Protein AF-0000000078824429 (afdb_homodimer)

Foldseek 3Di:
DDAPLCLLLVAFLLLLLLLLCQLQPNKDFLVVSCVVSVPDSVCSCVNCVSCVVSQQKDWDQPDPPPPDDRGTIMHGRQDAEWEWFWEAEQFKIKIFIGGSNLHTPDIDMDTAAQVDDLLNVLVVRLVRVVVSCVVVVNVRHHYNAYFYAYAALAPQVQQWHADDPDRRYPDNHRHSNQVSNCVSVVTGYGYDHLQQLLVLCCCRNWPNDPFQWEKEWAAELFIAIWIGHRNHTDCVCPNRHPNLQQDALDQPAPQDPVGGHRGLSCQQYQVNLLVVLLVVVVVPDDFPQPDDSVPDGSLSLQVRLVVPTPSSVVSLLRNLLSLLLSVLVVCVVRVGQEYEYAHDSLVRHVSSVVSNLVSNLVNHDPVSSVRHHYHYQIGQRPCSSRSSRRVVSSVVSSVSND/DAAPLCLLLVAFLLLLLLLLCQLQPNKDFLVVSCVVSVPDSVCSCVSCVSCVVSQQKDWDPDDPPPPDDDGTIMHGRQPAEWEWFWEAEQFKIKIFIGGSNLHTPDIDMDTAAQVDDLLNVLVVRLVRVVVSCVVVVNVRHHYNAYFYAYAALAPQVQQWHADDPDRRYPDNHRHSNQVSNCVSVVTGYGYDHLQQLLVLCCCRNWPNDPFQWEKEWAAELFIAIWIGHRNHTDCVCPNRHPNLQQDALDQPAPQDPVGGHRGLSCQQYQVNLLVVLLVVVVVPDDFPQPDDSVPDGSLSLQVRLVVPTPSSVVSLLRNLLSLLLSVLVVCVVRVGQEYEYAHDSLVRHVSSVVSNLVNNLVNHDPVSSVRHHYHGQIGQRPCSSRSSRRVVSSVVSSVSND

Organism: Clostridium kluyveri (strain ATCC 8527 / DSM 555 / NBRC 12016 / NCIMB 10680 / K1) (NCBI:txid431943)

Radius of gyration: 30.31 Å; Cα contacts (8 Å, |Δi|>4): 1752; chains: 2; bounding box: 82×79×64 Å

Sequence (804 aa):
MKDNSNALKSLSFEEKKIFNLLQKNGRLSKNKISSRTDIKLTTLNYVMEPLEKSKMIVESCIGESTGGRRPILYDININDFYIIGIDISILYTQVVITNLKMEILYKELFNMDDSYTPCETVKKVVEIINRAYANLNLSHMKLLGIGVGSVGPLDIKNGIIKNPVDFFADKWTDVPIKKMLEEKLKHPVIVENGANAAVVAEYFYGVGRGIENIAFFNCGIGIRTGTISSGHLIRTINDEEEAFGHMTIDIDGEKCKCGNYGCLECYSTIKAIIKNISKKIKKGRHTIINKPVEEIDYKDVCLAAEMGDELSIDIITDAALILGSGLSNYIKLLSPKLVILTGPLIINSKLFYEVCVKSTLKNLNSTKGKSVIFNRCGYFSGDAISIGASAMVIERCLESGIMKDNSNALKSLSFEEKKIFNLLQKNGRLSKNKISSRTDIKLTTLNYVMEPLEKSKMIVESCIGESTGGRRPILYDININDFYIIGIDISILYTQVVITNLKMEILYKELFNMDDSYTPCETVKKVVEIINRAYANLNLSHMKLLGIGVGSVGPLDIKNGIIKNPVDFFADKWTDVPIKKMLEEKLKHPVIVENGANAAVVAEYFYGVGRGIENIAFFNCGIGIRTGTISSGHLIRTINDEEEAFGHMTIDIDGEKCKCGNYGCLECYSTIKAIIKNISKKIKKGRHTIINKPVEEIDYKDVCLAAEMGDELSIDIITDAALILGSGLSNYIKLLSPKLVILTGPLIINSKLFYEVCVKSTLKNLNSTKGKSVIFNRCGYFSGDAISIGASAMVIERCLESGI

Solvent-accessible surface area (backbone atoms only — not comparable to full-atom values): 40408 Å² total; per-residue (Å²): 128,63,83,38,42,57,69,55,42,71,37,50,62,68,38,42,50,52,50,52,49,23,50,65,69,38,69,38,36,67,67,55,49,21,66,73,67,72,38,56,69,85,52,40,56,66,50,41,44,63,37,45,75,70,46,52,29,40,81,44,74,76,62,73,64,83,79,59,88,57,69,64,22,34,24,55,37,58,76,49,35,33,27,33,8,27,22,47,51,64,64,31,37,34,42,32,34,19,30,72,73,68,48,76,77,42,74,51,72,49,75,49,44,66,73,46,25,60,68,49,45,50,52,51,52,50,51,51,50,53,49,47,40,62,74,66,57,43,83,78,36,36,36,45,42,34,13,32,6,27,64,46,29,46,43,47,91,71,16,24,34,37,60,44,80,80,51,65,20,64,71,51,56,60,32,51,53,32,55,59,47,22,71,74,64,68,43,73,52,48,46,42,51,18,39,50,19,18,35,51,28,28,37,63,75,32,74,33,48,96,53,46,28,34,34,30,37,36,33,26,79,51,43,39,54,12,40,31,52,84,71,36,76,52,58,74,25,37,46,71,43,49,28,74,24,60,24,47,35,21,69,86,45,56,77,34,95,86,71,42,35,12,22,41,45,64,48,47,16,44,59,30,46,48,53,50,52,44,54,42,42,76,70,66,48,72,66,79,70,91,57,61,70,90,69,60,47,62,67,55,42,31,48,36,27,76,71,63,24,62,51,36,38,51,52,42,45,54,21,16,39,53,45,7,50,52,48,27,41,50,40,36,61,67,55,40,42,33,40,30,40,20,41,61,49,38,74,58,15,67,64,35,44,54,41,17,53,52,35,18,45,68,62,34,57,71,68,61,40,72,55,44,43,79,38,79,32,53,67,51,42,95,45,26,26,18,50,3,8,30,47,46,43,54,52,52,31,58,53,72,49,109,128,63,83,38,42,58,68,55,41,72,37,49,63,69,40,41,51,53,48,51,47,24,51,65,68,39,71,38,35,67,68,54,49,21,66,73,69,70,39,55,70,85,51,40,58,66,53,44,43,63,38,44,73,70,45,51,32,38,82,45,76,75,64,71,65,83,79,59,88,57,71,66,22,33,23,55,36,60,76,49,36,32,27,34,7,27,20,47,49,63,63,30,36,35,42,32,34,20,29,73,76,67,47,76,77,42,74,53,73,49,76,49,45,65,74,47,25,60,68,50,44,52,50,50,52,51,50,50,51,52,49,47,40,62,74,65,56,42,84,77,36,35,36,44,40,33,14,31,6,26,64,48,29,46,42,48,92,71,16,24,34,38,58,46,81,80,52,65,20,65,73,51,57,60,32,50,53,31,58,57,48,22,70,74,63,69,42,73,55,48,45,43,52,17,39,49,20,18,35,51,29,27,36,62,76,31,74,32,50,95,53,47,28,34,35,30,36,37,32,26,80,51,43,37,56,11,39,30,51,82,71,36,76,52,58,74,27,38,48,72,45,49,26,72,26,61,24,47,36,21,69,85,45,56,77,34,96,89,71,43,35,11,21,42,42,66,48,47,16,44,59,30,46,50,53,50,52,44,54,42,42,76,70,66,51,71,69,80,73,89,58,61,69,91,68,60,48,60,67,56,42,31,49,35,27,78,71,63,26,63,51,36,38,50,50,42,45,54,20,16,39,53,44,7,51,53,49,28,39,51,42,37,61,68,56,39,43,34,40,30,41,21,42,61,50,37,74,59,16,67,66,34,44,53,40,17,52,52,34,18,45,70,60,33,57,70,69,62,42,71,54,42,42,79,38,78,31,54,68,51,41,94,44,26,28,18,50,4,9,29,46,46,44,54,51,52,33,58,53,72,48,109

Nearest PDB structures (foldseek):
  2yhy-assembly1_A  TM=8.625E-01  e=1.393E-24  Homo sapiens
  3vov-assembly1_B  TM=8.148E-01  e=1.728E-24  Thermus thermophilus HB8
  3vov-assembly1_C  TM=8.293E-01  e=4.000E-22  Thermus thermophilus HB8
  3eo3-assembly3_A  TM=8.079E-01  e=1.279E-19  Homo sapiens
  7p9y-assembly1_AAA  TM=7.866E-01  e=5.568E-18  Saccharomyces cerevisiae S288C

Secondary structure (DSSP, 8-state):
--B-THHHHT--HHHHHHHHHHHHH--EEHHHHHHHHT--HHHHHHHHHHHHHTTSEEEE------SS--PPEEEE-SSSEEEEEEEE-SSEEEEEEE-TT--EEEEEEEE--TT--HHHHHHHHHHHHHHHHHHTTGGGSEEEEEEEEE-SSEETTTTEE---TT-SSS--SSB-HHHHHHHHH-S-EEEEEHHHHHHHHHHHHSTTTT-S-EEEEEESSSEEEEEEETTEE-GGGTSSS-TTTT-BSBTTSPBPTTS-BSBGGGTSSHHHHHHHHHHHHHTT---S--S-GGG--HHHHHHHHHTT-HHHHHHHHHHHHHHHHHHHHHHHHH--SEEEEESHHHHH-HHHHHHHHHHHHHTS-HHHHHH-EEEESTTTGGGHHHHHHHHHHHHHHHHTT-/--B-THHHHT--HHHHHHHHHHHHH--EEHHHHHHHHT--HHHHHHHHHHHHHTTSEEEE------SS--PPEEEE-SSSEEEEEEEE-SSEEEEEEE-TT--EEEEEEEE--TT--HHHHHHHHHHHHHHHHHHTTGGGSEEEEEEEEE-SSEETTTTEE---TT-SSS--SSB-HHHHHHHHH-S-EEEEEHHHHHHHHHHHHSTTTT-S-EEEEEESSSEEEEEEETTEE-GGGTSSS-TTTT-BSBTTSPBPTTS-BSBGGGTSSHHHHHHHHHHHHHTT---S--S-GGG--HHHHHHHHHTT-HHHHHHHHHHHHHHHHHHHHHHHHH--SEEEEESHHHHH-HHHHHHHHHHHHHTS-HHHHHH-EEEESTTTGGGHHHHHHHHHHHHHHHHTT-

pLDDT: mean 92.32, std 9.51, range [35.0, 98.81]

InterPro domains:
  IPR000600 ROK family [PF00480] (84-394)
  IPR000600 ROK family [PTHR18964] (15-393)
  IPR036388 Winged helix-like DNA-binding domain superfamily [G3DSA:1.10.10.10] (14-77)
  IPR036390 Winged helix DNA-binding domain superfamily [SSF46785] (16-74)
  IPR043129 ATPase, nucleotide binding domain [SSF53067] (82-396)

Structure (mmCIF, N/CA/C/O backbone):
data_AF-0000000078824429-model_v1
#
loop_
_entity.id
_entity.type
_entity.pdbx_description
1 polymer 'Predicted transcriptional regulator'
#
loop_
_atom_site.group_PDB
_atom_site.id
_atom_site.type_symbol
_atom_site.label_atom_id
_atom_site.label_alt_id
_atom_site.label_comp_id
_atom_site.label_asym_id
_atom_site.label_entity_id
_atom_site.label_seq_id
_atom_site.pdbx_PDB_ins_code
_atom_site.Cartn_x
_atom_site.Cartn_y
_atom_site.Cartn_z
_atom_site.occupancy
_atom_site.B_iso_or_equiv
_atom_site.auth_seq_id
_atom_site.auth_comp_id
_atom_site.auth_asym_id
_atom_site.auth_atom_id
_atom_site.pdbx_PDB_model_num
ATOM 1 N N . MET A 1 1 ? -16.156 26.656 28.484 1 68.06 1 MET A N 1
ATOM 2 C CA . MET A 1 1 ? -16.594 26.141 27.188 1 68.06 1 MET A CA 1
ATOM 3 C C . MET A 1 1 ? -17.625 25.031 27.344 1 68.06 1 MET A C 1
ATOM 5 O O . MET A 1 1 ? -17.453 24.141 28.188 1 68.06 1 MET A O 1
ATOM 9 N N . LYS A 1 2 ? -18.891 25.188 26.984 1 67 2 LYS A N 1
ATOM 10 C CA . LYS A 1 2 ? -19.922 24.141 27.094 1 67 2 LYS A CA 1
ATOM 11 C C . LYS A 1 2 ? -19.672 23.031 26.078 1 67 2 LYS A C 1
ATOM 13 O O . LYS A 1 2 ? -19.469 23.312 24.891 1 67 2 LYS A O 1
ATOM 18 N N . ASP A 1 3 ? -19.609 21.797 26.594 1 68.81 3 ASP A N 1
ATOM 19 C CA . ASP A 1 3 ? -19.406 20.625 25.766 1 68.81 3 ASP A CA 1
ATOM 20 C C . ASP A 1 3 ? -20.688 20.25 25.016 1 68.81 3 ASP A C 1
ATOM 22 O O . ASP A 1 3 ? -21.734 20.031 25.625 1 68.81 3 ASP A O 1
ATOM 26 N N . ASN A 1 4 ? -20.594 20.328 23.688 1 72.12 4 ASN A N 1
ATOM 27 C CA . ASN A 1 4 ? -21.766 20 22.875 1 72.12 4 ASN A CA 1
ATOM 28 C C . ASN A 1 4 ? -21.469 18.875 21.891 1 72.12 4 ASN A C 1
ATOM 30 O O . ASN A 1 4 ? -22.047 18.812 20.812 1 72.12 4 ASN A O 1
ATOM 34 N N . SER A 1 5 ? -20.453 18.047 22.266 1 70.25 5 SER A N 1
ATOM 35 C CA . SER A 1 5 ? -20.078 16.938 21.406 1 70.25 5 SER A CA 1
ATOM 36 C C . SER A 1 5 ? -21.25 15.961 21.234 1 70.25 5 SER A C 1
ATOM 38 O O . SER A 1 5 ? -21.312 15.25 20.234 1 70.25 5 SER A O 1
ATOM 40 N N . ASN A 1 6 ? -22.031 15.969 22.109 1 71.44 6 ASN A N 1
ATOM 41 C CA . ASN A 1 6 ? -23.188 15.078 22.078 1 71.44 6 ASN A CA 1
ATOM 42 C C . ASN A 1 6 ? -24.156 15.445 20.953 1 71.44 6 ASN A C 1
ATOM 44 O O . ASN A 1 6 ? -24.953 14.617 20.516 1 71.44 6 ASN A O 1
ATOM 48 N N . ALA A 1 7 ? -24.062 16.672 20.547 1 77.12 7 ALA A N 1
ATOM 49 C CA . ALA A 1 7 ? -24.969 17.141 19.5 1 77.12 7 ALA A CA 1
ATOM 50 C C . ALA A 1 7 ? -24.812 16.312 18.234 1 77.12 7 ALA A C 1
ATOM 52 O O . ALA A 1 7 ? -25.812 16.016 17.547 1 77.12 7 ALA A O 1
ATOM 53 N N . LEU A 1 8 ? -23.672 15.867 17.922 1 82.31 8 LEU A N 1
ATOM 54 C CA . LEU A 1 8 ? -23.406 15.078 16.719 1 82.31 8 LEU A CA 1
ATOM 55 C C . LEU A 1 8 ? -23.453 13.586 17.031 1 82.31 8 LEU A C 1
ATOM 57 O O . LEU A 1 8 ? -23.969 12.797 16.25 1 82.31 8 LEU A O 1
ATOM 61 N N . LYS A 1 9 ? -23 13.258 18.203 1 81.81 9 LYS A N 1
ATOM 62 C CA . LYS A 1 9 ? -22.875 11.844 18.578 1 81.81 9 LYS A CA 1
ATOM 63 C C . LYS A 1 9 ? -24.25 11.203 18.734 1 81.81 9 LYS A C 1
ATOM 65 O O . LYS A 1 9 ? -24.422 10.016 18.453 1 81.81 9 LYS A O 1
ATOM 70 N N . SER A 1 10 ? -25.219 11.938 19.109 1 83.62 10 SER A N 1
ATOM 71 C CA . SER A 1 10 ? -26.531 11.406 19.453 1 83.62 10 SER A CA 1
ATOM 72 C C . SER A 1 10 ? -27.422 11.289 18.203 1 83.62 10 SER A C 1
ATOM 74 O O . SER A 1 10 ? -28.516 10.734 18.266 1 83.62 10 SER A O 1
ATOM 76 N N . LEU A 1 11 ? -26.875 11.719 17.109 1 86.56 11 LEU A N 1
ATOM 77 C CA . LEU A 1 11 ? -27.656 11.672 15.867 1 86.56 11 LEU A CA 1
ATOM 78 C C . LEU A 1 11 ? -27.812 10.242 15.383 1 86.56 11 LEU A C 1
ATOM 80 O O . LEU A 1 11 ? -26.938 9.406 15.586 1 86.56 11 LEU A O 1
ATOM 84 N N . SER A 1 12 ? -28.938 10.031 14.758 1 88.56 12 SER A N 1
ATOM 85 C CA . SER A 1 12 ? -29.172 8.742 14.117 1 88.56 12 SER A CA 1
ATOM 86 C C . SER A 1 12 ? -28.312 8.594 12.859 1 88.56 12 SER A C 1
ATOM 88 O O . SER A 1 12 ? -27.688 9.555 12.406 1 88.56 12 SER A O 1
ATOM 90 N N . PHE A 1 13 ? -28.406 7.453 12.375 1 89.38 13 PHE A N 1
ATOM 91 C CA . PHE A 1 13 ? -27.641 7.156 11.18 1 89.38 13 PHE A CA 1
ATOM 92 C C . PHE A 1 13 ? -28.094 8.031 10.016 1 89.38 13 PHE A C 1
ATOM 94 O O . PHE A 1 13 ? -27.25 8.594 9.297 1 89.38 13 PHE A O 1
ATOM 101 N N . GLU A 1 14 ? -29.359 8.188 9.883 1 91.06 14 GLU A N 1
ATOM 102 C CA . GLU A 1 14 ? -29.906 8.977 8.789 1 91.06 14 GLU A CA 1
ATOM 103 C C . GLU A 1 14 ? -29.594 10.461 8.961 1 91.06 14 GLU A C 1
ATOM 105 O O . GLU A 1 14 ? -29.312 11.164 7.988 1 91.06 14 GLU A O 1
ATOM 110 N N . GLU A 1 15 ? -29.641 10.891 10.188 1 92.75 15 GLU A N 1
ATOM 111 C CA . GLU A 1 15 ? -29.328 12.281 10.484 1 92.75 15 GLU A CA 1
ATOM 112 C C . GLU A 1 15 ? -27.859 12.586 10.164 1 92.75 15 GLU A C 1
ATOM 114 O O . GLU A 1 15 ? -27.547 13.617 9.57 1 92.75 15 GLU A O 1
ATOM 119 N N . LYS A 1 16 ? -27.016 11.648 10.555 1 92.12 16 LYS A N 1
ATOM 120 C CA . LYS A 1 16 ? -25.594 11.797 10.289 1 92.12 16 LYS A CA 1
ATOM 121 C C . LYS A 1 16 ? -25.312 11.836 8.789 1 92.12 16 LYS A C 1
ATOM 123 O O . LYS A 1 16 ? -24.453 12.578 8.328 1 92.12 16 LYS A O 1
ATOM 128 N N . LYS A 1 17 ? -26.062 11.039 8.117 1 92.06 17 LYS A N 1
ATOM 129 C CA . LYS A 1 17 ? -25.922 11.008 6.664 1 92.06 17 LYS A CA 1
ATOM 130 C C . LYS A 1 17 ? -26.25 12.367 6.047 1 92.06 17 LYS A C 1
ATOM 132 O O . LYS A 1 17 ? -25.531 12.844 5.168 1 92.06 17 LYS A O 1
ATOM 137 N N . ILE A 1 18 ? -27.328 12.953 6.504 1 93.94 18 ILE A N 1
ATOM 138 C CA . ILE A 1 18 ? -27.766 14.25 6 1 93.94 18 ILE A CA 1
ATOM 139 C C . ILE A 1 18 ? -26.734 15.32 6.383 1 93.94 18 ILE A C 1
ATOM 141 O O . ILE A 1 18 ? -26.344 16.141 5.547 1 93.94 18 ILE A O 1
ATOM 145 N N . PHE A 1 19 ? -26.297 15.258 7.594 1 93.69 19 PHE A N 1
ATOM 146 C CA . PHE A 1 19 ? -25.312 16.203 8.078 1 93.69 19 PHE A CA 1
ATOM 147 C C . PHE A 1 19 ? -24.031 16.141 7.234 1 93.69 19 PHE A C 1
ATOM 149 O O . PHE A 1 19 ? -23.531 17.172 6.777 1 93.69 19 PHE A O 1
ATOM 156 N N . ASN A 1 20 ? -23.609 14.93 7.105 1 91.88 20 ASN A N 1
ATOM 157 C CA . ASN A 1 20 ? -22.391 14.703 6.348 1 91.88 20 ASN A CA 1
ATOM 158 C C . ASN A 1 20 ? -22.516 15.195 4.91 1 91.88 20 ASN A C 1
ATOM 160 O O . ASN A 1 20 ? -21.594 15.797 4.363 1 91.88 20 ASN A O 1
ATOM 164 N N . LEU A 1 21 ? -23.641 14.977 4.336 1 91.56 21 LEU A N 1
ATOM 165 C CA . LEU A 1 21 ? -23.922 15.406 2.965 1 91.56 21 LEU A CA 1
ATOM 166 C C . LEU A 1 21 ? -23.844 16.922 2.846 1 91.56 21 LEU A C 1
ATOM 168 O O . LEU A 1 21 ? -23.188 17.453 1.95 1 91.56 21 LEU A O 1
ATOM 172 N N . LEU A 1 22 ? -24.484 17.594 3.74 1 92.38 22 LEU A N 1
ATOM 173 C CA . LEU A 1 22 ? -24.531 19.047 3.695 1 92.38 22 LEU A CA 1
ATOM 174 C C . LEU A 1 22 ? -23.188 19.641 4.047 1 92.38 22 LEU A C 1
ATOM 176 O O . LEU A 1 22 ? -22.781 20.672 3.488 1 92.38 22 LEU A O 1
ATOM 180 N N . GLN A 1 23 ? -22.547 19.016 4.934 1 90.06 23 GLN A N 1
ATOM 181 C CA . GLN A 1 23 ? -21.234 19.5 5.367 1 90.06 23 GLN A CA 1
ATOM 182 C C . GLN A 1 23 ? -20.219 19.438 4.227 1 90.06 23 GLN A C 1
ATOM 184 O O . GLN A 1 23 ? -19.422 20.359 4.051 1 90.06 23 GLN A O 1
ATOM 189 N N . LYS A 1 24 ? -20.297 18.438 3.473 1 86.19 24 LYS A N 1
ATOM 190 C CA . LYS A 1 24 ? -19.281 18.203 2.457 1 86.19 24 LYS A CA 1
ATOM 191 C C . LYS A 1 24 ? -19.672 18.812 1.118 1 86.19 24 LYS A C 1
ATOM 193 O O . LYS A 1 24 ? -18.812 19.156 0.31 1 86.19 24 LYS A O 1
ATOM 198 N N . ASN A 1 25 ? -20.969 19.047 0.886 1 86.31 25 ASN A N 1
ATOM 199 C CA . ASN A 1 25 ? -21.422 19.484 -0.436 1 86.31 25 ASN A CA 1
ATOM 200 C C . ASN A 1 25 ? -21.969 20.906 -0.408 1 86.31 25 ASN A C 1
ATOM 202 O O . ASN A 1 25 ? -22.078 21.547 -1.45 1 86.31 25 ASN A O 1
ATOM 206 N N . GLY A 1 26 ? -22.281 21.344 0.694 1 87.56 26 GLY A N 1
ATOM 207 C CA . GLY A 1 26 ? -22.859 22.672 0.78 1 87.56 26 GLY A CA 1
ATOM 208 C C . GLY A 1 26 ? -24.375 22.656 0.709 1 87.56 26 GLY A C 1
ATOM 209 O O . GLY A 1 26 ? -25.016 21.641 1.027 1 87.56 26 GLY A O 1
ATOM 210 N N . ARG A 1 27 ? -24.984 23.734 0.285 1 91.62 27 ARG A N 1
ATOM 211 C CA . ARG A 1 27 ? -26.438 23.938 0.341 1 91.62 27 ARG A CA 1
ATOM 212 C C . ARG A 1 27 ? -27.156 23.062 -0.668 1 91.62 27 ARG A C 1
ATOM 214 O O . ARG A 1 27 ? -26.781 23.016 -1.843 1 91.62 27 ARG A O 1
ATOM 221 N N . LEU A 1 28 ? -28.188 22.422 -0.183 1 93.75 28 LEU A N 1
ATOM 222 C CA . LEU A 1 28 ? -28.984 21.547 -1.03 1 93.75 28 LEU A CA 1
ATOM 223 C C . LEU A 1 28 ? -30.469 21.703 -0.73 1 93.75 28 LEU A C 1
ATOM 225 O O . LEU A 1 28 ? -30.844 22.031 0.392 1 93.75 28 LEU A O 1
ATOM 229 N N . SER A 1 29 ? -31.25 21.422 -1.785 1 93.19 29 SER A N 1
ATOM 230 C CA . SER A 1 29 ? -32.688 21.375 -1.595 1 93.19 29 SER A CA 1
ATOM 231 C C . SER A 1 29 ? -33.125 20.031 -0.988 1 93.19 29 SER A C 1
ATOM 233 O O . SER A 1 29 ? -32.344 19.078 -0.991 1 93.19 29 SER A O 1
ATOM 235 N N . LYS A 1 30 ? -34.312 19.969 -0.496 1 92.88 30 LYS A N 1
ATOM 236 C CA . LYS A 1 30 ? -34.812 18.719 0.061 1 92.88 30 LYS A CA 1
ATOM 237 C C . LYS A 1 30 ? -34.844 17.625 -0.989 1 92.88 30 LYS A C 1
ATOM 239 O O . LYS A 1 30 ? -34.562 16.453 -0.683 1 92.88 30 LYS A O 1
ATOM 244 N N . ASN A 1 31 ? -35.125 18.016 -2.189 1 93 31 ASN A N 1
ATOM 245 C CA . ASN A 1 31 ? -35.156 17.031 -3.271 1 93 31 ASN A CA 1
ATOM 246 C C . ASN A 1 31 ? -33.781 16.422 -3.514 1 93 31 ASN A C 1
ATOM 248 O O . ASN A 1 31 ? -33.656 15.219 -3.701 1 93 31 ASN A O 1
ATOM 252 N N . LYS A 1 32 ? -32.875 17.219 -3.521 1 94.5 32 LYS A N 1
ATOM 253 C CA . LYS A 1 32 ? -31.516 16.75 -3.742 1 94.5 32 LYS A CA 1
ATOM 254 C C . LYS A 1 32 ? -31.016 15.922 -2.559 1 94.5 32 LYS A C 1
ATOM 256 O O . LYS A 1 32 ? -30.328 14.922 -2.74 1 94.5 32 LYS A O 1
ATOM 261 N N . ILE A 1 33 ? -31.344 16.344 -1.395 1 95.62 33 ILE A N 1
ATOM 262 C CA . ILE A 1 33 ? -30.969 15.594 -0.202 1 95.62 33 ILE A CA 1
ATOM 263 C C . ILE A 1 33 ? -31.578 14.195 -0.251 1 95.62 33 ILE A C 1
ATOM 265 O O . ILE A 1 33 ? -30.906 13.203 0.013 1 95.62 33 ILE A O 1
ATOM 269 N N . SER A 1 34 ? -32.781 14.172 -0.591 1 95.62 34 SER A N 1
ATOM 270 C CA . SER A 1 34 ? -33.5 12.906 -0.707 1 95.62 34 SER A CA 1
ATOM 271 C C . SER A 1 34 ? -32.812 11.992 -1.73 1 95.62 34 SER A C 1
ATOM 273 O O . SER A 1 34 ? -32.562 10.82 -1.448 1 95.62 34 SER A O 1
ATOM 275 N N . SER A 1 35 ? -32.531 12.508 -2.816 1 95 35 SER A N 1
ATOM 276 C CA . SER A 1 35 ? -31.953 11.734 -3.906 1 95 35 SER A CA 1
ATOM 277 C C . SER A 1 35 ? -30.562 11.211 -3.529 1 95 35 SER A C 1
ATOM 279 O O . SER A 1 35 ? -30.219 10.07 -3.832 1 95 35 SER A O 1
ATOM 281 N N . ARG A 1 36 ? -29.859 11.977 -2.811 1 93.5 36 ARG A N 1
ATOM 282 C CA . ARG A 1 36 ? -28.469 11.633 -2.529 1 93.5 36 ARG A CA 1
ATOM 283 C C . ARG A 1 36 ? -28.359 10.727 -1.311 1 93.5 36 ARG A C 1
ATOM 285 O O . ARG A 1 36 ? -27.375 10 -1.156 1 93.5 36 ARG A O 1
ATOM 292 N N . THR A 1 37 ? -29.281 10.75 -0.476 1 93.12 37 THR A N 1
ATOM 293 C CA . THR A 1 37 ? -29.234 9.922 0.727 1 93.12 37 THR A CA 1
ATOM 294 C C . THR A 1 37 ? -30.109 8.688 0.569 1 93.12 37 THR A C 1
ATOM 296 O O . THR A 1 37 ? -30.031 7.758 1.378 1 93.12 37 THR A O 1
ATOM 299 N N . ASP A 1 38 ? -30.938 8.719 -0.433 1 92.25 38 ASP A N 1
ATOM 300 C CA . ASP A 1 38 ? -31.906 7.652 -0.686 1 92.25 38 ASP A CA 1
ATOM 301 C C . ASP A 1 38 ? -32.938 7.578 0.425 1 92.25 38 ASP A C 1
ATOM 303 O O . ASP A 1 38 ? -33.344 6.488 0.827 1 92.25 38 ASP A O 1
ATOM 307 N N . ILE A 1 39 ? -33.156 8.68 1.063 1 93.19 39 ILE A N 1
ATOM 308 C CA . ILE A 1 39 ? -34.25 8.812 2.025 1 93.19 39 ILE A CA 1
ATOM 309 C C . ILE A 1 39 ? -35.469 9.406 1.341 1 93.19 39 ILE A C 1
ATOM 311 O O . ILE A 1 39 ? -35.375 10.469 0.72 1 93.19 39 ILE A O 1
ATOM 315 N N . LYS A 1 40 ? -36.562 8.703 1.424 1 91.31 40 LYS A N 1
ATOM 316 C CA . LYS A 1 40 ? -37.781 9.172 0.776 1 91.31 40 LYS A CA 1
ATOM 317 C C . LYS A 1 40 ? -38.188 10.547 1.304 1 91.31 40 LYS A C 1
ATOM 319 O O . LYS A 1 40 ? -38.031 10.828 2.496 1 91.31 40 LYS A O 1
ATOM 324 N N . LEU A 1 41 ? -38.719 11.383 0.462 1 91.81 41 LEU A N 1
ATOM 325 C CA . LEU A 1 41 ? -39.125 12.742 0.799 1 91.81 41 LEU A CA 1
ATOM 326 C C . LEU A 1 41 ? -40.125 12.742 1.961 1 91.81 41 LEU A C 1
ATOM 328 O O . LEU A 1 41 ? -40.094 13.648 2.797 1 91.81 41 LEU A O 1
ATOM 332 N N . THR A 1 42 ? -40.875 11.758 2.035 1 91.06 42 THR A N 1
ATOM 333 C CA . THR A 1 42 ? -41.906 11.656 3.074 1 91.06 42 THR A CA 1
ATOM 334 C C . THR A 1 42 ? -41.25 11.484 4.445 1 91.06 42 THR A C 1
ATOM 336 O O . THR A 1 42 ? -41.781 11.961 5.453 1 91.06 42 THR A O 1
ATOM 339 N N . THR A 1 43 ? -40.125 10.844 4.453 1 94.06 43 THR A N 1
ATOM 340 C CA . THR A 1 43 ? -39.438 10.555 5.695 1 94.06 43 THR A CA 1
ATOM 341 C C . THR A 1 43 ? -38.406 11.633 5.988 1 94.06 43 THR A C 1
ATOM 343 O O . THR A 1 43 ? -38 11.812 7.141 1 94.06 43 THR A O 1
ATOM 346 N N . LEU A 1 44 ? -38 12.289 4.98 1 95.56 44 LEU A N 1
ATOM 347 C CA . LEU A 1 44 ? -36.875 13.227 5.062 1 95.56 44 LEU A CA 1
ATOM 348 C C . LEU A 1 44 ? -37.188 14.344 6.055 1 95.56 44 LEU A C 1
ATOM 350 O O . LEU A 1 44 ? -36.312 14.75 6.82 1 95.56 44 LEU A O 1
ATOM 354 N N . ASN A 1 45 ? -38.406 14.75 6.02 1 91.81 45 ASN A N 1
ATOM 355 C CA . ASN A 1 45 ? -38.781 15.836 6.922 1 91.81 45 ASN A CA 1
ATOM 356 C C . ASN A 1 45 ? -38.625 15.422 8.383 1 91.81 45 ASN A C 1
ATOM 358 O O . ASN A 1 45 ? -38.156 16.203 9.203 1 91.81 45 ASN A O 1
ATOM 362 N N . TYR A 1 46 ? -39 14.289 8.602 1 93.81 46 TYR A N 1
ATOM 363 C CA . TYR A 1 46 ? -38.906 13.766 9.953 1 93.81 46 TYR A CA 1
ATOM 364 C C . TYR A 1 46 ? -37.438 13.617 10.375 1 93.81 46 TYR A C 1
ATOM 366 O O . TYR A 1 46 ? -37.062 13.922 11.516 1 93.81 46 TYR A O 1
ATOM 374 N N . VAL A 1 47 ? -36.625 13.234 9.523 1 94.75 47 VAL A N 1
ATOM 375 C CA . VAL A 1 47 ? -35.219 12.984 9.805 1 94.75 47 VAL A CA 1
ATOM 376 C C . VAL A 1 47 ? -34.469 14.312 9.961 1 94.75 47 VAL A C 1
ATOM 378 O O . VAL A 1 47 ? -33.531 14.414 10.75 1 94.75 47 VAL A O 1
ATOM 381 N N . MET A 1 48 ? -34.969 15.312 9.32 1 95.12 48 MET A N 1
ATOM 382 C CA . MET A 1 48 ? -34.281 16.609 9.328 1 95.12 48 MET A CA 1
ATOM 383 C C . MET A 1 48 ? -34.688 17.438 10.539 1 95.12 48 MET A C 1
ATOM 385 O O . MET A 1 48 ? -33.969 18.344 10.953 1 95.12 48 MET A O 1
ATOM 389 N N . GLU A 1 49 ? -35.781 17.141 11.055 1 93.19 49 GLU A N 1
ATOM 390 C CA . GLU A 1 49 ? -36.375 17.953 12.125 1 93.19 49 GLU A CA 1
ATOM 391 C C . GLU A 1 49 ? -35.406 18.062 13.305 1 93.19 49 GLU A C 1
ATOM 393 O O . GLU A 1 49 ? -35.125 19.172 13.766 1 93.19 49 GLU A O 1
ATOM 398 N N . PRO A 1 50 ? -34.906 16.969 13.789 1 91.75 50 PRO A N 1
ATOM 399 C CA . PRO A 1 50 ? -33.969 17.094 14.906 1 91.75 50 PRO A CA 1
ATOM 400 C C . PRO A 1 50 ? -32.75 17.922 14.555 1 91.75 50 PRO A C 1
ATOM 402 O O . PRO A 1 50 ? -32.188 18.625 15.406 1 91.75 50 PRO A O 1
ATOM 405 N N . LEU A 1 51 ? -32.25 17.906 13.391 1 94.19 51 LEU A N 1
ATOM 406 C CA . LEU A 1 51 ? -31.078 18.656 12.938 1 94.19 51 LEU A CA 1
ATOM 407 C C . LEU A 1 51 ? -31.375 20.156 12.914 1 94.19 51 LEU A C 1
ATOM 409 O O . LEU A 1 51 ? -30.531 20.969 13.266 1 94.19 51 LEU A O 1
ATOM 413 N N . GLU A 1 52 ? -32.562 20.422 12.5 1 92.5 52 GLU A N 1
ATOM 414 C CA . GLU A 1 52 ? -33 21.812 12.469 1 92.5 52 GLU A CA 1
ATOM 415 C C . GLU A 1 52 ? -33.219 22.344 13.875 1 92.5 52 GLU A C 1
ATOM 417 O O . GLU A 1 52 ? -32.844 23.484 14.18 1 92.5 52 GLU A O 1
ATOM 422 N N . LYS A 1 53 ? -33.812 21.531 14.68 1 90.62 53 LYS A N 1
ATOM 423 C CA . LYS A 1 53 ? -34.094 21.938 16.047 1 90.62 53 LYS A CA 1
ATOM 424 C C . LYS A 1 53 ? -32.781 22.203 16.828 1 90.62 53 LYS A C 1
ATOM 426 O O . LYS A 1 53 ? -32.719 23.141 17.625 1 90.62 53 LYS A O 1
ATOM 431 N N . SER A 1 54 ? -31.844 21.375 16.562 1 88.81 54 SER A N 1
ATOM 432 C CA . SER A 1 54 ? -30.562 21.531 17.234 1 88.81 54 SER A CA 1
ATOM 433 C C . SER A 1 54 ? -29.703 22.578 16.531 1 88.81 54 SER A C 1
ATOM 435 O O . SER A 1 54 ? -28.578 22.844 16.953 1 88.81 54 SER A O 1
ATOM 437 N N . LYS A 1 55 ? -30.156 23.094 15.383 1 90.81 55 LYS A N 1
ATOM 438 C CA . LYS A 1 55 ? -29.516 24.141 14.586 1 90.81 55 LYS A CA 1
ATOM 439 C C . LYS A 1 55 ? -28.25 23.641 13.93 1 90.81 55 LYS A C 1
ATOM 441 O O . LYS A 1 55 ? -27.328 24.422 13.641 1 90.81 55 LYS A O 1
ATOM 446 N N . MET A 1 56 ? -28.156 22.406 13.844 1 92.12 56 MET A N 1
ATOM 447 C CA . MET A 1 56 ? -27.016 21.859 13.117 1 92.12 56 MET A CA 1
ATOM 448 C C . MET A 1 56 ? -27.109 22.172 11.633 1 92.12 56 MET A C 1
ATOM 450 O O . MET A 1 56 ? -26.094 22.375 10.969 1 92.12 56 MET A O 1
ATOM 454 N N . ILE A 1 57 ? -28.312 22.141 11.188 1 94.44 57 ILE A N 1
ATOM 455 C CA . ILE A 1 57 ? -28.578 22.594 9.828 1 94.44 57 ILE A CA 1
ATOM 456 C C . ILE A 1 57 ? -29.547 23.781 9.859 1 94.44 57 ILE A C 1
ATOM 458 O O . ILE A 1 57 ? -30.344 23.922 10.789 1 94.44 57 ILE A O 1
ATOM 462 N N . VAL A 1 58 ? -29.438 24.609 8.844 1 94.25 58 VAL A N 1
ATOM 463 C CA . VAL A 1 58 ? -30.266 25.812 8.773 1 94.25 58 VAL A CA 1
ATOM 464 C C . VAL A 1 58 ? -30.766 26.016 7.348 1 94.25 58 VAL A C 1
ATOM 466 O O . VAL A 1 58 ? -30.156 25.531 6.395 1 94.25 58 VAL A O 1
ATOM 469 N N . GLU A 1 59 ? -31.875 26.688 7.23 1 91.19 59 GLU A N 1
ATOM 470 C CA . GLU A 1 59 ? -32.375 27.109 5.922 1 91.19 59 GLU A CA 1
ATOM 471 C C . GLU A 1 59 ? -31.562 28.266 5.359 1 91.19 59 GLU A C 1
ATOM 473 O O . GLU A 1 59 ? -31.188 29.188 6.094 1 91.19 59 GLU A O 1
ATOM 478 N N . SER A 1 60 ? -31.062 28.062 4.121 1 79.62 60 SER A N 1
ATOM 479 C CA . SER A 1 60 ? -30.266 29.094 3.465 1 79.62 60 SER A CA 1
ATOM 480 C C . SER A 1 60 ? -31.031 29.703 2.291 1 79.62 60 SER A C 1
ATOM 482 O O . SER A 1 60 ? -31.797 29.016 1.614 1 79.62 60 SER A O 1
ATOM 484 N N . CYS A 1 61 ? -31.625 30.984 2.203 1 64.19 61 CYS A N 1
ATOM 485 C CA . CYS A 1 61 ? -32.531 31.594 1.231 1 64.19 61 CYS A CA 1
ATOM 486 C C . CYS A 1 61 ? -31.781 31.891 -0.073 1 64.19 61 CYS A C 1
ATOM 488 O O . CYS A 1 61 ? -32.406 32.094 -1.111 1 64.19 61 CYS A O 1
ATOM 490 N N . ILE A 1 62 ? -30.703 31.812 -0.551 1 56.06 62 ILE A N 1
ATOM 491 C CA . ILE A 1 62 ? -30.281 32.719 -1.63 1 56.06 62 ILE A CA 1
ATOM 492 C C . ILE A 1 62 ? -30.844 32.188 -2.959 1 56.06 62 ILE A C 1
ATOM 494 O O . ILE A 1 62 ? -30.516 32.719 -4.02 1 56.06 62 ILE A O 1
ATOM 498 N N . GLY A 1 63 ? -31.469 31.078 -3.141 1 53.09 63 GLY A N 1
ATOM 499 C CA . GLY A 1 63 ? -31.406 30.812 -4.57 1 53.09 63 GLY A CA 1
ATOM 500 C C . GLY A 1 63 ? -32.156 31.844 -5.402 1 53.09 63 GLY A C 1
ATOM 501 O O . GLY A 1 63 ? -32.969 32.594 -4.883 1 53.09 63 GLY A O 1
ATOM 502 N N . GLU A 1 64 ? -31.547 32.5 -6.477 1 49.16 64 GLU A N 1
ATOM 503 C CA . GLU A 1 64 ? -32.125 33.469 -7.402 1 49.16 64 GLU A CA 1
ATOM 504 C C . GLU A 1 64 ? -33.469 32.969 -7.938 1 49.16 64 GLU A C 1
ATOM 506 O O . GLU A 1 64 ? -33.656 31.766 -8.156 1 49.16 64 GLU A O 1
ATOM 511 N N . SER A 1 65 ? -34.469 33.844 -7.762 1 47.81 65 SER A N 1
ATOM 512 C CA . SER A 1 65 ? -35.781 33.594 -8.32 1 47.81 65 SER A CA 1
ATOM 513 C C . SER A 1 65 ? -35.719 33.312 -9.82 1 47.81 65 SER A C 1
ATOM 515 O O . SER A 1 65 ? -35.156 34.125 -10.57 1 47.81 65 SER A O 1
ATOM 517 N N . THR A 1 66 ? -35.312 32.344 -10.312 1 47.22 66 THR A N 1
ATOM 518 C CA . THR A 1 66 ? -35.469 32.219 -11.758 1 47.22 66 THR A CA 1
ATOM 519 C C . THR A 1 66 ? -36.938 32.125 -12.148 1 47.22 66 THR A C 1
ATOM 521 O O . THR A 1 66 ? -37.281 31.453 -13.125 1 47.22 66 THR A O 1
ATOM 524 N N . GLY A 1 67 ? -37.875 32.812 -11.469 1 54.94 67 GLY A N 1
ATOM 525 C CA . GLY A 1 67 ? -39.281 32.938 -11.82 1 54.94 67 GLY A CA 1
ATOM 526 C C . GLY A 1 67 ? -40.188 32.188 -10.867 1 54.94 67 GLY A C 1
ATOM 527 O O . GLY A 1 67 ? -41.344 32.562 -10.688 1 54.94 67 GLY A O 1
ATOM 528 N N . GLY A 1 68 ? -40 30.844 -10.648 1 52.31 68 GLY A N 1
ATOM 529 C CA . GLY A 1 68 ? -40.906 30.062 -9.828 1 52.31 68 GLY A CA 1
ATOM 530 C C . GLY A 1 68 ? -40.531 30.047 -8.359 1 52.31 68 GLY A C 1
ATOM 531 O O . GLY A 1 68 ? -39.656 30.797 -7.938 1 52.31 68 GLY A O 1
ATOM 532 N N . ARG A 1 69 ? -41.312 29.5 -7.496 1 58.88 69 ARG A N 1
ATOM 533 C CA . ARG A 1 69 ? -41.094 29.391 -6.062 1 58.88 69 ARG A CA 1
ATOM 534 C C . ARG A 1 69 ? -39.656 28.969 -5.781 1 58.88 69 ARG A C 1
ATOM 536 O O . ARG A 1 69 ? -39.156 28 -6.348 1 58.88 69 ARG A O 1
ATOM 543 N N . ARG A 1 70 ? -38.875 29.859 -5.312 1 65 70 ARG A N 1
ATOM 544 C CA . ARG A 1 70 ? -37.469 29.641 -5.016 1 65 70 ARG A CA 1
ATOM 545 C C . ARG A 1 70 ? -37.281 28.5 -4.023 1 65 70 ARG A C 1
ATOM 547 O O . ARG A 1 70 ? -37.875 28.516 -2.936 1 65 70 ARG A O 1
ATOM 554 N N . PRO A 1 71 ? -36.719 27.219 -4.445 1 76.56 71 PRO A N 1
ATOM 555 C CA . PRO A 1 71 ? -36.594 26.125 -3.486 1 76.56 71 PRO A CA 1
ATOM 556 C C . PRO A 1 71 ? -35.812 26.5 -2.234 1 76.56 71 PRO A C 1
ATOM 558 O O . PRO A 1 71 ? -34.906 27.328 -2.305 1 76.56 71 PRO A O 1
ATOM 561 N N . ILE A 1 72 ? -36.375 26.172 -1.098 1 87.19 72 ILE A N 1
ATOM 562 C CA . ILE A 1 72 ? -35.688 26.344 0.171 1 87.19 72 ILE A CA 1
ATOM 563 C C . ILE A 1 72 ? -34.438 25.469 0.189 1 87.19 72 ILE A C 1
ATOM 565 O O . ILE A 1 72 ? -34.5 24.266 -0.122 1 87.19 72 ILE A O 1
ATOM 569 N N . LEU A 1 73 ? -33.25 26.062 0.412 1 93.56 73 LEU A N 1
ATOM 570 C CA . LEU A 1 73 ? -32 25.312 0.531 1 93.56 73 LEU A CA 1
ATOM 571 C C . LEU A 1 73 ? -31.609 25.141 1.994 1 93.56 73 LEU A C 1
ATOM 573 O O . LEU A 1 73 ? -31.922 25.984 2.828 1 93.56 73 LEU A O 1
ATOM 577 N N . TYR A 1 74 ? -31.031 24.047 2.281 1 94.62 74 TYR A N 1
ATOM 578 C CA . TYR A 1 74 ? -30.531 23.766 3.623 1 94.62 74 TYR A CA 1
ATOM 579 C C . TYR A 1 74 ? -29.016 23.625 3.627 1 94.62 74 TYR A C 1
ATOM 581 O O . TYR A 1 74 ? -28.422 23.156 2.65 1 94.62 74 TYR A O 1
ATOM 589 N N . ASP A 1 75 ? -28.375 24.078 4.711 1 94.88 75 ASP A N 1
ATOM 590 C CA . ASP A 1 75 ? -26.922 23.969 4.887 1 94.88 75 ASP A CA 1
ATOM 591 C C . ASP A 1 75 ? -26.562 23.75 6.355 1 94.88 75 ASP A C 1
ATOM 593 O O . ASP A 1 75 ? -27.438 23.812 7.23 1 94.88 75 ASP A O 1
ATOM 597 N N . ILE A 1 76 ? -25.344 23.391 6.562 1 94 76 ILE A N 1
ATOM 598 C CA . ILE A 1 76 ? -24.844 23.281 7.93 1 94 76 ILE A CA 1
ATOM 599 C C . ILE A 1 76 ? -24.781 24.656 8.57 1 94 76 ILE A C 1
ATOM 601 O O . ILE A 1 76 ? -24.5 25.656 7.891 1 94 76 ILE A O 1
ATOM 605 N N . ASN A 1 77 ? -25.078 24.734 9.836 1 92.81 77 ASN A N 1
ATOM 606 C CA . ASN A 1 77 ? -24.953 25.969 10.602 1 92.81 77 ASN A CA 1
ATOM 607 C C . ASN A 1 77 ? -23.484 26.312 10.875 1 92.81 77 ASN A C 1
ATOM 609 O O . ASN A 1 77 ? -22.828 25.641 11.664 1 92.81 77 ASN A O 1
ATOM 613 N N . ILE A 1 78 ? -22.969 27.359 10.266 1 91.12 78 ILE A N 1
ATOM 614 C CA . ILE A 1 78 ? -21.547 27.688 10.383 1 91.12 78 ILE A CA 1
ATOM 615 C C . ILE A 1 78 ? -21.344 28.75 11.461 1 91.12 78 ILE A C 1
ATOM 617 O O . ILE A 1 78 ? -20.219 29.141 11.75 1 91.12 78 ILE A O 1
ATOM 621 N N . ASN A 1 79 ? -22.406 29.156 12.141 1 91 79 ASN A N 1
ATOM 622 C CA . ASN A 1 79 ? -22.312 30.312 13.023 1 91 79 ASN A CA 1
ATOM 623 C C . ASN A 1 79 ? -22.375 29.906 14.492 1 91 79 ASN A C 1
ATOM 625 O O . ASN A 1 79 ? -21.859 30.609 15.359 1 91 79 ASN A O 1
ATOM 629 N N . ASP A 1 80 ? -22.953 28.781 14.781 1 92 80 ASP A N 1
ATOM 630 C CA . ASP A 1 80 ? -23.281 28.516 16.172 1 92 80 ASP A CA 1
ATOM 631 C C . ASP A 1 80 ? -22.312 27.484 16.781 1 92 80 ASP A C 1
ATOM 633 O O . ASP A 1 80 ? -22.344 27.234 17.984 1 92 80 ASP A O 1
ATOM 637 N N . PHE A 1 81 ? -21.484 26.922 15.953 1 93.5 81 PHE A N 1
ATOM 638 C CA . PHE A 1 81 ? -20.625 25.859 16.438 1 93.5 81 PHE A CA 1
ATOM 639 C C . PHE A 1 81 ? -19.172 26.125 16.062 1 93.5 81 PHE A C 1
ATOM 641 O O . PHE A 1 81 ? -18.891 26.781 15.062 1 93.5 81 PHE A O 1
ATOM 648 N N . TYR A 1 82 ? -18.234 25.641 16.891 1 94.88 82 TYR A N 1
ATOM 649 C CA . TYR A 1 82 ? -16.812 25.734 16.547 1 94.88 82 TYR A CA 1
ATOM 650 C C . TYR A 1 82 ? -16.062 24.484 17.031 1 94.88 82 TYR A C 1
ATOM 652 O O . TYR A 1 82 ? -16.594 23.703 17.828 1 94.88 82 TYR A O 1
ATOM 660 N N . ILE A 1 83 ? -14.992 24.219 16.484 1 96.5 83 ILE A N 1
ATOM 661 C CA . ILE A 1 83 ? -14.102 23.109 16.797 1 96.5 83 ILE A CA 1
ATOM 662 C C . ILE A 1 83 ? -12.688 23.641 17.031 1 96.5 83 ILE A C 1
ATOM 664 O O . ILE A 1 83 ? -12.273 24.625 16.406 1 96.5 83 ILE A O 1
ATOM 668 N N . ILE A 1 84 ? -11.969 23.031 17.906 1 98 84 ILE A N 1
ATOM 669 C CA . ILE A 1 84 ? -10.578 23.391 18.156 1 98 84 ILE A CA 1
ATOM 670 C C . ILE A 1 84 ? -9.656 22.312 17.609 1 98 84 ILE A C 1
ATOM 672 O O . ILE A 1 84 ? -9.812 21.125 17.906 1 98 84 ILE A O 1
ATOM 676 N N . GLY A 1 85 ? -8.773 22.688 16.734 1 98.75 85 GLY A N 1
ATOM 677 C CA . GLY A 1 85 ? -7.727 21.828 16.219 1 98.75 85 GLY A CA 1
ATOM 678 C C . GLY A 1 85 ? -6.336 22.234 16.656 1 98.75 85 GLY A C 1
ATOM 679 O O . GLY A 1 85 ? -5.973 23.406 16.578 1 98.75 85 GLY A O 1
ATOM 680 N N . ILE A 1 86 ? -5.57 21.297 17.125 1 98.81 86 ILE A N 1
ATOM 681 C CA . ILE A 1 86 ? -4.23 21.562 17.641 1 98.81 86 ILE A CA 1
ATOM 682 C C . ILE A 1 86 ? -3.217 20.703 16.891 1 98.81 86 ILE A C 1
ATOM 684 O O . ILE A 1 86 ? -3.389 19.484 16.766 1 98.81 86 ILE A O 1
ATOM 688 N N . ASP A 1 87 ? -2.211 21.281 16.328 1 98.56 87 ASP A N 1
ATOM 689 C CA . ASP A 1 87 ? -1.062 20.625 15.719 1 98.56 87 ASP A CA 1
ATOM 690 C C . ASP A 1 87 ? 0.16 20.672 16.641 1 98.56 87 ASP A C 1
ATOM 692 O O . ASP A 1 87 ? 0.733 21.75 16.844 1 98.56 87 ASP A O 1
ATOM 696 N N . ILE A 1 88 ? 0.545 19.625 17.172 1 96.94 88 ILE A N 1
ATOM 697 C CA . ILE A 1 88 ? 1.768 19.547 17.969 1 96.94 88 ILE A CA 1
ATOM 698 C C . ILE A 1 88 ? 2.883 18.922 17.141 1 96.94 88 ILE A C 1
ATOM 700 O O . ILE A 1 88 ? 2.918 17.688 16.969 1 96.94 88 ILE A O 1
ATOM 704 N N . SER A 1 89 ? 3.791 19.719 16.703 1 94.12 89 SER A N 1
ATOM 705 C CA . SER A 1 89 ? 4.914 19.281 15.883 1 94.12 89 SER A CA 1
ATOM 706 C C . SER A 1 89 ? 6.246 19.609 16.547 1 94.12 89 SER A C 1
ATOM 708 O O . SER A 1 89 ? 6.281 20.25 17.594 1 94.12 89 SER A O 1
ATOM 710 N N . ILE A 1 90 ? 7.336 19.188 15.922 1 92.31 90 ILE A N 1
ATOM 711 C CA . ILE A 1 90 ? 8.672 19.359 16.484 1 92.31 90 ILE A CA 1
ATOM 712 C C . ILE A 1 90 ? 9.102 20.812 16.391 1 92.31 90 ILE A C 1
ATOM 714 O O . ILE A 1 90 ? 9.656 21.375 17.328 1 92.31 90 ILE A O 1
ATOM 718 N N . LEU A 1 91 ? 8.734 21.453 15.352 1 91.5 91 LEU A N 1
ATOM 719 C CA . LEU A 1 91 ? 9.211 22.812 15.078 1 91.5 91 LEU A CA 1
ATOM 720 C C . LEU A 1 91 ? 8.25 23.844 15.641 1 91.5 91 LEU A C 1
ATOM 722 O O . LEU A 1 91 ? 8.656 24.969 15.969 1 91.5 91 LEU A O 1
ATOM 726 N N . TYR A 1 92 ? 7.035 23.469 15.719 1 94.94 92 TYR A N 1
ATOM 727 C CA . TYR A 1 92 ? 6.027 24.438 16.141 1 94.94 92 TYR A CA 1
ATOM 728 C C . TYR A 1 92 ? 4.793 23.719 16.688 1 94.94 92 TYR A C 1
ATOM 730 O O . TYR A 1 92 ? 4.645 22.516 16.531 1 94.94 92 TYR A O 1
ATOM 738 N N . THR A 1 93 ? 3.959 24.422 17.344 1 98 93 THR A N 1
ATOM 739 C CA . THR A 1 93 ? 2.6 24.047 17.719 1 98 93 THR A CA 1
ATOM 740 C C . THR A 1 93 ? 1.602 25.109 17.25 1 98 93 THR A C 1
ATOM 742 O O . THR A 1 93 ? 1.86 26.297 17.375 1 98 93 THR A O 1
ATOM 745 N N . GLN A 1 94 ? 0.527 24.641 16.672 1 98.5 94 GLN A N 1
ATOM 746 C CA . GLN A 1 94 ? -0.483 25.547 16.141 1 98.5 94 GLN A CA 1
ATOM 747 C C . GLN A 1 94 ? -1.868 25.219 16.672 1 98.5 94 GLN A C 1
ATOM 749 O O . GLN A 1 94 ? -2.229 24.047 16.797 1 98.5 94 GLN A O 1
ATO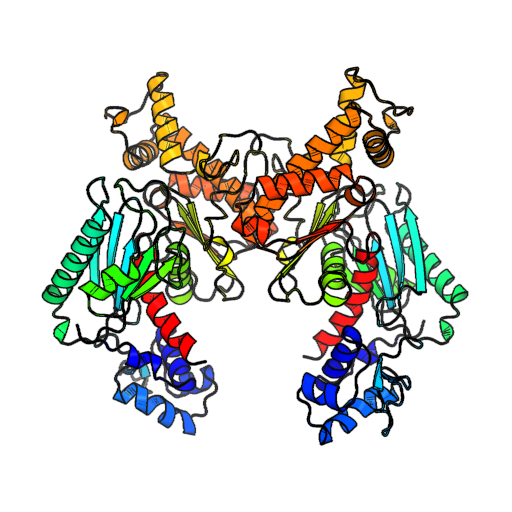M 754 N N . VAL A 1 95 ? -2.619 26.25 17.016 1 98.69 95 VAL A N 1
ATOM 755 C CA . VAL A 1 95 ? -4.008 26.125 17.438 1 98.69 95 VAL A CA 1
ATOM 756 C C . VAL A 1 95 ? -4.926 26.844 16.453 1 98.69 95 VAL A C 1
ATOM 758 O O . VAL A 1 95 ? -4.676 28 16.094 1 98.69 95 VAL A O 1
ATOM 761 N N . VAL A 1 96 ? -5.926 26.109 16.047 1 98.56 96 VAL A N 1
ATOM 762 C CA . VAL A 1 96 ? -6.926 26.75 15.195 1 98.56 96 VAL A CA 1
ATOM 763 C C . VAL A 1 96 ? -8.312 26.547 15.797 1 98.56 96 VAL A C 1
ATOM 765 O O . VAL A 1 96 ? -8.578 25.547 16.453 1 98.56 96 VAL A O 1
ATOM 768 N N . ILE A 1 97 ? -9.141 27.531 15.641 1 97.88 97 ILE A N 1
ATOM 769 C CA . ILE A 1 97 ? -10.586 27.438 15.852 1 97.88 97 ILE A CA 1
ATOM 770 C C . ILE A 1 97 ? -11.305 27.484 14.508 1 97.88 97 ILE A C 1
ATOM 772 O O . ILE A 1 97 ? -11.078 28.391 13.703 1 97.88 97 ILE A O 1
ATOM 776 N N . THR A 1 98 ? -12.109 26.469 14.273 1 97.25 98 THR A N 1
ATOM 777 C CA . THR A 1 98 ? -12.82 26.422 13 1 97.25 98 THR A CA 1
ATOM 778 C C . THR A 1 98 ? -14.328 26.312 13.219 1 97.25 98 THR A C 1
ATOM 780 O O . THR A 1 98 ? -14.781 25.969 14.312 1 97.25 98 THR A O 1
ATOM 783 N N . ASN A 1 99 ? -15.055 26.703 12.18 1 95.19 99 ASN A N 1
ATOM 784 C CA . ASN A 1 99 ? -16.469 26.328 12.156 1 95.19 99 ASN A CA 1
ATOM 785 C C . ASN A 1 99 ? -16.656 24.906 11.617 1 95.19 99 ASN A C 1
ATOM 787 O O . ASN A 1 99 ? -15.695 24.141 11.492 1 95.19 99 ASN A O 1
ATOM 791 N N . LEU A 1 100 ? -17.875 24.562 11.25 1 93.56 100 LEU A N 1
ATOM 792 C CA . LEU A 1 100 ? -18.188 23.172 10.883 1 93.56 100 LEU A CA 1
ATOM 793 C C . LEU A 1 100 ? -17.781 22.891 9.445 1 93.56 100 LEU A C 1
ATOM 795 O O . LEU A 1 100 ? -17.75 21.719 9.031 1 93.56 100 LEU A O 1
ATOM 799 N N . LYS A 1 101 ? -17.422 23.844 8.672 1 93.31 101 LYS A N 1
ATOM 800 C CA . LYS A 1 101 ? -16.953 23.672 7.305 1 93.31 101 LYS A CA 1
ATOM 801 C C . LYS A 1 101 ? -15.43 23.812 7.227 1 93.31 101 LYS A C 1
ATOM 803 O O . LYS A 1 101 ? -14.875 24 6.141 1 93.31 101 LYS A O 1
ATOM 808 N N . MET A 1 102 ? -14.727 23.906 8.375 1 95.38 102 MET A N 1
ATOM 809 C CA . MET A 1 102 ? -13.273 23.922 8.523 1 95.38 102 MET A CA 1
ATOM 810 C C . MET A 1 102 ? -12.711 25.281 8.117 1 95.38 102 MET A C 1
ATOM 812 O O . MET A 1 102 ? -11.531 25.391 7.781 1 95.38 102 MET A O 1
ATOM 816 N N . GLU A 1 103 ? -13.594 26.25 8.102 1 95.38 103 GLU A N 1
ATOM 817 C CA . GLU A 1 103 ? -13.086 27.609 7.945 1 95.38 103 GLU A CA 1
ATOM 818 C C . GLU A 1 103 ? -12.43 28.109 9.227 1 95.38 103 GLU A C 1
ATOM 820 O O . GLU A 1 103 ? -12.984 27.953 10.32 1 95.38 103 GLU A O 1
ATOM 825 N N . ILE A 1 104 ? -11.32 28.781 9.094 1 97.25 104 ILE A N 1
ATOM 826 C CA . ILE A 1 104 ? -10.547 29.219 10.258 1 97.25 104 ILE A CA 1
ATOM 827 C C . ILE A 1 104 ? -11.125 30.516 10.797 1 97.25 104 ILE A C 1
ATOM 829 O O . ILE A 1 104 ? -11.234 31.5 10.062 1 97.25 104 ILE A O 1
ATOM 833 N N . LEU A 1 105 ? -11.484 30.5 12.031 1 96.69 105 LEU A N 1
ATOM 834 C CA . LEU A 1 105 ? -11.977 31.672 12.727 1 96.69 105 LEU A CA 1
ATOM 835 C C . LEU A 1 105 ? -10.852 32.344 13.516 1 96.69 105 LEU A C 1
ATOM 837 O O . LEU A 1 105 ? -10.883 33.562 13.75 1 96.69 105 LEU A O 1
ATOM 841 N N . TYR A 1 106 ? -9.945 31.562 13.953 1 97.31 106 TYR A N 1
ATOM 842 C CA . TYR A 1 106 ? -8.789 32 14.719 1 97.31 106 TYR A CA 1
ATOM 843 C C . TYR A 1 106 ? -7.617 31.062 14.539 1 97.31 106 TYR A C 1
ATOM 845 O O . TYR A 1 106 ? -7.805 29.844 14.391 1 97.31 106 TYR A O 1
ATOM 853 N N . LYS A 1 107 ? -6.484 31.578 14.516 1 97.81 107 LYS A N 1
ATOM 854 C CA . LYS A 1 107 ? -5.27 30.781 14.367 1 97.81 107 LYS A CA 1
ATOM 855 C C . LYS A 1 107 ? -4.09 31.453 15.078 1 97.81 107 LYS A C 1
ATOM 857 O O . LYS A 1 107 ? -3.91 32.656 14.992 1 97.81 107 LYS A O 1
ATOM 862 N N . GLU A 1 108 ? -3.34 30.672 15.727 1 98.19 108 GLU A N 1
ATOM 863 C CA . GLU A 1 108 ? -2.1 31.125 16.344 1 98.19 108 GLU A CA 1
ATOM 864 C C . GLU A 1 108 ? -1.06 30.016 16.391 1 98.19 108 GLU A C 1
ATOM 866 O O . GLU A 1 108 ? -1.394 28.859 16.656 1 98.19 108 GLU A O 1
ATOM 871 N N . LEU A 1 109 ? 0.129 30.359 16.062 1 97.62 109 LEU A N 1
ATOM 872 C CA . LEU A 1 109 ? 1.255 29.422 16.031 1 97.62 109 LEU A CA 1
ATOM 873 C C . LEU A 1 109 ? 2.398 29.922 16.906 1 97.62 109 LEU A C 1
ATOM 875 O O . LEU A 1 109 ? 2.676 31.125 16.953 1 97.62 109 LEU A O 1
ATOM 879 N N . PHE A 1 110 ? 3.041 29.031 17.656 1 97.19 110 PHE A N 1
ATOM 880 C CA . PHE A 1 110 ? 4.273 29.375 18.344 1 97.19 110 PHE A CA 1
ATOM 881 C C . PHE A 1 110 ? 5.367 28.359 18.047 1 97.19 110 PHE A C 1
ATOM 883 O O . PHE A 1 110 ? 5.09 27.172 17.891 1 97.19 110 PHE A O 1
ATOM 890 N N . ASN A 1 111 ? 6.59 28.844 17.969 1 95.12 111 ASN A N 1
ATOM 891 C CA . ASN A 1 111 ? 7.734 27.984 17.688 1 95.12 111 ASN A CA 1
ATOM 892 C C . ASN A 1 111 ? 8.172 27.203 18.906 1 95.12 111 ASN A C 1
ATOM 894 O O . ASN A 1 111 ? 8.203 27.734 20.016 1 95.12 111 ASN A O 1
ATOM 898 N N . MET A 1 112 ? 8.422 25.953 18.656 1 94.88 112 MET A N 1
ATOM 899 C CA . MET A 1 112 ? 8.914 25.078 19.719 1 94.88 112 MET A CA 1
ATOM 900 C C . MET A 1 112 ? 10.414 25.281 19.922 1 94.88 112 MET A C 1
ATOM 902 O O . MET A 1 112 ? 11.156 25.469 18.969 1 94.88 112 MET A O 1
ATOM 906 N N . ASP A 1 113 ? 10.852 25.328 21.141 1 93.44 113 ASP A N 1
ATOM 907 C CA . ASP A 1 113 ? 12.266 25.344 21.5 1 93.44 113 ASP A CA 1
ATOM 908 C C . ASP A 1 113 ? 12.523 24.516 22.75 1 93.44 113 ASP A C 1
ATOM 910 O O . ASP A 1 113 ? 11.734 23.625 23.078 1 93.44 113 ASP A O 1
ATOM 914 N N . ASP A 1 114 ? 13.68 24.641 23.344 1 94.06 114 ASP A N 1
ATOM 915 C CA . ASP A 1 114 ? 14.07 23.766 24.453 1 94.06 114 ASP A CA 1
ATOM 916 C C . ASP A 1 114 ? 13.32 24.125 25.734 1 94.06 114 ASP A C 1
ATOM 918 O O . ASP A 1 114 ? 13.453 23.438 26.75 1 94.06 114 ASP A O 1
ATOM 922 N N . SER A 1 115 ? 12.445 25.078 25.688 1 94.94 115 SER A N 1
ATOM 923 C CA . SER A 1 115 ? 11.672 25.453 26.859 1 94.94 115 SER A CA 1
ATOM 924 C C . SER A 1 115 ? 10.297 24.812 26.859 1 94.94 115 SER A C 1
ATOM 926 O O . SER A 1 115 ? 9.602 24.812 27.875 1 94.94 115 SER A O 1
ATOM 928 N N . TYR A 1 116 ? 9.906 24.266 25.828 1 95.25 116 TYR A N 1
ATOM 929 C CA . TYR A 1 116 ? 8.539 23.75 25.719 1 95.25 116 TYR A CA 1
ATOM 930 C C . TYR A 1 116 ? 8.484 22.266 26 1 95.25 116 TYR A C 1
ATOM 932 O O . TYR A 1 116 ? 8.344 21.453 25.078 1 95.25 116 TYR A O 1
ATOM 940 N N . THR A 1 117 ? 8.5 22 27.328 1 95.94 117 THR A N 1
ATOM 941 C CA . THR A 1 117 ? 8.141 20.672 27.797 1 95.94 117 THR A CA 1
ATOM 942 C C . THR A 1 117 ? 6.664 20.375 27.547 1 95.94 117 THR A C 1
ATOM 944 O O . THR A 1 117 ? 5.918 21.281 27.141 1 95.94 117 THR A O 1
ATOM 947 N N . PRO A 1 118 ? 6.273 19.109 27.75 1 96.5 118 PRO A N 1
ATOM 948 C CA . PRO A 1 118 ? 4.848 18.828 27.562 1 96.5 118 PRO A CA 1
ATOM 949 C C . PRO A 1 118 ? 3.957 19.75 28.406 1 96.5 118 PRO A C 1
ATOM 951 O O . PRO A 1 118 ? 2.959 20.266 27.906 1 96.5 118 PRO A O 1
ATOM 954 N N . CYS A 1 119 ? 4.336 19.969 29.625 1 97.19 119 CYS A N 1
ATOM 955 C CA . CYS A 1 119 ? 3.553 20.797 30.516 1 97.19 119 CYS A CA 1
ATOM 956 C C . CYS A 1 119 ? 3.486 22.234 30 1 97.19 119 CYS A C 1
ATOM 958 O O . CYS A 1 119 ? 2.414 22.844 30 1 97.19 119 CYS A O 1
ATOM 960 N N . GLU A 1 120 ? 4.609 22.75 29.578 1 97.69 120 GLU A N 1
ATOM 961 C CA . GLU A 1 120 ? 4.66 24.125 29.078 1 97.69 120 GLU A CA 1
ATOM 962 C C . GLU A 1 120 ? 3.889 24.266 27.766 1 97.69 120 GLU A C 1
ATOM 964 O O . GLU A 1 120 ? 3.279 25.297 27.5 1 97.69 120 GLU A O 1
ATOM 969 N N . THR A 1 121 ? 4.008 23.281 26.953 1 97.81 121 THR A N 1
ATOM 970 C CA . THR A 1 121 ? 3.275 23.281 25.703 1 97.81 121 THR A CA 1
ATOM 971 C C . THR A 1 121 ? 1.77 23.312 25.953 1 97.81 121 THR A C 1
ATOM 973 O O . THR A 1 121 ? 1.053 24.125 25.344 1 97.81 121 THR A O 1
ATOM 976 N N . VAL A 1 122 ? 1.294 22.469 26.859 1 98.31 122 VAL A N 1
ATOM 977 C CA . VAL A 1 122 ? -0.125 22.422 27.188 1 98.31 122 VAL A CA 1
ATOM 978 C C . VAL A 1 122 ? -0.577 23.75 27.781 1 98.31 122 VAL A C 1
ATOM 980 O O . VAL A 1 122 ? -1.646 24.266 27.422 1 98.31 122 VAL A O 1
ATOM 983 N N . LYS A 1 123 ? 0.24 24.266 28.641 1 98.31 123 LYS A N 1
ATOM 984 C CA . LYS A 1 123 ? -0.068 25.562 29.219 1 98.31 123 LYS A CA 1
ATOM 985 C C . LYS A 1 123 ? -0.239 26.625 28.141 1 98.31 123 LYS A C 1
ATOM 987 O O . LYS A 1 123 ? -1.193 27.406 28.188 1 98.31 123 LYS A O 1
ATOM 992 N N . LYS A 1 124 ? 0.672 26.672 27.219 1 98.5 124 LYS A N 1
ATOM 993 C CA . LYS A 1 124 ? 0.631 27.656 26.141 1 98.5 124 LYS A CA 1
ATOM 994 C C . LYS A 1 124 ? -0.585 27.438 25.25 1 98.5 124 LYS A C 1
ATOM 996 O O . LYS A 1 124 ? -1.219 28.406 24.812 1 98.5 124 LYS A O 1
ATOM 1001 N N . VAL A 1 125 ? -0.879 26.234 24.969 1 98.62 125 VAL A N 1
ATOM 1002 C CA . VAL A 1 125 ? -2.043 25.906 24.156 1 98.62 125 VAL A CA 1
ATOM 1003 C C . VAL A 1 125 ? -3.312 26.406 24.828 1 98.62 125 VAL A C 1
ATOM 1005 O O . VAL A 1 125 ? -4.156 27.047 24.188 1 98.62 125 VAL A O 1
ATOM 1008 N N . VAL A 1 126 ? -3.445 26.188 26.109 1 98.06 126 VAL A N 1
ATOM 1009 C CA . VAL A 1 126 ? -4.617 26.594 26.875 1 98.06 126 VAL A CA 1
ATOM 1010 C C . VAL A 1 126 ? -4.715 28.125 26.891 1 98.06 126 VAL A C 1
ATOM 1012 O O . VAL A 1 126 ? -5.805 28.672 26.766 1 98.06 126 VAL A O 1
ATOM 1015 N N . GLU A 1 127 ? -3.592 28.734 27.016 1 98.12 127 GLU A N 1
ATOM 1016 C CA . GLU A 1 127 ? -3.555 30.188 26.969 1 98.12 127 GLU A CA 1
ATOM 1017 C C . GLU A 1 127 ? -4.09 30.703 25.641 1 98.12 127 GLU A C 1
ATOM 1019 O O . GLU A 1 127 ? -4.871 31.656 25.609 1 98.12 127 GLU A O 1
ATOM 1024 N N . ILE A 1 128 ? -3.672 30.094 24.609 1 97.94 128 ILE A N 1
ATOM 1025 C CA . ILE A 1 128 ? -4.086 30.516 23.266 1 97.94 128 ILE A CA 1
ATOM 1026 C C . ILE A 1 128 ? -5.59 30.297 23.109 1 97.94 128 ILE A C 1
ATOM 1028 O O . ILE A 1 128 ? -6.293 31.156 22.578 1 97.94 128 ILE A O 1
ATOM 1032 N N . ILE A 1 129 ? -6.074 29.203 23.578 1 97.25 129 ILE A N 1
ATOM 1033 C CA . ILE A 1 129 ? -7.496 28.875 23.469 1 97.25 129 ILE A CA 1
ATOM 1034 C C . ILE A 1 129 ? -8.312 29.891 24.266 1 97.25 129 ILE A C 1
ATOM 1036 O O . ILE A 1 129 ? -9.336 30.391 23.781 1 97.25 129 ILE A O 1
ATOM 1040 N N . ASN A 1 130 ? -7.844 30.25 25.422 1 95.38 130 ASN A N 1
ATOM 1041 C CA . ASN A 1 130 ? -8.531 31.234 26.25 1 95.38 130 ASN A CA 1
ATOM 1042 C C . ASN A 1 130 ? -8.547 32.594 25.594 1 95.38 130 ASN A C 1
ATOM 1044 O O . ASN A 1 130 ? -9.562 33.312 25.641 1 95.38 130 ASN A O 1
ATOM 1048 N N . ARG A 1 131 ? -7.469 32.969 24.969 1 95.62 131 ARG A N 1
ATOM 1049 C CA . ARG A 1 131 ? -7.41 34.219 24.25 1 95.62 131 ARG A CA 1
ATOM 1050 C C . ARG A 1 131 ? -8.375 34.219 23.062 1 95.62 131 ARG A C 1
ATOM 1052 O O . ARG A 1 131 ? -9.062 35.219 22.828 1 95.62 131 ARG A O 1
ATOM 1059 N N . ALA A 1 132 ? -8.398 33.188 22.406 1 94.19 132 ALA A N 1
ATOM 1060 C CA . ALA A 1 132 ? -9.305 33.062 21.266 1 94.19 132 ALA A CA 1
ATOM 1061 C C . ALA A 1 132 ? -10.758 33.156 21.719 1 94.19 132 ALA A C 1
ATOM 1063 O O . ALA A 1 132 ? -11.578 33.781 21.047 1 94.19 132 ALA A O 1
ATOM 1064 N N . TYR A 1 133 ? -11.023 32.438 22.781 1 91.31 133 TYR A N 1
ATOM 1065 C CA . TYR A 1 133 ? -12.375 32.469 23.344 1 91.31 133 TYR A CA 1
ATOM 1066 C C . TYR A 1 133 ? -12.828 33.875 23.641 1 91.31 133 TYR A C 1
ATOM 1068 O O . TYR A 1 133 ? -13.969 34.25 23.344 1 91.31 133 TYR A O 1
ATOM 1076 N N . ALA A 1 134 ? -11.953 34.656 24.172 1 90.81 134 ALA A N 1
ATOM 1077 C CA . ALA A 1 134 ? -12.258 36.031 24.516 1 90.81 134 ALA A CA 1
ATOM 1078 C C . ALA A 1 134 ? -12.367 36.906 23.281 1 90.81 134 ALA A C 1
ATOM 1080 O O . ALA A 1 134 ? -13.305 37.719 23.141 1 90.81 134 ALA A O 1
ATOM 1081 N N . ASN A 1 135 ? -11.461 36.75 22.359 1 90.06 135 ASN A N 1
ATOM 1082 C CA . ASN A 1 135 ? -11.375 37.594 21.156 1 90.06 135 ASN A CA 1
ATOM 1083 C C . ASN A 1 135 ? -12.562 37.375 20.234 1 90.06 135 ASN A C 1
ATOM 1085 O O . ASN A 1 135 ? -13.055 38.312 19.609 1 90.06 135 ASN A O 1
ATOM 1089 N N . LEU A 1 136 ? -13 36.156 20.109 1 89 136 LEU A N 1
ATOM 1090 C CA . LEU A 1 136 ? -14.055 35.812 19.156 1 89 136 LEU A CA 1
ATOM 1091 C C . LEU A 1 136 ? -15.422 35.844 19.828 1 89 136 LEU A C 1
ATOM 1093 O O . LEU A 1 136 ? -16.438 35.594 19.172 1 89 136 LEU A O 1
ATOM 1097 N N . ASN A 1 137 ? -15.453 36.156 21.062 1 85.44 137 ASN A N 1
ATOM 1098 C CA . ASN A 1 137 ? -16.703 36.094 21.812 1 85.44 137 ASN A CA 1
ATOM 1099 C C . ASN A 1 137 ? -17.438 34.75 21.562 1 85.44 137 ASN A C 1
ATOM 1101 O O . ASN A 1 137 ? -18.609 34.75 21.188 1 85.44 137 ASN A O 1
ATOM 1105 N N . LEU A 1 138 ? -16.766 33.656 21.812 1 86.06 138 LEU A N 1
ATOM 1106 C CA . LEU A 1 138 ? -17.25 32.312 21.5 1 86.06 138 LEU A CA 1
ATOM 1107 C C . LEU A 1 138 ? -18.297 31.875 22.5 1 86.06 138 LEU A C 1
ATOM 1109 O O . LEU A 1 138 ? -18.828 30.766 22.406 1 86.06 138 LEU A O 1
ATOM 1113 N N . SER A 1 139 ? -18.594 32.719 23.406 1 83.94 139 SER A N 1
ATOM 1114 C CA . SER A 1 139 ? -19.547 32.375 24.453 1 83.94 139 SER A CA 1
ATOM 1115 C C . SER A 1 139 ? -20.922 32.094 23.859 1 83.94 139 SER A C 1
ATOM 1117 O O . SER A 1 139 ? -21.734 31.375 24.469 1 83.94 139 SER A O 1
ATOM 1119 N N . HIS A 1 140 ? -21.125 32.531 22.719 1 85.75 140 HIS A N 1
ATOM 1120 C CA . HIS A 1 140 ? -22.438 32.344 22.109 1 85.75 140 HIS A CA 1
ATOM 1121 C C . HIS A 1 140 ? -22.438 31.125 21.188 1 85.75 140 HIS A C 1
ATOM 1123 O O . HIS A 1 140 ? -23.484 30.719 20.688 1 85.75 140 HIS A O 1
ATOM 1129 N N . MET A 1 141 ? -21.297 30.547 21.047 1 90.12 141 MET A N 1
ATOM 1130 C CA . MET A 1 141 ? -21.172 29.375 20.188 1 90.12 141 MET A CA 1
ATOM 1131 C C . MET A 1 141 ? -21 28.109 21.016 1 90.12 141 MET A C 1
ATOM 1133 O O . MET A 1 141 ? -20.719 28.172 22.203 1 90.12 141 MET A O 1
ATOM 1137 N N . LYS A 1 142 ? -21.188 26.984 20.359 1 91.75 142 LYS A N 1
ATOM 1138 C CA . LYS A 1 142 ? -21.062 25.688 21.016 1 91.75 142 LYS A CA 1
ATOM 1139 C C . LYS A 1 142 ? -19.812 24.953 20.547 1 91.75 142 LYS A C 1
ATOM 1141 O O . LYS A 1 142 ? -19.578 24.812 19.344 1 91.75 142 LYS A O 1
ATOM 1146 N N . LEU A 1 143 ? -19.031 24.484 21.516 1 93.75 143 LEU A N 1
ATOM 1147 C CA . LEU A 1 143 ? -17.859 23.672 21.203 1 93.75 143 LEU A CA 1
ATOM 1148 C C . LEU A 1 143 ? -18.266 22.234 20.891 1 93.75 143 LEU A C 1
ATOM 1150 O O . LEU A 1 143 ? -18.875 21.562 21.719 1 93.75 143 LEU A O 1
ATOM 1154 N N . LEU A 1 144 ? -17.906 21.812 19.703 1 92.31 144 LEU A N 1
ATOM 1155 C CA . LEU A 1 144 ? -18.234 20.438 19.328 1 92.31 144 LEU A CA 1
ATOM 1156 C C . LEU A 1 144 ? -17.172 19.469 19.812 1 92.31 144 LEU A C 1
ATOM 1158 O O . LEU A 1 144 ? -17.484 18.297 20.094 1 92.31 144 LEU A O 1
ATOM 1162 N N . GLY A 1 145 ? -15.969 19.938 19.797 1 94.81 145 GLY A N 1
ATOM 1163 C CA . GLY A 1 145 ? -14.898 19.078 20.281 1 94.81 145 GLY A CA 1
ATOM 1164 C C . GLY A 1 145 ? -13.516 19.656 20.031 1 94.81 145 GLY A C 1
ATOM 1165 O O . GLY A 1 145 ? -13.383 20.75 19.484 1 94.81 145 GLY A O 1
ATOM 1166 N N . ILE A 1 146 ? -12.523 18.938 20.578 1 97.31 146 ILE A N 1
ATOM 1167 C CA . ILE A 1 146 ? -11.117 19.312 20.469 1 97.31 146 ILE A CA 1
ATOM 1168 C C . ILE A 1 146 ? -10.32 18.156 19.875 1 97.31 146 ILE A C 1
ATOM 1170 O O . ILE A 1 146 ? -10.398 17.016 20.359 1 97.31 146 ILE A O 1
ATOM 1174 N N . GLY A 1 147 ? -9.648 18.438 18.781 1 98.25 147 GLY A N 1
ATOM 1175 C CA . GLY A 1 147 ? -8.781 17.438 18.172 1 98.25 147 GLY A CA 1
ATOM 1176 C C . GLY A 1 147 ? -7.316 17.828 18.203 1 98.25 147 GLY A C 1
ATOM 1177 O O . GLY A 1 147 ? -6.977 19.016 18.062 1 98.25 147 GLY A O 1
ATOM 1178 N N . VAL A 1 148 ? -6.438 16.828 18.359 1 98.5 148 VAL A N 1
ATOM 1179 C CA . VAL A 1 148 ? -4.992 17.031 18.344 1 98.5 148 VAL A CA 1
ATOM 1180 C C . VAL A 1 148 ? -4.363 16.156 17.25 1 98.5 148 VAL A C 1
ATOM 1182 O O . VAL A 1 148 ? -4.598 14.945 17.203 1 98.5 148 VAL A O 1
ATOM 1185 N N . GLY A 1 149 ? -3.723 16.766 16.312 1 97.5 149 GLY A N 1
ATOM 1186 C CA . GLY A 1 149 ? -2.785 16.078 15.438 1 97.5 149 GLY A CA 1
ATOM 1187 C C . GLY A 1 149 ? -1.344 16.203 15.891 1 97.5 149 GLY A C 1
ATOM 1188 O O . GLY A 1 149 ? -0.843 17.312 16.094 1 97.5 149 GLY A O 1
ATOM 1189 N N . SER A 1 150 ? -0.688 15.109 16.062 1 95.31 150 SER A N 1
ATOM 1190 C CA . SER A 1 150 ? 0.659 15.188 16.625 1 95.31 150 SER A CA 1
ATOM 1191 C C . SER A 1 150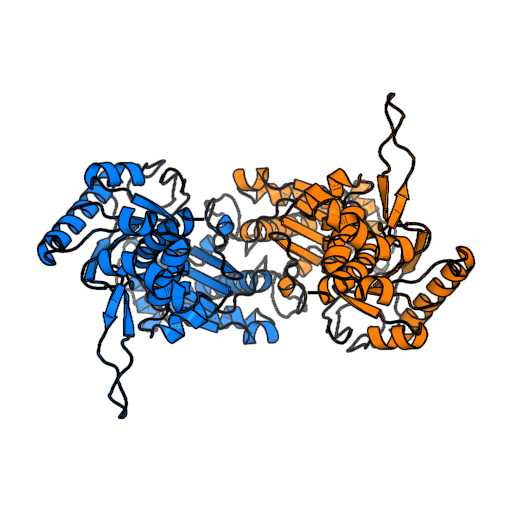 ? 1.624 14.273 15.875 1 95.31 150 SER A C 1
ATOM 1193 O O . SER A 1 150 ? 1.197 13.375 15.148 1 95.31 150 SER A O 1
ATOM 1195 N N . VAL A 1 151 ? 2.891 14.57 16.062 1 91.88 151 VAL A N 1
ATOM 1196 C CA . VAL A 1 151 ? 3.928 13.656 15.586 1 91.88 151 VAL A CA 1
ATOM 1197 C C . VAL A 1 151 ? 3.92 12.383 16.422 1 91.88 151 VAL A C 1
ATOM 1199 O O . VAL A 1 151 ? 3.467 12.391 17.578 1 91.88 151 VAL A O 1
ATOM 1202 N N . GLY A 1 152 ? 4.281 11.297 15.836 1 85.31 152 GLY A N 1
ATOM 1203 C CA . GLY A 1 152 ? 4.316 10.023 16.531 1 85.31 152 GLY A CA 1
ATOM 1204 C C . GLY A 1 152 ? 5.715 9.594 16.938 1 85.31 152 GLY A C 1
ATOM 1205 O O . GLY A 1 152 ? 6.66 10.383 16.844 1 85.31 152 GLY A O 1
ATOM 1206 N N . PRO A 1 153 ? 5.758 8.414 17.375 1 86.25 153 PRO A N 1
ATOM 1207 C CA . PRO A 1 153 ? 4.727 7.387 17.547 1 86.25 153 PRO A CA 1
ATOM 1208 C C . PRO A 1 153 ? 3.686 7.762 18.594 1 86.25 153 PRO A C 1
ATOM 1210 O O . PRO A 1 153 ? 4 8.461 19.562 1 86.25 153 PRO A O 1
ATOM 1213 N N . LEU A 1 154 ? 2.404 7.203 18.375 1 91.12 154 LEU A N 1
ATOM 1214 C CA . LEU A 1 154 ? 1.303 7.574 19.25 1 91.12 154 LEU A CA 1
ATOM 1215 C C . LEU A 1 154 ? 0.535 6.336 19.703 1 91.12 154 LEU A C 1
ATOM 1217 O O . LEU A 1 154 ? 0.375 5.383 18.938 1 91.12 154 LEU A O 1
ATOM 1221 N N . ASP A 1 155 ? 0.199 6.293 20.953 1 91.5 155 ASP A N 1
ATOM 1222 C CA . ASP A 1 155 ? -0.944 5.5 21.391 1 91.5 155 ASP A CA 1
ATOM 1223 C C . ASP A 1 155 ? -2.25 6.273 21.219 1 91.5 155 ASP A C 1
ATOM 1225 O O . ASP A 1 155 ? -2.666 7.004 22.125 1 91.5 155 ASP A O 1
ATOM 1229 N N . ILE A 1 156 ? -2.832 6.125 20.125 1 91.88 156 ILE A N 1
ATOM 1230 C CA . ILE A 1 156 ? -3.965 6.945 19.719 1 91.88 156 ILE A CA 1
ATOM 1231 C C . ILE A 1 156 ? -5.141 6.719 20.656 1 91.88 156 ILE A C 1
ATOM 1233 O O . ILE A 1 156 ? -5.812 7.672 21.062 1 91.88 156 ILE A O 1
ATOM 1237 N N . LYS A 1 157 ? -5.398 5.512 21.031 1 90 157 LYS A N 1
ATOM 1238 C CA . LYS A 1 157 ? -6.523 5.16 21.891 1 90 157 LYS A CA 1
ATOM 1239 C C . LYS A 1 157 ? -6.449 5.902 23.219 1 90 157 LYS A C 1
ATOM 1241 O O . LYS A 1 157 ? -7.449 6.465 23.672 1 90 157 LYS A O 1
ATOM 1246 N N . ASN A 1 158 ? -5.254 5.965 23.75 1 94.5 158 ASN A N 1
ATOM 1247 C CA . ASN A 1 158 ? -5.109 6.582 25.062 1 94.5 158 ASN A CA 1
ATOM 1248 C C . ASN A 1 158 ? -4.598 8.016 24.953 1 94.5 158 ASN A C 1
ATOM 1250 O O . ASN A 1 158 ? -4.555 8.734 25.953 1 94.5 158 ASN A O 1
ATOM 1254 N N . GLY A 1 159 ? -4.273 8.383 23.766 1 95.5 159 GLY A N 1
ATOM 1255 C CA . GLY A 1 159 ? -3.807 9.742 23.531 1 95.5 159 GLY A CA 1
ATOM 1256 C C . GLY A 1 159 ? -2.451 10.016 24.156 1 95.5 159 GLY A C 1
ATOM 1257 O O . GLY A 1 159 ? -2.279 11.016 24.859 1 95.5 159 GLY A O 1
ATOM 1258 N N . ILE A 1 160 ? -1.503 9.078 23.953 1 95.5 160 ILE A N 1
ATOM 1259 C CA . ILE A 1 160 ? -0.172 9.188 24.547 1 95.5 160 ILE A CA 1
ATOM 1260 C C . ILE A 1 160 ? 0.864 9.383 23.438 1 95.5 160 ILE A C 1
ATOM 1262 O O . ILE A 1 160 ? 0.895 8.617 22.469 1 95.5 160 ILE A O 1
ATOM 1266 N N . ILE A 1 161 ? 1.633 10.438 23.562 1 93.69 161 ILE A N 1
ATOM 1267 C CA . ILE A 1 161 ? 2.816 10.586 22.734 1 93.69 161 ILE A CA 1
ATOM 1268 C C . ILE A 1 161 ? 3.959 9.742 23.297 1 93.69 161 ILE A C 1
ATOM 1270 O O . ILE A 1 161 ? 4.469 10.023 24.375 1 93.69 161 ILE A O 1
ATOM 1274 N N . LYS A 1 162 ? 4.328 8.727 22.672 1 90 162 LYS A N 1
ATOM 1275 C CA . LYS A 1 162 ? 5.242 7.73 23.219 1 90 162 LYS A CA 1
ATOM 1276 C C . LYS A 1 162 ? 6.676 8.25 23.234 1 90 162 LYS A C 1
ATOM 1278 O O . LYS A 1 162 ? 7.246 8.469 24.312 1 90 162 LYS A O 1
ATOM 1283 N N . ASN A 1 163 ? 7.406 8.344 22.156 1 82.75 163 ASN A N 1
ATOM 1284 C CA . ASN A 1 163 ? 8.789 8.805 22.156 1 82.75 163 ASN A CA 1
ATOM 1285 C C . ASN A 1 163 ? 9.203 9.359 20.797 1 82.75 163 ASN A C 1
ATOM 1287 O O . ASN A 1 163 ? 10.086 8.805 20.141 1 82.75 163 ASN A O 1
ATOM 1291 N N . PRO A 1 164 ? 8.57 10.461 20.531 1 79.38 164 PRO A N 1
ATOM 1292 C CA . PRO A 1 164 ? 9.07 11.062 19.297 1 79.38 164 PRO A CA 1
ATOM 1293 C C . PRO A 1 164 ? 10.523 11.516 19.406 1 79.38 164 PRO A C 1
ATOM 1295 O O . PRO A 1 164 ? 10.953 11.984 20.469 1 79.38 164 PRO A O 1
ATOM 1298 N N . VAL A 1 165 ? 11.102 11.32 18.281 1 77.19 165 VAL A N 1
ATOM 1299 C CA . VAL A 1 165 ? 12.508 11.711 18.266 1 77.19 165 VAL A CA 1
ATOM 1300 C C . VAL A 1 165 ? 12.633 13.18 17.875 1 77.19 165 VAL A C 1
ATOM 1302 O O . VAL A 1 165 ? 11.719 13.742 17.266 1 77.19 165 VAL A O 1
ATOM 1305 N N . ASP A 1 166 ? 13.453 13.992 18.547 1 77.56 166 ASP A N 1
ATOM 1306 C CA . ASP A 1 166 ? 13.953 15.242 17.984 1 77.56 166 ASP A CA 1
ATOM 1307 C C . ASP A 1 166 ? 13.312 16.453 18.656 1 77.56 166 ASP A C 1
ATOM 1309 O O . ASP A 1 166 ? 13.547 17.594 18.266 1 77.56 166 ASP A O 1
ATOM 1313 N N . PHE A 1 167 ? 12.305 16.172 19.594 1 83.62 167 PHE A N 1
ATOM 1314 C CA . PHE A 1 167 ? 11.867 17.359 20.328 1 83.62 167 PHE A CA 1
ATOM 1315 C C . PHE A 1 167 ? 13.047 18.047 21 1 83.62 167 PHE A C 1
ATOM 1317 O O . PHE A 1 167 ? 13.961 17.375 21.484 1 83.62 167 PHE A O 1
ATOM 1324 N N . PHE A 1 168 ? 12.906 19.312 21.109 1 84 168 PHE A N 1
ATOM 1325 C CA . PHE A 1 168 ? 14.008 20.078 21.672 1 84 168 PHE A CA 1
ATOM 1326 C C . PHE A 1 168 ? 14.062 19.906 23.188 1 84 168 PHE A C 1
ATOM 1328 O O . PHE A 1 168 ? 15.148 19.766 23.766 1 84 168 PHE A O 1
ATOM 1335 N N . ALA A 1 169 ? 12.922 19.969 23.75 1 86.5 169 ALA A N 1
ATOM 1336 C CA . ALA A 1 169 ? 12.828 19.891 25.219 1 86.5 169 ALA A CA 1
ATOM 1337 C C . ALA A 1 169 ? 12.805 18.453 25.703 1 86.5 169 ALA A C 1
ATOM 1339 O O . ALA A 1 169 ? 12.5 17.531 24.922 1 86.5 169 ALA A O 1
ATOM 1340 N N . ASP A 1 170 ? 13.086 18.297 26.922 1 87.06 170 ASP A N 1
ATOM 1341 C CA . ASP A 1 170 ? 13.062 16.969 27.531 1 87.06 170 ASP A CA 1
ATOM 1342 C C . ASP A 1 170 ? 11.641 16.562 27.906 1 87.06 170 ASP A C 1
ATOM 1344 O O . ASP A 1 170 ? 10.695 17.312 27.688 1 87.06 170 ASP A O 1
ATOM 1348 N N . LYS A 1 171 ? 11.406 15.336 28.234 1 88.69 171 LYS A N 1
ATOM 1349 C CA . LYS A 1 171 ? 10.227 14.805 28.922 1 88.69 171 LYS A CA 1
ATOM 1350 C C . LYS A 1 171 ? 9.117 14.477 27.922 1 88.69 171 LYS A C 1
ATOM 1352 O O . LYS A 1 171 ? 7.949 14.398 28.297 1 88.69 171 LYS A O 1
ATOM 1357 N N . TRP A 1 172 ? 9.445 14.422 26.703 1 93.44 172 TRP A N 1
ATOM 1358 C CA . TRP A 1 172 ? 8.438 14.086 25.703 1 93.44 172 TRP A CA 1
ATOM 1359 C C . TRP A 1 172 ? 8.297 12.578 25.562 1 93.44 172 TRP A C 1
ATOM 1361 O O . TRP A 1 172 ? 7.828 12.094 24.516 1 93.44 172 TRP A O 1
ATOM 1371 N N . THR A 1 173 ? 8.648 11.844 26.547 1 92.19 173 THR A N 1
ATOM 1372 C CA . THR A 1 173 ? 8.508 10.391 26.531 1 92.19 173 THR A CA 1
ATOM 1373 C C . THR A 1 173 ? 7.25 9.969 27.281 1 92.19 173 THR A C 1
ATOM 1375 O O . THR A 1 173 ? 7.07 10.32 28.453 1 92.19 173 THR A O 1
ATOM 1378 N N . ASP A 1 174 ? 6.387 9.273 26.594 1 94.12 174 ASP A N 1
ATOM 1379 C CA . ASP A 1 174 ? 5.152 8.734 27.156 1 94.12 174 ASP A CA 1
ATOM 1380 C C . ASP A 1 174 ? 4.301 9.844 27.766 1 94.12 174 ASP A C 1
ATOM 1382 O O . ASP A 1 174 ? 3.916 9.773 28.938 1 94.12 174 ASP A O 1
ATOM 1386 N N . VAL A 1 175 ? 4.066 10.805 27.031 1 96.38 175 VAL A N 1
ATOM 1387 C CA . VAL A 1 175 ? 3.322 11.984 27.469 1 96.38 175 VAL A CA 1
ATOM 1388 C C . VAL A 1 175 ? 1.827 11.766 27.25 1 96.38 175 VAL A C 1
ATOM 1390 O O . VAL A 1 175 ? 1.37 11.648 26.109 1 96.38 175 VAL A O 1
ATOM 1393 N N . PRO A 1 176 ? 0.985 11.68 28.281 1 97.88 176 PRO A N 1
ATOM 1394 C CA . PRO A 1 176 ? -0.465 11.539 28.141 1 97.88 176 PRO A CA 1
ATOM 1395 C C . PRO A 1 176 ? -1.145 12.844 27.734 1 97.88 176 PRO A C 1
ATOM 1397 O O . PRO A 1 176 ? -1.948 13.391 28.5 1 97.88 176 PRO A O 1
ATOM 1400 N N . ILE A 1 177 ? -0.971 13.281 26.531 1 97.94 177 ILE A N 1
ATOM 1401 C CA . ILE A 1 177 ? -1.348 14.602 26.031 1 97.94 177 ILE A CA 1
ATOM 1402 C C . ILE A 1 177 ? -2.865 14.758 26.078 1 97.94 177 ILE A C 1
ATOM 1404 O O . ILE A 1 177 ? -3.377 15.844 26.344 1 97.94 177 ILE A O 1
ATOM 1408 N N . LYS A 1 178 ? -3.586 13.727 25.766 1 98.06 178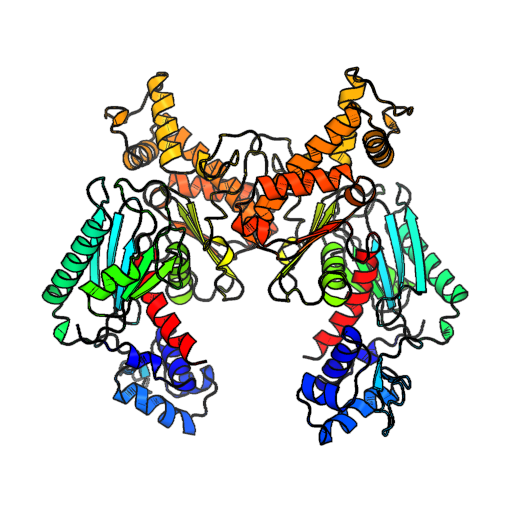 LYS A N 1
ATOM 1409 C CA . LYS A 1 178 ? -5.043 13.75 25.828 1 98.06 178 LYS A CA 1
ATOM 1410 C C . LYS A 1 178 ? -5.52 14.125 27.234 1 98.06 178 LYS A C 1
ATOM 1412 O O . LYS A 1 178 ? -6.273 15.086 27.406 1 98.06 178 LYS A O 1
ATOM 1417 N N . LYS A 1 179 ? -5.098 13.367 28.203 1 98.12 179 LYS A N 1
ATOM 1418 C CA . LYS A 1 179 ? -5.496 13.594 29.594 1 98.12 179 LYS A CA 1
ATOM 1419 C C . LYS A 1 179 ? -5.074 14.984 30.062 1 98.12 179 LYS A C 1
ATOM 1421 O O . LYS A 1 179 ? -5.832 15.664 30.766 1 98.12 179 LYS A O 1
ATOM 1426 N N . MET A 1 180 ? -3.865 15.375 29.734 1 98.31 180 MET A N 1
ATOM 1427 C CA . MET A 1 180 ? -3.346 16.688 30.141 1 98.31 180 MET A CA 1
ATOM 1428 C C . MET A 1 180 ? -4.242 17.812 29.641 1 98.31 180 MET A C 1
ATOM 1430 O O . MET A 1 180 ? -4.555 18.734 30.375 1 98.31 180 MET A O 1
ATOM 1434 N N . LEU A 1 181 ? -4.613 17.719 28.406 1 98.12 181 LEU A N 1
ATOM 1435 C CA . LEU A 1 181 ? -5.449 18.75 27.812 1 98.12 181 LEU A CA 1
ATOM 1436 C C . LEU A 1 181 ? -6.871 18.672 28.344 1 98.12 181 LEU A C 1
ATOM 1438 O O . LEU A 1 181 ? -7.492 19.703 28.609 1 98.12 181 LEU A O 1
ATOM 1442 N N . GLU A 1 182 ? -7.379 17.469 28.484 1 96.88 182 GLU A N 1
ATOM 1443 C CA . GLU A 1 182 ? -8.727 17.281 29 1 96.88 182 GLU A CA 1
ATOM 1444 C C . GLU A 1 182 ? -8.852 17.859 30.406 1 96.88 182 GLU A C 1
ATOM 1446 O O . GLU A 1 182 ? -9.883 18.453 30.766 1 96.88 182 GLU A O 1
ATOM 1451 N N . GLU A 1 183 ? -7.918 17.641 31.203 1 96.81 183 GLU A N 1
ATOM 1452 C CA . GLU A 1 183 ? -7.926 18.141 32.594 1 96.81 183 GLU A CA 1
ATOM 1453 C C . GLU A 1 183 ? -7.973 19.656 32.625 1 96.81 183 GLU A C 1
ATOM 1455 O O . GLU A 1 183 ? -8.656 20.25 33.469 1 96.81 183 GLU A O 1
ATOM 1460 N N . LYS A 1 184 ? -7.289 20.266 31.75 1 96.38 184 LYS A N 1
ATOM 1461 C CA . LYS A 1 184 ? -7.188 21.719 31.75 1 96.38 184 LYS A CA 1
ATOM 1462 C C . LYS A 1 184 ? -8.391 22.359 31.062 1 96.38 184 LYS A C 1
ATOM 1464 O O . LYS A 1 184 ? -8.852 23.422 31.469 1 96.38 184 LYS A O 1
ATOM 1469 N N . LEU A 1 185 ? -8.82 21.719 30.016 1 94.94 185 LEU A N 1
ATOM 1470 C CA . LEU A 1 185 ? -9.867 22.312 29.188 1 94.94 185 LEU A CA 1
ATOM 1471 C C . LEU A 1 185 ? -11.242 21.828 29.625 1 94.94 185 LEU A C 1
ATOM 1473 O O . LEU A 1 185 ? -12.258 22.422 29.234 1 94.94 185 LEU A O 1
ATOM 1477 N N . LYS A 1 186 ? -11.336 20.734 30.359 1 92.88 186 LYS A N 1
ATOM 1478 C CA . LYS A 1 186 ? -12.57 20.141 30.859 1 92.88 186 LYS A CA 1
ATOM 1479 C C . LYS A 1 186 ? -13.5 19.75 29.703 1 92.88 186 LYS A C 1
ATOM 1481 O O . LYS A 1 186 ? -14.703 20.031 29.75 1 92.88 186 LYS A O 1
ATOM 1486 N N . HIS A 1 187 ? -12.891 19.281 28.641 1 92.75 187 HIS A N 1
ATOM 1487 C CA . HIS A 1 187 ? -13.578 18.781 27.453 1 92.75 187 HIS A CA 1
ATOM 1488 C C . HIS A 1 187 ? -12.875 17.547 26.891 1 92.75 187 HIS A C 1
ATOM 1490 O O . HIS A 1 187 ? -11.648 17.438 26.969 1 92.75 187 HIS A O 1
ATOM 1496 N N . PRO A 1 188 ? -13.688 16.625 26.297 1 92 188 PRO A N 1
ATOM 1497 C CA . PRO A 1 188 ? -13.047 15.477 25.672 1 92 188 PRO A CA 1
ATOM 1498 C C . PRO A 1 188 ? -12.117 15.875 24.516 1 92 188 PRO A C 1
ATOM 1500 O O . PRO A 1 188 ? -12.43 16.797 23.75 1 92 188 PRO A O 1
ATOM 1503 N N . VAL A 1 189 ? -11.031 15.211 24.422 1 96.56 189 VAL A N 1
ATOM 1504 C CA . VAL A 1 189 ? -10.031 15.469 23.391 1 96.56 189 VAL A CA 1
ATOM 1505 C C . VAL A 1 189 ? -9.758 14.195 22.594 1 96.56 189 VAL A C 1
ATOM 1507 O O . VAL A 1 189 ? -9.672 13.109 23.172 1 96.56 189 VAL A O 1
ATOM 1510 N N . ILE A 1 190 ? -9.695 14.289 21.328 1 96 190 ILE A N 1
ATOM 1511 C CA . ILE A 1 190 ? -9.25 13.156 20.531 1 96 190 ILE A CA 1
ATOM 1512 C C . ILE A 1 190 ? -7.848 13.414 20 1 96 190 ILE A C 1
ATOM 1514 O O . ILE A 1 190 ? -7.484 14.555 19.703 1 96 190 ILE A O 1
ATOM 1518 N N . VAL A 1 191 ? -7.074 12.391 19.906 1 96.75 191 VAL A N 1
ATOM 1519 C CA . VAL A 1 191 ? -5.703 12.469 19.406 1 96.75 191 VAL A CA 1
ATOM 1520 C C . VAL A 1 191 ? -5.547 11.594 18.172 1 96.75 191 VAL A C 1
ATOM 1522 O O . VAL A 1 191 ? -6.078 10.484 18.109 1 96.75 191 VAL A O 1
ATOM 1525 N N . GLU A 1 192 ? -4.934 12.164 17.188 1 96 192 GLU A N 1
ATOM 1526 C CA . GLU A 1 192 ? -4.66 11.484 15.922 1 96 192 GLU A CA 1
ATOM 1527 C C . GLU A 1 192 ? -3.246 11.773 15.43 1 96 192 GLU A C 1
ATOM 1529 O O . GLU A 1 192 ? -2.629 12.758 15.844 1 96 192 GLU A O 1
ATOM 1534 N N . ASN A 1 193 ? -2.74 10.875 14.641 1 95.31 193 ASN A N 1
ATOM 1535 C CA . ASN A 1 193 ? -1.513 11.195 13.914 1 95.31 193 ASN A CA 1
ATOM 1536 C C . ASN A 1 193 ? -1.694 12.406 13.016 1 95.31 193 ASN A C 1
ATOM 1538 O O . ASN A 1 193 ? -2.648 12.469 12.234 1 95.31 193 ASN A O 1
ATOM 1542 N N . GLY A 1 194 ? -0.831 13.312 13.102 1 96.56 194 GLY A N 1
ATOM 1543 C CA . GLY A 1 194 ? -0.977 14.57 12.391 1 96.56 194 GLY A CA 1
ATOM 1544 C C . GLY A 1 194 ? -1.103 14.398 10.891 1 96.56 194 GLY A C 1
ATOM 1545 O O . GLY A 1 194 ? -1.908 15.07 10.242 1 96.56 194 GLY A O 1
ATOM 1546 N N . ALA A 1 195 ? -0.32 13.531 10.297 1 96.31 195 ALA A N 1
ATOM 1547 C CA . ALA A 1 195 ? -0.368 13.305 8.852 1 96.31 195 ALA A CA 1
ATOM 1548 C C . ALA A 1 195 ? -1.685 12.648 8.445 1 96.31 195 ALA A C 1
ATOM 1550 O O . ALA A 1 195 ? -2.24 12.969 7.391 1 96.31 195 ALA A O 1
ATOM 1551 N N . ASN A 1 196 ? -2.176 11.727 9.266 1 96.25 196 ASN A N 1
ATOM 1552 C CA . ASN A 1 196 ? -3.492 11.148 9.023 1 96.25 196 ASN A CA 1
ATOM 1553 C C . ASN A 1 196 ? -4.59 12.203 9.078 1 96.25 196 ASN A C 1
ATOM 1555 O O . ASN A 1 196 ? -5.469 12.234 8.211 1 96.25 196 ASN A O 1
ATOM 1559 N N . ALA A 1 197 ? -4.465 13.023 10.055 1 97.25 197 ALA A N 1
ATOM 1560 C CA . ALA A 1 197 ? -5.438 14.102 10.18 1 97.25 197 ALA A CA 1
ATOM 1561 C C . ALA A 1 197 ? -5.391 15.023 8.961 1 97.25 197 ALA A C 1
ATOM 1563 O O . ALA A 1 197 ? -6.43 15.406 8.422 1 97.25 197 ALA A O 1
ATOM 1564 N N . ALA A 1 198 ? -4.238 15.305 8.539 1 98 198 ALA A N 1
ATOM 1565 C CA . ALA A 1 198 ? -4.051 16.234 7.422 1 98 198 ALA A CA 1
ATOM 1566 C C . ALA A 1 198 ? -4.621 15.656 6.129 1 98 198 ALA A C 1
ATOM 1568 O O . ALA A 1 198 ? -5.293 16.359 5.371 1 98 198 ALA A O 1
ATOM 1569 N N . VAL A 1 199 ? -4.352 14.414 5.879 1 98 199 VAL A N 1
ATOM 1570 C CA . VAL A 1 199 ? -4.828 13.828 4.629 1 98 199 VAL A CA 1
ATOM 1571 C C . VAL A 1 199 ? -6.355 13.734 4.656 1 98 199 VAL A C 1
ATOM 1573 O O . VAL A 1 199 ? -7.008 13.898 3.621 1 98 199 VAL A O 1
ATOM 1576 N N . VAL A 1 200 ? -6.902 13.531 5.793 1 96.75 200 VAL A N 1
ATOM 1577 C CA . VAL A 1 200 ? -8.352 13.5 5.945 1 96.75 200 VAL A CA 1
ATOM 1578 C C . VAL A 1 200 ? -8.938 14.875 5.625 1 96.75 200 VAL A C 1
ATOM 1580 O O . VAL A 1 200 ? -9.945 14.977 4.926 1 96.75 200 VAL A O 1
ATOM 1583 N N . ALA A 1 201 ? -8.273 15.883 6.094 1 97.44 201 ALA A N 1
ATOM 1584 C CA . ALA A 1 201 ? -8.727 17.25 5.793 1 97.44 201 ALA A CA 1
ATOM 1585 C C . ALA A 1 201 ? -8.703 17.516 4.289 1 97.44 201 ALA A C 1
ATOM 1587 O O . ALA A 1 201 ? -9.672 18.016 3.727 1 97.44 201 ALA A O 1
ATOM 1588 N N . GLU A 1 202 ? -7.605 17.156 3.648 1 98 202 GLU A N 1
ATOM 1589 C CA . GLU A 1 202 ? -7.473 17.375 2.213 1 98 202 GLU A CA 1
ATOM 1590 C C . GLU A 1 202 ? -8.477 16.547 1.426 1 98 202 GLU A C 1
ATOM 1592 O O . GLU A 1 202 ? -8.992 16.984 0.396 1 98 202 GLU A O 1
ATOM 1597 N N . TYR A 1 203 ? -8.734 15.359 1.9 1 96.94 203 TYR A N 1
ATOM 1598 C CA . TYR A 1 203 ? -9.625 14.422 1.229 1 96.94 203 TYR A CA 1
ATOM 1599 C C . TYR A 1 203 ? -11.062 14.93 1.238 1 96.94 203 TYR A C 1
ATOM 1601 O O . TYR A 1 203 ? -11.75 14.883 0.217 1 96.94 203 TYR A O 1
ATOM 1609 N N . PHE A 1 204 ? -11.445 15.469 2.342 1 94.19 204 PHE A N 1
ATOM 1610 C CA . PHE A 1 204 ? -12.852 15.828 2.49 1 94.19 204 PHE A CA 1
ATOM 1611 C C . PHE A 1 204 ? -13.078 17.297 2.152 1 94.19 204 PHE A C 1
ATOM 1613 O O . PHE A 1 204 ? -14.141 17.672 1.659 1 94.19 204 PHE A O 1
ATOM 1620 N N . TYR A 1 205 ? -12.078 18.156 2.436 1 94.31 205 TYR A N 1
ATOM 1621 C CA . TYR A 1 205 ? -12.344 19.594 2.396 1 94.31 205 TYR A CA 1
ATOM 1622 C C . TYR A 1 205 ? -11.336 20.312 1.504 1 94.31 205 TYR A C 1
ATOM 1624 O O . TYR A 1 205 ? -11.461 21.516 1.255 1 94.31 205 TYR A O 1
ATOM 1632 N N . GLY A 1 206 ? -10.375 19.594 1.019 1 96.12 206 GLY A N 1
ATOM 1633 C CA . GLY A 1 206 ? -9.297 20.234 0.276 1 96.12 206 GLY A CA 1
ATOM 1634 C C . GLY A 1 206 ? -9.195 19.75 -1.157 1 96.12 206 GLY A C 1
ATOM 1635 O O . GLY A 1 206 ? -10.203 19.562 -1.831 1 96.12 206 GLY A O 1
ATOM 1636 N N . VAL A 1 207 ? -7.977 19.609 -1.649 1 97.69 207 VAL A N 1
ATOM 1637 C CA . VAL A 1 207 ? -7.715 19.344 -3.059 1 97.69 207 VAL A CA 1
ATOM 1638 C C . VAL A 1 207 ? -8.023 17.891 -3.371 1 97.69 207 VAL A C 1
ATOM 1640 O O . VAL A 1 207 ? -8.133 17.5 -4.539 1 97.69 207 VAL A O 1
ATOM 1643 N N . GLY A 1 208 ? -8.219 17.078 -2.398 1 97.31 208 GLY A N 1
ATOM 1644 C CA . GLY A 1 208 ? -8.453 15.648 -2.6 1 97.31 208 GLY A CA 1
ATOM 1645 C C . GLY A 1 208 ? -9.914 15.32 -2.816 1 97.31 208 GLY A C 1
ATOM 1646 O O . GLY A 1 208 ? -10.266 14.156 -3.035 1 97.31 208 GLY A O 1
ATOM 1647 N N . ARG A 1 209 ? -10.766 16.297 -2.748 1 94.19 209 ARG A N 1
ATOM 1648 C CA . ARG A 1 209 ? -12.195 16.062 -2.896 1 94.19 209 ARG A CA 1
ATOM 1649 C C . ARG A 1 209 ? -12.5 15.367 -4.223 1 94.19 209 ARG A C 1
ATOM 1651 O O . ARG A 1 209 ? -12.031 15.797 -5.277 1 94.19 209 ARG A O 1
ATOM 1658 N N . GLY A 1 210 ? -13.266 14.273 -4.09 1 93.06 210 GLY A N 1
ATOM 1659 C CA . GLY A 1 210 ? -13.688 13.555 -5.277 1 93.06 210 GLY A CA 1
ATOM 1660 C C . GLY A 1 210 ? -12.664 12.539 -5.754 1 93.06 210 GLY A C 1
ATOM 1661 O O . GLY A 1 210 ? -12.906 11.82 -6.73 1 93.06 210 GLY A O 1
ATOM 1662 N N . ILE A 1 211 ? -11.539 12.469 -5.074 1 95.69 211 ILE A N 1
ATOM 1663 C CA . ILE A 1 211 ? -10.492 11.531 -5.461 1 95.69 211 ILE A CA 1
ATOM 1664 C C . ILE A 1 211 ? -10.383 10.422 -4.426 1 95.69 211 ILE A C 1
ATOM 1666 O O . ILE A 1 211 ? -10.188 10.688 -3.236 1 95.69 211 ILE A O 1
ATOM 1670 N N . GLU A 1 212 ? -10.438 9.203 -4.777 1 94.25 212 GLU A N 1
ATOM 1671 C CA . GLU A 1 212 ? -10.586 8.07 -3.867 1 94.25 212 GLU A CA 1
ATOM 1672 C C . GLU A 1 212 ? -9.234 7.637 -3.303 1 94.25 212 GLU A C 1
ATOM 1674 O O . GLU A 1 212 ? -9.172 6.98 -2.262 1 94.25 212 GLU A O 1
ATOM 1679 N N . ASN A 1 213 ? -8.156 7.914 -4.059 1 95.12 213 ASN A N 1
ATOM 1680 C CA . ASN A 1 213 ? -6.812 7.5 -3.672 1 95.12 213 ASN A CA 1
ATOM 1681 C C . ASN A 1 213 ? -5.855 8.688 -3.619 1 95.12 213 ASN A C 1
ATOM 1683 O O . ASN A 1 213 ? -5.426 9.188 -4.656 1 95.12 213 ASN A O 1
ATOM 1687 N N . ILE A 1 214 ? -5.508 9.109 -2.418 1 97.62 214 ILE A N 1
ATOM 1688 C CA . ILE A 1 214 ? -4.629 10.266 -2.297 1 97.62 214 ILE A CA 1
ATOM 1689 C C . ILE A 1 214 ? -3.543 9.984 -1.259 1 97.62 214 ILE A C 1
ATOM 1691 O O . ILE A 1 214 ? -3.746 9.188 -0.342 1 97.62 214 ILE A O 1
ATOM 1695 N N . ALA A 1 215 ? -2.416 10.578 -1.442 1 97.81 215 ALA A N 1
ATOM 1696 C CA . ALA A 1 215 ? -1.299 10.508 -0.505 1 97.81 215 ALA A CA 1
ATOM 1697 C C . ALA A 1 215 ? -0.803 11.906 -0.139 1 97.81 215 ALA A C 1
ATOM 1699 O O . ALA A 1 215 ? -0.749 12.797 -0.992 1 97.81 215 ALA A O 1
ATOM 1700 N N . PHE A 1 216 ? -0.542 12.078 1.101 1 98.25 216 PHE A N 1
ATOM 1701 C CA . PHE A 1 216 ? -0.09 13.328 1.701 1 98.25 216 PHE A CA 1
ATOM 1702 C C . PHE A 1 216 ? 1.292 13.164 2.32 1 98.25 216 PHE A C 1
ATOM 1704 O O . PHE A 1 216 ? 1.525 12.227 3.09 1 98.25 216 PHE A O 1
ATOM 1711 N N . PHE A 1 217 ? 2.242 14.062 1.936 1 98.25 217 PHE A N 1
ATOM 1712 C CA . PHE A 1 217 ? 3.596 14.016 2.473 1 98.25 217 PHE A CA 1
ATOM 1713 C C . PHE A 1 217 ? 3.98 15.352 3.094 1 98.25 217 PHE A C 1
ATOM 1715 O O . PHE A 1 217 ? 3.963 16.391 2.418 1 98.25 217 PHE A O 1
ATOM 1722 N N . ASN A 1 218 ? 4.277 15.312 4.336 1 97 218 ASN A N 1
ATOM 1723 C CA . ASN A 1 218 ? 4.801 16.469 5.059 1 97 218 ASN A CA 1
ATOM 1724 C C . ASN A 1 218 ? 6.312 16.391 5.227 1 97 218 ASN A C 1
ATOM 1726 O O . ASN A 1 218 ? 6.812 15.602 6.027 1 97 218 ASN A O 1
ATOM 1730 N N . CYS A 1 219 ? 7.07 17.266 4.523 1 97.5 219 CYS A N 1
ATOM 1731 C CA . CYS A 1 219 ? 8.531 17.234 4.48 1 97.5 219 CYS A CA 1
ATOM 1732 C C . CYS A 1 219 ? 9.125 18.281 5.41 1 97.5 219 CYS A C 1
ATOM 1734 O O . CYS A 1 219 ? 9.102 19.469 5.105 1 97.5 219 CYS A O 1
ATOM 1736 N N . GLY A 1 220 ? 9.648 17.891 6.492 1 95.75 220 GLY A N 1
ATOM 1737 C CA . GLY A 1 220 ? 10.227 18.766 7.492 1 95.75 220 GLY A CA 1
ATOM 1738 C C . GLY A 1 220 ? 11.383 18.141 8.25 1 95.75 220 GLY A C 1
ATOM 1739 O O . GLY A 1 220 ? 12.312 17.609 7.645 1 95.75 220 GLY A O 1
ATOM 1740 N N . ILE A 1 221 ? 11.297 18.219 9.594 1 94.06 221 ILE A N 1
ATOM 1741 C CA . ILE A 1 221 ? 12.297 17.562 10.438 1 94.06 221 ILE A CA 1
ATOM 1742 C C . ILE A 1 221 ? 12.312 16.062 10.148 1 94.06 221 ILE A C 1
ATOM 1744 O O . ILE A 1 221 ? 13.375 15.438 10.125 1 94.06 221 ILE A O 1
ATOM 1748 N N . GLY A 1 222 ? 11.258 15.523 10.008 1 93 222 GLY A N 1
ATOM 1749 C CA . GLY A 1 222 ? 11.023 14.188 9.469 1 93 222 GLY A CA 1
ATOM 1750 C C . GLY A 1 222 ? 10.086 14.188 8.273 1 93 222 GLY A C 1
ATOM 1751 O O . GLY A 1 222 ? 9.648 15.242 7.824 1 93 222 GLY A O 1
ATOM 1752 N N . ILE A 1 223 ? 9.906 13.062 7.699 1 95.25 223 ILE A N 1
ATOM 1753 C CA . ILE A 1 223 ? 8.938 12.914 6.621 1 95.25 223 ILE A CA 1
ATOM 1754 C C . ILE A 1 223 ? 7.727 12.125 7.117 1 95.25 223 ILE A C 1
ATOM 1756 O O . ILE A 1 223 ? 7.855 10.969 7.523 1 95.25 223 ILE A O 1
ATOM 1760 N N . ARG A 1 224 ? 6.582 12.727 7.129 1 94.31 224 ARG A N 1
ATOM 1761 C CA . ARG A 1 224 ? 5.344 12.109 7.594 1 94.31 224 ARG A CA 1
ATOM 1762 C C . ARG A 1 224 ? 4.375 11.891 6.438 1 94.31 224 ARG A C 1
ATOM 1764 O O . ARG A 1 224 ? 4.273 12.719 5.535 1 94.31 224 ARG A O 1
ATOM 1771 N N . THR A 1 225 ? 3.678 10.781 6.516 1 96.44 225 THR A N 1
ATOM 1772 C CA . THR A 1 225 ? 2.857 10.406 5.367 1 96.44 225 THR A CA 1
ATOM 1773 C C . THR A 1 225 ? 1.466 9.969 5.812 1 96.44 225 THR A C 1
ATOM 1775 O O . THR A 1 225 ? 1.322 9.273 6.82 1 96.44 225 THR A O 1
ATOM 1778 N N . GLY A 1 226 ? 0.423 10.477 5.199 1 96.44 226 GLY A N 1
ATOM 1779 C CA . GLY A 1 226 ? -0.948 10 5.301 1 96.44 226 GLY A CA 1
ATOM 1780 C C . GLY A 1 226 ? -1.501 9.492 3.982 1 96.44 226 GLY A C 1
ATOM 1781 O O . GLY A 1 226 ? -1.215 10.055 2.924 1 96.44 226 GLY A O 1
ATOM 1782 N N . THR A 1 227 ? -2.293 8.414 4.074 1 95.75 227 THR A N 1
ATOM 1783 C CA . THR A 1 227 ? -2.766 7.793 2.846 1 95.75 227 THR A CA 1
ATOM 1784 C C . THR A 1 227 ? -4.242 7.426 2.959 1 95.75 227 THR A C 1
ATOM 1786 O O . THR A 1 227 ? -4.672 6.863 3.967 1 95.75 227 THR A O 1
ATOM 1789 N N . ILE A 1 228 ? -5.004 7.828 1.997 1 95.5 228 ILE A N 1
ATOM 1790 C CA . ILE A 1 228 ? -6.371 7.352 1.81 1 95.5 228 ILE A CA 1
ATOM 1791 C C . ILE A 1 228 ? -6.445 6.492 0.548 1 95.5 228 ILE A C 1
ATOM 1793 O O . ILE A 1 228 ? -6.07 6.938 -0.537 1 95.5 228 ILE A O 1
ATOM 1797 N N . SER A 1 229 ? -6.855 5.281 0.68 1 91.12 229 SER A N 1
ATOM 1798 C CA . SER A 1 229 ? -7.047 4.332 -0.414 1 91.12 229 SER A CA 1
ATOM 1799 C C . SER A 1 229 ? -8.492 3.844 -0.477 1 91.12 229 SER A C 1
ATOM 1801 O O . SER A 1 229 ? -9.031 3.371 0.522 1 91.12 229 SER A O 1
ATOM 1803 N N . SER A 1 230 ? -9.055 3.914 -1.61 1 89 230 SER A N 1
ATOM 1804 C CA . SER A 1 230 ? -10.453 3.541 -1.809 1 89 230 SER A CA 1
ATOM 1805 C C . SER A 1 230 ? -11.352 4.195 -0.766 1 89 230 SER A C 1
ATOM 1807 O O . SER A 1 230 ? -12.211 3.535 -0.177 1 89 230 SER A O 1
ATOM 1809 N N . GLY A 1 231 ? -11.008 5.336 -0.4 1 89.25 231 GLY A N 1
ATOM 1810 C CA . GLY A 1 231 ? -11.828 6.152 0.483 1 89.25 231 GLY A CA 1
ATOM 1811 C C . GLY A 1 231 ? -11.562 5.891 1.954 1 89.25 231 GLY A C 1
ATOM 1812 O O . GLY A 1 231 ? -12.188 6.5 2.822 1 89.25 231 GLY A O 1
ATOM 1813 N N . HIS A 1 232 ? -10.578 5.051 2.234 1 90.19 232 HIS A N 1
ATOM 1814 C CA . HIS A 1 232 ? -10.312 4.711 3.627 1 90.19 232 HIS A CA 1
ATOM 1815 C C . HIS A 1 232 ? -8.898 5.117 4.035 1 90.19 232 HIS A C 1
ATOM 1817 O O . HIS A 1 232 ? -7.961 4.984 3.25 1 90.19 232 HIS A O 1
ATOM 1823 N N . LEU A 1 233 ? -8.859 5.566 5.254 1 92.12 233 LEU A N 1
ATOM 1824 C CA . LEU A 1 233 ? -7.566 5.93 5.816 1 92.12 233 LEU A CA 1
ATOM 1825 C C . LEU A 1 233 ? -6.734 4.684 6.105 1 92.12 233 LEU A C 1
ATOM 1827 O O . LEU A 1 233 ? -7.211 3.746 6.75 1 92.12 233 LEU A O 1
ATOM 1831 N N . ILE A 1 234 ? -5.496 4.695 5.629 1 89.5 234 ILE A N 1
ATOM 1832 C CA . ILE A 1 234 ? -4.586 3.596 5.914 1 89.5 234 ILE A CA 1
ATOM 1833 C C . ILE A 1 234 ? -3.744 3.928 7.145 1 89.5 234 ILE A C 1
ATOM 1835 O O . ILE A 1 234 ? -2.68 4.539 7.031 1 89.5 234 ILE A O 1
ATOM 1839 N N . ARG A 1 235 ? -4.066 3.355 8.234 1 85.88 235 ARG A N 1
ATOM 1840 C CA . ARG A 1 235 ? -3.488 3.727 9.523 1 85.88 235 ARG A CA 1
ATOM 1841 C C . ARG A 1 235 ? -2.141 3.045 9.734 1 85.88 235 ARG A C 1
ATOM 1843 O O . ARG A 1 235 ? -1.277 3.57 10.438 1 85.88 235 ARG A O 1
ATOM 1850 N N . THR A 1 236 ? -1.914 1.895 9.141 1 75.19 236 THR A N 1
ATOM 1851 C CA . THR A 1 236 ? -0.75 1.056 9.398 1 75.19 236 THR A CA 1
ATOM 1852 C C . THR A 1 236 ? 0.529 1.746 8.93 1 75.19 236 THR A C 1
ATOM 1854 O O . THR A 1 236 ? 1.63 1.358 9.328 1 75.19 236 THR A O 1
ATOM 1857 N N . ILE A 1 237 ? 0.457 2.729 8.18 1 77.25 237 ILE A N 1
ATOM 1858 C CA . ILE A 1 237 ? 1.612 3.404 7.602 1 77.25 237 ILE A CA 1
ATOM 1859 C C . ILE A 1 237 ? 2.285 4.273 8.656 1 77.25 237 ILE A C 1
ATOM 1861 O O . ILE A 1 237 ? 3.51 4.422 8.664 1 77.25 237 ILE A O 1
ATOM 1865 N N . ASN A 1 238 ? 1.478 4.766 9.586 1 75.5 238 ASN A N 1
ATOM 1866 C CA . ASN A 1 238 ? 2.102 5.754 10.461 1 75.5 238 ASN A CA 1
ATOM 1867 C C . ASN A 1 238 ? 1.771 5.496 11.93 1 75.5 238 ASN A C 1
ATOM 1869 O O . ASN A 1 238 ? 2.33 6.141 12.812 1 75.5 238 ASN A O 1
ATOM 1873 N N . ASP A 1 239 ? 1.006 4.602 12.234 1 70.25 239 ASP A N 1
ATOM 1874 C CA . ASP A 1 239 ? 0.592 4.48 13.633 1 70.25 239 ASP A CA 1
ATOM 1875 C C . ASP A 1 239 ? 1.744 3.988 14.5 1 70.25 239 ASP A C 1
ATOM 1877 O O . ASP A 1 239 ? 1.911 4.445 15.633 1 70.25 239 ASP A O 1
ATOM 1881 N N . GLU A 1 240 ? 2.59 3.146 13.922 1 67.81 240 GLU A N 1
ATOM 1882 C CA . GLU A 1 240 ? 3.713 2.637 14.703 1 67.81 240 GLU A CA 1
ATOM 1883 C C . GLU A 1 240 ? 4.984 3.43 14.422 1 67.81 240 GLU A C 1
ATOM 1885 O O . GLU A 1 240 ? 5.715 3.787 15.352 1 67.81 240 GLU A O 1
ATOM 1890 N N . GLU A 1 241 ? 5.195 3.602 13.172 1 73.81 241 GLU A N 1
ATOM 1891 C CA . GLU A 1 241 ? 6.34 4.367 12.688 1 73.81 241 GLU A CA 1
ATOM 1892 C C . GLU A 1 241 ? 6.043 4.992 11.328 1 73.81 241 GLU A C 1
ATOM 1894 O O . GLU A 1 241 ? 5.168 4.52 10.594 1 73.81 241 GLU A O 1
ATOM 1899 N N . GLU A 1 242 ? 6.715 6.109 11.164 1 85.19 242 GLU A N 1
ATOM 1900 C CA . GLU A 1 242 ? 6.59 6.703 9.836 1 85.19 242 GLU A CA 1
ATOM 1901 C C . GLU A 1 242 ? 7.234 5.816 8.773 1 85.19 242 GLU A C 1
ATOM 1903 O O . GLU A 1 242 ? 8.43 5.926 8.508 1 85.19 242 GLU A O 1
ATOM 1908 N N . ALA A 1 243 ? 6.457 5.078 8.109 1 88.94 243 ALA A N 1
ATOM 1909 C CA . ALA A 1 243 ? 6.938 4.023 7.223 1 88.94 243 ALA A CA 1
ATOM 1910 C C . ALA A 1 243 ? 7.715 4.605 6.047 1 88.94 243 ALA A C 1
ATOM 1912 O O . ALA A 1 243 ? 8.812 4.145 5.73 1 88.94 243 ALA A O 1
ATOM 1913 N N . PHE A 1 244 ? 7.191 5.617 5.453 1 95.38 244 PHE A N 1
ATOM 1914 C CA . PHE A 1 244 ? 7.793 6.16 4.238 1 95.38 244 PHE A CA 1
ATOM 1915 C C . PHE A 1 244 ? 9.156 6.773 4.535 1 95.38 244 PHE A C 1
ATOM 1917 O O . PHE A 1 244 ? 10.125 6.523 3.812 1 95.38 244 PHE A O 1
ATOM 1924 N N . GLY A 1 245 ? 9.258 7.566 5.531 1 95.44 245 GLY A N 1
ATOM 1925 C CA . GLY A 1 245 ? 10.516 8.195 5.895 1 95.44 245 GLY A CA 1
ATOM 1926 C C . GLY A 1 245 ? 11.617 7.195 6.203 1 95.44 245 GLY A C 1
ATOM 1927 O O . GLY A 1 245 ? 12.797 7.488 6.016 1 95.44 245 GLY A O 1
ATOM 1928 N N . HIS A 1 246 ? 11.25 6.047 6.629 1 94.5 246 HIS A N 1
ATOM 1929 C CA . HIS A 1 246 ? 12.227 5.051 7.047 1 94.5 246 HIS A CA 1
ATOM 1930 C C . HIS A 1 246 ? 12.32 3.916 6.031 1 94.5 246 HIS A C 1
ATOM 1932 O O . HIS A 1 246 ? 12.789 2.824 6.359 1 94.5 246 HIS A O 1
ATOM 1938 N N . MET A 1 247 ? 11.898 4.148 4.859 1 95.62 247 MET A N 1
ATOM 1939 C CA . MET A 1 247 ? 12.188 3.236 3.754 1 95.62 247 MET A CA 1
ATOM 1940 C C . MET A 1 247 ? 13.656 3.311 3.361 1 95.62 247 MET A C 1
ATOM 1942 O O . MET A 1 247 ? 14.227 4.398 3.27 1 95.62 247 MET A O 1
ATOM 1946 N N . THR A 1 248 ? 14.234 2.178 3.154 1 97.31 248 THR A N 1
ATOM 1947 C CA . THR A 1 248 ? 15.609 2.127 2.666 1 97.31 248 THR A CA 1
ATOM 1948 C C . THR A 1 248 ? 15.672 2.496 1.188 1 97.31 248 THR A C 1
ATOM 1950 O O . THR A 1 248 ? 14.945 1.926 0.368 1 97.31 248 THR A O 1
ATOM 1953 N N . ILE A 1 249 ? 16.531 3.453 0.85 1 97.81 249 ILE A N 1
ATOM 1954 C CA . ILE A 1 249 ? 16.703 3.887 -0.532 1 97.81 249 ILE A CA 1
ATOM 1955 C C . ILE A 1 249 ? 18.156 3.729 -0.948 1 97.81 249 ILE A C 1
ATOM 1957 O O . ILE A 1 249 ? 18.484 3.822 -2.133 1 97.81 249 ILE A O 1
ATOM 1961 N N . ASP A 1 250 ? 19 3.494 -0.031 1 97.44 250 ASP A N 1
ATOM 1962 C CA . ASP A 1 250 ? 20.422 3.279 -0.22 1 97.44 250 ASP A CA 1
ATOM 1963 C C . ASP A 1 250 ? 20.953 2.242 0.765 1 97.44 250 ASP A C 1
ATOM 1965 O O . ASP A 1 250 ? 21.391 2.588 1.863 1 97.44 250 ASP A O 1
ATOM 1969 N N . ILE A 1 251 ? 21.078 1.041 0.37 1 94.75 251 ILE A N 1
ATOM 1970 C CA . ILE A 1 251 ? 21.359 -0.085 1.254 1 94.75 251 ILE A CA 1
ATOM 1971 C C . ILE A 1 251 ? 22.734 0.1 1.905 1 94.75 251 ILE A C 1
ATOM 1973 O O . ILE A 1 251 ? 22.984 -0.424 2.992 1 94.75 251 ILE A O 1
ATOM 1977 N N . ASP A 1 252 ? 23.594 0.784 1.282 1 94.06 252 ASP A N 1
ATOM 1978 C CA . ASP A 1 252 ? 24.922 1.032 1.822 1 94.06 252 ASP A CA 1
ATOM 1979 C C . ASP A 1 252 ? 25.062 2.465 2.336 1 94.06 252 ASP A C 1
ATOM 1981 O O . ASP A 1 252 ? 26.156 2.992 2.453 1 94.06 252 ASP A O 1
ATOM 1985 N N . GLY A 1 253 ? 23.969 3.07 2.643 1 96.31 253 GLY A N 1
ATOM 1986 C CA . GLY A 1 253 ? 23.953 4.488 2.973 1 96.31 253 GLY A CA 1
ATOM 1987 C C . GLY A 1 253 ? 24.172 4.762 4.445 1 96.31 253 GLY A C 1
ATOM 1988 O O . GLY A 1 253 ? 24.781 3.945 5.152 1 96.31 253 GLY A O 1
ATOM 1989 N N . GLU A 1 254 ? 23.766 5.91 4.883 1 95.75 254 GLU A N 1
ATOM 1990 C CA . GLU A 1 254 ? 23.969 6.402 6.242 1 95.75 254 GLU A CA 1
ATOM 1991 C C . GLU A 1 254 ? 23.109 5.637 7.246 1 95.75 254 GLU A C 1
ATOM 1993 O O . GLU A 1 254 ? 22 5.234 6.938 1 95.75 254 GLU A O 1
ATOM 1998 N N . LYS A 1 255 ? 23.656 5.461 8.414 1 95.56 255 LYS A N 1
ATOM 1999 C CA . LYS A 1 255 ? 22.891 4.855 9.508 1 95.56 255 LYS A CA 1
ATOM 2000 C C . LYS A 1 255 ? 21.766 5.773 9.969 1 95.56 255 LYS A C 1
ATOM 2002 O O . LYS A 1 255 ? 21.984 6.977 10.156 1 95.56 255 LYS A O 1
ATOM 2007 N N . CYS A 1 256 ? 20.656 5.25 10.141 1 94 256 CYS A N 1
ATOM 2008 C CA . CYS A 1 256 ? 19.484 6 10.57 1 94 256 CYS A CA 1
ATOM 2009 C C . CYS A 1 256 ? 19.234 5.816 12.062 1 94 256 CYS A C 1
ATOM 2011 O O . CYS A 1 256 ? 19.672 4.82 12.648 1 94 256 CYS A O 1
ATOM 2013 N N . LYS A 1 257 ? 18.547 6.738 12.625 1 86.56 257 LYS A N 1
ATOM 2014 C CA . LYS A 1 257 ? 18.203 6.648 14.039 1 86.56 257 LYS A CA 1
ATOM 2015 C C . LYS A 1 257 ? 17.328 5.434 14.32 1 86.56 257 LYS A C 1
ATOM 2017 O O . LYS A 1 257 ? 17.266 4.945 15.445 1 86.56 257 LYS A O 1
ATOM 2022 N N . CYS A 1 258 ? 16.641 4.906 13.328 1 87.19 258 CYS A N 1
ATOM 2023 C CA . CYS A 1 258 ? 15.773 3.752 13.508 1 87.19 258 CYS A CA 1
ATOM 2024 C C . CYS A 1 258 ? 16.578 2.459 13.555 1 87.19 258 CYS A C 1
ATOM 2026 O O . CYS A 1 258 ? 16.031 1.398 13.875 1 87.19 258 CYS A O 1
ATOM 2028 N N . GLY A 1 259 ? 17.859 2.516 13.227 1 89.44 259 GLY A N 1
ATOM 2029 C CA . GLY A 1 259 ? 18.734 1.348 13.234 1 89.44 259 GLY A CA 1
ATOM 2030 C C . GLY A 1 259 ? 19.047 0.826 11.852 1 89.44 259 GLY A C 1
ATOM 2031 O O . GLY A 1 259 ? 20.031 0.098 11.664 1 89.44 259 GLY A O 1
ATOM 2032 N N . ASN A 1 260 ? 18.312 1.245 10.852 1 93.12 260 ASN A N 1
ATOM 2033 C CA . ASN A 1 260 ? 18.547 0.808 9.477 1 93.12 260 ASN A CA 1
ATOM 2034 C C . ASN A 1 260 ? 19.547 1.701 8.766 1 93.12 260 ASN A C 1
ATOM 2036 O O . ASN A 1 260 ? 20.047 2.666 9.344 1 93.12 260 ASN A O 1
ATOM 2040 N N . TYR A 1 261 ? 19.828 1.331 7.617 1 94.75 261 TYR A N 1
ATOM 2041 C CA . TYR A 1 261 ? 20.734 2.121 6.789 1 94.75 261 TYR A CA 1
ATOM 2042 C C . TYR A 1 261 ? 20.016 2.664 5.559 1 94.75 261 TYR A C 1
ATOM 2044 O O . TYR A 1 261 ? 19.188 1.973 4.961 1 94.75 261 TYR A O 1
ATOM 2052 N N . GLY A 1 262 ? 20.359 3.875 5.254 1 97.31 262 GLY A N 1
ATOM 2053 C CA . GLY A 1 262 ? 19.953 4.445 3.977 1 97.31 262 GLY A CA 1
ATOM 2054 C C . GLY A 1 262 ? 18.484 4.801 3.918 1 97.31 262 GLY A C 1
ATOM 2055 O O . GLY A 1 262 ? 17.875 4.734 2.854 1 97.31 262 GLY A O 1
ATOM 2056 N N . CYS A 1 263 ? 17.906 5.102 5.062 1 97.06 263 CYS A N 1
ATOM 2057 C CA . CYS A 1 263 ? 16.516 5.551 5.07 1 97.06 263 CYS A CA 1
ATOM 2058 C C . CYS A 1 263 ? 16.375 6.91 4.391 1 97.06 263 CYS A C 1
ATOM 2060 O O . CYS A 1 263 ? 17.297 7.727 4.438 1 97.06 263 CYS A O 1
ATOM 2062 N N . LEU A 1 264 ? 15.258 7.18 3.85 1 97.69 264 LEU A N 1
ATOM 2063 C CA . LEU A 1 264 ? 14.977 8.438 3.164 1 97.69 264 LEU A CA 1
ATOM 2064 C C . LEU A 1 264 ? 15.258 9.625 4.078 1 97.69 264 LEU A C 1
ATOM 2066 O O . LEU A 1 264 ? 15.789 10.641 3.631 1 97.69 264 LEU A O 1
ATOM 2070 N N . GLU A 1 265 ? 14.945 9.531 5.32 1 96.19 265 GLU A N 1
ATOM 2071 C CA . GLU A 1 265 ? 15.055 10.641 6.266 1 96.19 265 GLU A CA 1
ATOM 2072 C C . GLU A 1 265 ? 16.516 11.055 6.457 1 96.19 265 GLU A C 1
ATOM 2074 O O . GLU A 1 265 ? 16.797 12.188 6.863 1 96.19 265 GLU A O 1
ATOM 2079 N N . CYS A 1 266 ? 17.406 10.141 6.191 1 97.38 266 CYS A N 1
ATOM 2080 C CA . CYS A 1 266 ? 18.828 10.445 6.34 1 97.38 266 CYS A CA 1
ATOM 2081 C C . CYS A 1 266 ? 19.281 11.438 5.273 1 97.38 266 CYS A C 1
ATOM 2083 O O . CYS A 1 266 ? 20.344 12.047 5.402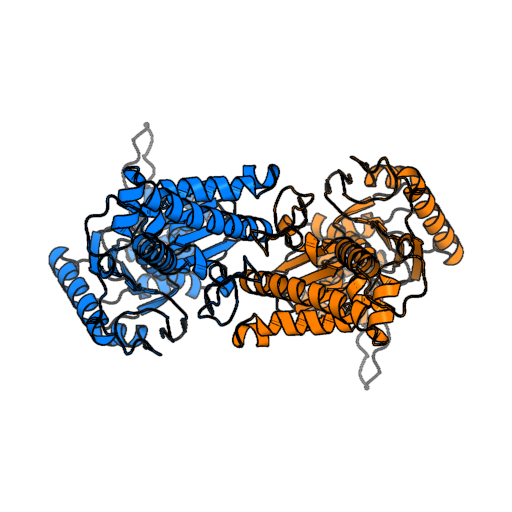 1 97.38 266 CYS A O 1
ATOM 2085 N N . TYR A 1 267 ? 18.453 11.688 4.277 1 98.12 267 TYR A N 1
ATOM 2086 C CA . TYR A 1 267 ? 18.953 12.43 3.125 1 98.12 267 TYR A CA 1
ATOM 2087 C C . TYR A 1 267 ? 18.031 13.602 2.799 1 98.12 267 TYR A C 1
ATOM 2089 O O . TYR A 1 267 ? 18.484 14.594 2.215 1 98.12 267 TYR A O 1
ATOM 2097 N N . SER A 1 268 ? 16.766 13.477 3.088 1 98.44 268 SER A N 1
ATOM 2098 C CA . SER A 1 268 ? 15.805 14.375 2.459 1 98.44 268 SER A CA 1
ATOM 2099 C C . SER A 1 268 ? 15.023 15.164 3.504 1 98.44 268 SER A C 1
ATOM 2101 O O . SER A 1 268 ? 13.844 15.453 3.311 1 98.44 268 SER A O 1
ATOM 2103 N N . THR A 1 269 ? 15.625 15.469 4.637 1 97.94 269 THR A N 1
ATOM 2104 C CA . THR A 1 269 ? 14.977 16.219 5.715 1 97.94 269 THR A CA 1
ATOM 2105 C C . THR A 1 269 ? 15.734 17.5 6.016 1 97.94 269 THR A C 1
ATOM 2107 O O . THR A 1 269 ? 16.828 17.719 5.496 1 97.94 269 THR A O 1
ATOM 2110 N N . ILE A 1 270 ? 15.109 18.312 6.863 1 97.5 270 ILE A N 1
ATOM 2111 C CA . ILE A 1 270 ? 15.742 19.547 7.316 1 97.5 270 ILE A CA 1
ATOM 2112 C C . ILE A 1 270 ? 17.078 19.234 7.992 1 97.5 270 ILE A C 1
ATOM 2114 O O . ILE A 1 270 ? 18.094 19.875 7.711 1 97.5 270 ILE A O 1
ATOM 2118 N N . LYS A 1 271 ? 17.109 18.219 8.812 1 95.75 271 LYS A N 1
ATOM 2119 C CA . LYS A 1 271 ? 18.328 17.844 9.523 1 95.75 271 LYS A CA 1
ATOM 2120 C C . LYS A 1 271 ? 19.438 17.453 8.547 1 95.75 271 LYS A C 1
ATOM 2122 O O . LYS A 1 271 ? 20.594 17.844 8.727 1 95.75 271 LYS A O 1
ATOM 2127 N N . ALA A 1 272 ? 19.094 16.672 7.57 1 97.62 272 ALA A N 1
ATOM 2128 C CA . ALA A 1 272 ? 20.062 16.25 6.566 1 97.62 272 ALA A CA 1
ATOM 2129 C C . ALA A 1 272 ? 20.609 17.438 5.785 1 97.62 272 ALA A C 1
ATOM 2131 O O . ALA A 1 272 ? 21.812 17.516 5.539 1 97.62 272 ALA A O 1
ATOM 2132 N N . ILE A 1 273 ? 19.766 18.344 5.418 1 98.31 273 ILE A N 1
ATOM 2133 C CA . ILE A 1 273 ? 20.141 19.516 4.645 1 98.31 273 ILE A CA 1
ATOM 2134 C C . ILE A 1 273 ? 21.109 20.391 5.457 1 98.31 273 ILE A C 1
ATOM 2136 O O . ILE A 1 273 ? 22.156 20.812 4.949 1 98.31 273 ILE A O 1
ATOM 2140 N N . ILE A 1 274 ? 20.781 20.578 6.699 1 97.69 274 ILE A N 1
ATOM 2141 C CA . ILE A 1 274 ? 21.609 21.406 7.566 1 97.69 274 ILE A CA 1
ATOM 2142 C C . ILE A 1 274 ? 22.969 20.734 7.789 1 97.69 274 ILE A C 1
ATOM 2144 O O . ILE A 1 274 ? 24.016 21.375 7.738 1 97.69 274 ILE A O 1
ATOM 2148 N N . LYS A 1 275 ? 22.953 19.438 8.062 1 97.31 275 LYS A N 1
ATOM 2149 C CA . LYS A 1 275 ? 24.188 18.672 8.234 1 97.31 275 LYS A CA 1
ATOM 2150 C C . LYS A 1 275 ? 25.078 18.797 7.008 1 97.31 275 LYS A C 1
ATOM 2152 O O . LYS A 1 275 ? 26.281 19.031 7.141 1 97.31 275 LYS A O 1
ATOM 2157 N N . ASN A 1 276 ? 24.547 18.672 5.855 1 97.69 276 ASN A N 1
ATOM 2158 C CA . ASN A 1 276 ? 25.312 18.672 4.613 1 97.69 276 ASN A CA 1
ATOM 2159 C C . ASN A 1 276 ? 25.875 20.047 4.285 1 97.69 276 ASN A C 1
ATOM 2161 O O . ASN A 1 276 ? 27.016 20.172 3.855 1 97.69 276 ASN A O 1
ATOM 2165 N N . ILE A 1 277 ? 25.031 21.062 4.457 1 98 277 ILE A N 1
ATOM 2166 C CA . ILE A 1 277 ? 25.516 22.406 4.137 1 98 277 ILE A CA 1
ATOM 2167 C C . ILE A 1 277 ? 26.641 22.781 5.098 1 98 277 ILE A C 1
ATOM 2169 O O . ILE A 1 277 ? 27.609 23.422 4.691 1 98 277 ILE A O 1
ATOM 2173 N N . SER A 1 278 ? 26.453 22.5 6.363 1 97.75 278 SER A N 1
ATOM 2174 C CA . SER A 1 278 ? 27.484 22.766 7.355 1 97.75 278 SER A CA 1
ATOM 2175 C C . SER A 1 278 ? 28.797 22.094 6.992 1 97.75 278 SER A C 1
ATOM 2177 O O . SER A 1 278 ? 29.859 22.703 7.047 1 97.75 278 SER A O 1
ATOM 2179 N N . LYS A 1 279 ? 28.719 20.812 6.633 1 97.62 279 LYS A N 1
ATOM 2180 C CA . LYS A 1 279 ? 29.891 20.031 6.25 1 97.62 279 LYS A CA 1
ATOM 2181 C C . LYS A 1 279 ? 30.609 20.672 5.059 1 97.62 279 LYS A C 1
ATOM 2183 O O . LYS A 1 279 ? 31.828 20.781 5.055 1 97.62 279 LYS A O 1
ATOM 2188 N N . LYS A 1 280 ? 29.875 21.094 4.074 1 97.81 280 LYS A N 1
ATOM 2189 C CA . LYS A 1 280 ? 30.438 21.641 2.85 1 97.81 280 LYS A CA 1
ATOM 2190 C C . LYS A 1 280 ? 31.078 23.016 3.104 1 97.81 280 LYS A C 1
ATOM 2192 O O . LYS A 1 280 ? 32.125 23.344 2.529 1 97.81 280 LYS A O 1
ATOM 2197 N N . ILE A 1 281 ? 30.422 23.797 3.928 1 97.31 281 ILE A N 1
ATOM 2198 C CA . ILE A 1 281 ? 30.969 25.109 4.266 1 97.31 281 ILE A CA 1
ATOM 2199 C C . ILE A 1 281 ? 32.281 24.938 5.012 1 97.31 281 ILE A C 1
ATOM 2201 O O . ILE A 1 281 ? 33.281 25.625 4.719 1 97.31 281 ILE A O 1
ATOM 2205 N N . LYS A 1 282 ? 32.312 24.016 5.922 1 97.06 282 LYS A N 1
ATOM 2206 C CA . LYS A 1 282 ? 33.531 23.75 6.699 1 97.06 282 LYS A CA 1
ATOM 2207 C C . LYS A 1 282 ? 34.656 23.234 5.805 1 97.06 282 LYS A C 1
ATOM 2209 O O . LYS A 1 282 ? 35.844 23.406 6.121 1 97.06 282 LYS A O 1
ATOM 2214 N N . LYS A 1 283 ? 34.281 22.688 4.703 1 97.44 283 LYS A N 1
ATOM 2215 C CA . LYS A 1 283 ? 35.281 22.188 3.74 1 97.44 283 LYS A CA 1
ATOM 2216 C C . LYS A 1 283 ? 35.688 23.297 2.771 1 97.44 283 LYS A C 1
ATOM 2218 O O . LYS A 1 283 ? 36.438 23.031 1.822 1 97.44 283 LYS A O 1
ATOM 2223 N N . GLY A 1 284 ? 35.094 24.422 2.85 1 96.19 284 GLY A N 1
ATOM 2224 C CA . GLY A 1 284 ? 35.625 25.562 2.119 1 96.19 284 GLY A CA 1
ATOM 2225 C C . GLY A 1 284 ? 34.688 26.016 0.992 1 96.19 284 GLY A C 1
ATOM 2226 O O . GLY A 1 284 ? 35.062 26.906 0.219 1 96.19 284 GLY A O 1
ATOM 2227 N N . ARG A 1 285 ? 33.531 25.422 0.974 1 97.12 285 ARG A N 1
ATOM 2228 C CA . ARG A 1 285 ? 32.594 25.828 -0.086 1 97.12 285 ARG A CA 1
ATOM 2229 C C . ARG A 1 285 ? 31.969 27.188 0.236 1 97.12 285 ARG A C 1
ATOM 2231 O O . ARG A 1 285 ? 31.625 27.453 1.388 1 97.12 285 ARG A O 1
ATOM 2238 N N . HIS A 1 286 ? 31.828 27.953 -0.758 1 96.62 286 HIS A N 1
ATOM 2239 C CA . HIS A 1 286 ? 31.297 29.312 -0.59 1 96.62 286 HIS A CA 1
ATOM 2240 C C . HIS A 1 286 ? 29.781 29.312 -0.599 1 96.62 286 HIS A C 1
ATOM 2242 O O . HIS A 1 286 ? 29.156 28.5 -1.285 1 96.62 286 HIS A O 1
ATOM 2248 N N . THR A 1 287 ? 29.141 30.234 0.17 1 98.06 287 THR A N 1
ATOM 2249 C CA . THR A 1 287 ? 27.703 30.469 0.2 1 98.06 287 THR A CA 1
ATOM 2250 C C . THR A 1 287 ? 27.391 31.938 0.457 1 98.06 287 THR A C 1
ATOM 2252 O O . THR A 1 287 ? 28.219 32.656 1.021 1 98.06 287 THR A O 1
ATOM 2255 N N . ILE A 1 288 ? 26.297 32.344 0.013 1 98.06 288 ILE A N 1
ATOM 2256 C CA . ILE A 1 288 ? 25.891 33.719 0.21 1 98.06 288 ILE A CA 1
ATOM 2257 C C . ILE A 1 288 ? 25.312 33.906 1.614 1 98.06 288 ILE A C 1
ATOM 2259 O O . ILE A 1 288 ? 25.094 35.031 2.068 1 98.06 288 ILE A O 1
ATOM 2263 N N . ILE A 1 289 ? 25.016 32.781 2.316 1 97.75 289 ILE A N 1
ATOM 2264 C CA . ILE A 1 289 ? 24.469 32.844 3.668 1 97.75 289 ILE A CA 1
ATOM 2265 C C . ILE A 1 289 ? 25.484 33.531 4.602 1 97.75 289 ILE A C 1
ATOM 2267 O O . ILE A 1 289 ? 26.578 33 4.805 1 97.75 289 ILE A O 1
ATOM 2271 N N . ASN A 1 290 ? 25.094 34.656 5.145 1 95.38 290 ASN A N 1
ATOM 2272 C CA . ASN A 1 290 ? 25.984 35.438 6 1 95.38 290 ASN A CA 1
ATOM 2273 C C . ASN A 1 290 ? 25.688 35.219 7.477 1 95.38 290 ASN A C 1
ATOM 2275 O O . ASN A 1 290 ? 25.312 36.156 8.195 1 95.38 290 ASN A O 1
ATOM 2279 N N . LYS A 1 291 ? 25.672 34 7.949 1 96.75 291 LYS A N 1
ATOM 2280 C CA . LYS A 1 291 ? 25.516 33.562 9.336 1 96.75 291 LYS A CA 1
ATOM 2281 C C . LYS A 1 291 ? 26.609 32.562 9.727 1 96.75 291 LYS A C 1
ATOM 2283 O O . LYS A 1 291 ? 27.156 31.875 8.867 1 96.75 291 LYS A O 1
ATOM 2288 N N . PRO A 1 292 ? 26.953 32.688 11.016 1 96.44 292 PRO A N 1
ATOM 2289 C CA . PRO A 1 292 ? 27.797 31.562 11.453 1 96.44 292 PRO A CA 1
ATOM 2290 C C . PRO A 1 292 ? 27.172 30.203 11.141 1 96.44 292 PRO A C 1
ATOM 2292 O O . PRO A 1 292 ? 25.953 30.031 11.25 1 96.44 292 PRO A O 1
ATOM 2295 N N . VAL A 1 293 ? 28.047 29.281 10.75 1 96 293 VAL A N 1
ATOM 2296 C CA . VAL A 1 293 ? 27.609 27.969 10.281 1 96 293 VAL A CA 1
ATOM 2297 C C . VAL A 1 293 ? 26.656 27.344 11.305 1 96 293 VAL A C 1
ATOM 2299 O O . VAL A 1 293 ? 25.672 26.719 10.93 1 96 293 VAL A O 1
ATOM 2302 N N . GLU A 1 294 ? 26.891 27.531 12.57 1 94.5 294 GLU A N 1
ATOM 2303 C CA . GLU A 1 294 ? 26.109 26.922 13.648 1 94.5 294 GLU A CA 1
ATOM 2304 C C . GLU A 1 294 ? 24.734 27.562 13.773 1 94.5 294 GLU A C 1
ATOM 2306 O O . GLU A 1 294 ? 23.844 27 14.414 1 94.5 294 GLU A O 1
ATOM 2311 N N . GLU A 1 295 ? 24.5 28.656 13.125 1 96.12 295 GLU A N 1
ATOM 2312 C CA . GLU A 1 295 ? 23.25 29.406 13.242 1 96.12 295 GLU A CA 1
ATOM 2313 C C . GLU A 1 295 ? 22.422 29.281 11.977 1 96.12 295 GLU A C 1
ATOM 2315 O O . GLU A 1 295 ? 21.281 29.766 11.922 1 96.12 295 GLU A O 1
ATOM 2320 N N . ILE A 1 296 ? 22.969 28.625 11.008 1 96.94 296 ILE A N 1
ATOM 2321 C CA . ILE A 1 296 ? 22.25 28.469 9.758 1 96.94 296 ILE A CA 1
ATOM 2322 C C . ILE A 1 296 ? 21.047 27.547 9.961 1 96.94 296 ILE A C 1
ATOM 2324 O O . ILE A 1 296 ? 21.188 26.469 10.547 1 96.94 296 ILE A O 1
ATOM 2328 N N . ASP A 1 297 ? 19.906 27.984 9.57 1 95.56 297 ASP A N 1
ATOM 2329 C CA . ASP A 1 297 ? 18.719 27.141 9.609 1 95.56 297 ASP A CA 1
ATOM 2330 C C . ASP A 1 297 ? 18.219 26.812 8.203 1 95.56 297 ASP A C 1
ATOM 2332 O O . ASP A 1 297 ? 18.766 27.312 7.215 1 95.56 297 ASP A O 1
ATOM 2336 N N . TYR A 1 298 ? 17.219 25.984 8.141 1 96.75 298 TYR A N 1
ATOM 2337 C CA . TYR A 1 298 ? 16.797 25.469 6.844 1 96.75 298 TYR A CA 1
ATOM 2338 C C . TYR A 1 298 ? 16.219 26.594 5.984 1 96.75 298 TYR A C 1
ATOM 2340 O O . TYR A 1 298 ? 16.297 26.547 4.754 1 96.75 298 TYR A O 1
ATOM 2348 N N . LYS A 1 299 ? 15.586 27.609 6.617 1 97.5 299 LYS A N 1
ATOM 2349 C CA . LYS A 1 299 ? 15.023 28.719 5.867 1 97.5 299 LYS A CA 1
ATOM 2350 C C . LYS A 1 299 ? 16.109 29.5 5.137 1 97.5 299 LYS A C 1
ATOM 2352 O O . LYS A 1 299 ? 15.906 29.984 4.02 1 97.5 299 LYS A O 1
ATOM 2357 N N . ASP A 1 300 ? 17.234 29.625 5.793 1 98.25 300 ASP A N 1
ATOM 2358 C CA . ASP A 1 300 ? 18.375 30.281 5.168 1 98.25 300 ASP A CA 1
ATOM 2359 C C . ASP A 1 300 ? 18.797 29.547 3.9 1 98.25 300 ASP A C 1
ATOM 2361 O O . ASP A 1 300 ? 19.062 30.172 2.873 1 98.25 300 ASP A O 1
ATOM 2365 N N . VAL A 1 301 ? 18.891 28.234 3.994 1 98.62 301 VAL A N 1
ATOM 2366 C CA . VAL A 1 301 ? 19.344 27.406 2.887 1 98.62 301 VAL A CA 1
ATOM 2367 C C . VAL A 1 301 ? 18.344 27.484 1.732 1 98.62 301 VAL A C 1
ATOM 2369 O O . VAL A 1 301 ? 18.75 27.641 0.573 1 98.62 301 VAL A O 1
ATOM 2372 N N . CYS A 1 302 ? 17.078 27.406 2.055 1 98.56 302 CYS A N 1
ATOM 2373 C CA . CYS A 1 302 ? 16.031 27.484 1.039 1 98.56 302 CYS A CA 1
ATOM 2374 C C . CYS A 1 302 ? 16.062 28.828 0.332 1 98.56 302 CYS A C 1
ATOM 2376 O O . CYS A 1 302 ? 16 28.891 -0.897 1 98.56 302 CYS A O 1
ATOM 2378 N N . LEU A 1 303 ? 16.141 29.812 1.131 1 98.19 303 LEU A N 1
ATOM 2379 C CA . LEU A 1 303 ? 16.156 31.172 0.571 1 98.19 303 LEU A CA 1
ATOM 2380 C C . LEU A 1 303 ? 17.391 31.375 -0.305 1 98.19 303 LEU A C 1
ATOM 2382 O O . LEU A 1 303 ? 17.297 31.953 -1.389 1 98.19 303 LEU A O 1
ATOM 2386 N N . ALA A 1 304 ? 18.5 30.953 0.161 1 98.62 304 ALA A N 1
ATOM 2387 C CA . ALA A 1 304 ? 19.75 31.094 -0.601 1 98.62 304 ALA A CA 1
ATOM 2388 C C . ALA A 1 304 ? 19.641 30.359 -1.936 1 98.62 304 ALA A C 1
ATOM 2390 O O . ALA A 1 304 ? 20.125 30.844 -2.959 1 98.62 304 ALA A O 1
ATOM 2391 N N . ALA A 1 305 ? 19.078 29.156 -1.941 1 98.62 305 ALA A N 1
ATOM 2392 C CA . ALA A 1 305 ? 18.906 28.406 -3.178 1 98.62 305 ALA A CA 1
ATOM 2393 C C . ALA A 1 305 ? 18.047 29.172 -4.172 1 98.62 305 ALA A C 1
ATOM 2395 O O . ALA A 1 305 ? 18.359 29.234 -5.363 1 98.62 305 ALA A O 1
ATOM 2396 N N . GLU A 1 306 ? 16.984 29.812 -3.658 1 97.94 306 GLU A N 1
ATOM 2397 C CA . GLU A 1 306 ? 16.078 30.578 -4.516 1 97.94 306 GLU A CA 1
ATOM 2398 C C . GLU A 1 306 ? 16.781 31.828 -5.055 1 97.94 306 GLU A C 1
ATOM 2400 O O . GLU A 1 306 ? 16.406 32.344 -6.109 1 97.94 306 GLU A O 1
ATOM 2405 N N . MET A 1 307 ? 17.828 32.219 -4.383 1 98.06 307 MET A N 1
ATOM 2406 C CA . MET A 1 307 ? 18.578 33.406 -4.781 1 98.06 307 MET A CA 1
ATOM 2407 C C . MET A 1 307 ? 19.766 33.031 -5.66 1 98.06 307 MET A C 1
ATOM 2409 O O . MET A 1 307 ? 20.578 33.875 -6.023 1 98.06 307 MET A O 1
ATOM 2413 N N . GLY A 1 308 ? 19.922 31.75 -5.895 1 98.06 308 GLY A N 1
ATOM 2414 C CA . GLY A 1 308 ? 20.922 31.328 -6.867 1 98.06 308 GLY A CA 1
ATOM 2415 C C . GLY A 1 308 ? 22.234 30.891 -6.227 1 98.06 308 GLY A C 1
ATOM 2416 O O . GLY A 1 308 ? 23.234 30.734 -6.918 1 98.06 308 GLY A O 1
ATOM 2417 N N . ASP A 1 309 ? 22.25 30.75 -4.91 1 98.5 309 ASP A N 1
ATOM 2418 C CA . ASP A 1 309 ? 23.438 30.219 -4.234 1 98.5 309 ASP A CA 1
ATOM 2419 C C . ASP A 1 309 ? 23.734 28.797 -4.68 1 98.5 309 ASP A C 1
ATOM 2421 O O . ASP A 1 309 ? 22.969 27.875 -4.379 1 98.5 309 ASP A O 1
ATOM 2425 N N . GLU A 1 310 ? 24.844 28.609 -5.285 1 98.44 310 GLU A N 1
ATOM 2426 C CA . GLU A 1 310 ? 25.172 27.344 -5.926 1 98.44 310 GLU A CA 1
ATOM 2427 C C . GLU A 1 310 ? 25.219 26.203 -4.906 1 98.44 310 GLU A C 1
ATOM 2429 O O . GLU A 1 310 ? 24.734 25.109 -5.168 1 98.44 310 GLU A O 1
ATOM 2434 N N . LEU A 1 311 ? 25.844 26.469 -3.805 1 98.38 311 LEU A N 1
ATOM 2435 C CA . LEU A 1 311 ? 25.953 25.438 -2.775 1 98.38 311 LEU A CA 1
ATOM 2436 C C . LEU A 1 311 ? 24.578 25.016 -2.285 1 98.38 311 LEU A C 1
ATOM 2438 O O . LEU A 1 311 ? 24.281 23.812 -2.199 1 98.38 311 LEU A O 1
ATOM 2442 N N . SER A 1 312 ? 23.734 26 -1.959 1 98.75 312 SER A N 1
ATOM 2443 C CA . SER A 1 312 ? 22.391 25.703 -1.476 1 98.75 312 SER A CA 1
ATOM 2444 C C . SER A 1 312 ? 21.562 25 -2.539 1 98.75 312 SER A C 1
ATOM 2446 O O . SER A 1 312 ? 20.781 24.109 -2.223 1 98.75 312 SER A O 1
ATOM 2448 N N . ILE A 1 313 ? 21.734 25.391 -3.771 1 98.81 313 ILE A N 1
ATOM 2449 C CA . ILE A 1 313 ? 21.031 24.734 -4.875 1 98.81 313 ILE A CA 1
ATOM 2450 C C . ILE A 1 313 ? 21.422 23.266 -4.934 1 98.81 313 ILE A C 1
ATOM 2452 O O . ILE A 1 313 ? 20.562 22.375 -5.039 1 98.81 313 ILE A O 1
ATOM 2456 N N . ASP A 1 314 ? 22.719 23.016 -4.832 1 98.62 314 ASP A N 1
ATOM 2457 C CA . ASP A 1 314 ? 23.219 21.641 -4.875 1 98.62 314 ASP A CA 1
ATOM 2458 C C . ASP A 1 314 ? 22.625 20.812 -3.742 1 98.62 314 ASP A C 1
ATOM 2460 O O . ASP A 1 314 ? 22.172 19.688 -3.967 1 98.62 314 ASP A O 1
ATOM 2464 N N . ILE A 1 315 ? 22.641 21.328 -2.578 1 98.5 315 ILE A N 1
ATOM 2465 C CA . ILE A 1 315 ? 22.203 20.625 -1.383 1 98.5 315 ILE A CA 1
ATOM 2466 C C . ILE A 1 315 ? 20.703 20.312 -1.487 1 98.5 315 ILE A C 1
ATOM 2468 O O . ILE A 1 315 ? 20.281 19.188 -1.239 1 98.5 315 ILE A O 1
ATOM 2472 N N . ILE A 1 316 ? 19.938 21.328 -1.863 1 98.81 316 ILE A N 1
ATOM 2473 C CA . ILE A 1 316 ? 18.5 21.172 -1.984 1 98.81 316 ILE A CA 1
ATOM 2474 C C . ILE A 1 316 ? 18.172 20.172 -3.102 1 98.81 316 ILE A C 1
ATOM 2476 O O . ILE A 1 316 ? 17.312 19.312 -2.943 1 98.81 316 ILE A O 1
ATOM 2480 N N . THR A 1 317 ? 18.828 20.297 -4.184 1 98.81 317 THR A N 1
ATOM 2481 C CA . THR A 1 317 ? 18.609 19.438 -5.336 1 98.81 317 THR A CA 1
ATOM 2482 C C . THR A 1 317 ? 18.906 17.984 -4.984 1 98.81 317 THR A C 1
ATOM 2484 O O . THR A 1 317 ? 18.125 17.078 -5.293 1 98.81 317 THR A O 1
ATOM 2487 N N . ASP A 1 318 ? 20.031 17.75 -4.324 1 98.38 318 ASP A N 1
ATOM 2488 C CA . ASP A 1 318 ? 20.422 16.406 -3.939 1 98.38 318 ASP A CA 1
ATOM 2489 C C . ASP A 1 318 ? 19.359 15.766 -3.039 1 98.38 318 ASP A C 1
ATOM 2491 O O . ASP A 1 318 ? 18.953 14.617 -3.258 1 98.38 318 ASP A O 1
ATOM 2495 N N . ALA A 1 319 ? 18.938 16.5 -2.039 1 98.62 319 ALA A N 1
ATOM 2496 C CA . ALA A 1 319 ? 17.922 16.016 -1.111 1 98.62 319 ALA A CA 1
ATOM 2497 C C . ALA A 1 319 ? 16.609 15.711 -1.838 1 98.62 319 ALA A C 1
ATOM 2499 O O . ALA A 1 319 ? 15.969 14.688 -1.585 1 98.62 319 ALA A O 1
ATOM 2500 N N . ALA A 1 320 ? 16.219 16.578 -2.76 1 98.81 320 ALA A N 1
ATOM 2501 C CA . ALA A 1 320 ? 14.961 16.453 -3.49 1 98.81 320 ALA A CA 1
ATOM 2502 C C . ALA A 1 320 ? 15 15.281 -4.457 1 98.81 320 ALA A C 1
ATOM 2504 O O . ALA A 1 320 ? 13.992 14.586 -4.637 1 98.81 320 ALA A O 1
ATOM 2505 N N . LEU A 1 321 ? 16.156 15.07 -5.105 1 98.38 321 LEU A N 1
ATOM 2506 C CA . LEU A 1 321 ? 16.312 13.945 -6.023 1 98.38 321 LEU A CA 1
ATOM 2507 C C . LEU A 1 321 ? 16.078 12.625 -5.305 1 98.38 321 LEU A C 1
ATOM 2509 O O . LEU A 1 321 ? 15.383 11.742 -5.824 1 98.38 321 LEU A O 1
ATOM 2513 N N . ILE A 1 322 ? 16.625 12.531 -4.145 1 98.19 322 ILE A N 1
ATOM 2514 C CA . ILE A 1 322 ? 16.516 11.305 -3.367 1 98.19 322 ILE A CA 1
ATOM 2515 C C . ILE A 1 322 ? 15.078 11.117 -2.908 1 98.19 322 ILE A C 1
ATOM 2517 O O . ILE A 1 322 ? 14.531 10.008 -2.984 1 98.19 322 ILE A O 1
ATOM 2521 N N . LEU A 1 323 ? 14.422 12.164 -2.432 1 98.69 323 LEU A N 1
ATOM 2522 C CA . LEU A 1 323 ? 13.016 12.07 -2.064 1 98.69 323 LEU A CA 1
ATOM 2523 C C . LEU A 1 323 ? 12.172 11.609 -3.25 1 98.69 323 LEU A C 1
ATOM 2525 O O . LEU A 1 323 ? 11.25 10.797 -3.09 1 98.69 323 LEU A O 1
ATOM 2529 N N . GLY A 1 324 ? 12.461 12.195 -4.422 1 98.38 324 GLY A N 1
ATOM 2530 C CA . GLY A 1 324 ? 11.742 11.805 -5.625 1 98.38 324 GLY A CA 1
ATOM 2531 C C . GLY A 1 324 ? 11.844 10.32 -5.918 1 98.38 324 GLY A C 1
ATOM 2532 O O . GLY A 1 324 ? 10.859 9.688 -6.309 1 98.38 324 GLY A O 1
ATOM 2533 N N . SER A 1 325 ? 13.023 9.75 -5.738 1 97.38 325 SER A N 1
ATOM 2534 C CA . SER A 1 325 ? 13.203 8.305 -5.902 1 97.38 325 SER A CA 1
ATOM 2535 C C . SER A 1 325 ? 12.328 7.527 -4.926 1 97.38 325 SER A C 1
ATOM 2537 O O . SER A 1 325 ? 11.703 6.531 -5.301 1 97.38 325 SER A O 1
ATOM 2539 N N . GLY A 1 326 ? 12.328 7.973 -3.686 1 97.75 326 GLY A N 1
ATOM 2540 C CA . GLY A 1 326 ? 11.469 7.352 -2.693 1 97.75 326 GLY A CA 1
ATOM 2541 C C . GLY A 1 326 ? 9.992 7.449 -3.039 1 97.75 326 GLY A C 1
ATOM 2542 O O . GLY A 1 326 ? 9.25 6.484 -2.871 1 97.75 326 GLY A O 1
ATOM 2543 N N . LEU A 1 327 ? 9.586 8.609 -3.5 1 98 327 LEU A N 1
ATOM 2544 C CA . LEU A 1 327 ? 8.195 8.828 -3.887 1 98 327 LEU A CA 1
ATOM 2545 C C . LEU A 1 327 ? 7.797 7.895 -5.027 1 98 327 LEU A C 1
ATOM 2547 O O . LEU A 1 327 ? 6.664 7.41 -5.074 1 98 327 LEU A O 1
ATOM 2551 N N . SER A 1 328 ? 8.68 7.723 -5.965 1 96.62 328 SER A N 1
ATOM 2552 C CA . SER A 1 328 ? 8.383 6.805 -7.059 1 96.62 328 SER A CA 1
ATOM 2553 C C . SER A 1 328 ? 8.133 5.391 -6.539 1 96.62 328 SER A C 1
ATOM 2555 O O . SER A 1 328 ? 7.238 4.695 -7.031 1 96.62 328 SER A O 1
ATOM 2557 N N . ASN A 1 329 ? 8.961 4.895 -5.57 1 96.06 329 ASN A N 1
ATOM 2558 C CA . ASN A 1 329 ? 8.719 3.604 -4.934 1 96.06 329 ASN A CA 1
ATOM 2559 C C . ASN A 1 329 ? 7.316 3.531 -4.336 1 96.06 329 ASN A C 1
ATOM 2561 O O . ASN A 1 329 ? 6.609 2.541 -4.523 1 96.06 329 ASN A O 1
ATOM 2565 N N . TYR A 1 330 ? 6.949 4.598 -3.627 1 95.81 330 TYR A N 1
ATOM 2566 C CA . TYR A 1 330 ? 5.648 4.68 -2.975 1 95.81 330 TYR A CA 1
ATOM 2567 C C . TYR A 1 330 ? 4.52 4.578 -3.992 1 95.81 330 TYR A C 1
ATOM 2569 O O . TYR A 1 330 ? 3.576 3.805 -3.809 1 95.81 330 TYR A O 1
ATOM 2577 N N . ILE A 1 331 ? 4.617 5.324 -5.055 1 95.06 331 ILE A N 1
ATOM 2578 C CA . ILE A 1 331 ? 3.578 5.418 -6.074 1 95.06 331 ILE A CA 1
ATOM 2579 C C . ILE A 1 331 ? 3.461 4.086 -6.812 1 95.06 331 ILE A C 1
ATOM 2581 O O . ILE A 1 331 ? 2.357 3.652 -7.152 1 95.06 331 ILE A O 1
ATOM 2585 N N . LYS A 1 332 ? 4.539 3.432 -7.031 1 92.12 332 LYS A N 1
ATOM 2586 C CA . LYS A 1 332 ? 4.516 2.125 -7.68 1 92.12 332 LYS A CA 1
ATOM 2587 C C . LYS A 1 332 ? 3.678 1.129 -6.883 1 92.12 332 LYS A C 1
ATOM 2589 O O . LYS A 1 332 ? 2.941 0.327 -7.461 1 92.12 332 LYS A O 1
ATOM 2594 N N . LEU A 1 333 ? 3.758 1.225 -5.637 1 91.44 333 LEU A N 1
ATOM 2595 C CA . LEU A 1 333 ? 3.127 0.227 -4.781 1 91.44 333 LEU A CA 1
ATOM 2596 C C . LEU A 1 333 ? 1.68 0.603 -4.484 1 91.44 333 LEU A C 1
ATOM 2598 O O . LEU A 1 333 ? 0.796 -0.257 -4.492 1 91.44 333 LEU A O 1
ATOM 2602 N N . LEU A 1 334 ? 1.437 1.899 -4.266 1 91.44 334 LEU A N 1
ATOM 2603 C CA . LEU A 1 334 ? 0.138 2.27 -3.713 1 91.44 334 LEU A CA 1
ATOM 2604 C C . LEU A 1 334 ? -0.713 2.982 -4.758 1 91.44 334 LEU A C 1
ATOM 2606 O O . LEU A 1 334 ? -1.929 3.109 -4.594 1 91.44 334 LEU A O 1
ATOM 2610 N N . SER A 1 335 ? -0.165 3.529 -5.746 1 91.19 335 SER A N 1
ATOM 2611 C CA . SER A 1 335 ? -0.815 4.113 -6.914 1 91.19 335 SER A CA 1
ATOM 2612 C C . SER A 1 335 ? -1.82 5.188 -6.512 1 91.19 335 SER A C 1
ATOM 2614 O O . SER A 1 335 ? -2.975 5.156 -6.941 1 91.19 335 SER A O 1
ATOM 2616 N N . PRO A 1 336 ? -1.409 6.145 -5.785 1 94.75 336 PRO A N 1
ATOM 2617 C CA . PRO A 1 336 ? -2.314 7.273 -5.547 1 94.75 336 PRO A CA 1
ATOM 2618 C C . PRO A 1 336 ? -2.596 8.078 -6.812 1 94.75 336 PRO A C 1
ATOM 2620 O O . PRO A 1 336 ? -1.733 8.188 -7.688 1 94.75 336 PRO A O 1
ATOM 2623 N N . LYS A 1 337 ? -3.775 8.594 -6.898 1 96.44 337 LYS A N 1
ATOM 2624 C CA . LYS A 1 337 ? -4.125 9.484 -8.008 1 96.44 337 LYS A CA 1
ATOM 2625 C C . LYS A 1 337 ? -3.643 10.906 -7.742 1 96.44 337 LYS A C 1
ATOM 2627 O O . LYS A 1 337 ? -3.348 11.648 -8.68 1 96.44 337 LYS A O 1
ATOM 2632 N N . LEU A 1 338 ? -3.578 11.273 -6.527 1 98.31 338 LEU A N 1
ATOM 2633 C CA . LEU A 1 338 ? -3.148 12.602 -6.105 1 98.31 338 LEU A CA 1
ATOM 2634 C C . LEU A 1 338 ? -2.074 12.508 -5.027 1 98.31 338 LEU A C 1
ATOM 2636 O O . LEU A 1 338 ? -2.242 11.789 -4.039 1 98.31 338 LEU A O 1
ATOM 2640 N N . VAL A 1 339 ? -0.992 13.195 -5.273 1 98.69 339 VAL A N 1
ATOM 2641 C CA . VAL A 1 339 ? 0.099 13.289 -4.309 1 98.69 339 VAL A CA 1
ATOM 2642 C C . VAL A 1 339 ? 0.262 14.742 -3.857 1 98.69 339 VAL A C 1
ATOM 2644 O O . VAL A 1 339 ? 0.592 15.617 -4.664 1 98.69 339 VAL A O 1
ATOM 2647 N N . ILE A 1 340 ? 0.009 14.953 -2.613 1 98.81 340 ILE A N 1
ATOM 2648 C CA . ILE A 1 340 ? 0.156 16.281 -2.035 1 98.81 340 ILE A CA 1
ATOM 2649 C C . ILE A 1 340 ? 1.481 16.375 -1.283 1 98.81 340 ILE A C 1
ATOM 2651 O O . ILE A 1 340 ? 1.722 15.617 -0.342 1 98.81 340 ILE A O 1
ATOM 2655 N N . LEU A 1 341 ? 2.367 17.266 -1.696 1 98.81 341 LEU A N 1
ATOM 2656 C CA . LEU A 1 341 ? 3.615 17.547 -0.995 1 98.81 341 LEU A CA 1
ATOM 2657 C C . LEU A 1 341 ? 3.523 18.859 -0.234 1 98.81 341 LEU A C 1
ATOM 2659 O O . LEU A 1 341 ? 3.127 19.875 -0.8 1 98.81 341 LEU A O 1
ATOM 2663 N N . THR A 1 342 ? 3.834 18.781 1.013 1 98.19 342 THR A N 1
ATOM 2664 C CA . THR A 1 342 ? 3.785 19.969 1.854 1 98.19 342 THR A CA 1
ATOM 2665 C C . THR A 1 342 ? 4.855 19.906 2.939 1 98.19 342 THR A C 1
ATOM 2667 O O . THR A 1 342 ? 5.875 19.219 2.777 1 98.19 342 THR A O 1
ATOM 2670 N N . GLY A 1 343 ? 4.711 20.797 3.943 1 96.81 343 GLY A N 1
ATOM 2671 C CA . GLY A 1 343 ? 5.688 20.875 5.02 1 96.81 343 GLY A CA 1
ATOM 2672 C C . GLY A 1 343 ? 6.695 22 4.832 1 96.81 343 GLY A C 1
ATOM 2673 O O . GLY A 1 343 ? 6.715 22.656 3.787 1 96.81 343 GLY A O 1
ATOM 2674 N N . PRO A 1 344 ? 7.539 22.141 5.816 1 96.5 344 PRO A N 1
ATOM 2675 C CA . PRO A 1 344 ? 8.445 23.297 5.84 1 96.5 344 PRO A CA 1
ATOM 2676 C C . PRO A 1 344 ? 9.359 23.359 4.613 1 96.5 344 PRO A C 1
ATOM 2678 O O . PRO A 1 344 ? 9.562 24.438 4.047 1 96.5 344 PRO A O 1
ATOM 2681 N N . LEU A 1 345 ? 9.867 22.266 4.164 1 98 345 LEU A N 1
ATOM 2682 C CA . LEU A 1 345 ? 10.789 22.281 3.035 1 98 345 LEU A CA 1
ATOM 2683 C C . LEU A 1 345 ? 10.062 22.625 1.739 1 98 345 LEU A C 1
ATOM 2685 O O . LEU A 1 345 ? 10.578 23.406 0.929 1 98 345 LEU A O 1
ATOM 2689 N N . ILE A 1 346 ? 8.883 22.078 1.574 1 98.38 346 ILE A N 1
ATOM 2690 C CA . ILE A 1 346 ? 8.102 22.328 0.365 1 98.38 346 ILE A CA 1
ATOM 2691 C C . ILE A 1 346 ? 7.625 23.781 0.337 1 98.38 346 ILE A C 1
ATOM 2693 O O . ILE A 1 346 ? 7.699 24.438 -0.7 1 98.38 346 ILE A O 1
ATOM 2697 N N . ILE A 1 347 ? 7.16 24.25 1.438 1 96.62 347 ILE A N 1
ATOM 2698 C CA . ILE A 1 347 ? 6.59 25.578 1.542 1 96.62 347 ILE A CA 1
ATOM 2699 C C . ILE A 1 347 ? 7.676 26.625 1.292 1 96.62 347 ILE A C 1
ATOM 2701 O O . ILE A 1 347 ? 7.43 27.641 0.626 1 96.62 347 ILE A O 1
ATOM 2705 N N . ASN A 1 348 ? 8.922 26.391 1.72 1 97.12 348 ASN A N 1
ATOM 2706 C CA . ASN A 1 348 ? 9.961 27.406 1.685 1 97.12 348 ASN A CA 1
ATOM 2707 C C . ASN A 1 348 ? 10.883 27.234 0.479 1 97.12 348 ASN A C 1
ATOM 2709 O O . ASN A 1 348 ? 11.742 28.078 0.22 1 97.12 348 ASN A O 1
ATOM 2713 N N . SER A 1 349 ? 10.703 26.172 -0.28 1 98.31 349 SER A N 1
ATOM 2714 C CA . SER A 1 349 ? 11.586 25.953 -1.42 1 98.31 349 SER A CA 1
ATOM 2715 C C . SER A 1 349 ? 10.812 25.438 -2.625 1 98.31 349 SER A C 1
ATOM 2717 O O . SER A 1 349 ? 10.453 24.25 -2.676 1 98.31 349 SER A O 1
ATOM 2719 N N . LYS A 1 350 ? 10.617 26.25 -3.561 1 98.25 350 LYS A N 1
ATOM 2720 C CA . LYS A 1 350 ? 10.023 25.828 -4.828 1 98.25 350 LYS A CA 1
ATOM 2721 C C . LYS A 1 350 ? 10.922 24.844 -5.559 1 98.25 350 LYS A C 1
ATOM 2723 O O . LYS A 1 350 ? 10.445 23.906 -6.188 1 98.25 350 LYS A O 1
ATOM 2728 N N . LEU A 1 351 ? 12.172 25.109 -5.43 1 98.75 351 LEU A N 1
ATOM 2729 C CA . LEU A 1 351 ? 13.164 24.25 -6.051 1 98.75 351 LEU A CA 1
ATOM 2730 C C . LEU A 1 351 ? 13.039 22.812 -5.539 1 98.75 351 LEU A C 1
ATOM 2732 O O . LEU A 1 351 ? 13.055 21.859 -6.324 1 98.75 351 LEU A O 1
ATOM 2736 N N . PHE A 1 352 ? 12.914 22.656 -4.234 1 98.81 352 PHE A N 1
ATOM 2737 C CA . PHE A 1 352 ? 12.781 21.344 -3.627 1 98.81 352 PHE A CA 1
ATOM 2738 C C . PHE A 1 352 ? 11.586 20.594 -4.203 1 98.81 352 PHE A C 1
ATOM 2740 O O . PHE A 1 352 ? 11.695 19.438 -4.582 1 98.81 352 PHE A O 1
ATOM 2747 N N . TYR A 1 353 ? 10.5 21.266 -4.32 1 98.75 353 TYR A N 1
ATOM 2748 C CA . TYR A 1 353 ? 9.273 20.672 -4.855 1 98.75 353 TYR A CA 1
ATOM 2749 C C . TYR A 1 353 ? 9.461 20.25 -6.309 1 98.75 353 TYR A C 1
ATOM 2751 O O . TYR A 1 353 ? 9.148 19.125 -6.68 1 98.75 353 TYR A O 1
ATOM 2759 N N . GLU A 1 354 ? 9.914 21.172 -7.129 1 98.75 354 GLU A N 1
ATOM 2760 C CA . GLU A 1 354 ? 10.016 20.953 -8.562 1 98.75 354 GLU A CA 1
ATOM 2761 C C . GLU A 1 354 ? 10.969 19.797 -8.875 1 98.75 354 GLU A C 1
ATOM 2763 O O . GLU A 1 354 ? 10.672 18.953 -9.711 1 98.75 354 GLU A O 1
ATOM 2768 N N . VAL A 1 355 ? 12.086 19.797 -8.203 1 98.75 355 VAL A N 1
ATOM 2769 C CA . VAL A 1 355 ? 13.086 18.75 -8.43 1 98.75 355 VAL A CA 1
ATOM 2770 C C . VAL A 1 355 ? 12.539 17.406 -7.973 1 98.75 355 VAL A C 1
ATOM 2772 O O . VAL A 1 355 ? 12.742 16.375 -8.641 1 98.75 355 VAL A O 1
ATOM 2775 N N . CYS A 1 356 ? 11.867 17.406 -6.844 1 98.62 356 CYS A N 1
ATOM 2776 C CA . CYS A 1 356 ? 11.273 16.188 -6.316 1 98.62 356 CYS A CA 1
ATOM 2777 C C . CYS A 1 356 ? 10.289 15.594 -7.312 1 98.62 356 CYS A C 1
ATOM 2779 O O . CYS A 1 356 ? 10.352 14.398 -7.609 1 98.62 356 CYS A O 1
ATOM 2781 N N . VAL A 1 357 ? 9.383 16.391 -7.824 1 98.56 357 VAL A N 1
ATOM 2782 C CA . VAL A 1 357 ? 8.359 15.945 -8.766 1 98.56 357 VAL A CA 1
ATOM 2783 C C . VAL A 1 357 ? 9.023 15.438 -10.047 1 98.56 357 VAL A C 1
ATOM 2785 O O . VAL A 1 357 ? 8.672 14.367 -10.547 1 98.56 357 VAL A O 1
ATOM 2788 N N . LYS A 1 358 ? 9.953 16.203 -10.555 1 98.06 358 LYS A N 1
ATOM 2789 C CA . LYS A 1 358 ? 10.656 15.82 -11.773 1 98.06 358 LYS A CA 1
ATOM 2790 C C . LYS A 1 358 ? 11.367 14.477 -11.594 1 98.06 358 LYS A C 1
ATOM 2792 O O . LYS A 1 358 ? 11.32 13.617 -12.469 1 98.06 358 LYS A O 1
ATOM 2797 N N . SER A 1 359 ? 12.062 14.383 -10.453 1 97.5 359 SER A N 1
ATOM 2798 C CA . SER A 1 359 ? 12.758 13.133 -10.141 1 97.5 359 SER A CA 1
ATOM 2799 C C . SER A 1 359 ? 11.781 11.969 -10.055 1 97.5 359 SER A C 1
ATOM 2801 O O . SER A 1 359 ? 12.062 10.875 -10.555 1 97.5 359 SER A O 1
ATOM 2803 N N . THR A 1 360 ? 10.648 12.172 -9.391 1 97.94 360 THR A N 1
ATOM 2804 C CA . THR A 1 360 ? 9.633 11.125 -9.25 1 97.94 360 THR A CA 1
ATOM 2805 C C . THR A 1 360 ? 9.148 10.656 -10.617 1 97.94 360 THR A C 1
ATOM 2807 O O . THR A 1 360 ? 9.141 9.461 -10.898 1 97.94 360 THR A O 1
ATOM 2810 N N . LEU A 1 361 ? 8.781 11.586 -11.461 1 96.38 361 LEU A N 1
ATOM 2811 C CA . LEU A 1 361 ? 8.219 11.281 -12.773 1 96.38 361 LEU A CA 1
ATOM 2812 C C . LEU A 1 361 ? 9.25 10.578 -13.656 1 96.38 361 LEU A C 1
ATOM 2814 O O . LEU A 1 361 ? 8.898 9.695 -14.445 1 96.38 361 LEU A O 1
ATOM 2818 N N . LYS A 1 362 ? 10.492 10.984 -13.523 1 94.69 362 LYS A N 1
ATOM 2819 C CA . LYS A 1 362 ? 11.57 10.344 -14.273 1 94.69 362 LYS A CA 1
ATOM 2820 C C . LYS A 1 362 ? 11.703 8.875 -13.906 1 94.69 362 LYS A C 1
ATOM 2822 O O . LYS A 1 362 ? 12.055 8.039 -14.75 1 94.69 362 LYS A O 1
ATOM 2827 N N . ASN A 1 363 ? 11.422 8.539 -12.648 1 93.88 363 ASN A N 1
ATOM 2828 C CA . ASN A 1 363 ? 11.617 7.188 -12.133 1 93.88 363 ASN A CA 1
ATOM 2829 C C . ASN A 1 363 ? 10.359 6.336 -12.297 1 93.88 363 ASN A C 1
ATOM 2831 O O . ASN A 1 363 ? 10.352 5.164 -11.922 1 93.88 363 ASN A O 1
ATOM 2835 N N . LEU A 1 364 ? 9.281 6.875 -12.812 1 91.69 364 LEU A N 1
ATOM 2836 C CA . LEU A 1 364 ? 8.047 6.145 -13.07 1 91.69 364 LEU A CA 1
ATOM 2837 C C . LEU A 1 364 ? 7.902 5.82 -14.547 1 91.69 364 LEU A C 1
ATOM 2839 O O . LEU A 1 364 ? 8.375 6.57 -15.406 1 91.69 364 LEU A O 1
ATOM 2843 N N . ASN A 1 365 ? 7.305 4.66 -14.781 1 83.19 365 ASN A N 1
ATOM 2844 C CA . ASN A 1 365 ? 6.93 4.422 -16.172 1 83.19 365 ASN A CA 1
ATOM 2845 C C . ASN A 1 365 ? 5.926 5.457 -16.672 1 83.19 365 ASN A C 1
ATOM 2847 O O . ASN A 1 365 ? 5.266 6.117 -15.867 1 83.19 365 ASN A O 1
ATOM 2851 N N . SER A 1 366 ? 5.84 5.594 -17.969 1 77.56 366 SER A N 1
ATOM 2852 C CA . SER A 1 366 ? 5.055 6.66 -18.578 1 77.56 366 SER A CA 1
ATOM 2853 C C . SER A 1 366 ? 3.584 6.551 -18.203 1 77.56 366 SER A C 1
ATOM 2855 O O . SER A 1 366 ? 2.936 7.559 -17.922 1 77.56 366 SER A O 1
ATOM 2857 N N . THR A 1 367 ? 3.104 5.406 -18.141 1 77.5 367 THR A N 1
ATOM 2858 C CA . THR A 1 367 ? 1.686 5.223 -17.844 1 77.5 367 THR A CA 1
ATOM 2859 C C . THR A 1 367 ? 1.368 5.648 -16.422 1 77.5 367 THR A C 1
ATOM 2861 O O . THR A 1 367 ? 0.428 6.41 -16.188 1 77.5 367 THR A O 1
ATOM 2864 N N . LYS A 1 368 ? 2.164 5.191 -15.523 1 77.75 368 LYS A N 1
ATOM 2865 C CA . LYS A 1 368 ? 1.957 5.559 -14.125 1 77.75 368 LYS A CA 1
ATOM 2866 C C . LYS A 1 368 ? 2.193 7.051 -13.914 1 77.75 368 LYS A C 1
ATOM 2868 O O . LYS A 1 368 ? 1.464 7.699 -13.156 1 77.75 368 LYS A O 1
ATOM 2873 N N . GLY A 1 369 ? 3.201 7.547 -14.562 1 82.5 369 GLY A N 1
ATOM 2874 C CA . GLY A 1 369 ? 3.492 8.969 -14.43 1 82.5 369 GLY A CA 1
ATOM 2875 C C . GLY A 1 369 ? 2.348 9.859 -14.883 1 82.5 369 GLY A C 1
ATOM 2876 O O . GLY A 1 369 ? 2.061 10.875 -14.258 1 82.5 369 GLY A O 1
ATOM 2877 N N . LYS A 1 370 ? 1.667 9.391 -15.883 1 83.5 370 LYS A N 1
ATOM 2878 C CA . LYS A 1 370 ? 0.568 10.18 -16.422 1 83.5 370 LYS A CA 1
ATOM 2879 C C . LYS A 1 370 ? -0.678 10.07 -15.555 1 83.5 370 LYS A C 1
ATOM 2881 O O . LYS A 1 370 ? -1.586 10.898 -15.648 1 83.5 370 LYS A O 1
ATOM 2886 N N . SER A 1 371 ? -0.629 9.188 -14.688 1 87.94 371 SER A N 1
ATOM 2887 C CA . SER A 1 371 ? -1.841 8.906 -13.922 1 87.94 371 SER A CA 1
ATOM 2888 C C . SER A 1 371 ? -1.816 9.617 -12.57 1 87.94 371 SER A C 1
ATOM 2890 O O . SER A 1 371 ? -2.824 9.648 -11.859 1 87.94 371 SER A O 1
ATOM 2892 N N . VAL A 1 372 ? -0.698 10.227 -12.242 1 94.88 372 VAL A N 1
ATOM 2893 C CA . VAL A 1 372 ? -0.588 10.828 -10.914 1 94.88 372 VAL A CA 1
ATOM 2894 C C . VAL A 1 372 ? -0.582 12.344 -11.031 1 94.88 372 VAL A C 1
ATOM 2896 O O . VAL A 1 372 ? 0.104 12.906 -11.883 1 94.88 372 VAL A O 1
ATOM 2899 N N . ILE A 1 373 ? -1.362 13.008 -10.227 1 97.38 373 ILE A N 1
ATOM 2900 C CA . ILE A 1 373 ? -1.394 14.461 -10.125 1 97.38 373 ILE A CA 1
ATOM 2901 C C . ILE A 1 373 ? -0.615 14.914 -8.891 1 97.38 373 ILE A C 1
ATOM 2903 O O . ILE A 1 373 ? -0.817 14.383 -7.793 1 97.38 373 ILE A O 1
ATOM 2907 N N . PHE A 1 374 ? 0.293 15.82 -9.102 1 98.38 374 PHE A N 1
ATOM 2908 C CA . PHE A 1 374 ? 1.039 16.391 -7.984 1 98.38 374 PHE A CA 1
ATOM 2909 C C . PHE A 1 374 ? 0.483 17.75 -7.594 1 98.38 374 PHE A C 1
ATOM 2911 O O . PHE A 1 374 ? 0.106 18.547 -8.461 1 98.38 374 PHE A O 1
ATOM 2918 N N . ASN A 1 375 ? 0.385 17.984 -6.324 1 98.69 375 ASN A N 1
ATOM 2919 C CA . ASN A 1 375 ? -0.055 19.266 -5.793 1 98.69 375 ASN A CA 1
ATOM 2920 C C . ASN A 1 375 ? 0.907 19.797 -4.73 1 98.69 375 ASN A C 1
ATOM 2922 O O . ASN A 1 375 ? 1.333 19.047 -3.848 1 98.69 375 ASN A O 1
ATOM 2926 N N . ARG A 1 376 ? 1.314 21.047 -4.855 1 98.62 376 ARG A N 1
ATOM 2927 C CA . ARG A 1 376 ? 2.195 21.672 -3.879 1 98.62 376 ARG A CA 1
ATOM 2928 C C . ARG A 1 376 ? 1.394 22.344 -2.764 1 98.62 376 ARG A C 1
ATOM 2930 O O . ARG A 1 376 ? 0.545 23.188 -3.023 1 98.62 376 ARG A O 1
ATOM 2937 N N . CYS A 1 377 ? 1.578 21.906 -1.54 1 98.12 377 CYS A N 1
ATOM 2938 C CA . CYS A 1 377 ? 1.137 22.562 -0.314 1 98.12 377 CYS A CA 1
ATOM 2939 C C . CYS A 1 377 ? -0.315 22.219 -0.005 1 98.12 377 CYS A C 1
ATOM 2941 O O . CYS A 1 377 ? -0.78 22.422 1.118 1 98.12 377 CYS A O 1
ATOM 2943 N N . GLY A 1 378 ? -1.054 21.594 -0.994 1 97.94 378 GLY A N 1
ATOM 2944 C CA . GLY A 1 378 ? -2.455 21.312 -0.741 1 97.94 378 GLY A CA 1
ATOM 2945 C C . GLY A 1 378 ? -3.309 22.562 -0.6 1 97.94 378 GLY A C 1
ATOM 2946 O O . GLY A 1 378 ? -2.857 23.656 -0.9 1 97.94 378 GLY A O 1
ATOM 2947 N N . TYR A 1 379 ? -4.539 22.359 -0.219 1 97.44 379 TYR A N 1
ATOM 2948 C CA . TYR A 1 379 ? -5.477 23.453 -0.016 1 97.44 379 TYR A CA 1
ATOM 2949 C C . TYR A 1 379 ? -5.18 24.188 1.284 1 97.44 379 TYR A C 1
ATOM 2951 O O . TYR A 1 379 ? -5.293 25.422 1.351 1 97.44 379 TYR A O 1
ATOM 2959 N N . PHE A 1 380 ? -4.75 23.438 2.25 1 97.31 380 PHE A N 1
ATOM 2960 C CA . PHE A 1 380 ? -4.652 24 3.592 1 97.31 380 PHE A CA 1
ATOM 2961 C C . PHE A 1 380 ? -3.217 24.391 3.912 1 97.31 380 PHE A C 1
ATOM 2963 O O . PHE A 1 380 ? -2.953 25.016 4.941 1 97.31 380 PHE A O 1
ATOM 2970 N N . SER A 1 381 ? -2.262 24 3.115 1 95.62 381 SER A N 1
ATOM 2971 C CA . SER A 1 381 ? -0.848 24.312 3.287 1 95.62 381 SER A CA 1
ATOM 2972 C C . SER A 1 381 ? -0.385 24.031 4.711 1 95.62 381 SER A C 1
ATOM 2974 O O . SER A 1 381 ? -0.583 22.938 5.227 1 95.62 381 SER A O 1
ATOM 2976 N N . GLY A 1 382 ? 0.111 25.062 5.359 1 95.06 382 GLY A N 1
ATOM 2977 C CA . GLY A 1 382 ? 0.696 24.906 6.68 1 95.06 382 GLY A CA 1
ATOM 2978 C C . GLY A 1 382 ? -0.334 24.609 7.758 1 95.06 382 GLY A C 1
ATOM 2979 O O . GLY A 1 382 ? 0.015 24.203 8.867 1 95.06 382 GLY A O 1
ATOM 2980 N N . ASP A 1 383 ? -1.607 24.656 7.438 1 97.94 383 ASP A N 1
ATOM 2981 C CA . ASP A 1 383 ? -2.662 24.5 8.43 1 97.94 383 ASP A CA 1
ATOM 2982 C C . ASP A 1 383 ? -3.285 23.109 8.352 1 97.94 383 ASP A C 1
ATOM 2984 O O . ASP A 1 383 ? -4.223 22.797 9.086 1 97.94 383 ASP A O 1
ATOM 2988 N N . ALA A 1 384 ? -2.791 22.266 7.5 1 98.12 384 ALA A N 1
ATOM 2989 C CA . ALA A 1 384 ? -3.441 21 7.164 1 98.12 384 ALA A CA 1
ATOM 2990 C C . ALA A 1 384 ? -3.605 20.125 8.398 1 98.12 384 ALA A C 1
ATOM 2992 O O . ALA A 1 384 ? -4.66 19.531 8.602 1 98.12 384 ALA A O 1
ATOM 2993 N N . ILE A 1 385 ? -2.617 20.062 9.242 1 98.31 385 ILE A N 1
ATOM 2994 C CA . ILE A 1 385 ? -2.645 19.156 10.383 1 98.31 385 ILE A CA 1
ATOM 2995 C C . ILE A 1 385 ? -3.629 19.672 11.43 1 98.31 385 ILE A C 1
ATOM 2997 O O . ILE A 1 385 ? -4.453 18.906 11.938 1 98.31 385 ILE A O 1
ATOM 3001 N N . SER A 1 386 ? -3.592 20.984 11.758 1 98.69 386 SER A N 1
ATOM 3002 C CA . SER A 1 386 ? -4.516 21.531 12.742 1 98.69 386 SER A CA 1
ATOM 3003 C C . SER A 1 386 ? -5.957 21.469 12.25 1 98.69 386 SER A C 1
ATOM 3005 O O . SER A 1 386 ? -6.863 21.109 13.008 1 98.69 386 SER A O 1
ATOM 3007 N N . ILE A 1 387 ? -6.164 21.75 11.008 1 98.56 387 ILE A N 1
ATOM 3008 C CA . ILE A 1 387 ? -7.496 21.656 10.422 1 98.56 387 ILE A CA 1
ATOM 3009 C C . ILE A 1 387 ? -7.93 20.188 10.367 1 98.56 387 ILE A C 1
ATOM 3011 O O . ILE A 1 387 ? -9.086 19.859 10.648 1 98.56 387 ILE A O 1
ATOM 3015 N N . GLY A 1 388 ? -6.996 19.375 9.992 1 98.56 388 GLY A N 1
ATOM 3016 C CA . GLY A 1 388 ? -7.277 17.938 10.008 1 98.56 388 GLY A CA 1
ATOM 3017 C C . GLY A 1 388 ? -7.688 17.422 11.375 1 98.56 388 GLY A C 1
ATOM 3018 O O . GLY A 1 388 ? -8.562 16.578 11.484 1 98.56 388 GLY A O 1
ATOM 3019 N N . ALA A 1 389 ? -7.012 17.922 12.383 1 98.44 389 ALA A N 1
ATOM 3020 C CA . ALA A 1 389 ? -7.375 17.547 13.75 1 98.44 389 ALA A CA 1
ATOM 3021 C C . ALA A 1 389 ? -8.82 17.938 14.055 1 98.44 389 ALA A C 1
ATOM 3023 O O . ALA A 1 389 ? -9.555 17.172 14.688 1 98.44 389 ALA A O 1
ATOM 3024 N N . SER A 1 390 ? -9.242 19.094 13.609 1 97.81 390 SER A N 1
ATOM 3025 C CA . SER A 1 390 ? -10.633 19.516 13.742 1 97.81 390 SER A CA 1
ATOM 3026 C C . SER A 1 390 ? -11.57 18.594 12.977 1 97.81 390 SER A C 1
ATOM 3028 O O . SER A 1 390 ? -12.609 18.188 13.492 1 97.81 390 SER A O 1
ATOM 3030 N N . ALA A 1 391 ? -11.164 18.281 11.797 1 96.75 391 ALA A N 1
ATOM 3031 C CA . ALA A 1 391 ? -11.977 17.422 10.945 1 96.75 391 ALA A CA 1
ATOM 3032 C C . ALA A 1 391 ? -12.172 16.047 11.57 1 96.75 391 ALA A C 1
ATOM 3034 O O . ALA A 1 391 ? -13.242 15.438 11.453 1 96.75 391 ALA A O 1
ATOM 3035 N N . MET A 1 392 ? -11.195 15.586 12.242 1 96.19 392 MET A N 1
ATOM 3036 C CA . MET A 1 392 ? -11.242 14.266 12.859 1 96.19 392 MET A CA 1
ATOM 3037 C C . MET A 1 392 ? -12.305 14.219 13.953 1 96.19 392 MET A C 1
ATOM 3039 O O . MET A 1 392 ? -12.891 13.172 14.211 1 96.19 392 MET A O 1
ATOM 3043 N N . VAL A 1 393 ? -12.523 15.305 14.578 1 95.12 393 VAL A N 1
ATOM 3044 C CA . VAL A 1 393 ? -13.57 15.391 15.594 1 95.12 393 VAL A CA 1
ATOM 3045 C C . VAL A 1 393 ? -14.922 15.062 14.969 1 95.12 393 VAL A C 1
ATOM 3047 O O . VAL A 1 393 ? -15.688 14.258 15.508 1 95.12 393 VAL A O 1
ATOM 3050 N N . ILE A 1 394 ? -15.156 15.633 13.82 1 92.44 394 ILE A N 1
ATOM 3051 C CA . ILE A 1 394 ? -16.406 15.391 13.125 1 92.44 394 ILE A CA 1
ATOM 3052 C C . ILE A 1 394 ? -16.5 13.93 12.688 1 92.44 394 ILE A C 1
ATOM 3054 O O . ILE A 1 394 ? -17.5 13.266 12.914 1 92.44 394 ILE A O 1
ATOM 3058 N N . GLU A 1 395 ? -15.445 13.461 12.133 1 91.56 395 GLU A N 1
ATOM 3059 C CA . GLU A 1 395 ? -15.438 12.094 11.609 1 91.56 395 GLU A CA 1
ATOM 3060 C C . GLU A 1 395 ? -15.68 11.078 12.711 1 91.56 395 GLU A C 1
ATOM 3062 O O . GLU A 1 395 ? -16.406 10.094 12.516 1 91.56 395 GLU A O 1
ATOM 3067 N N . ARG A 1 396 ? -15.102 11.297 13.797 1 89.69 396 ARG A N 1
ATOM 3068 C CA . ARG A 1 396 ? -15.266 10.375 14.914 1 89.69 396 ARG A CA 1
ATOM 3069 C C . ARG A 1 396 ? -16.688 10.406 15.445 1 89.69 396 ARG A C 1
ATOM 3071 O O . ARG A 1 396 ? -17.219 9.375 15.859 1 89.69 396 ARG A O 1
ATOM 3078 N N . CYS A 1 397 ? -17.219 11.539 15.477 1 86.44 397 CYS A N 1
ATOM 3079 C CA . CYS A 1 397 ? -18.594 11.68 15.93 1 86.44 397 CYS A CA 1
ATOM 3080 C C . CYS A 1 397 ? -19.547 10.977 14.984 1 86.44 397 CYS A C 1
ATOM 3082 O O . CYS A 1 397 ? -20.562 10.406 15.414 1 86.44 397 CYS A O 1
ATOM 3084 N N . LEU A 1 398 ? -19.25 11.031 13.719 1 85.94 398 LEU A N 1
ATOM 3085 C CA . LEU A 1 398 ? -20.109 10.438 12.711 1 85.94 398 LEU A CA 1
ATOM 3086 C C . LEU A 1 398 ? -19.953 8.922 12.672 1 85.94 398 LEU A C 1
ATOM 3088 O O . LEU A 1 398 ? -20.875 8.203 12.266 1 85.94 398 LEU A O 1
ATOM 3092 N N . GLU A 1 399 ? -18.781 8.383 12.883 1 76.62 399 GLU A N 1
ATOM 3093 C CA . GLU A 1 399 ? -18.531 6.945 12.906 1 76.62 399 GLU A CA 1
ATOM 3094 C C . GLU A 1 399 ? -19.234 6.281 14.078 1 76.62 399 GLU A C 1
ATOM 3096 O O . GLU A 1 399 ? -19.672 5.129 13.984 1 76.62 399 GLU A O 1
ATOM 3101 N N . SER A 1 400 ? -19.141 6.73 15.336 1 57.5 400 SER A N 1
ATOM 3102 C CA . SER A 1 400 ? -19.688 6.141 16.547 1 57.5 400 SER A CA 1
ATOM 3103 C C . SER A 1 400 ? -21.156 5.812 16.391 1 57.5 400 SER A C 1
ATOM 3105 O O . SER A 1 400 ? -21.703 5.004 17.156 1 57.5 400 SER A O 1
ATOM 3107 N N . GLY A 1 401 ? -21.891 6.281 15.492 1 42.44 401 GLY A N 1
ATOM 3108 C CA . GLY A 1 401 ? -23.281 5.914 15.352 1 42.44 401 GLY A CA 1
ATOM 3109 C C . GLY A 1 401 ? -23.484 4.621 14.578 1 42.44 401 GLY A C 1
ATOM 3110 O O . GLY A 1 401 ? -24.625 4.199 14.352 1 42.44 401 GLY A O 1
ATOM 3111 N N . ILE A 1 402 ? -22.547 4.02 13.977 1 35 402 ILE A N 1
ATOM 3112 C CA . ILE A 1 402 ? -22.828 2.75 13.32 1 35 402 ILE A CA 1
ATOM 3113 C C . ILE A 1 402 ? -22.422 1.592 14.227 1 35 402 ILE A C 1
ATOM 3115 O O . ILE A 1 402 ? -21.328 1.591 14.797 1 35 402 ILE A O 1
ATOM 3119 N N . MET B 1 1 ? -14.109 -30.75 -25.984 1 70.94 1 MET B N 1
ATOM 3120 C CA . MET B 1 1 ? -14.406 -30.344 -24.609 1 70.94 1 MET B CA 1
ATOM 3121 C C . MET B 1 1 ? -15.695 -29.531 -24.562 1 70.94 1 MET B C 1
ATOM 3123 O O . MET B 1 1 ? -15.914 -28.656 -25.391 1 70.94 1 MET B O 1
ATOM 3127 N N . LYS B 1 2 ? -16.781 -29.984 -23.938 1 67.94 2 LYS B N 1
ATOM 3128 C CA . LYS B 1 2 ? -18.031 -29.234 -23.828 1 67.94 2 LYS B CA 1
ATOM 3129 C C . LYS B 1 2 ? -17.891 -28.078 -22.844 1 67.94 2 LYS B C 1
ATOM 3131 O O . LYS B 1 2 ? -17.406 -28.266 -21.719 1 67.94 2 LYS B O 1
ATOM 3136 N N . ASP B 1 3 ? -18.219 -26.859 -23.344 1 70.81 3 ASP B N 1
ATOM 3137 C CA . ASP B 1 3 ? -18.172 -25.641 -22.531 1 70.81 3 ASP B CA 1
ATOM 3138 C C . ASP B 1 3 ? -19.344 -25.594 -21.562 1 70.81 3 ASP B C 1
ATOM 3140 O O . ASP B 1 3 ? -20.5 -25.641 -21.969 1 70.81 3 ASP B O 1
ATOM 3144 N N . ASN B 1 4 ? -18.984 -25.578 -20.25 1 72.56 4 ASN B N 1
ATOM 3145 C CA . ASN B 1 4 ? -20.031 -25.531 -19.234 1 72.56 4 ASN B CA 1
ATOM 3146 C C . ASN B 1 4 ? -19.844 -24.344 -18.297 1 72.56 4 ASN B C 1
ATOM 3148 O O . ASN B 1 4 ? -20.219 -24.391 -17.125 1 72.56 4 ASN B O 1
ATOM 3152 N N . SER B 1 5 ? -19.172 -23.297 -18.859 1 70.81 5 SER B N 1
ATOM 3153 C CA . SER B 1 5 ? -18.938 -22.094 -18.062 1 70.81 5 SER B CA 1
ATOM 3154 C C . SER B 1 5 ? -20.234 -21.453 -17.641 1 70.81 5 SER B C 1
ATOM 3156 O O . SER B 1 5 ? -20.297 -20.75 -16.625 1 70.81 5 SER B O 1
ATOM 3158 N N . ASN B 1 6 ? -21.156 -21.672 -18.344 1 73.44 6 ASN B N 1
ATOM 3159 C CA . ASN B 1 6 ? -22.469 -21.078 -18.078 1 73.44 6 ASN B CA 1
ATOM 3160 C C . ASN B 1 6 ? -23.078 -21.656 -16.797 1 73.44 6 ASN B C 1
ATOM 3162 O O . ASN B 1 6 ? -23.984 -21.047 -16.203 1 73.44 6 ASN B O 1
ATOM 3166 N N . ALA B 1 7 ? -22.625 -22.812 -16.438 1 77.88 7 ALA B N 1
ATOM 3167 C CA . ALA B 1 7 ? -23.172 -23.469 -15.258 1 77.88 7 ALA B CA 1
ATOM 3168 C C . ALA B 1 7 ? -23 -22.594 -14.016 1 77.88 7 ALA B C 1
ATOM 3170 O O . ALA B 1 7 ? -23.891 -22.531 -13.172 1 77.88 7 ALA B O 1
ATOM 3171 N N . LEU B 1 8 ? -21.953 -21.891 -13.914 1 83 8 LEU B N 1
ATOM 3172 C CA . LEU B 1 8 ? -21.688 -21.031 -12.766 1 83 8 LEU B CA 1
ATOM 3173 C C . LEU B 1 8 ? -22.141 -19.609 -13.031 1 83 8 LEU B C 1
ATOM 3175 O O . LEU B 1 8 ? -22.703 -18.953 -12.141 1 83 8 LEU B O 1
ATOM 3179 N N . LYS B 1 9 ? -22.016 -19.172 -14.25 1 82.69 9 LYS B N 1
ATOM 3180 C CA . LYS B 1 9 ? -22.312 -17.797 -14.602 1 82.69 9 LYS B CA 1
ATOM 3181 C C . LYS B 1 9 ? -23.812 -17.516 -14.492 1 82.69 9 LYS B C 1
ATOM 3183 O O . LYS B 1 9 ? -24.219 -16.406 -14.156 1 82.69 9 LYS B O 1
ATOM 3188 N N . SER B 1 10 ? -24.625 -18.469 -14.711 1 84.5 10 SER B N 1
ATOM 3189 C CA . SER B 1 10 ? -26.062 -18.281 -14.781 1 84.5 10 SER B CA 1
ATOM 3190 C C . SER B 1 10 ? -26.703 -18.359 -13.398 1 84.5 10 SER B C 1
ATOM 3192 O O . SER B 1 10 ? -27.891 -18.109 -13.25 1 84.5 10 SER B O 1
ATOM 3194 N N . LEU B 1 11 ? -25.875 -18.641 -12.422 1 87 11 LEU B N 1
ATOM 3195 C CA . LEU B 1 11 ? -26.391 -18.75 -11.062 1 87 11 LEU B CA 1
ATOM 3196 C C . LEU B 1 11 ? -26.828 -17.391 -10.523 1 87 11 LEU B C 1
ATOM 3198 O O . LEU B 1 11 ? -26.219 -16.359 -10.867 1 87 11 LEU B O 1
ATOM 3202 N N . SER B 1 12 ? -27.828 -17.453 -9.711 1 88.88 12 SER B N 1
ATOM 3203 C CA . SER B 1 12 ? -28.25 -16.234 -9.008 1 88.88 12 SER B CA 1
ATOM 3204 C C . SER B 1 12 ? -27.25 -15.852 -7.93 1 88.88 12 SER B C 1
ATOM 3206 O O . SER B 1 12 ? -26.328 -16.625 -7.617 1 88.88 12 SER B O 1
ATOM 3208 N N . PHE B 1 13 ? -27.5 -14.742 -7.422 1 89.44 13 PHE B N 1
ATOM 3209 C CA . PHE B 1 13 ? -26.609 -14.234 -6.379 1 89.44 13 PHE B CA 1
ATOM 3210 C C . PHE B 1 13 ? -26.609 -15.164 -5.172 1 89.44 13 PHE B C 1
ATOM 3212 O O . PHE B 1 13 ? -25.547 -15.484 -4.633 1 89.44 13 PHE B O 1
ATOM 3219 N N . GLU B 1 14 ? -27.766 -15.617 -4.785 1 91.38 14 GLU B N 1
ATOM 3220 C CA . GLU B 1 14 ? -27.891 -16.5 -3.625 1 91.38 14 GLU B CA 1
ATOM 3221 C C . GLU B 1 14 ? -27.266 -17.859 -3.893 1 91.38 14 GLU B C 1
ATOM 3223 O O . GLU B 1 14 ? -26.641 -18.438 -3.006 1 91.38 14 GLU B O 1
ATOM 3228 N N . GLU B 1 15 ? -27.438 -18.328 -5.09 1 93 15 GLU B N 1
ATOM 3229 C CA . GLU B 1 15 ? -26.844 -19.609 -5.469 1 93 15 GLU B CA 1
ATOM 3230 C C . GLU B 1 15 ? -25.312 -19.531 -5.438 1 93 15 GLU B C 1
ATOM 3232 O O . GLU B 1 15 ? -24.656 -20.438 -4.941 1 93 15 GLU B O 1
ATOM 3237 N N . LYS B 1 16 ? -24.828 -18.422 -5.965 1 92.44 16 LYS B N 1
ATOM 3238 C CA . LYS B 1 16 ? -23.391 -18.203 -5.973 1 92.44 16 LYS B CA 1
ATOM 3239 C C . LYS B 1 16 ? -22.828 -18.141 -4.551 1 92.44 16 LYS B C 1
ATOM 3241 O O . LYS B 1 16 ? -21.734 -18.641 -4.281 1 92.44 16 LYS B O 1
ATOM 3246 N N . LYS B 1 17 ? -23.609 -17.531 -3.742 1 92.31 17 LYS B N 1
ATOM 3247 C CA . LYS B 1 17 ? -23.203 -17.438 -2.342 1 92.31 17 LYS B CA 1
ATOM 3248 C C . LYS B 1 17 ? -23.078 -18.812 -1.707 1 92.31 17 LYS B C 1
ATOM 3250 O O . LYS B 1 17 ? -22.109 -19.078 -0.993 1 92.31 17 LYS B O 1
ATOM 3255 N N . ILE B 1 18 ? -24.031 -19.672 -1.957 1 94.12 18 ILE B N 1
ATOM 3256 C CA . ILE B 1 18 ? -24.031 -21.031 -1.411 1 94.12 18 ILE B CA 1
ATOM 3257 C C . ILE B 1 18 ? -22.859 -21.828 -2.004 1 94.12 18 ILE B C 1
ATOM 3259 O O . ILE B 1 18 ? -22.125 -22.5 -1.277 1 94.12 18 ILE B O 1
ATOM 3263 N N . PHE B 1 19 ? -22.688 -21.688 -3.27 1 93.81 19 PHE B N 1
ATOM 3264 C CA . PHE B 1 19 ? -21.609 -22.375 -3.955 1 93.81 19 PHE B CA 1
ATOM 3265 C C . PHE B 1 19 ? -20.25 -21.984 -3.367 1 93.81 19 PHE B C 1
ATOM 3267 O O . PHE B 1 19 ? -19.438 -22.844 -3.035 1 93.81 19 PHE B O 1
ATOM 3274 N N . ASN B 1 20 ? -20.125 -20.688 -3.293 1 92.06 20 ASN B N 1
ATOM 3275 C CA . ASN B 1 20 ? -18.875 -20.156 -2.775 1 92.06 20 ASN B CA 1
ATOM 3276 C C . ASN B 1 20 ? -18.609 -20.625 -1.35 1 92.06 20 ASN B C 1
ATOM 3278 O O . ASN B 1 20 ? -17.469 -20.969 -1.007 1 92.06 20 ASN B O 1
ATOM 3282 N N . LEU B 1 21 ? -19.625 -20.688 -0.572 1 91.69 21 LEU B N 1
ATOM 3283 C CA . LEU B 1 21 ? -19.516 -21.125 0.812 1 91.69 21 LEU B CA 1
ATOM 3284 C C . LEU B 1 21 ? -19.047 -22.578 0.881 1 91.69 21 LEU B C 1
ATOM 3286 O O . LEU B 1 21 ? -18.125 -22.906 1.619 1 91.69 21 LEU B O 1
ATOM 3290 N N . LEU B 1 22 ? -19.672 -23.406 0.106 1 92.5 22 LEU B N 1
ATOM 3291 C CA . LEU B 1 22 ? -19.344 -24.828 0.125 1 92.5 22 LEU B CA 1
ATOM 3292 C C . LEU B 1 22 ? -17.984 -25.094 -0.493 1 92.5 22 LEU B C 1
ATOM 3294 O O . LEU B 1 22 ? -17.25 -25.969 -0.043 1 92.5 22 LEU B O 1
ATOM 3298 N N . GLN B 1 23 ? -17.703 -24.344 -1.466 1 90.25 23 GLN B N 1
ATOM 3299 C CA . GLN B 1 23 ? -16.422 -24.484 -2.152 1 90.25 23 GLN B CA 1
ATOM 3300 C C . GLN B 1 23 ? -15.258 -24.156 -1.223 1 90.25 23 GLN B C 1
ATOM 3302 O O . GLN B 1 23 ? -14.242 -24.844 -1.223 1 90.25 23 GLN B O 1
ATOM 3307 N N . LYS B 1 24 ? -15.422 -23.188 -0.446 1 86.31 24 LYS B N 1
ATOM 3308 C CA . LYS B 1 24 ? -14.312 -22.672 0.361 1 86.31 24 LYS B CA 1
ATOM 3309 C C . LYS B 1 24 ? -14.289 -23.328 1.738 1 86.31 24 LYS B C 1
ATOM 3311 O O . LYS B 1 24 ? -13.234 -23.438 2.363 1 86.31 24 LYS B O 1
ATOM 3316 N N . ASN B 1 25 ? -15.422 -23.875 2.211 1 86.31 25 ASN B N 1
ATOM 3317 C CA . ASN B 1 25 ? -15.492 -24.375 3.582 1 86.31 25 ASN B CA 1
ATOM 3318 C C . ASN B 1 25 ? -15.664 -25.891 3.627 1 86.31 25 ASN B C 1
ATOM 3320 O O . ASN B 1 25 ? -15.406 -26.516 4.656 1 86.31 25 ASN B O 1
ATOM 3324 N N . GLY B 1 26 ? -16.047 -26.422 2.588 1 87.75 26 GLY B N 1
ATOM 3325 C CA . GLY B 1 26 ? -16.297 -27.859 2.586 1 87.75 26 GLY B CA 1
ATOM 3326 C C . GLY B 1 26 ? -17.734 -28.219 2.941 1 87.75 26 GLY B C 1
ATOM 3327 O O . GLY B 1 26 ? -18.641 -27.406 2.766 1 87.75 26 GLY B O 1
ATOM 3328 N N . ARG B 1 27 ? -17.969 -29.391 3.461 1 91.62 27 ARG B N 1
ATOM 3329 C CA . ARG B 1 27 ? -19.297 -29.953 3.674 1 91.62 27 ARG B CA 1
ATOM 3330 C C . ARG B 1 27 ? -20.016 -29.25 4.82 1 91.62 27 ARG B C 1
ATOM 3332 O O . ARG B 1 27 ? -19.453 -29.094 5.91 1 91.62 27 ARG B O 1
ATOM 3339 N N . LEU B 1 28 ? -21.25 -28.891 4.559 1 93.81 28 LEU B N 1
ATOM 3340 C CA . LEU B 1 28 ? -22.062 -28.219 5.566 1 93.81 28 LEU B CA 1
ATOM 3341 C C . LEU B 1 28 ? -23.5 -28.734 5.551 1 93.81 28 LEU B C 1
ATOM 3343 O O . LEU B 1 28 ? -23.984 -29.188 4.512 1 93.81 28 LEU B O 1
ATOM 3347 N N . SER B 1 29 ? -24.094 -28.641 6.734 1 93.19 29 SER B N 1
ATOM 3348 C CA . SER B 1 29 ? -25.516 -28.938 6.824 1 93.19 29 SER B CA 1
ATOM 3349 C C . SER B 1 29 ? -26.375 -27.766 6.34 1 93.19 29 SER B C 1
ATOM 3351 O O . SER B 1 29 ? -25.875 -26.656 6.215 1 93.19 29 SER B O 1
ATOM 3353 N N . LYS B 1 30 ? -27.609 -28.016 6.086 1 93.19 30 LYS B N 1
ATOM 3354 C CA . LYS B 1 30 ? -28.516 -26.953 5.664 1 93.19 30 LYS B CA 1
ATOM 3355 C C . LYS B 1 30 ? -28.609 -25.859 6.723 1 93.19 30 LYS B C 1
ATOM 3357 O O . LYS B 1 30 ? -28.688 -24.672 6.395 1 93.19 30 LYS B O 1
ATOM 3362 N N . ASN B 1 31 ? -28.562 -26.281 7.949 1 92.94 31 ASN B N 1
ATOM 3363 C CA . ASN B 1 31 ? -28.625 -25.312 9.039 1 92.94 31 ASN B CA 1
ATOM 3364 C C . ASN B 1 31 ? -27.422 -24.375 9.031 1 92.94 31 ASN B C 1
ATOM 3366 O O . ASN B 1 31 ? -27.562 -23.156 9.219 1 92.94 31 ASN B O 1
ATOM 3370 N N . LYS B 1 32 ? -26.359 -24.906 8.852 1 94.5 32 LYS B N 1
ATOM 3371 C CA . LYS B 1 32 ? -25.141 -24.109 8.82 1 94.5 32 LYS B CA 1
ATOM 3372 C C . LYS B 1 32 ? -25.109 -23.219 7.582 1 94.5 32 LYS B C 1
ATOM 3374 O O . LYS B 1 32 ? -24.656 -22.078 7.652 1 94.5 32 LYS B O 1
ATOM 3379 N N . ILE B 1 33 ? -25.531 -23.75 6.48 1 95.75 33 ILE B N 1
ATOM 3380 C CA . ILE B 1 33 ? -25.578 -22.953 5.254 1 95.75 33 ILE B CA 1
ATOM 3381 C C . ILE B 1 33 ? -26.5 -21.75 5.449 1 95.75 33 ILE B C 1
ATOM 3383 O O . ILE B 1 33 ? -26.156 -20.625 5.086 1 95.75 33 ILE B O 1
ATOM 3387 N N . SER B 1 34 ? -27.594 -22.031 6.008 1 95.69 34 SER B N 1
ATOM 3388 C CA . SER B 1 34 ? -28.547 -20.969 6.281 1 95.69 34 SER B CA 1
ATOM 3389 C C . SER B 1 34 ? -27.953 -19.891 7.184 1 95.69 34 SER B C 1
ATOM 3391 O O . SER B 1 34 ? -28.031 -18.703 6.879 1 95.69 34 SER B O 1
ATOM 3393 N N . SER B 1 35 ? -27.344 -20.281 8.195 1 94.94 35 SER B N 1
ATOM 3394 C CA . SER B 1 35 ? -26.766 -19.359 9.164 1 94.94 35 SER B CA 1
ATOM 3395 C C . SER B 1 35 ? -25.656 -18.531 8.547 1 94.94 35 SER B C 1
ATOM 3397 O O . SER B 1 35 ? -25.547 -17.328 8.797 1 94.94 35 SER B O 1
ATOM 3399 N N . ARG B 1 36 ? -24.922 -19.109 7.699 1 93.5 36 ARG B N 1
ATOM 3400 C CA . ARG B 1 36 ? -23.734 -18.453 7.164 1 93.5 36 ARG B CA 1
ATOM 3401 C C . ARG B 1 36 ? -24.078 -17.578 5.965 1 93.5 36 ARG B C 1
ATOM 3403 O O . ARG B 1 36 ? -23.344 -16.641 5.637 1 93.5 36 ARG B O 1
ATOM 3410 N N . THR B 1 37 ? -25.125 -17.828 5.316 1 93.25 37 THR B N 1
ATOM 3411 C CA . THR B 1 37 ? -25.5 -17.062 4.141 1 93.25 37 THR B CA 1
ATOM 3412 C C . THR B 1 37 ? -26.609 -16.062 4.488 1 93.25 37 THR B C 1
ATOM 3414 O O . THR B 1 37 ? -26.922 -15.172 3.699 1 93.25 37 THR B O 1
ATOM 3417 N N . ASP B 1 38 ? -27.188 -16.281 5.621 1 92.31 38 ASP B N 1
ATOM 3418 C CA . ASP B 1 38 ? -28.328 -15.469 6.074 1 92.31 38 ASP B CA 1
ATOM 3419 C C . ASP B 1 38 ? -29.547 -15.68 5.18 1 92.31 38 ASP B C 1
ATOM 3421 O O . ASP B 1 38 ? -30.266 -14.734 4.875 1 92.31 38 ASP B O 1
ATOM 3425 N N . ILE B 1 39 ? -29.609 -16.828 4.586 1 93.38 39 ILE B N 1
ATOM 3426 C CA . ILE B 1 39 ? -30.797 -17.25 3.842 1 93.38 39 ILE B CA 1
ATOM 3427 C C . ILE B 1 39 ? -31.688 -18.109 4.734 1 93.38 39 ILE B C 1
ATOM 3429 O O . ILE B 1 39 ? -31.234 -19.109 5.305 1 93.38 39 ILE B O 1
ATOM 3433 N N . LYS B 1 40 ? -32.906 -17.703 4.879 1 91.62 40 LYS B N 1
ATOM 3434 C CA . LYS B 1 40 ? -33.844 -18.438 5.734 1 91.62 40 LYS B CA 1
ATOM 3435 C C . LYS B 1 40 ? -33.969 -19.891 5.266 1 91.62 40 LYS B C 1
ATOM 3437 O O . LYS B 1 40 ? -34 -20.156 4.062 1 91.62 40 LYS B O 1
ATOM 3442 N N . LEU B 1 41 ? -34.125 -20.812 6.184 1 91.94 41 LEU B N 1
ATOM 3443 C CA . LEU B 1 41 ? -34.219 -22.234 5.902 1 91.94 41 LEU B CA 1
ATOM 3444 C C . LEU B 1 41 ? -35.375 -22.516 4.953 1 91.94 41 LEU B C 1
ATOM 3446 O O . LEU B 1 41 ? -35.312 -23.406 4.109 1 91.94 41 LEU B O 1
ATOM 3450 N N . THR B 1 42 ? -36.375 -21.734 5.039 1 91.12 42 THR B N 1
ATOM 3451 C CA . THR B 1 42 ? -37.562 -21.922 4.219 1 91.12 42 THR B CA 1
ATOM 3452 C C . THR B 1 42 ? -37.281 -21.625 2.752 1 91.12 42 THR B C 1
ATOM 3454 O O . THR B 1 42 ? -37.844 -22.25 1.856 1 91.12 42 THR B O 1
ATOM 3457 N N . THR B 1 43 ? -36.344 -20.734 2.549 1 94.25 43 THR B N 1
ATOM 3458 C CA . THR B 1 43 ? -35.969 -20.312 1.201 1 94.25 43 THR B CA 1
ATOM 3459 C C . THR B 1 43 ? -34.781 -21.109 0.689 1 94.25 43 THR B C 1
ATOM 3461 O O . THR B 1 43 ? -34.562 -21.219 -0.521 1 94.25 43 THR B O 1
ATOM 3464 N N . LEU B 1 44 ? -34.062 -21.625 1.588 1 95.69 44 LEU B N 1
ATOM 3465 C CA . LEU B 1 44 ? -32.781 -22.266 1.274 1 95.69 44 LEU B CA 1
ATOM 3466 C C . LEU B 1 44 ? -32.969 -23.453 0.331 1 95.69 44 LEU B C 1
ATOM 3468 O O . LEU B 1 44 ? -32.188 -23.641 -0.597 1 95.69 44 LEU B O 1
ATOM 3472 N N . ASN B 1 45 ? -34.031 -24.156 0.574 1 92 45 ASN B N 1
ATOM 3473 C CA . ASN B 1 45 ? -34.281 -25.328 -0.266 1 92 45 ASN B CA 1
ATOM 3474 C C . ASN B 1 45 ? -34.5 -24.938 -1.722 1 92 45 ASN B C 1
ATOM 3476 O O . ASN B 1 45 ? -34 -25.594 -2.635 1 92 45 ASN B O 1
ATOM 3480 N N . TYR B 1 46 ? -35.188 -23.922 -1.839 1 94 46 TYR B N 1
ATOM 3481 C CA . TYR B 1 46 ? -35.469 -23.422 -3.18 1 94 46 TYR B CA 1
ATOM 3482 C C . TYR B 1 46 ? -34.219 -22.922 -3.861 1 94 46 TYR B C 1
ATOM 3484 O O . TYR B 1 46 ? -34 -23.156 -5.055 1 94 46 TYR B O 1
ATOM 3492 N N . VAL B 1 47 ? -33.375 -22.312 -3.158 1 94.94 47 VAL B N 1
ATOM 3493 C CA . VAL B 1 47 ? -32.156 -21.734 -3.695 1 94.94 47 VAL B CA 1
ATOM 3494 C C . VAL B 1 47 ? -31.156 -22.828 -4.016 1 94.94 47 VAL B C 1
ATOM 3496 O O . VAL B 1 47 ? -30.375 -22.719 -4.969 1 94.94 47 VAL B O 1
ATOM 3499 N N . MET B 1 48 ? -31.234 -23.906 -3.326 1 95.25 48 MET B N 1
ATOM 3500 C CA . MET B 1 48 ? -30.266 -25 -3.49 1 95.25 48 MET B CA 1
ATOM 3501 C C . MET B 1 48 ? -30.688 -25.922 -4.621 1 95.25 48 MET B C 1
ATOM 3503 O O . MET B 1 48 ? -29.844 -26.641 -5.184 1 95.25 48 MET B O 1
ATOM 3507 N N . GLU B 1 49 ? -31.891 -25.938 -4.91 1 93.38 49 GLU B N 1
ATOM 3508 C CA . GLU B 1 49 ? -32.438 -26.891 -5.867 1 93.38 49 GLU B CA 1
ATOM 3509 C C . GLU B 1 49 ? -31.734 -26.812 -7.211 1 93.38 49 GLU B C 1
ATOM 3511 O O . GLU B 1 49 ? -31.281 -27.828 -7.75 1 93.38 49 GLU B O 1
ATOM 3516 N N . PRO B 1 50 ? -31.625 -25.625 -7.766 1 91.94 50 PRO B N 1
ATOM 3517 C CA . PRO B 1 50 ? -30.906 -25.547 -9.047 1 91.94 50 PRO B CA 1
ATOM 3518 C C . PRO B 1 50 ? -29.469 -26.031 -8.953 1 91.94 50 PRO B C 1
ATOM 3520 O O . PRO B 1 50 ? -28.938 -26.594 -9.914 1 91.94 50 PRO B O 1
ATOM 3523 N N . LEU B 1 51 ? -28.781 -25.859 -7.898 1 94.31 51 LEU B N 1
ATOM 3524 C CA . LEU B 1 51 ? -27.406 -26.281 -7.691 1 94.31 51 LEU B CA 1
ATOM 3525 C C . LEU B 1 51 ? -27.312 -27.812 -7.645 1 94.31 51 LEU B C 1
ATOM 3527 O O . LEU B 1 51 ? -26.375 -28.391 -8.172 1 94.31 51 LEU B O 1
ATOM 3531 N N . GLU B 1 52 ? -28.281 -28.359 -7.02 1 92.75 52 GLU B N 1
ATOM 3532 C CA . GLU B 1 52 ? -28.344 -29.812 -6.941 1 92.75 52 GLU B CA 1
ATOM 3533 C C . GLU B 1 52 ? -28.688 -30.422 -8.297 1 92.75 52 GLU B C 1
ATOM 3535 O O . GLU B 1 52 ? -28.109 -31.438 -8.688 1 92.75 52 GLU B O 1
ATOM 3540 N N . LYS B 1 53 ? -29.609 -29.797 -8.953 1 90.81 53 LYS B N 1
ATOM 3541 C CA . LYS B 1 53 ? -30.031 -30.297 -10.258 1 90.81 53 LYS B CA 1
ATOM 3542 C C . LYS B 1 53 ? -28.891 -30.25 -11.266 1 90.81 53 LYS B C 1
ATOM 3544 O O . LYS B 1 53 ? -28.734 -31.156 -12.078 1 90.81 53 LYS B O 1
ATOM 3549 N N . SER B 1 54 ? -28.141 -29.188 -11.172 1 89 54 SER B N 1
ATOM 3550 C CA . SER B 1 54 ? -27 -29.047 -12.07 1 89 54 SER B CA 1
ATOM 3551 C C . SER B 1 54 ? -25.797 -29.828 -11.57 1 89 54 SER B C 1
ATOM 3553 O O . SER B 1 54 ? -24.734 -29.828 -12.203 1 89 54 SER B O 1
ATOM 3555 N N . LYS B 1 55 ? -25.875 -30.422 -10.375 1 91 55 LYS B N 1
ATOM 3556 C CA . LYS B 1 55 ? -24.875 -31.25 -9.742 1 91 55 LYS B CA 1
ATOM 3557 C C . LYS B 1 55 ? -23.656 -30.438 -9.32 1 91 55 LYS B C 1
ATOM 3559 O O . LYS B 1 55 ? -22.547 -30.953 -9.234 1 91 55 LYS B O 1
ATOM 3564 N N . MET B 1 56 ? -23.859 -29.219 -9.227 1 92.25 56 MET B N 1
ATOM 3565 C CA . MET B 1 56 ? -22.781 -28.391 -8.719 1 92.25 56 MET B CA 1
ATOM 3566 C C . MET B 1 56 ? -22.516 -28.672 -7.242 1 92.25 56 MET B C 1
ATOM 3568 O O . MET B 1 56 ? -21.375 -28.609 -6.785 1 92.25 56 MET B O 1
ATOM 3572 N N . ILE B 1 57 ? -23.578 -28.938 -6.574 1 94.56 57 ILE B N 1
ATOM 3573 C CA . ILE B 1 57 ? -23.469 -29.406 -5.195 1 94.56 57 ILE B CA 1
ATOM 3574 C C . ILE B 1 57 ? -24.094 -30.797 -5.07 1 94.56 57 ILE B C 1
ATOM 3576 O O . ILE B 1 57 ? -24.984 -31.156 -5.84 1 94.56 57 ILE B O 1
ATOM 3580 N N . VAL B 1 58 ? -23.594 -31.547 -4.133 1 94.38 58 VAL B N 1
ATOM 3581 C CA . VAL B 1 58 ? -24.078 -32.906 -3.934 1 94.38 58 VAL B CA 1
ATOM 3582 C C . VAL B 1 58 ? -24.234 -33.188 -2.439 1 94.38 58 VAL B C 1
ATOM 3584 O O . VAL B 1 58 ? -23.578 -32.562 -1.611 1 94.38 58 VAL B O 1
ATOM 3587 N N . GLU B 1 59 ? -25.109 -34.125 -2.129 1 91.19 59 GLU B N 1
ATOM 3588 C CA . GLU B 1 59 ? -25.234 -34.625 -0.762 1 91.19 59 GLU B CA 1
ATOM 3589 C C . GLU B 1 59 ? -24.062 -35.531 -0.393 1 91.19 59 GLU B C 1
ATOM 3591 O O . GLU B 1 59 ? -23.609 -36.344 -1.206 1 91.19 59 GLU B O 1
ATOM 3596 N N . SER B 1 60 ? -23.391 -35.188 0.733 1 79.56 60 SER B N 1
ATOM 3597 C CA . SER B 1 60 ? -22.25 -35.969 1.197 1 79.56 60 SER B CA 1
ATOM 3598 C C . SER B 1 60 ? -22.594 -36.719 2.475 1 79.56 60 SER B C 1
ATOM 3600 O O . SER B 1 60 ? -23.359 -36.25 3.305 1 79.56 60 SER B O 1
ATOM 3602 N N . CYS B 1 61 ? -22.781 -38.125 2.619 1 63.38 61 CYS B N 1
ATOM 3603 C CA . CYS B 1 61 ? -23.266 -38.969 3.721 1 63.38 61 CYS B CA 1
ATOM 3604 C C . CYS B 1 61 ? -22.266 -38.969 4.867 1 63.38 61 CYS B C 1
ATOM 3606 O O . CYS B 1 61 ? -22.594 -39.375 5.984 1 63.38 61 CYS B O 1
ATOM 3608 N N . ILE B 1 62 ? -21.203 -38.562 5.211 1 54.44 62 ILE B N 1
ATOM 3609 C CA . ILE B 1 62 ? -20.375 -39.312 6.145 1 54.44 62 ILE B CA 1
ATOM 3610 C C . ILE B 1 62 ? -20.859 -39.094 7.57 1 54.44 62 ILE B C 1
ATOM 3612 O O . ILE B 1 62 ? -20.219 -39.531 8.531 1 54.44 62 ILE B O 1
ATOM 3616 N N . GLY B 1 63 ? -21.656 -38.062 8 1 52.38 63 GLY B N 1
ATOM 3617 C CA . GLY B 1 63 ? -21.297 -37.844 9.391 1 52.38 63 GLY B CA 1
ATOM 3618 C C . GLY B 1 63 ? -21.594 -39.031 10.289 1 52.38 63 GLY B C 1
ATOM 3619 O O . GLY B 1 63 ? -22.344 -39.938 9.906 1 52.38 63 GLY B O 1
ATOM 3620 N N . GLU B 1 64 ? -20.656 -39.594 11.148 1 48.84 64 GLU B N 1
ATOM 3621 C CA . GLU B 1 64 ? -20.812 -40.656 12.117 1 48.84 64 GLU B CA 1
ATOM 3622 C C . GLU B 1 64 ? -22.094 -40.5 12.922 1 48.84 64 GLU B C 1
ATOM 3624 O O . GLU B 1 64 ? -22.484 -39.375 13.25 1 48.84 64 GLU B O 1
ATOM 3629 N N . SER B 1 65 ? -22.891 -41.562 12.844 1 47.81 65 SER B N 1
ATOM 3630 C CA . SER B 1 65 ? -24.125 -41.625 13.641 1 47.81 65 SER B CA 1
ATOM 3631 C C . SER B 1 65 ? -23.828 -41.375 15.117 1 47.81 65 SER B C 1
ATOM 3633 O O . SER B 1 65 ? -22.969 -42.031 15.703 1 47.81 65 SER B O 1
ATOM 3635 N N . THR B 1 66 ? -23.578 -40.312 15.562 1 46.56 66 THR B N 1
ATOM 3636 C CA . THR B 1 66 ? -23.453 -40.281 17.016 1 46.56 66 THR B CA 1
ATOM 3637 C C . THR B 1 66 ? -24.797 -40.5 17.672 1 46.56 66 THR B C 1
ATOM 3639 O O . THR B 1 66 ? -25.078 -39.969 18.75 1 46.56 66 THR B O 1
ATOM 3642 N N . GLY B 1 67 ? -25.672 -41.375 17.156 1 54.38 67 GLY B N 1
ATOM 3643 C CA . GLY B 1 67 ? -26.922 -41.812 17.734 1 54.38 67 GLY B CA 1
ATOM 3644 C C . GLY B 1 67 ? -28.141 -41.281 17.031 1 54.38 67 GLY B C 1
ATOM 3645 O O . GLY B 1 67 ? -29.203 -41.906 17.047 1 54.38 67 GLY B O 1
ATOM 3646 N N . GLY B 1 68 ? -28.344 -39.906 16.891 1 52.41 68 GLY B N 1
ATOM 3647 C CA . GLY B 1 68 ? -29.547 -39.312 16.312 1 52.41 68 GLY B CA 1
ATOM 3648 C C . GLY B 1 68 ? -29.484 -39.188 14.805 1 52.41 68 GLY B C 1
ATOM 3649 O O . GLY B 1 68 ? -28.547 -39.688 14.18 1 52.41 68 GLY B O 1
ATOM 3650 N N . ARG B 1 69 ? -30.625 -38.875 14.102 1 58.19 69 ARG B N 1
ATOM 3651 C CA . ARG B 1 69 ? -30.688 -38.688 12.656 1 58.19 69 ARG B CA 1
ATOM 3652 C C . ARG B 1 69 ? -29.469 -37.906 12.164 1 58.19 69 ARG B C 1
ATOM 3654 O O . ARG B 1 69 ? -29.172 -36.812 12.68 1 58.19 69 ARG B O 1
ATOM 3661 N N . ARG B 1 70 ? -28.609 -38.531 11.578 1 64.88 70 ARG B N 1
ATOM 3662 C CA . ARG B 1 70 ? -27.375 -37.938 11.055 1 64.88 70 ARG B CA 1
ATOM 3663 C C . ARG B 1 70 ? -27.672 -36.844 10.055 1 64.88 70 ARG B C 1
ATOM 3665 O O . ARG B 1 70 ? -28.406 -37.031 9.086 1 64.88 70 ARG B O 1
ATOM 3672 N N . PRO B 1 71 ? -27.328 -35.531 10.328 1 77.56 71 PRO B N 1
ATOM 3673 C CA . PRO B 1 71 ? -27.688 -34.438 9.398 1 77.56 71 PRO B CA 1
ATOM 3674 C C . PRO B 1 71 ? -27.078 -34.656 8.008 1 77.56 71 PRO B C 1
ATOM 3676 O O . PRO B 1 71 ? -25.984 -35.219 7.879 1 77.56 71 PRO B O 1
ATOM 3679 N N . ILE B 1 72 ? -27.906 -34.531 6.949 1 87.25 72 ILE B N 1
ATOM 3680 C CA . ILE B 1 72 ? -27.453 -34.531 5.566 1 87.25 72 ILE B CA 1
ATOM 3681 C C . ILE B 1 72 ? -26.484 -33.375 5.324 1 87.25 72 ILE B C 1
ATOM 3683 O O . ILE B 1 72 ? -26.781 -32.219 5.676 1 87.25 72 ILE B O 1
ATOM 3687 N N . LEU B 1 73 ? -25.281 -33.656 4.855 1 93.56 73 LEU B N 1
ATOM 3688 C CA . LEU B 1 73 ? -24.312 -32.625 4.52 1 93.56 73 LEU B CA 1
ATOM 3689 C C . LEU B 1 73 ? -24.25 -32.406 3.012 1 93.56 73 LEU B C 1
ATOM 3691 O O . LEU B 1 73 ? -24.5 -33.344 2.232 1 93.56 73 LEU B O 1
ATOM 3695 N N . TYR B 1 74 ? -24.016 -31.219 2.643 1 94.69 74 TYR B N 1
ATOM 3696 C CA . TYR B 1 74 ? -23.859 -30.859 1.239 1 94.69 74 TYR B CA 1
ATOM 3697 C C . TYR B 1 74 ? -22.453 -30.344 0.951 1 94.69 74 TYR B C 1
ATOM 3699 O O . TYR B 1 74 ? -21.828 -29.719 1.806 1 94.69 74 TYR B O 1
ATOM 3707 N N . ASP B 1 75 ? -21.953 -30.656 -0.238 1 94.94 75 ASP B N 1
ATOM 3708 C CA . ASP B 1 75 ? -20.641 -30.188 -0.681 1 94.94 75 ASP B CA 1
ATOM 3709 C C . ASP B 1 75 ? -20.625 -29.938 -2.186 1 94.94 75 ASP B C 1
ATOM 3711 O O . ASP B 1 75 ? -21.594 -30.25 -2.881 1 94.94 75 ASP B O 1
ATOM 3715 N N . ILE B 1 76 ? -19.594 -29.297 -2.619 1 94.12 76 ILE B N 1
ATOM 3716 C CA . ILE B 1 76 ? -19.406 -29.109 -4.051 1 94.12 76 ILE B CA 1
ATOM 3717 C C . ILE B 1 76 ? -19.109 -30.438 -4.723 1 94.12 76 ILE B C 1
ATOM 3719 O O . ILE B 1 76 ? -18.469 -31.312 -4.125 1 94.12 76 ILE B O 1
ATOM 3723 N N . ASN B 1 77 ? -19.609 -30.609 -5.91 1 92.94 77 ASN B N 1
ATOM 3724 C CA . ASN B 1 77 ? -19.328 -31.797 -6.715 1 92.94 77 ASN B CA 1
ATOM 3725 C C . ASN B 1 77 ? -17.906 -31.781 -7.258 1 92.94 77 ASN B C 1
ATOM 3727 O O . ASN B 1 77 ? -17.594 -30.984 -8.148 1 92.94 77 ASN B O 1
ATOM 3731 N N . ILE B 1 78 ? -17.031 -32.656 -6.777 1 91.19 78 ILE B N 1
ATOM 3732 C CA . ILE B 1 78 ? -15.633 -32.625 -7.16 1 91.19 78 ILE B CA 1
ATOM 3733 C C . ILE B 1 78 ? -15.375 -33.625 -8.281 1 91.19 78 ILE B C 1
ATOM 3735 O O . ILE B 1 78 ? -14.258 -33.719 -8.797 1 91.19 78 ILE B O 1
ATOM 3739 N N . ASN B 1 79 ? -16.406 -34.281 -8.773 1 91.06 79 ASN B N 1
ATOM 3740 C CA . ASN B 1 79 ? -16.188 -35.406 -9.688 1 91.06 79 ASN B CA 1
ATOM 3741 C C . ASN B 1 79 ? -16.625 -35.062 -11.109 1 91.06 79 ASN B C 1
ATOM 3743 O O . ASN B 1 79 ? -16.109 -35.625 -12.07 1 91.06 79 ASN B O 1
ATOM 3747 N N . ASP B 1 80 ? -17.516 -34.125 -11.25 1 92.12 80 ASP B N 1
ATOM 3748 C CA . ASP B 1 80 ? -18.156 -34 -12.562 1 92.12 80 ASP B CA 1
ATOM 3749 C C . ASP B 1 80 ? -17.594 -32.781 -13.312 1 92.12 80 ASP B C 1
ATOM 3751 O O . ASP B 1 80 ? -17.922 -32.562 -14.484 1 92.12 80 ASP B O 1
ATOM 3755 N N . PHE B 1 81 ? -16.797 -32 -12.648 1 93.56 81 PHE B N 1
ATOM 3756 C CA . PHE B 1 81 ? -16.328 -30.766 -13.266 1 93.56 81 PHE B CA 1
ATOM 3757 C C . PHE B 1 81 ? -14.805 -30.656 -13.18 1 93.56 81 PHE B C 1
ATOM 3759 O O . PHE B 1 81 ? -14.195 -31.219 -12.258 1 93.56 81 PHE B O 1
ATOM 3766 N N . TYR B 1 82 ? -14.172 -29.984 -14.141 1 94.94 82 TYR B N 1
ATOM 3767 C CA . TYR B 1 82 ? -12.742 -29.703 -14.078 1 94.94 82 TYR B CA 1
ATOM 3768 C C . TYR B 1 82 ? -12.43 -28.328 -14.656 1 94.94 82 TYR B C 1
ATOM 3770 O O . TYR B 1 82 ? -13.273 -27.719 -15.32 1 94.94 82 TYR B O 1
ATOM 3778 N N . ILE B 1 83 ? -11.375 -27.797 -14.32 1 96.5 83 ILE B N 1
ATOM 3779 C CA . ILE B 1 83 ? -10.867 -26.516 -14.781 1 96.5 83 ILE B CA 1
ATOM 3780 C C . ILE B 1 83 ? -9.43 -26.688 -15.281 1 96.5 83 ILE B C 1
ATOM 3782 O O . ILE B 1 83 ? -8.68 -27.516 -14.773 1 96.5 83 ILE B O 1
ATOM 3786 N N . ILE B 1 84 ? -9.062 -25.938 -16.266 1 98 84 ILE B N 1
ATOM 3787 C CA . ILE B 1 84 ? -7.699 -25.953 -16.781 1 98 84 ILE B CA 1
ATOM 3788 C C . ILE B 1 84 ? -6.98 -24.672 -16.391 1 98 84 ILE B C 1
ATOM 3790 O O . ILE B 1 84 ? -7.48 -23.562 -16.641 1 98 84 ILE B O 1
ATOM 3794 N N . GLY B 1 85 ? -5.887 -24.797 -15.703 1 98.75 85 GLY B N 1
ATOM 3795 C CA . GLY B 1 85 ? -5.008 -23.688 -15.367 1 98.75 85 GLY B CA 1
ATOM 3796 C C . GLY B 1 85 ? -3.668 -23.75 -16.078 1 98.75 85 GLY B C 1
ATOM 3797 O O . GLY B 1 85 ? -3.021 -24.797 -16.094 1 98.75 85 GLY B O 1
ATOM 3798 N N . ILE B 1 86 ? -3.252 -22.656 -16.656 1 98.81 86 ILE B N 1
ATOM 3799 C CA . ILE B 1 86 ? -2.004 -22.609 -17.406 1 98.81 86 ILE B CA 1
ATOM 3800 C C . ILE B 1 86 ? -1.112 -21.5 -16.844 1 98.81 86 ILE B C 1
ATOM 3802 O O . ILE B 1 86 ? -1.555 -20.359 -16.672 1 98.81 86 ILE B O 1
ATOM 3806 N N . ASP B 1 87 ? 0.088 -21.797 -16.5 1 98.5 87 ASP B N 1
ATOM 3807 C CA . ASP B 1 87 ? 1.132 -20.859 -16.109 1 98.5 87 ASP B CA 1
ATOM 3808 C C . ASP B 1 87 ? 2.139 -20.641 -17.234 1 98.5 87 ASP B C 1
ATOM 3810 O O . ASP B 1 87 ? 2.908 -21.547 -17.562 1 98.5 87 ASP B O 1
ATOM 3814 N N . ILE B 1 88 ? 2.139 -19.531 -17.797 1 96.81 88 ILE B N 1
ATOM 3815 C CA . ILE B 1 88 ? 3.133 -19.172 -18.812 1 96.81 88 ILE B CA 1
ATOM 3816 C C . ILE B 1 88 ? 4.195 -18.266 -18.203 1 96.81 88 ILE B C 1
ATOM 3818 O O . ILE B 1 88 ? 3.961 -17.078 -18 1 96.81 88 ILE B O 1
ATOM 3822 N N . SER B 1 89 ? 5.336 -18.828 -17.953 1 94.06 89 SER B N 1
ATOM 3823 C CA . SER B 1 89 ? 6.449 -18.094 -17.344 1 94.06 89 SER B CA 1
ATOM 3824 C C . SER B 1 89 ? 7.672 -18.094 -18.25 1 94.06 89 SER B C 1
ATOM 3826 O O . SER B 1 89 ? 7.664 -18.734 -19.297 1 94.06 89 SER B O 1
ATOM 3828 N N . ILE B 1 90 ? 8.719 -17.406 -17.828 1 92.06 90 ILE B N 1
ATOM 3829 C CA . ILE B 1 90 ? 9.922 -17.25 -18.641 1 92.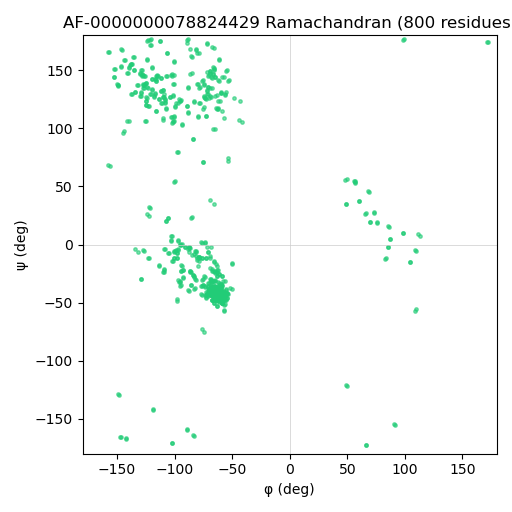06 90 ILE B CA 1
ATOM 3830 C C . ILE B 1 90 ? 10.711 -18.562 -18.656 1 92.06 90 ILE B C 1
ATOM 3832 O O . ILE B 1 90 ? 11.203 -18.984 -19.703 1 92.06 90 ILE B O 1
ATOM 3836 N N . LEU B 1 91 ? 10.719 -19.25 -17.594 1 91.31 91 LEU B N 1
ATOM 3837 C CA . LEU B 1 91 ? 11.555 -20.438 -17.438 1 91.31 91 LEU B CA 1
ATOM 3838 C C . LEU B 1 91 ? 10.789 -21.703 -17.844 1 91.31 91 LEU B C 1
ATOM 3840 O O . LEU B 1 91 ? 11.391 -22.688 -18.281 1 91.31 91 LEU B O 1
ATOM 3844 N N . TYR B 1 92 ? 9.531 -21.625 -17.672 1 94.81 92 TYR B N 1
ATOM 3845 C CA . TYR B 1 92 ? 8.727 -22.828 -17.922 1 94.81 92 TYR B CA 1
ATOM 3846 C C . TYR B 1 92 ? 7.277 -22.453 -18.219 1 94.81 92 TYR B C 1
ATOM 3848 O O . TYR B 1 92 ? 6.867 -21.312 -17.984 1 94.81 92 TYR B O 1
ATOM 3856 N N . THR B 1 93 ? 6.531 -23.359 -18.719 1 97.94 93 THR B N 1
ATOM 3857 C CA . THR B 1 93 ? 5.078 -23.328 -18.812 1 97.94 93 THR B CA 1
ATOM 3858 C C . THR B 1 93 ? 4.477 -24.594 -18.203 1 97.94 93 THR B C 1
ATOM 3860 O O . THR B 1 93 ? 4.992 -25.688 -18.406 1 97.94 93 THR B O 1
ATOM 3863 N N . GLN B 1 94 ? 3.459 -24.391 -17.406 1 98.5 94 GLN B N 1
ATOM 3864 C CA . GLN B 1 94 ? 2.822 -25.5 -16.719 1 98.5 94 GLN B CA 1
ATOM 3865 C C . GLN B 1 94 ? 1.32 -25.531 -16.984 1 98.5 94 GLN B C 1
ATOM 3867 O O . GLN B 1 94 ? 0.667 -24.484 -17 1 98.5 94 GLN B O 1
ATOM 3872 N N . VAL B 1 95 ? 0.803 -26.734 -17.203 1 98.69 95 VAL B N 1
ATOM 3873 C CA . VAL B 1 95 ? -0.63 -26.953 -17.359 1 98.69 95 VAL B CA 1
ATOM 3874 C C . VAL B 1 95 ? -1.14 -27.859 -16.234 1 98.69 95 VAL B C 1
ATOM 3876 O O . VAL B 1 95 ? -0.55 -28.906 -15.961 1 98.69 95 VAL B O 1
ATOM 3879 N N . VAL B 1 96 ? -2.199 -27.391 -15.625 1 98.56 96 VAL B N 1
ATOM 3880 C CA . VAL B 1 96 ? -2.834 -28.234 -14.625 1 98.56 96 VAL B CA 1
ATOM 3881 C C . VAL B 1 96 ? -4.316 -28.406 -14.953 1 98.56 96 VAL B C 1
ATOM 3883 O O . VAL B 1 96 ? -4.938 -27.5 -15.523 1 98.56 96 VAL B O 1
ATOM 3886 N N . ILE B 1 97 ? -4.832 -29.547 -14.664 1 97.88 97 ILE B N 1
ATOM 3887 C CA . ILE B 1 97 ? -6.262 -29.812 -14.602 1 97.88 97 ILE B CA 1
ATOM 3888 C C . ILE B 1 97 ? -6.688 -30 -13.148 1 97.88 97 ILE B C 1
ATOM 3890 O O . ILE B 1 97 ? -6.098 -30.812 -12.422 1 97.88 97 ILE B O 1
ATOM 3894 N N . THR B 1 98 ? -7.656 -29.219 -12.742 1 97.25 98 THR B N 1
ATOM 3895 C CA . THR B 1 98 ? -8.109 -29.312 -11.359 1 97.25 98 THR B CA 1
ATOM 3896 C C . THR B 1 98 ? -9.609 -29.594 -11.297 1 97.25 98 THR B C 1
ATOM 3898 O O . THR B 1 98 ? -10.32 -29.391 -12.273 1 97.25 98 THR B O 1
ATOM 3901 N N . ASN B 1 99 ? -10.008 -30.109 -10.141 1 95.25 99 ASN B N 1
ATOM 3902 C CA . ASN B 1 99 ? -11.438 -30.094 -9.852 1 95.25 99 ASN B CA 1
ATOM 3903 C C . ASN B 1 99 ? -11.867 -28.75 -9.258 1 95.25 99 ASN B C 1
ATOM 3905 O O . ASN B 1 99 ? -11.117 -27.781 -9.289 1 95.25 99 ASN B O 1
ATOM 3909 N N . LEU B 1 100 ? -13.047 -28.703 -8.656 1 93.56 100 LEU B N 1
ATOM 3910 C CA . LEU B 1 100 ? -13.617 -27.438 -8.211 1 93.56 100 LEU B CA 1
ATOM 3911 C C . LEU B 1 100 ? -13.023 -27 -6.875 1 93.56 100 LEU B C 1
ATOM 3913 O O . LEU B 1 100 ? -13.203 -25.859 -6.445 1 93.56 100 LEU B O 1
ATOM 3917 N N . LYS B 1 101 ? -12.305 -27.828 -6.195 1 93.38 101 LYS B N 1
ATOM 3918 C CA . LYS B 1 101 ? -11.641 -27.516 -4.934 1 93.38 101 LYS B CA 1
ATOM 3919 C C . LYS B 1 101 ? -10.148 -27.281 -5.141 1 93.38 101 LYS B C 1
ATOM 3921 O O . LYS B 1 101 ? -9.375 -27.297 -4.184 1 93.38 101 LYS B O 1
ATOM 3926 N N . MET B 1 102 ? -9.672 -27.234 -6.402 1 95.44 102 MET B N 1
ATOM 3927 C CA . MET B 1 102 ? -8.312 -26.906 -6.82 1 95.44 102 MET B CA 1
ATOM 3928 C C . MET B 1 102 ? -7.367 -28.062 -6.555 1 95.44 102 MET B C 1
ATOM 3930 O O . MET B 1 102 ? -6.156 -27.875 -6.434 1 95.44 102 MET B O 1
ATOM 3934 N N . GLU B 1 103 ? -7.965 -29.219 -6.395 1 95.38 103 GLU B N 1
ATOM 3935 C CA . GLU B 1 103 ? -7.125 -30.422 -6.359 1 95.38 103 GLU B CA 1
ATOM 3936 C C . GLU B 1 103 ? -6.613 -30.781 -7.754 1 95.38 103 GLU B C 1
ATOM 3938 O O . GLU B 1 103 ? -7.383 -30.781 -8.719 1 95.38 103 GLU B O 1
ATOM 3943 N N . ILE B 1 104 ? -5.367 -31.141 -7.852 1 97.25 104 ILE B N 1
ATOM 3944 C CA . ILE B 1 104 ? -4.746 -31.391 -9.148 1 97.25 104 ILE B CA 1
ATOM 3945 C C . ILE B 1 104 ? -5.066 -32.812 -9.594 1 97.25 104 ILE B C 1
ATOM 3947 O O . ILE B 1 104 ? -4.785 -33.781 -8.883 1 97.25 104 ILE B O 1
ATOM 3951 N N . LEU B 1 105 ? -5.66 -32.906 -10.742 1 96.69 105 LEU B N 1
ATOM 3952 C CA . LEU B 1 105 ? -5.957 -34.188 -11.367 1 96.69 105 LEU B CA 1
ATOM 3953 C C . LEU B 1 105 ? -4.871 -34.594 -12.359 1 96.69 105 LEU B C 1
ATOM 3955 O O . LEU B 1 105 ? -4.645 -35.781 -12.609 1 96.69 105 LEU B O 1
ATOM 3959 N N . TYR B 1 106 ? -4.285 -33.625 -12.945 1 97.38 106 TYR B N 1
ATOM 3960 C CA . TYR B 1 106 ? -3.223 -33.781 -13.93 1 97.38 106 TYR B CA 1
ATOM 3961 C C . TYR B 1 106 ? -2.307 -32.562 -13.945 1 97.38 106 TYR B C 1
ATOM 3963 O O . TYR B 1 106 ? -2.76 -31.438 -13.734 1 97.38 106 TYR B O 1
ATOM 3971 N N . LYS B 1 107 ? -1.102 -32.812 -14.148 1 97.81 107 LYS B N 1
ATOM 3972 C CA . LYS B 1 107 ? -0.117 -31.734 -14.211 1 97.81 107 LYS B CA 1
ATOM 3973 C C . LYS B 1 107 ? 1.032 -32.094 -15.148 1 97.81 107 LYS B C 1
ATOM 3975 O O . LYS B 1 107 ? 1.521 -33.219 -15.125 1 97.81 107 LYS B O 1
ATOM 3980 N N . GLU B 1 108 ? 1.433 -31.172 -15.914 1 98.19 108 GLU B N 1
ATOM 3981 C CA . GLU B 1 108 ? 2.607 -31.328 -16.766 1 98.19 108 GLU B CA 1
ATOM 3982 C C . GLU B 1 108 ? 3.314 -29.984 -16.969 1 98.19 108 GLU B C 1
ATOM 3984 O O . GLU B 1 108 ? 2.662 -28.953 -17.141 1 98.19 108 GLU B O 1
ATOM 3989 N N . LEU B 1 109 ? 4.594 -30.016 -16.891 1 97.56 109 LEU B N 1
ATOM 3990 C CA . LEU B 1 109 ? 5.441 -28.844 -17.047 1 97.56 109 LEU B CA 1
ATOM 3991 C C . LEU B 1 109 ? 6.488 -29.062 -18.141 1 97.56 109 LEU B C 1
ATOM 3993 O O . LEU B 1 109 ? 7.039 -30.156 -18.25 1 97.56 109 LEU B O 1
ATOM 3997 N N . PHE B 1 110 ? 6.738 -28.062 -18.969 1 97.12 110 PHE B N 1
ATOM 3998 C CA . PHE B 1 110 ? 7.867 -28.109 -19.891 1 97.12 110 PHE B CA 1
ATOM 3999 C C . PHE B 1 110 ? 8.711 -26.844 -19.766 1 97.12 110 PHE B C 1
ATOM 4001 O O . PHE B 1 110 ? 8.188 -25.75 -19.531 1 97.12 110 PHE B O 1
ATOM 4008 N N . ASN B 1 111 ? 10.008 -27 -19.938 1 95.06 111 ASN B N 1
ATOM 4009 C CA . ASN B 1 111 ? 10.945 -25.891 -19.844 1 95.06 111 ASN B CA 1
ATOM 4010 C C . ASN B 1 111 ? 10.938 -25.047 -21.109 1 95.06 111 ASN B C 1
ATOM 4012 O O . ASN B 1 111 ? 10.906 -25.578 -22.219 1 95.06 111 ASN B O 1
ATOM 4016 N N . MET B 1 112 ? 10.906 -23.766 -20.891 1 94.75 112 MET B N 1
ATOM 4017 C CA . MET B 1 112 ? 10.961 -22.828 -22 1 94.75 112 MET B CA 1
ATOM 4018 C C . MET B 1 112 ? 12.391 -22.656 -22.484 1 94.75 112 MET B C 1
ATOM 4020 O O . MET B 1 112 ? 13.328 -22.641 -21.688 1 94.75 112 MET B O 1
ATOM 4024 N N . ASP B 1 113 ? 12.602 -22.609 -23.766 1 93.19 113 ASP B N 1
ATOM 4025 C CA . ASP B 1 113 ? 13.883 -22.281 -24.375 1 93.19 113 ASP B CA 1
ATOM 4026 C C . ASP B 1 113 ? 13.688 -21.438 -25.641 1 93.19 113 ASP B C 1
ATOM 4028 O O . ASP B 1 113 ? 12.648 -20.781 -25.797 1 93.19 113 ASP B O 1
ATOM 4032 N N . ASP B 1 114 ? 14.695 -21.281 -26.453 1 93.88 114 ASP B N 1
ATOM 4033 C CA . ASP B 1 114 ? 14.641 -20.375 -27.578 1 93.88 114 ASP B CA 1
ATOM 4034 C C . ASP B 1 114 ? 13.773 -20.938 -28.703 1 93.88 114 ASP B C 1
ATOM 4036 O O . ASP B 1 114 ? 13.539 -20.266 -29.719 1 93.88 114 ASP B O 1
ATOM 4040 N N . SER B 1 115 ? 13.195 -22.078 -28.516 1 94.75 115 SER B N 1
ATOM 4041 C CA . SER B 1 115 ? 12.344 -22.672 -29.547 1 94.75 115 SER B CA 1
ATOM 4042 C C . SER B 1 115 ? 10.867 -22.391 -29.266 1 94.75 115 SER B C 1
ATOM 4044 O O . SER B 1 115 ? 10.016 -22.578 -30.125 1 94.75 115 SER B O 1
ATOM 4046 N N . TYR B 1 116 ? 10.562 -21.922 -28.156 1 95.06 116 TYR B N 1
ATOM 4047 C CA . TYR B 1 116 ? 9.156 -21.781 -27.781 1 95.06 116 TYR B CA 1
ATOM 4048 C C . TYR B 1 116 ? 8.68 -20.359 -28.031 1 95.06 116 TYR B C 1
ATOM 4050 O O . TYR B 1 116 ? 8.523 -19.578 -27.078 1 95.06 116 TYR B O 1
ATOM 4058 N N . THR B 1 117 ? 8.383 -20.125 -29.328 1 95.75 117 THR B N 1
ATOM 4059 C CA . THR B 1 117 ? 7.617 -18.938 -29.703 1 95.75 117 THR B CA 1
ATOM 4060 C C . THR B 1 117 ? 6.191 -19.016 -29.156 1 95.75 117 THR B C 1
ATOM 4062 O O . THR B 1 117 ? 5.777 -20.062 -28.641 1 95.75 117 THR B O 1
ATOM 4065 N N . PRO B 1 118 ? 5.473 -17.891 -29.25 1 96.38 118 PRO B N 1
ATOM 4066 C CA . PRO B 1 118 ? 4.082 -17.969 -28.797 1 96.38 118 PRO B CA 1
ATOM 4067 C C . PRO B 1 118 ? 3.301 -19.094 -29.469 1 96.38 118 PRO B C 1
ATOM 4069 O O . PRO B 1 118 ? 2.578 -19.844 -28.797 1 96.38 118 PRO B O 1
ATOM 4072 N N . CYS B 1 119 ? 3.477 -19.25 -30.734 1 97.12 119 CYS B N 1
ATOM 4073 C CA . CYS B 1 119 ? 2.77 -20.281 -31.484 1 97.12 119 CYS B CA 1
ATOM 4074 C C . CYS B 1 119 ? 3.156 -21.672 -31.016 1 97.12 119 CYS B C 1
ATOM 4076 O O . CYS B 1 119 ? 2.293 -22.516 -30.812 1 97.12 119 CYS B O 1
ATOM 4078 N N . GLU B 1 120 ? 4.441 -21.875 -30.812 1 97.62 120 GLU B N 1
ATOM 4079 C CA . GLU B 1 120 ? 4.922 -23.188 -30.359 1 97.62 120 GLU B CA 1
ATOM 4080 C C . GLU B 1 120 ? 4.469 -23.469 -28.922 1 97.62 120 GLU B C 1
ATOM 4082 O O . GLU B 1 120 ? 4.195 -24.625 -28.578 1 97.62 120 GLU B O 1
ATOM 4087 N N . THR B 1 121 ? 4.5 -22.469 -28.141 1 97.75 121 THR B N 1
ATOM 4088 C CA . THR B 1 121 ? 4.039 -22.625 -26.766 1 97.75 121 THR B CA 1
ATOM 4089 C C . THR B 1 121 ? 2.57 -23.031 -26.719 1 97.75 121 THR B C 1
ATOM 4091 O O . THR B 1 121 ? 2.201 -23.969 -26.016 1 97.75 121 THR B O 1
ATOM 4094 N N . VAL B 1 122 ? 1.737 -22.359 -27.516 1 98.31 122 VAL B N 1
ATOM 4095 C CA . VAL B 1 122 ? 0.31 -22.656 -27.578 1 98.31 122 VAL B CA 1
ATOM 4096 C C . VAL B 1 122 ? 0.101 -24.078 -28.094 1 98.31 122 VAL B C 1
ATOM 4098 O O . VAL B 1 122 ? -0.725 -24.828 -27.562 1 98.31 122 VAL B O 1
ATOM 4101 N N . LYS B 1 123 ? 0.845 -24.391 -29.094 1 98.31 123 LYS B N 1
ATOM 4102 C CA . LYS B 1 123 ? 0.761 -25.75 -29.641 1 98.31 123 LYS B CA 1
ATOM 4103 C C . LYS B 1 123 ? 1.064 -26.797 -28.578 1 98.31 123 LYS B C 1
ATOM 4105 O O . LYS B 1 123 ? 0.342 -27.781 -28.453 1 98.31 123 LYS B O 1
ATOM 4110 N N . LYS B 1 124 ? 2.113 -26.578 -27.844 1 98.5 124 LYS B N 1
ATOM 4111 C CA . LYS B 1 124 ? 2.518 -27.531 -26.797 1 98.5 124 LYS B CA 1
ATOM 4112 C C . LYS B 1 124 ? 1.478 -27.594 -25.688 1 98.5 124 LYS B C 1
ATOM 4114 O O . LYS B 1 124 ? 1.196 -28.672 -25.156 1 98.5 124 LYS B O 1
ATOM 4119 N N . VAL B 1 125 ? 0.955 -26.5 -25.328 1 98.62 125 VAL B N 1
ATOM 4120 C CA . VAL B 1 125 ? -0.081 -26.438 -24.3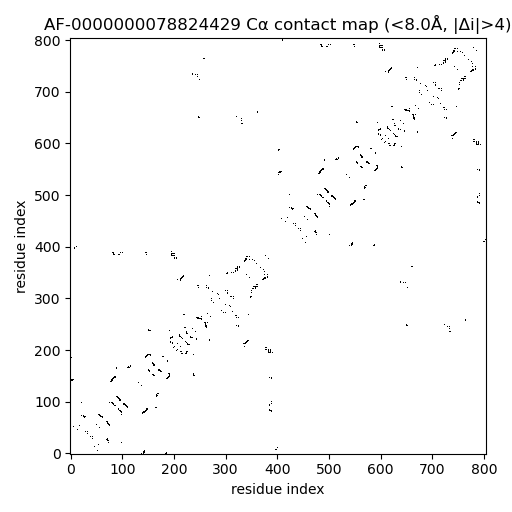12 1 98.62 125 VAL B CA 1
ATOM 4121 C C . VAL B 1 125 ? -1.289 -27.266 -24.75 1 98.62 125 VAL B C 1
ATOM 4123 O O . VAL B 1 125 ? -1.813 -28.062 -23.969 1 98.62 125 VAL B O 1
ATOM 4126 N N . VAL B 1 126 ? -1.714 -27.094 -25.984 1 98.06 126 VAL B N 1
ATOM 4127 C CA . VAL B 1 126 ? -2.869 -27.812 -26.516 1 98.06 126 VAL B CA 1
ATOM 4128 C C . VAL B 1 126 ? -2.588 -29.312 -26.547 1 98.06 126 VAL B C 1
ATOM 4130 O O . VAL B 1 126 ? -3.463 -30.125 -26.234 1 98.06 126 VAL B O 1
ATOM 4133 N N . GLU B 1 127 ? -1.395 -29.625 -26.906 1 98.12 127 GLU B N 1
ATOM 4134 C CA . GLU B 1 127 ? -0.993 -31.031 -26.891 1 98.12 127 GLU B CA 1
ATOM 4135 C C . GLU B 1 127 ? -1.123 -31.641 -25.5 1 98.12 127 GLU B C 1
ATOM 4137 O O . GLU B 1 127 ? -1.622 -32.75 -25.344 1 98.12 127 GLU B O 1
ATOM 4142 N N . ILE B 1 128 ? -0.677 -30.922 -24.547 1 98 128 ILE B N 1
ATOM 4143 C CA . ILE B 1 128 ? -0.72 -31.391 -23.172 1 98 128 ILE B CA 1
ATOM 4144 C C . ILE B 1 128 ? -2.172 -31.547 -22.719 1 98 128 ILE B C 1
ATOM 4146 O O . ILE B 1 128 ? -2.525 -32.562 -22.094 1 98 128 ILE B O 1
ATOM 4150 N N . ILE B 1 129 ? -2.992 -30.609 -23.062 1 97.25 129 ILE B N 1
ATOM 4151 C CA . ILE B 1 129 ? -4.402 -30.641 -22.688 1 97.25 129 ILE B CA 1
ATOM 4152 C C . ILE B 1 129 ? -5.078 -31.859 -23.344 1 97.25 129 ILE B C 1
ATOM 4154 O O . ILE B 1 129 ? -5.84 -32.562 -22.688 1 97.25 129 ILE B O 1
ATOM 4158 N N . ASN B 1 130 ? -4.758 -32.094 -24.562 1 95.44 130 ASN B N 1
ATOM 4159 C CA . ASN B 1 130 ? -5.324 -33.25 -25.281 1 95.44 130 ASN B CA 1
ATOM 4160 C C . ASN B 1 130 ? -4.879 -34.562 -24.656 1 95.44 130 ASN B C 1
ATOM 4162 O O . ASN B 1 130 ? -5.672 -35.5 -24.531 1 95.44 130 ASN B O 1
ATOM 4166 N N . ARG B 1 131 ? -3.646 -34.625 -24.25 1 95.62 131 ARG B N 1
ATOM 4167 C CA . ARG B 1 131 ? -3.143 -35.812 -23.578 1 95.62 131 ARG B CA 1
ATOM 4168 C C . ARG B 1 131 ? -3.846 -36.031 -22.25 1 95.62 131 ARG B C 1
ATOM 4170 O O . ARG B 1 131 ? -4.207 -37.156 -21.906 1 95.62 131 ARG B O 1
ATOM 4177 N N . ALA B 1 132 ? -4 -35 -21.562 1 94.25 132 ALA B N 1
ATOM 4178 C CA . ALA B 1 132 ? -4.688 -35.094 -20.281 1 94.25 132 ALA B CA 1
ATOM 4179 C C . ALA B 1 132 ? -6.129 -35.531 -20.453 1 94.25 132 ALA B C 1
ATOM 4181 O O . ALA B 1 132 ? -6.633 -36.344 -19.656 1 94.25 132 ALA B O 1
ATOM 4182 N N . TYR B 1 133 ? -6.754 -34.938 -21.438 1 91.31 133 TYR B N 1
ATOM 4183 C CA . TYR B 1 133 ? -8.133 -35.312 -21.734 1 91.31 133 TYR B CA 1
ATOM 4184 C C . TYR B 1 133 ? -8.273 -36.812 -21.969 1 91.31 133 TYR B C 1
ATOM 4186 O O . TYR B 1 133 ? -9.211 -37.438 -21.469 1 91.31 133 TYR B O 1
ATOM 4194 N N . ALA B 1 134 ? -7.348 -37.375 -22.672 1 90.81 134 ALA B N 1
ATOM 4195 C CA . ALA B 1 134 ? -7.367 -38.781 -23 1 90.81 134 ALA B CA 1
ATOM 4196 C C . ALA B 1 134 ? -7.023 -39.625 -21.781 1 90.81 134 ALA B C 1
ATOM 4198 O O . ALA B 1 134 ? -7.695 -40.625 -21.484 1 90.81 134 ALA B O 1
ATOM 4199 N N . ASN B 1 135 ? -6.031 -39.219 -21.031 1 90.19 135 ASN B N 1
ATOM 4200 C CA . ASN B 1 135 ? -5.523 -40 -19.891 1 90.19 135 ASN B CA 1
ATOM 4201 C C . ASN B 1 135 ? -6.535 -40.031 -18.75 1 90.19 135 ASN B C 1
ATOM 4203 O O . ASN B 1 135 ? -6.66 -41.062 -18.062 1 90.19 135 ASN B O 1
ATOM 4207 N N . LEU B 1 136 ? -7.227 -38.969 -18.516 1 89.19 136 LEU B N 1
ATOM 4208 C CA . LEU B 1 136 ? -8.133 -38.875 -17.375 1 89.19 136 LEU B CA 1
ATOM 4209 C C . LEU B 1 136 ? -9.555 -39.25 -17.781 1 89.19 136 LEU B C 1
ATOM 4211 O O . LEU B 1 136 ? -10.469 -39.25 -16.953 1 89.19 136 LEU B O 1
ATOM 4215 N N . ASN B 1 137 ? -9.758 -39.562 -18.984 1 85.56 137 ASN B N 1
ATOM 4216 C CA . ASN B 1 137 ? -11.102 -39.844 -19.5 1 85.56 137 ASN B CA 1
ATOM 4217 C C . ASN B 1 137 ? -12.07 -38.719 -19.094 1 85.56 137 ASN B C 1
ATOM 4219 O O . ASN B 1 137 ? -13.117 -39 -18.5 1 85.56 137 ASN B O 1
ATOM 4223 N N . LEU B 1 138 ? -11.734 -37.5 -19.453 1 86.38 138 LEU B N 1
ATOM 4224 C CA . LEU B 1 138 ? -12.469 -36.312 -19.016 1 86.38 138 LEU B CA 1
ATOM 4225 C C . LEU B 1 138 ? -13.766 -36.156 -19.797 1 86.38 138 LEU B C 1
ATOM 4227 O O . LEU B 1 138 ? -14.523 -35.219 -19.578 1 86.38 138 LEU B O 1
ATOM 4231 N N . SER B 1 139 ? -13.992 -37.094 -20.641 1 84.31 139 SER B N 1
ATOM 4232 C CA . SER B 1 139 ? -15.188 -37 -21.484 1 84.31 139 SER B CA 1
ATOM 4233 C C . SER B 1 139 ? -16.453 -37.062 -20.656 1 84.31 139 SER B C 1
ATOM 4235 O O . SER B 1 139 ? -17.516 -36.594 -21.094 1 84.31 139 SER B O 1
ATOM 4237 N N . HIS B 1 140 ? -16.312 -37.5 -19.5 1 86.06 140 HIS B N 1
ATOM 4238 C CA . HIS B 1 140 ? -17.484 -37.625 -18.641 1 86.06 140 HIS B CA 1
ATOM 4239 C C . HIS B 1 140 ? -17.625 -36.438 -17.719 1 86.06 140 HIS B C 1
ATOM 4241 O O . HIS B 1 140 ? -18.625 -36.312 -17 1 86.06 140 HIS B O 1
ATOM 4247 N N . MET B 1 141 ? -16.672 -35.594 -17.766 1 90.25 141 MET B N 1
ATOM 4248 C CA . MET B 1 141 ? -16.672 -34.406 -16.906 1 90.25 141 MET B CA 1
ATOM 4249 C C . MET B 1 141 ? -16.984 -33.156 -17.734 1 90.25 141 MET B C 1
ATOM 4251 O O . MET B 1 141 ? -16.922 -33.188 -18.953 1 90.25 141 MET B O 1
ATOM 4255 N N . LYS B 1 142 ? -17.312 -32.094 -17.031 1 91.94 142 LYS B N 1
ATOM 4256 C CA . LYS B 1 142 ? -17.656 -30.828 -17.656 1 91.94 142 LYS B CA 1
ATOM 4257 C C . LYS B 1 142 ? -16.562 -29.781 -17.422 1 91.94 142 LYS B C 1
ATOM 4259 O O . LYS B 1 142 ? -16.156 -29.562 -16.281 1 91.94 142 LYS B O 1
ATOM 4264 N N . LEU B 1 143 ? -16.094 -29.172 -18.516 1 93.88 143 LEU B N 1
ATOM 4265 C CA . LEU B 1 143 ? -15.125 -28.094 -18.406 1 93.88 143 LEU B CA 1
ATOM 4266 C C . LEU B 1 143 ? -15.797 -26.797 -18 1 93.88 143 LEU B C 1
ATOM 4268 O O . LEU B 1 143 ? -16.703 -26.312 -18.672 1 93.88 143 LEU B O 1
ATOM 4272 N N . LEU B 1 144 ? -15.344 -26.266 -16.891 1 92.44 144 LEU B N 1
ATOM 4273 C CA . LEU B 1 144 ? -15.93 -25 -16.422 1 92.44 144 LEU B CA 1
ATOM 4274 C C . LEU B 1 144 ? -15.25 -23.812 -17.078 1 92.44 144 LEU B C 1
ATOM 4276 O O . LEU B 1 144 ? -15.867 -22.766 -17.266 1 92.44 144 LEU B O 1
ATOM 4280 N N . GLY B 1 145 ? -13.977 -23.969 -17.297 1 94.94 145 GLY B N 1
ATOM 4281 C CA . GLY B 1 145 ? -13.266 -22.875 -17.953 1 94.94 145 GLY B CA 1
ATOM 4282 C C . GLY B 1 145 ? -11.758 -23.094 -17.984 1 94.94 145 GLY B C 1
ATOM 4283 O O . GLY B 1 145 ? -11.258 -24.109 -17.5 1 94.94 145 GLY B O 1
ATOM 4284 N N . ILE B 1 146 ? -11.086 -22.172 -18.688 1 97.38 146 ILE B N 1
ATOM 4285 C CA . ILE B 1 146 ? -9.641 -22.188 -18.844 1 97.38 146 ILE B CA 1
ATOM 4286 C C . ILE B 1 146 ? -9.055 -20.859 -18.391 1 97.38 146 ILE B C 1
ATOM 4288 O O . ILE B 1 146 ? -9.5 -19.797 -18.828 1 97.38 146 ILE B O 1
ATOM 4292 N N . GLY B 1 147 ? -8.156 -20.938 -17.453 1 98.25 147 GLY B N 1
ATOM 4293 C CA . GLY B 1 147 ? -7.461 -19.734 -16.984 1 98.25 147 GLY B CA 1
ATOM 4294 C C . GLY B 1 147 ? -5.977 -19.766 -17.297 1 98.25 147 GLY B C 1
ATOM 4295 O O . GLY B 1 147 ? -5.34 -20.812 -17.25 1 98.25 147 GLY B O 1
ATOM 4296 N N . VAL B 1 148 ? -5.414 -18.578 -17.594 1 98.56 148 VAL B N 1
ATOM 4297 C CA . VAL B 1 148 ? -3.986 -18.406 -17.844 1 98.56 148 VAL B CA 1
ATOM 4298 C C . VAL B 1 148 ? -3.4 -17.391 -16.875 1 98.56 148 VAL B C 1
ATOM 4300 O O . VAL B 1 148 ? -3.912 -16.266 -16.75 1 98.56 148 VAL B O 1
ATOM 4303 N N . GLY B 1 149 ? -2.457 -17.797 -16.078 1 97.44 149 GLY B N 1
ATOM 4304 C CA . GLY B 1 149 ? -1.57 -16.891 -15.383 1 97.44 149 GLY B CA 1
ATOM 4305 C C . GLY B 1 149 ? -0.255 -16.656 -16.109 1 97.44 149 GLY B C 1
ATOM 4306 O O . GLY B 1 149 ? 0.464 -17.609 -16.406 1 97.44 149 GLY B O 1
ATOM 4307 N N . SER B 1 150 ? 0.063 -15.438 -16.391 1 95.25 150 SER B N 1
ATOM 4308 C CA . SER B 1 150 ? 1.258 -15.195 -17.188 1 95.25 150 SER B CA 1
ATOM 4309 C C . SER B 1 150 ? 2.092 -14.055 -16.609 1 95.25 150 SER B C 1
ATOM 4311 O O . SER B 1 150 ? 1.6 -13.266 -15.797 1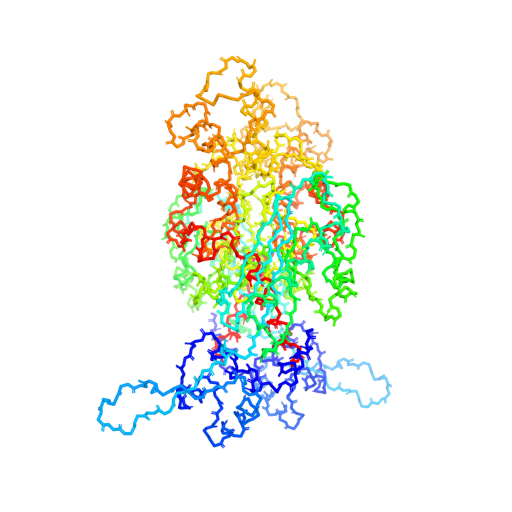 95.25 150 SER B O 1
ATOM 4313 N N . VAL B 1 151 ? 3.336 -14.039 -17.031 1 91.69 151 VAL B N 1
ATOM 4314 C CA . VAL B 1 151 ? 4.188 -12.891 -16.734 1 91.69 151 VAL B CA 1
ATOM 4315 C C . VAL B 1 151 ? 3.707 -11.68 -17.531 1 91.69 151 VAL B C 1
ATOM 4317 O O . VAL B 1 151 ? 3.068 -11.828 -18.578 1 91.69 151 VAL B O 1
ATOM 4320 N N . GLY B 1 152 ? 3.889 -10.523 -17 1 85.06 152 GLY B N 1
ATOM 4321 C CA . GLY B 1 152 ? 3.471 -9.289 -17.656 1 85.06 152 GLY B CA 1
ATOM 4322 C C . GLY B 1 152 ? 4.621 -8.539 -18.312 1 85.06 152 GLY B C 1
ATOM 4323 O O . GLY B 1 152 ? 5.734 -9.062 -18.406 1 85.06 152 GLY B O 1
ATOM 4324 N N . PRO B 1 153 ? 4.297 -7.395 -18.719 1 86.06 153 PRO B N 1
ATOM 4325 C CA . PRO B 1 153 ? 3.033 -6.656 -18.672 1 86.06 153 PRO B CA 1
ATOM 4326 C C . PRO B 1 153 ? 1.938 -7.301 -19.516 1 86.06 153 PRO B C 1
ATOM 4328 O O . PRO B 1 153 ? 2.23 -7.918 -20.547 1 86.06 153 PRO B O 1
ATOM 4331 N N . LEU B 1 154 ? 0.623 -7.086 -19.031 1 91.12 154 LEU B N 1
ATOM 4332 C CA . LEU B 1 154 ? -0.499 -7.734 -19.703 1 91.12 154 LEU B CA 1
ATOM 4333 C C . LEU B 1 154 ? -1.616 -6.734 -19.984 1 91.12 154 LEU B C 1
ATOM 4335 O O . LEU B 1 154 ? -1.857 -5.828 -19.172 1 91.12 154 LEU B O 1
ATOM 4339 N N . ASP B 1 155 ? -2.184 -6.812 -21.141 1 91.31 155 ASP B N 1
ATOM 4340 C CA . ASP B 1 155 ? -3.547 -6.332 -21.344 1 91.31 155 ASP B CA 1
ATOM 4341 C C . ASP B 1 155 ? -4.566 -7.395 -20.938 1 91.31 155 ASP B C 1
ATOM 4343 O O . ASP B 1 155 ? -4.949 -8.234 -21.766 1 91.31 155 ASP B O 1
ATOM 4347 N N . ILE B 1 156 ? -4.953 -7.367 -19.766 1 91.69 156 ILE B N 1
ATOM 4348 C CA . ILE B 1 156 ? -5.75 -8.43 -19.172 1 91.69 156 ILE B CA 1
ATOM 4349 C C . ILE B 1 156 ? -7.102 -8.523 -19.875 1 91.69 156 ILE B C 1
ATOM 4351 O O . ILE B 1 156 ? -7.578 -9.625 -20.172 1 91.69 156 ILE B O 1
ATOM 4355 N N . LYS B 1 157 ? -7.719 -7.422 -20.156 1 89.81 157 LYS B N 1
ATOM 4356 C CA . LYS B 1 157 ? -9.039 -7.383 -20.781 1 89.81 157 LYS B CA 1
ATOM 4357 C C . LYS B 1 157 ? -9.031 -8.117 -22.109 1 89.81 157 LYS B C 1
ATOM 4359 O O . LYS B 1 157 ? -9.93 -8.914 -22.391 1 89.81 157 LYS B O 1
ATOM 4364 N N . ASN B 1 158 ? -7.977 -7.891 -22.859 1 94.44 158 ASN B N 1
ATOM 4365 C CA . ASN B 1 158 ? -7.934 -8.484 -24.188 1 94.44 158 ASN B CA 1
ATOM 4366 C C . ASN B 1 158 ? -7.074 -9.742 -24.203 1 94.44 158 ASN B C 1
ATOM 4368 O O . ASN B 1 158 ? -7.039 -10.461 -25.219 1 94.44 158 ASN B O 1
ATOM 4372 N N . GLY B 1 159 ? -6.453 -9.992 -23.109 1 95.44 159 GLY B N 1
ATOM 4373 C CA . GLY B 1 159 ? -5.633 -11.18 -23 1 95.44 159 GLY B CA 1
ATOM 4374 C C . GLY B 1 159 ? -4.391 -11.141 -23.859 1 95.44 159 GLY B C 1
ATOM 4375 O O . GLY B 1 159 ? -4.113 -12.078 -24.609 1 95.44 159 GLY B O 1
ATOM 4376 N N . ILE B 1 160 ? -3.682 -9.984 -23.828 1 95.31 160 ILE B N 1
ATOM 4377 C CA . ILE B 1 160 ? -2.5 -9.789 -24.656 1 95.31 160 ILE B CA 1
ATOM 4378 C C . ILE B 1 160 ? -1.259 -9.688 -23.781 1 95.31 160 ILE B C 1
ATOM 4380 O O . ILE B 1 160 ? -1.236 -8.914 -22.812 1 95.31 160 ILE B O 1
ATOM 4384 N N . ILE B 1 161 ? -0.293 -10.523 -24.078 1 93.56 161 ILE B N 1
ATOM 4385 C CA . ILE B 1 161 ? 1.029 -10.359 -23.484 1 93.56 161 ILE B CA 1
ATOM 4386 C C . ILE B 1 161 ? 1.797 -9.273 -24.234 1 93.56 161 ILE B C 1
ATOM 4388 O O . ILE B 1 161 ? 2.129 -9.438 -25.406 1 93.56 161 ILE B O 1
ATOM 4392 N N . LYS B 1 162 ? 2.035 -8.164 -23.656 1 89.81 162 LYS B N 1
ATOM 4393 C CA . LYS B 1 162 ? 2.547 -6.988 -24.344 1 89.81 162 LYS B CA 1
ATOM 4394 C C . LYS B 1 162 ? 4.035 -7.133 -24.641 1 89.81 162 LYS B C 1
ATOM 4396 O O . LYS B 1 162 ? 4.438 -7.199 -25.812 1 89.81 162 LYS B O 1
ATOM 4401 N N . ASN B 1 163 ? 4.949 -7.051 -23.719 1 82.06 163 ASN B N 1
ATOM 4402 C CA . ASN B 1 163 ? 6.379 -7.152 -23.984 1 82.06 163 ASN B CA 1
ATOM 4403 C C . ASN B 1 163 ? 7.156 -7.551 -22.734 1 82.06 163 ASN B C 1
ATOM 4405 O O . ASN B 1 163 ? 7.988 -6.785 -22.25 1 82.06 163 ASN B O 1
ATOM 4409 N N . PRO B 1 164 ? 6.879 -8.773 -22.391 1 78.62 164 PRO B N 1
ATOM 4410 C CA . PRO B 1 164 ? 7.734 -9.195 -21.281 1 78.62 164 PRO B CA 1
ATOM 4411 C C . PRO B 1 164 ? 9.211 -9.266 -21.672 1 78.62 164 PRO B C 1
ATOM 4413 O O . PRO B 1 164 ? 9.539 -9.633 -22.797 1 78.62 164 PRO B O 1
ATOM 4416 N N . VAL B 1 165 ? 9.906 -8.891 -20.641 1 76.38 165 VAL B N 1
ATOM 4417 C CA . VAL B 1 165 ? 11.344 -8.914 -20.906 1 76.38 165 VAL B CA 1
ATOM 4418 C C . VAL B 1 165 ? 11.906 -10.297 -20.578 1 76.38 165 VAL B C 1
ATOM 4420 O O . VAL B 1 165 ? 11.289 -11.07 -19.844 1 76.38 165 VAL B O 1
ATOM 4423 N N . ASP B 1 166 ? 12.758 -10.906 -21.422 1 77.19 166 ASP B N 1
ATOM 4424 C CA . ASP B 1 166 ? 13.648 -11.977 -20.984 1 77.19 166 ASP B CA 1
ATOM 4425 C C . ASP B 1 166 ? 13.211 -13.32 -21.562 1 77.19 166 ASP B C 1
ATOM 4427 O O . ASP B 1 166 ? 13.781 -14.359 -21.234 1 77.19 166 ASP B O 1
ATOM 4431 N N . PHE B 1 167 ? 12.008 -13.32 -22.281 1 82.81 167 PHE B N 1
ATOM 4432 C CA . PHE B 1 167 ? 11.742 -14.594 -22.953 1 82.81 167 PHE B CA 1
ATOM 4433 C C . PHE B 1 167 ? 12.914 -14.984 -23.844 1 82.81 167 PHE B C 1
ATOM 4435 O O . PHE B 1 167 ? 13.523 -14.133 -24.5 1 82.81 167 PHE B O 1
ATOM 4442 N N . PHE B 1 168 ? 13.07 -16.266 -23.969 1 83.31 168 PHE B N 1
ATOM 4443 C CA . PHE B 1 168 ? 14.203 -16.75 -24.734 1 83.31 168 PHE B CA 1
ATOM 4444 C C . PHE B 1 168 ? 13.93 -16.609 -26.234 1 83.31 168 PHE B C 1
ATOM 4446 O O . PHE B 1 168 ? 14.812 -16.219 -27 1 83.31 168 PHE B O 1
ATOM 4453 N N . ALA B 1 169 ? 12.742 -16.953 -26.578 1 86 169 ALA B N 1
ATOM 4454 C CA . ALA B 1 169 ? 12.367 -16.953 -27.984 1 86 169 ALA B CA 1
ATOM 4455 C C . ALA B 1 169 ? 11.906 -15.57 -28.422 1 86 169 ALA B C 1
ATOM 4457 O O . ALA B 1 169 ? 11.531 -14.734 -27.594 1 86 169 ALA B O 1
ATOM 4458 N N . ASP B 1 170 ? 11.898 -15.383 -29.688 1 86.38 170 ASP B N 1
ATOM 4459 C CA . ASP B 1 170 ? 11.445 -14.117 -30.266 1 86.38 170 ASP B CA 1
ATOM 4460 C C . ASP B 1 170 ? 9.922 -14.078 -30.344 1 86.38 170 ASP B C 1
ATOM 4462 O O . ASP B 1 170 ? 9.242 -15.039 -29.984 1 86.38 170 ASP B O 1
ATOM 4466 N N . LYS B 1 171 ? 9.344 -12.961 -30.594 1 88.19 171 LYS B N 1
ATOM 4467 C CA . LYS B 1 171 ? 7.965 -12.75 -31.031 1 88.19 171 LYS B CA 1
ATOM 4468 C C . LYS B 1 171 ? 7.016 -12.688 -29.844 1 88.19 171 LYS B C 1
ATOM 4470 O O . LYS B 1 171 ? 5.812 -12.914 -29.984 1 88.19 171 LYS B O 1
ATOM 4475 N N . TRP B 1 172 ? 7.535 -12.516 -28.703 1 93.12 172 TRP B N 1
ATOM 4476 C CA . TRP B 1 172 ? 6.676 -12.422 -27.531 1 93.12 172 TRP B CA 1
ATOM 4477 C C . TRP B 1 172 ? 6.191 -10.992 -27.328 1 93.12 172 TRP B C 1
ATOM 4479 O O . TRP B 1 172 ? 5.793 -10.617 -26.219 1 93.12 172 TRP B O 1
ATOM 4489 N N . THR B 1 173 ? 6.184 -10.211 -28.344 1 91.88 173 THR B N 1
ATOM 4490 C CA . THR B 1 173 ? 5.688 -8.844 -28.281 1 91.88 173 THR B CA 1
ATOM 4491 C C . THR B 1 173 ? 4.246 -8.766 -28.766 1 91.88 173 THR B C 1
ATOM 4493 O O . THR B 1 173 ? 3.938 -9.188 -29.875 1 91.88 173 THR B O 1
ATOM 4496 N N . ASP B 1 174 ? 3.371 -8.297 -27.922 1 93.88 174 ASP B N 1
ATOM 4497 C CA . ASP B 1 174 ? 1.957 -8.094 -28.219 1 93.88 174 ASP B CA 1
ATOM 4498 C C . ASP B 1 174 ? 1.306 -9.398 -28.688 1 93.88 174 ASP B C 1
ATOM 4500 O O . ASP B 1 174 ? 0.701 -9.445 -29.75 1 93.88 174 ASP B O 1
ATOM 4504 N N . VAL B 1 175 ? 1.453 -10.367 -27.938 1 96.25 175 VAL B N 1
ATOM 4505 C CA . VAL B 1 175 ? 0.957 -11.703 -28.25 1 96.25 175 VAL B CA 1
ATOM 4506 C C . VAL B 1 175 ? -0.478 -11.852 -27.75 1 96.25 175 VAL B C 1
ATOM 4508 O O . VAL B 1 175 ? -0.725 -11.828 -26.547 1 96.25 175 VAL B O 1
ATOM 4511 N N . PRO B 1 176 ? -1.497 -12 -28.609 1 97.75 176 PRO B N 1
ATOM 4512 C CA . PRO B 1 176 ? -2.881 -12.219 -28.188 1 97.75 176 PRO B CA 1
ATOM 4513 C C . PRO B 1 176 ? -3.127 -13.648 -27.688 1 97.75 176 PRO B C 1
ATOM 4515 O O . PRO B 1 176 ? -3.9 -14.391 -28.297 1 97.75 176 PRO B O 1
ATOM 4518 N N . ILE B 1 177 ? -2.621 -14 -26.562 1 97.88 177 ILE B N 1
ATOM 4519 C CA . ILE B 1 177 ? -2.559 -15.352 -26.031 1 97.88 177 ILE B CA 1
ATOM 4520 C C . ILE B 1 177 ? -3.971 -15.883 -25.797 1 97.88 177 ILE B C 1
ATOM 4522 O O . ILE B 1 177 ? -4.238 -17.062 -25.984 1 97.88 177 ILE B O 1
ATOM 4526 N N . LYS B 1 178 ? -4.852 -15.055 -25.328 1 98.06 178 LYS B N 1
ATOM 4527 C CA . LYS B 1 178 ? -6.246 -15.445 -25.125 1 98.06 178 LYS B CA 1
ATOM 4528 C C . LYS B 1 178 ? -6.871 -15.953 -26.422 1 98.06 178 LYS B C 1
ATOM 4530 O O . LYS B 1 178 ? -7.379 -17.078 -26.469 1 98.06 178 LYS B O 1
ATOM 4535 N N . LYS B 1 179 ? -6.844 -15.148 -27.438 1 98.06 179 LYS B N 1
ATOM 4536 C CA . LYS B 1 179 ? -7.426 -15.5 -28.734 1 98.06 179 LYS B CA 1
ATOM 4537 C C . LYS B 1 179 ? -6.77 -16.75 -29.297 1 98.06 179 LYS B C 1
ATOM 4539 O O . LYS B 1 179 ? -7.449 -17.609 -29.859 1 98.06 179 LYS B O 1
ATOM 4544 N N . MET B 1 180 ? -5.457 -16.828 -29.203 1 98.31 180 MET B N 1
ATOM 4545 C CA . MET B 1 180 ? -4.719 -17.969 -29.734 1 98.31 180 MET B CA 1
ATOM 4546 C C . MET B 1 180 ? -5.195 -19.266 -29.094 1 98.31 180 MET B C 1
ATOM 4548 O O . MET B 1 180 ? -5.395 -20.266 -29.781 1 98.31 180 MET B O 1
ATOM 4552 N N . LEU B 1 181 ? -5.344 -19.234 -27.812 1 98.06 181 LEU B N 1
ATOM 4553 C CA . LEU B 1 181 ? -5.773 -20.422 -27.094 1 98.06 181 LEU B CA 1
ATOM 4554 C C . LEU B 1 181 ? -7.246 -20.719 -27.359 1 98.06 181 LEU B C 1
ATOM 4556 O O . LEU B 1 181 ? -7.629 -21.875 -27.531 1 98.06 181 LEU B O 1
ATOM 4560 N N . GLU B 1 182 ? -8.055 -19.672 -27.375 1 96.88 182 GLU B N 1
ATOM 4561 C CA . GLU B 1 182 ? -9.477 -19.844 -27.625 1 96.88 182 GLU B CA 1
ATOM 4562 C C . GLU B 1 182 ? -9.719 -20.469 -29 1 96.88 182 GLU B C 1
ATOM 4564 O O . GLU B 1 182 ? -10.609 -21.312 -29.156 1 96.88 182 GLU B O 1
ATOM 4569 N N . GLU B 1 183 ? -9.031 -20.062 -29.953 1 96.75 183 GLU B N 1
ATOM 4570 C CA . GLU B 1 183 ? -9.172 -20.578 -31.312 1 96.75 183 GLU B CA 1
ATOM 4571 C C . GLU B 1 183 ? -8.844 -22.062 -31.359 1 96.75 183 GLU B C 1
ATOM 4573 O O . GLU B 1 183 ? -9.508 -22.828 -32.062 1 96.75 183 GLU B O 1
ATOM 4578 N N . LYS B 1 184 ? -7.883 -22.453 -30.656 1 96.44 184 LYS B N 1
ATOM 4579 C CA . LYS B 1 184 ? -7.43 -23.844 -30.703 1 96.44 184 LYS B CA 1
ATOM 4580 C C . LYS B 1 184 ? -8.281 -24.734 -29.812 1 96.44 184 LYS B C 1
ATOM 4582 O O . LYS B 1 184 ? -8.539 -25.891 -30.156 1 96.44 184 LYS B O 1
ATOM 4587 N N . LEU B 1 185 ? -8.656 -24.203 -28.703 1 95 185 LEU B N 1
ATOM 4588 C CA . LEU B 1 185 ? -9.344 -25.016 -27.703 1 95 185 LEU B CA 1
ATOM 4589 C C . LEU B 1 185 ? -10.852 -24.891 -27.844 1 95 185 LEU B C 1
ATOM 4591 O O . LEU B 1 185 ? -11.602 -25.703 -27.281 1 95 185 LEU B O 1
ATOM 4595 N N . LYS B 1 186 ? -11.344 -23.875 -28.531 1 92.88 186 LYS B N 1
ATOM 4596 C CA . LYS B 1 186 ? -12.758 -23.625 -28.781 1 92.88 186 LYS B CA 1
ATOM 4597 C C . LYS B 1 186 ? -13.531 -23.453 -27.484 1 92.88 186 LYS B C 1
ATOM 4599 O O . LYS B 1 186 ? -14.609 -24.016 -27.312 1 92.88 186 LYS B O 1
ATOM 4604 N N . HIS B 1 187 ? -12.875 -22.812 -26.531 1 92.81 187 HIS B N 1
ATOM 4605 C CA . HIS B 1 187 ? -13.43 -22.469 -25.219 1 92.81 187 HIS B CA 1
ATOM 4606 C C . HIS B 1 187 ? -12.961 -21.078 -24.766 1 92.81 187 HIS B C 1
ATOM 4608 O O . HIS B 1 187 ? -11.844 -20.672 -25.078 1 92.81 187 HIS B O 1
ATOM 4614 N N . PRO B 1 188 ? -13.852 -20.375 -24.016 1 91.94 188 PRO B N 1
ATOM 4615 C CA . PRO B 1 188 ? -13.406 -19.094 -23.484 1 91.94 188 PRO B CA 1
ATOM 4616 C C . PRO B 1 188 ? -12.211 -19.219 -22.547 1 91.94 188 PRO B C 1
ATOM 4618 O O . PRO B 1 188 ? -12.133 -20.172 -21.766 1 91.94 188 PRO B O 1
ATOM 4621 N N . VAL B 1 189 ? -11.32 -18.297 -22.656 1 96.5 189 VAL B N 1
ATOM 4622 C CA . VAL B 1 189 ? -10.109 -18.281 -21.844 1 96.5 189 VAL B CA 1
ATOM 4623 C C . VAL B 1 189 ? -10.016 -16.953 -21.078 1 96.5 189 VAL B C 1
ATOM 4625 O O . VAL B 1 189 ? -10.312 -15.898 -21.641 1 96.5 189 VAL B O 1
ATOM 4628 N N . ILE B 1 190 ? -9.695 -17 -19.844 1 96 190 ILE B N 1
ATOM 4629 C CA . ILE B 1 190 ? -9.406 -15.773 -19.125 1 96 190 ILE B CA 1
ATOM 4630 C C . ILE B 1 190 ? -7.902 -15.664 -18.859 1 96 190 ILE B C 1
ATOM 4632 O O . ILE B 1 190 ? -7.227 -16.672 -18.672 1 96 190 ILE B O 1
ATOM 4636 N N . VAL B 1 191 ? -7.406 -14.477 -18.891 1 96.69 191 VAL B N 1
ATOM 4637 C CA . VAL B 1 191 ? -5.992 -14.203 -18.656 1 96.69 191 VAL B CA 1
ATOM 4638 C C . VAL B 1 191 ? -5.824 -13.281 -17.453 1 96.69 191 VAL B C 1
ATOM 4640 O O . VAL B 1 191 ? -6.594 -12.336 -17.281 1 96.69 191 VAL B O 1
ATOM 4643 N N . GLU B 1 192 ? -4.902 -13.664 -16.625 1 95.94 192 GLU B N 1
ATOM 4644 C CA . GLU B 1 192 ? -4.578 -12.906 -15.414 1 95.94 192 GLU B CA 1
ATOM 4645 C C . GLU B 1 192 ? -3.07 -12.82 -15.203 1 95.94 192 GLU B C 1
ATOM 4647 O O . GLU B 1 192 ? -2.316 -13.633 -15.742 1 95.94 192 GLU B O 1
ATOM 4652 N N . ASN B 1 193 ? -2.664 -11.805 -14.5 1 95.19 193 ASN B N 1
ATOM 4653 C CA . ASN B 1 193 ? -1.284 -11.797 -14.023 1 95.19 193 ASN B CA 1
ATOM 4654 C C . ASN B 1 193 ? -0.99 -12.992 -13.133 1 95.19 193 ASN B C 1
ATOM 4656 O O . ASN B 1 193 ? -1.737 -13.273 -12.188 1 95.19 193 ASN B O 1
ATOM 4660 N N . GLY B 1 194 ? 0.047 -13.664 -13.398 1 96.5 194 GLY B N 1
ATOM 4661 C CA . GLY B 1 194 ? 0.353 -14.898 -12.703 1 96.5 194 GLY B CA 1
ATOM 4662 C C . GLY B 1 194 ? 0.47 -14.727 -11.195 1 96.5 194 GLY B C 1
ATOM 4663 O O . GLY B 1 194 ? -0.009 -15.562 -10.43 1 96.5 194 GLY B O 1
ATOM 4664 N N . ALA B 1 195 ? 1.104 -13.672 -10.75 1 96.19 195 ALA B N 1
ATOM 4665 C CA . ALA B 1 195 ? 1.274 -13.438 -9.312 1 96.19 195 ALA B CA 1
ATOM 4666 C C . ALA B 1 195 ? -0.062 -13.117 -8.648 1 96.19 195 ALA B C 1
ATOM 4668 O O . ALA B 1 195 ? -0.313 -13.539 -7.516 1 96.19 195 ALA B O 1
ATOM 4669 N N . ASN B 1 196 ? -0.914 -12.359 -9.336 1 96.19 196 ASN B N 1
ATOM 4670 C CA . ASN B 1 196 ? -2.264 -12.117 -8.844 1 96.19 196 ASN B CA 1
ATOM 4671 C C . ASN B 1 196 ? -3.055 -13.414 -8.711 1 96.19 196 ASN B C 1
ATOM 4673 O O . ASN B 1 196 ? -3.725 -13.641 -7.703 1 96.19 196 ASN B O 1
ATOM 4677 N N . ALA B 1 197 ? -2.914 -14.195 -9.719 1 97.25 197 ALA B N 1
ATOM 4678 C CA . ALA B 1 197 ? -3.596 -15.484 -9.68 1 97.25 197 ALA B CA 1
ATOM 4679 C C . ALA B 1 197 ? -3.094 -16.344 -8.516 1 97.25 197 ALA B C 1
ATOM 4681 O O . ALA B 1 197 ? -3.889 -16.953 -7.805 1 97.25 197 ALA B O 1
ATOM 4682 N N . ALA B 1 198 ? -1.843 -16.328 -8.328 1 98 198 ALA B N 1
ATOM 4683 C CA . ALA B 1 198 ? -1.228 -17.141 -7.289 1 98 198 ALA B CA 1
ATOM 4684 C C . ALA B 1 198 ? -1.671 -16.703 -5.898 1 98 198 ALA B C 1
ATOM 4686 O O . ALA B 1 198 ? -1.991 -17.531 -5.043 1 98 198 ALA B O 1
ATOM 4687 N N . VAL B 1 199 ? -1.68 -15.422 -5.676 1 98 199 VAL B N 1
ATOM 4688 C CA . VAL B 1 199 ? -2.045 -14.945 -4.344 1 98 199 VAL B CA 1
ATOM 4689 C C . VAL B 1 199 ? -3.521 -15.227 -4.078 1 98 199 VAL B C 1
ATOM 4691 O O . VAL B 1 199 ? -3.91 -15.523 -2.947 1 98 199 VAL B O 1
ATOM 4694 N N . VAL B 1 200 ? -4.312 -15.18 -5.09 1 96.81 200 VAL B N 1
ATOM 4695 C CA . VAL B 1 200 ? -5.727 -15.508 -4.965 1 96.81 200 VAL B CA 1
ATOM 4696 C C . VAL B 1 200 ? -5.879 -16.984 -4.574 1 96.81 200 VAL B C 1
ATOM 4698 O O . VAL B 1 200 ? -6.684 -17.312 -3.701 1 96.81 200 VAL B O 1
ATOM 4701 N N . ALA B 1 201 ? -5.09 -17.812 -5.184 1 97.5 201 ALA B N 1
ATOM 4702 C CA . ALA B 1 201 ? -5.129 -19.234 -4.836 1 97.5 201 ALA B CA 1
ATOM 4703 C C . ALA B 1 201 ? -4.754 -19.453 -3.375 1 97.5 201 ALA B C 1
ATOM 4705 O O . ALA B 1 201 ? -5.445 -20.172 -2.65 1 97.5 201 ALA B O 1
ATOM 4706 N N . GLU B 1 202 ? -3.676 -18.828 -2.938 1 98 202 GLU B N 1
ATOM 4707 C CA . GLU B 1 202 ? -3.223 -18.984 -1.559 1 98 202 GLU B CA 1
ATOM 4708 C C . GLU B 1 202 ? -4.242 -18.406 -0.577 1 98 202 GLU B C 1
ATOM 4710 O O . GLU B 1 202 ? -4.426 -18.938 0.517 1 98 202 GLU B O 1
ATOM 4715 N N . TYR B 1 203 ? -4.863 -17.328 -0.971 1 97 203 TYR B N 1
ATOM 4716 C CA . TYR B 1 203 ? -5.82 -16.625 -0.122 1 97 203 TYR B CA 1
ATOM 4717 C C . TYR B 1 203 ? -7.059 -17.484 0.125 1 97 203 TYR B C 1
ATOM 4719 O O . TYR B 1 203 ? -7.535 -17.578 1.258 1 97 203 TYR B O 1
ATOM 4727 N N . PHE B 1 204 ? -7.504 -18.109 -0.892 1 94.25 204 PHE B N 1
ATOM 4728 C CA . PHE B 1 204 ? -8.781 -18.812 -0.781 1 94.25 204 PHE B CA 1
ATOM 4729 C C . PHE B 1 204 ? -8.562 -20.281 -0.445 1 94.25 204 PHE B C 1
ATOM 4731 O O . PHE B 1 204 ? -9.391 -20.891 0.229 1 94.25 204 PHE B O 1
ATOM 4738 N N . TYR B 1 205 ? -7.453 -20.875 -0.93 1 94.44 205 TYR B N 1
ATOM 4739 C CA . TYR B 1 205 ? -7.34 -22.328 -0.878 1 94.44 205 TYR B CA 1
ATOM 4740 C C . TYR B 1 205 ? -6.043 -22.75 -0.203 1 94.44 205 TYR B C 1
ATOM 4742 O O . TYR B 1 205 ? -5.816 -23.938 0.033 1 94.44 205 TYR B O 1
ATOM 4750 N N . GLY B 1 206 ? -5.211 -21.812 0.111 1 96.25 206 GLY B N 1
ATOM 4751 C CA . GLY B 1 206 ? -3.893 -22.156 0.628 1 96.25 206 GLY B CA 1
ATOM 4752 C C . GLY B 1 206 ? -3.646 -21.625 2.027 1 96.25 206 GLY B C 1
ATOM 4753 O O . GLY B 1 206 ? -4.535 -21.672 2.883 1 96.25 206 GLY B O 1
ATOM 4754 N N . VAL B 1 207 ? -2.43 -21.172 2.277 1 97.69 207 VAL B N 1
ATOM 4755 C CA . VAL B 1 207 ? -1.987 -20.812 3.621 1 97.69 207 VAL B CA 1
ATOM 4756 C C . VAL B 1 207 ? -2.584 -19.469 4.016 1 97.69 207 VAL B C 1
ATOM 4758 O O . VAL B 1 207 ? -2.561 -19.094 5.191 1 97.69 207 VAL B O 1
ATOM 4761 N N . GLY B 1 208 ? -3.154 -18.75 3.119 1 97.38 208 GLY B N 1
ATOM 4762 C CA . GLY B 1 208 ? -3.695 -17.422 3.391 1 97.38 208 GLY B CA 1
ATOM 4763 C C . GLY B 1 208 ? -5.125 -17.453 3.891 1 97.38 208 GLY B C 1
ATOM 4764 O O . GLY B 1 208 ? -5.707 -16.422 4.195 1 97.38 208 GLY B O 1
ATOM 4765 N N . ARG B 1 209 ? -5.691 -18.641 3.959 1 94.38 209 ARG B N 1
ATOM 4766 C CA . ARG B 1 209 ? -7.082 -18.75 4.383 1 94.38 209 ARG B CA 1
ATOM 4767 C C . ARG B 1 209 ? -7.293 -18.109 5.754 1 94.38 209 ARG B C 1
ATOM 4769 O O . ARG B 1 209 ? -6.543 -18.391 6.691 1 94.38 209 ARG B O 1
ATOM 4776 N N . GLY B 1 210 ? -8.32 -17.25 5.797 1 93.19 210 GLY B N 1
ATOM 4777 C CA . GLY B 1 210 ? -8.68 -16.625 7.059 1 93.19 210 GLY B CA 1
ATOM 4778 C C . GLY B 1 210 ? -7.867 -15.375 7.359 1 93.19 210 GLY B C 1
ATOM 4779 O O . GLY B 1 210 ? -8.086 -14.711 8.375 1 93.19 210 GLY B O 1
ATOM 4780 N N . ILE B 1 211 ? -6.945 -15.055 6.477 1 95.75 211 ILE B N 1
ATOM 4781 C CA . ILE B 1 211 ? -6.105 -13.883 6.68 1 95.75 211 ILE B CA 1
ATOM 4782 C C . ILE B 1 211 ? -6.473 -12.797 5.668 1 95.75 211 ILE B C 1
ATOM 4784 O O . ILE B 1 211 ? -6.445 -13.031 4.457 1 95.75 211 ILE B O 1
ATOM 4788 N N . GLU B 1 212 ? -6.762 -11.617 6.055 1 94.25 212 GLU B N 1
ATOM 4789 C CA . GLU B 1 212 ? -7.352 -10.57 5.219 1 94.25 212 GLU B CA 1
ATOM 4790 C C . GLU B 1 212 ? -6.277 -9.836 4.426 1 94.25 212 GLU B C 1
ATOM 4792 O O . GLU B 1 212 ? -6.574 -9.203 3.404 1 94.25 212 GLU B O 1
ATOM 4797 N N . ASN B 1 213 ? -5.047 -9.828 4.953 1 95.12 213 ASN B N 1
ATOM 4798 C CA . ASN B 1 213 ? -3.943 -9.102 4.332 1 95.12 213 ASN B CA 1
ATOM 4799 C C . ASN B 1 213 ? -2.748 -10.008 4.074 1 95.12 213 ASN B C 1
ATOM 4801 O O . ASN B 1 213 ? -2.02 -10.367 5 1 95.12 213 ASN B O 1
ATOM 4805 N N . ILE B 1 214 ? -2.529 -10.367 2.816 1 97.62 214 ILE B N 1
ATOM 4806 C CA . ILE B 1 214 ? -1.43 -11.273 2.504 1 97.62 214 ILE B CA 1
ATOM 4807 C C . ILE B 1 214 ? -0.661 -10.758 1.29 1 97.62 214 ILE B C 1
ATOM 4809 O O . ILE B 1 214 ? -1.223 -10.055 0.445 1 97.62 214 ILE B O 1
ATOM 4813 N N . ALA B 1 215 ? 0.587 -11.039 1.243 1 97.81 215 ALA B N 1
ATOM 4814 C CA . ALA B 1 215 ? 1.46 -10.719 0.117 1 97.81 215 ALA B CA 1
ATOM 4815 C C . ALA B 1 215 ? 2.205 -11.961 -0.371 1 97.81 215 ALA B C 1
ATOM 4817 O O . ALA B 1 215 ? 2.637 -12.789 0.434 1 97.81 215 ALA B O 1
ATOM 4818 N N . PHE B 1 216 ? 2.268 -12.102 -1.634 1 98.25 216 PHE B N 1
ATOM 4819 C CA . PHE B 1 216 ? 2.891 -13.219 -2.338 1 98.25 216 PHE B CA 1
ATOM 4820 C C . PHE B 1 216 ? 4.047 -12.727 -3.203 1 98.25 216 PHE B C 1
ATOM 4822 O O . PHE B 1 216 ? 3.893 -11.789 -3.984 1 98.25 216 PHE B O 1
ATOM 4829 N N . PHE B 1 217 ? 5.242 -13.359 -3.029 1 98.19 217 PHE B N 1
ATOM 4830 C CA . PHE B 1 217 ? 6.414 -12.992 -3.809 1 98.19 217 PHE B CA 1
ATOM 4831 C C . PHE B 1 217 ? 6.996 -14.211 -4.52 1 98.19 217 PHE B C 1
ATOM 4833 O O . PHE B 1 217 ? 7.359 -15.195 -3.877 1 98.19 217 PHE B O 1
ATOM 4840 N N . ASN B 1 218 ? 7.031 -14.125 -5.801 1 96.94 218 ASN B N 1
ATOM 4841 C CA . ASN B 1 218 ? 7.676 -15.141 -6.629 1 96.94 218 ASN B CA 1
ATOM 4842 C C . ASN B 1 218 ? 9.07 -14.695 -7.074 1 96.94 218 ASN B C 1
ATOM 4844 O O . ASN B 1 218 ? 9.195 -13.828 -7.945 1 96.94 218 ASN B O 1
ATOM 4848 N N . CYS B 1 219 ? 10.125 -15.336 -6.551 1 97.44 219 CYS B N 1
ATOM 4849 C CA . CYS B 1 219 ? 11.516 -14.945 -6.777 1 97.44 219 CYS B CA 1
ATOM 4850 C C . CYS B 1 219 ? 12.172 -15.836 -7.828 1 97.44 219 CYS B C 1
ATOM 4852 O O . CYS B 1 219 ? 12.492 -16.984 -7.551 1 97.44 219 CYS B O 1
ATOM 4854 N N . GLY B 1 220 ? 12.375 -15.352 -8.984 1 95.69 220 GLY B N 1
ATOM 4855 C CA . GLY B 1 220 ? 12.953 -16.094 -10.094 1 95.69 220 GLY B CA 1
ATOM 4856 C C . GLY B 1 220 ? 13.75 -15.211 -11.039 1 95.69 220 GLY B C 1
ATOM 4857 O O . GLY B 1 220 ? 14.617 -14.445 -10.602 1 95.69 220 GLY B O 1
ATOM 4858 N N . ILE B 1 221 ? 13.43 -15.328 -12.344 1 93.88 221 ILE B N 1
ATOM 4859 C CA . ILE B 1 221 ? 14.062 -14.477 -13.344 1 93.88 221 ILE B CA 1
ATOM 4860 C C . ILE B 1 221 ? 13.758 -13.008 -13.031 1 93.88 221 ILE B C 1
ATOM 4862 O O . ILE B 1 221 ? 14.625 -12.141 -13.188 1 93.88 221 ILE B O 1
ATOM 4866 N N . GLY B 1 222 ? 12.656 -12.742 -12.672 1 92.81 222 GLY B N 1
ATOM 4867 C CA . GLY B 1 222 ? 12.203 -11.5 -12.07 1 92.81 222 GLY B CA 1
ATOM 4868 C C . GLY B 1 222 ? 11.531 -11.695 -10.719 1 92.81 222 GLY B C 1
ATOM 4869 O O . GLY B 1 222 ? 11.461 -12.82 -10.219 1 92.81 222 GLY B O 1
ATOM 4870 N N . ILE B 1 223 ? 11.195 -10.641 -10.102 1 95.12 223 ILE B N 1
ATOM 4871 C CA . ILE B 1 223 ? 10.438 -10.711 -8.859 1 95.12 223 ILE B CA 1
ATOM 4872 C C . ILE B 1 223 ? 9 -10.258 -9.102 1 95.12 223 ILE B C 1
ATOM 4874 O O . ILE B 1 223 ? 8.758 -9.117 -9.5 1 95.12 223 ILE B O 1
ATOM 4878 N N . ARG B 1 224 ? 8.055 -11.125 -8.906 1 94.19 224 ARG B N 1
ATOM 4879 C CA . ARG B 1 224 ? 6.641 -10.844 -9.117 1 94.19 224 ARG B CA 1
ATOM 4880 C C . ARG B 1 224 ? 5.879 -10.836 -7.797 1 94.19 224 ARG B C 1
ATOM 4882 O O . ARG B 1 224 ? 6.16 -11.648 -6.91 1 94.19 224 ARG B O 1
ATOM 4889 N N . THR B 1 225 ? 4.93 -9.938 -7.719 1 96.31 225 THR B N 1
ATOM 4890 C CA . THR B 1 225 ? 4.277 -9.75 -6.43 1 96.31 225 THR B CA 1
ATOM 4891 C C . THR B 1 225 ? 2.764 -9.68 -6.594 1 96.31 225 THR B C 1
ATOM 4893 O O . THR B 1 225 ? 2.264 -9.062 -7.539 1 96.31 225 THR B O 1
ATOM 4896 N N . GLY B 1 226 ? 2.023 -10.414 -5.809 1 96.38 226 GLY B N 1
ATOM 4897 C CA . GLY B 1 226 ? 0.583 -10.297 -5.637 1 96.38 226 GLY B CA 1
ATOM 4898 C C . GLY B 1 226 ? 0.181 -9.906 -4.23 1 96.38 226 GLY B C 1
ATOM 4899 O O . GLY B 1 226 ? 0.791 -10.352 -3.256 1 96.38 226 GLY B O 1
ATOM 4900 N N . THR B 1 227 ? -0.863 -9.07 -4.148 1 95.75 227 THR B N 1
ATOM 4901 C CA . THR B 1 227 ? -1.235 -8.547 -2.838 1 95.75 227 THR B CA 1
ATOM 4902 C C . THR B 1 227 ? -2.75 -8.562 -2.662 1 95.75 227 THR B C 1
ATOM 4904 O O . THR B 1 227 ? -3.488 -8.148 -3.559 1 95.75 227 THR B O 1
ATOM 4907 N N . ILE B 1 228 ? -3.191 -9.109 -1.577 1 95.5 228 ILE B N 1
ATOM 4908 C CA . ILE B 1 228 ? -4.57 -8.977 -1.124 1 95.5 228 ILE B CA 1
ATOM 4909 C C . ILE B 1 228 ? -4.617 -8.133 0.147 1 95.5 228 ILE B C 1
ATOM 4911 O O . ILE B 1 228 ? -3.939 -8.445 1.131 1 95.5 228 ILE B O 1
ATOM 4915 N N . SER B 1 229 ? -5.336 -7.066 0.121 1 91.25 229 SER B N 1
ATOM 4916 C CA . SER B 1 229 ? -5.543 -6.168 1.252 1 91.25 229 SER B CA 1
ATOM 4917 C C . SER B 1 229 ? -7.023 -6.047 1.599 1 91.25 229 SER B C 1
ATOM 4919 O O . SER B 1 229 ? -7.848 -5.75 0.732 1 91.25 229 SER B O 1
ATOM 4921 N N . SER B 1 230 ? -7.328 -6.227 2.82 1 89.06 230 SER B N 1
ATOM 4922 C CA . SER B 1 230 ? -8.711 -6.203 3.287 1 89.06 230 SER B CA 1
ATOM 4923 C C . SER B 1 230 ? -9.602 -7.086 2.42 1 89.06 230 SER B C 1
ATOM 4925 O O . SER B 1 230 ? -10.695 -6.672 2.018 1 89.06 230 SER B O 1
ATOM 4927 N N . GLY B 1 231 ? -9.07 -8.125 1.968 1 89.38 231 GLY B N 1
ATOM 4928 C CA . GLY B 1 231 ? -9.812 -9.133 1.238 1 89.38 231 GLY B CA 1
ATOM 4929 C C . GLY B 1 231 ? -9.906 -8.859 -0.25 1 89.38 231 GLY B C 1
ATOM 4930 O O . GLY B 1 231 ? -10.516 -9.625 -0.996 1 89.38 231 GLY B O 1
ATOM 4931 N N . HIS B 1 232 ? -9.234 -7.805 -0.697 1 90.19 232 HIS B N 1
ATOM 4932 C CA . HIS B 1 232 ? -9.328 -7.445 -2.107 1 90.19 232 HIS B CA 1
ATOM 4933 C C . HIS B 1 232 ? -7.965 -7.496 -2.783 1 90.19 232 HIS B C 1
ATOM 4935 O O . HIS B 1 232 ? -6.953 -7.117 -2.184 1 90.19 232 HIS B O 1
ATOM 4941 N N . LEU B 1 233 ? -8.047 -7.953 -4 1 92.12 233 LEU B N 1
ATOM 4942 C CA . LEU B 1 233 ? -6.832 -7.992 -4.809 1 92.12 233 LEU B CA 1
ATOM 4943 C C . LEU B 1 233 ? -6.398 -6.586 -5.211 1 92.12 233 LEU B C 1
ATOM 4945 O O . LEU B 1 233 ? -7.207 -5.809 -5.727 1 92.12 233 LEU B O 1
ATOM 4949 N N . ILE B 1 234 ? -5.133 -6.285 -4.973 1 89.44 234 ILE B N 1
ATOM 4950 C CA . ILE B 1 234 ? -4.59 -4.996 -5.391 1 89.44 234 ILE B CA 1
ATOM 4951 C C . ILE B 1 234 ? -3.945 -5.133 -6.77 1 89.44 234 ILE B C 1
ATOM 4953 O O . ILE B 1 234 ? -2.762 -5.457 -6.879 1 89.44 234 ILE B O 1
ATOM 4957 N N . ARG B 1 235 ? -4.602 -4.684 -7.754 1 86 235 ARG B N 1
ATOM 4958 C CA . ARG B 1 235 ? -4.211 -4.926 -9.141 1 86 235 ARG B CA 1
ATOM 4959 C C . ARG B 1 235 ? -3.143 -3.934 -9.586 1 86 235 ARG B C 1
ATOM 4961 O O . ARG B 1 235 ? -2.332 -4.238 -10.469 1 86 235 ARG B O 1
ATOM 4968 N N . THR B 1 236 ? -3.094 -2.754 -9.016 1 75 236 THR B N 1
ATOM 4969 C CA . THR B 1 236 ? -2.248 -1.655 -9.477 1 75 236 THR B CA 1
ATOM 4970 C C . THR B 1 236 ? -0.772 -1.997 -9.297 1 75 236 THR B C 1
ATOM 4972 O O . THR B 1 236 ? 0.095 -1.36 -9.891 1 75 236 THR B O 1
ATOM 4975 N N . ILE B 1 237 ? -0.449 -2.953 -8.562 1 77.19 237 ILE B N 1
ATOM 4976 C CA . ILE B 1 237 ? 0.93 -3.311 -8.25 1 77.19 237 ILE B CA 1
ATOM 4977 C C . ILE B 1 237 ? 1.569 -4.012 -9.445 1 77.19 237 ILE B C 1
ATOM 4979 O O . ILE B 1 237 ? 2.766 -3.848 -9.703 1 77.19 237 ILE B O 1
ATOM 4983 N N . ASN B 1 238 ? 0.737 -4.703 -10.219 1 75.56 238 ASN B N 1
ATOM 4984 C CA . ASN B 1 238 ? 1.381 -5.543 -11.219 1 75.56 238 ASN B CA 1
ATOM 4985 C C . ASN B 1 238 ? 0.757 -5.348 -12.602 1 75.56 238 ASN B C 1
ATOM 4987 O O . ASN B 1 238 ? 1.277 -5.848 -13.602 1 75.56 238 ASN B O 1
ATOM 4991 N N . ASP B 1 239 ? -0.235 -4.66 -12.719 1 69.56 239 ASP B N 1
ATOM 4992 C CA . ASP B 1 239 ? -0.921 -4.645 -14.008 1 69.56 239 ASP B CA 1
ATOM 4993 C C . ASP B 1 239 ? -0.095 -3.908 -15.062 1 69.56 239 ASP B C 1
ATOM 4995 O O . ASP B 1 239 ? -0.045 -4.324 -16.219 1 69.56 239 ASP B O 1
ATOM 4999 N N . GLU B 1 240 ? 0.628 -2.898 -14.625 1 67.38 240 GLU B N 1
ATOM 5000 C CA . GLU B 1 240 ? 1.436 -2.154 -15.586 1 67.38 240 GLU B CA 1
ATOM 5001 C C . GLU B 1 240 ? 2.885 -2.633 -15.578 1 67.38 240 GLU B C 1
ATOM 5003 O O . GLU B 1 240 ? 3.471 -2.875 -16.625 1 67.38 240 GLU B O 1
ATOM 5008 N N . GLU B 1 241 ? 3.379 -2.707 -14.375 1 73.5 241 GLU B N 1
ATOM 5009 C CA . GLU B 1 241 ? 4.738 -3.184 -14.133 1 73.5 241 GLU B CA 1
ATOM 5010 C C . GLU B 1 241 ? 4.855 -3.82 -12.75 1 73.5 241 GLU B C 1
ATOM 5012 O O . GLU B 1 241 ? 4.051 -3.541 -11.859 1 73.5 241 GLU B O 1
ATOM 5017 N N . GLU B 1 242 ? 5.793 -4.754 -12.742 1 84.88 242 GLU B N 1
ATOM 5018 C CA . GLU B 1 242 ? 6.066 -5.328 -11.43 1 84.88 242 GLU B CA 1
ATOM 5019 C C . GLU B 1 242 ? 6.656 -4.285 -10.484 1 84.88 242 GLU B C 1
ATOM 5021 O O . GLU B 1 242 ? 7.871 -4.074 -10.461 1 84.88 242 GLU B O 1
ATOM 5026 N N . ALA B 1 243 ? 5.867 -3.754 -9.664 1 88.62 243 ALA B N 1
ATOM 5027 C CA . ALA B 1 243 ? 6.227 -2.59 -8.859 1 88.62 243 ALA B CA 1
ATOM 5028 C C . ALA B 1 243 ? 7.332 -2.936 -7.863 1 88.62 243 ALA B C 1
ATOM 5030 O O . ALA B 1 243 ? 8.32 -2.213 -7.754 1 88.62 243 ALA B O 1
ATOM 5031 N N . PHE B 1 244 ? 7.203 -4.035 -7.211 1 95.25 244 PHE B N 1
ATOM 5032 C CA . PHE B 1 244 ? 8.133 -4.383 -6.145 1 95.25 244 PHE B CA 1
ATOM 5033 C C . PHE B 1 244 ? 9.523 -4.652 -6.707 1 95.25 244 PHE B C 1
ATOM 5035 O O . PHE B 1 244 ? 10.523 -4.152 -6.176 1 95.25 244 PHE B O 1
ATOM 5042 N N . GLY B 1 245 ? 9.633 -5.418 -7.719 1 95.31 245 GLY B N 1
ATOM 5043 C CA . GLY B 1 245 ? 10.922 -5.723 -8.328 1 95.31 245 GLY B CA 1
ATOM 5044 C C . GLY B 1 245 ? 11.656 -4.488 -8.812 1 95.31 245 GLY B C 1
ATOM 5045 O O . GLY B 1 245 ? 12.891 -4.477 -8.852 1 95.31 245 GLY B O 1
ATOM 5046 N N . HIS B 1 246 ? 10.945 -3.479 -9.133 1 94.44 246 HIS B N 1
ATOM 5047 C CA . HIS B 1 246 ? 11.555 -2.277 -9.695 1 94.44 246 HIS B CA 1
ATOM 5048 C C . HIS B 1 246 ? 11.547 -1.133 -8.695 1 94.44 246 HIS B C 1
ATOM 5050 O O . HIS B 1 246 ? 11.656 0.035 -9.07 1 94.44 246 HIS B O 1
ATOM 5056 N N . MET B 1 247 ? 11.422 -1.448 -7.465 1 95.5 247 MET B N 1
ATOM 5057 C CA . MET B 1 247 ? 11.68 -0.471 -6.41 1 95.5 247 MET B CA 1
ATOM 5058 C C . MET B 1 247 ? 13.164 -0.167 -6.301 1 95.5 247 MET B C 1
ATOM 5060 O O . MET B 1 247 ? 13.992 -1.078 -6.336 1 95.5 247 MET B O 1
ATOM 5064 N N . THR B 1 248 ? 13.477 1.088 -6.184 1 97.31 248 THR B N 1
ATOM 5065 C CA . THR B 1 248 ? 14.859 1.489 -5.961 1 97.31 248 THR B CA 1
ATOM 5066 C C . THR B 1 248 ? 15.289 1.186 -4.527 1 97.31 248 THR B C 1
ATOM 5068 O O . THR B 1 248 ? 14.617 1.582 -3.576 1 97.31 248 THR B O 1
ATOM 5071 N N . ILE B 1 249 ? 16.406 0.474 -4.383 1 97.81 249 ILE B N 1
ATOM 5072 C CA . ILE B 1 249 ? 16.938 0.13 -3.068 1 97.81 249 ILE B CA 1
ATOM 5073 C C . ILE B 1 249 ? 18.359 0.651 -2.932 1 97.81 249 ILE B C 1
ATOM 5075 O O . ILE B 1 249 ? 18.922 0.667 -1.833 1 97.81 249 ILE B O 1
ATOM 5079 N N . ASP B 1 250 ? 18.922 1.07 -3.977 1 97.5 250 ASP B N 1
ATOM 5080 C CA . ASP B 1 250 ? 20.266 1.632 -4.059 1 97.5 250 ASP B CA 1
ATOM 5081 C C . ASP B 1 250 ? 20.344 2.748 -5.102 1 97.5 250 ASP B C 1
ATOM 5083 O O . ASP B 1 250 ? 20.641 2.496 -6.27 1 97.5 250 ASP B O 1
ATOM 5087 N N . ILE B 1 251 ? 20.219 3.955 -4.707 1 94.75 251 ILE B N 1
ATOM 5088 C CA . ILE B 1 251 ? 20.031 5.098 -5.598 1 94.75 251 ILE B CA 1
ATOM 5089 C C . ILE B 1 251 ? 21.266 5.242 -6.5 1 94.75 251 ILE B C 1
ATOM 5091 O O . ILE B 1 251 ? 21.172 5.789 -7.605 1 94.75 251 ILE B O 1
ATOM 5095 N N . ASP B 1 252 ? 22.375 4.809 -6.074 1 94.06 252 ASP B N 1
ATOM 5096 C CA . ASP B 1 252 ? 23.594 4.891 -6.863 1 94.06 252 ASP B CA 1
ATOM 5097 C C . ASP B 1 252 ? 23.984 3.523 -7.43 1 94.06 252 ASP B C 1
ATOM 5099 O O . ASP B 1 252 ? 25.141 3.289 -7.773 1 94.06 252 ASP B O 1
ATOM 5103 N N . GLY B 1 253 ? 23.047 2.658 -7.539 1 96.31 253 GLY B N 1
ATOM 5104 C CA . GLY B 1 253 ? 23.312 1.273 -7.891 1 96.31 253 GLY B CA 1
ATOM 5105 C C . GLY B 1 253 ? 23.312 1.028 -9.391 1 96.31 253 GLY B C 1
ATOM 5106 O O . GLY B 1 253 ? 23.547 1.949 -10.172 1 96.31 253 GLY B O 1
ATOM 5107 N N . GLU B 1 254 ? 23.125 -0.194 -9.766 1 95.75 254 GLU B N 1
ATOM 5108 C CA . GLU B 1 254 ? 23.188 -0.654 -11.148 1 95.75 254 GLU B CA 1
ATOM 5109 C C . GLU B 1 254 ? 22 -0.144 -11.953 1 95.75 254 GLU B C 1
ATOM 5111 O O . GLU B 1 254 ? 20.891 -0.029 -11.438 1 95.75 254 GLU B O 1
ATOM 5116 N N . LYS B 1 255 ? 22.25 0.12 -13.203 1 95.5 255 LYS B N 1
ATOM 5117 C CA . LYS B 1 255 ? 21.172 0.494 -14.109 1 95.5 255 LYS B CA 1
ATOM 5118 C C . LYS B 1 255 ? 20.234 -0.687 -14.383 1 95.5 255 LYS B C 1
ATOM 5120 O O . LYS B 1 255 ? 20.703 -1.804 -14.625 1 95.5 255 LYS B O 1
ATOM 5125 N N . CYS B 1 256 ? 19.031 -0.457 -14.336 1 93.94 256 CYS B N 1
ATOM 5126 C CA . CYS B 1 256 ? 18.016 -1.484 -14.555 1 93.94 256 CYS B CA 1
ATOM 5127 C C . CYS B 1 256 ? 17.453 -1.4 -15.969 1 93.94 256 CYS B C 1
ATOM 5129 O O . CYS B 1 256 ? 17.5 -0.343 -16.594 1 93.94 256 CYS B O 1
ATOM 5131 N N . LYS B 1 257 ? 16.922 -2.475 -16.406 1 86.44 257 LYS B N 1
ATOM 5132 C CA . LYS B 1 257 ? 16.297 -2.508 -17.734 1 86.44 257 LYS B CA 1
ATOM 5133 C C . LYS B 1 257 ? 15.109 -1.556 -17.797 1 86.44 257 LYS B C 1
ATOM 5135 O O . LYS B 1 257 ? 14.711 -1.124 -18.891 1 86.44 257 LYS B O 1
ATOM 5140 N N . CYS B 1 258 ? 14.523 -1.188 -16.703 1 87 258 CYS B N 1
ATOM 5141 C CA . CYS B 1 258 ? 13.375 -0.29 -16.672 1 87 258 CYS B CA 1
ATOM 5142 C C . CYS B 1 258 ? 13.812 1.16 -16.844 1 87 258 CYS B C 1
ATOM 5144 O O . CYS B 1 258 ? 12.977 2.047 -17.031 1 87 258 CYS B O 1
ATOM 5146 N N . GLY B 1 259 ? 15.117 1.432 -16.766 1 89.38 259 GLY B N 1
ATOM 5147 C CA . GLY B 1 259 ? 15.648 2.777 -16.906 1 89.38 259 GLY B CA 1
ATOM 5148 C C . GLY B 1 259 ? 16.078 3.391 -15.594 1 89.38 259 GLY B C 1
ATOM 5149 O O . GLY B 1 259 ? 16.859 4.344 -15.578 1 89.38 259 GLY B O 1
ATOM 5150 N N . ASN B 1 260 ? 15.68 2.824 -14.484 1 93 260 ASN B N 1
ATOM 5151 C CA . ASN B 1 260 ? 16.047 3.338 -13.172 1 93 260 ASN B CA 1
ATOM 5152 C C . ASN B 1 260 ? 17.359 2.736 -12.68 1 93 260 ASN B C 1
ATOM 5154 O O . ASN B 1 260 ? 17.969 1.911 -13.375 1 93 260 ASN B O 1
ATOM 5158 N N . TYR B 1 261 ? 17.75 3.195 -11.602 1 94.75 261 TYR B N 1
ATOM 5159 C CA . TYR B 1 261 ? 18.969 2.67 -10.977 1 94.75 261 TYR B CA 1
ATOM 5160 C C . TYR B 1 261 ? 18.641 1.997 -9.648 1 94.75 261 TYR B C 1
ATOM 5162 O O . TYR B 1 261 ? 17.797 2.479 -8.891 1 94.75 261 TYR B O 1
ATOM 5170 N N . GLY B 1 262 ? 19.328 0.916 -9.438 1 97.31 262 GLY B N 1
ATOM 5171 C CA . GLY B 1 262 ? 19.328 0.299 -8.125 1 97.31 262 GLY B CA 1
ATOM 5172 C C . GLY B 1 262 ? 18.031 -0.412 -7.793 1 97.31 262 GLY B C 1
ATOM 5173 O O . GLY B 1 262 ? 17.625 -0.488 -6.629 1 97.31 262 GLY B O 1
ATOM 5174 N N . CYS B 1 263 ? 17.312 -0.874 -8.812 1 97 263 CYS B N 1
ATOM 5175 C CA . CYS B 1 263 ? 16.109 -1.653 -8.57 1 97 263 CYS B CA 1
ATOM 5176 C C . CYS B 1 263 ? 16.438 -2.988 -7.914 1 97 263 CYS B C 1
ATOM 5178 O O . CYS B 1 263 ? 17.516 -3.553 -8.156 1 97 263 CYS B O 1
ATOM 5180 N N . LEU B 1 264 ? 15.547 -3.516 -7.176 1 97.69 264 LEU B N 1
ATOM 5181 C CA . LEU B 1 264 ? 15.727 -4.785 -6.484 1 97.69 264 LEU B CA 1
ATOM 5182 C C . LEU B 1 264 ? 16.109 -5.891 -7.461 1 97.69 264 LEU B C 1
ATOM 5184 O O . LEU B 1 264 ? 16.953 -6.738 -7.148 1 97.69 264 LEU B O 1
ATOM 5188 N N . GLU B 1 265 ? 15.562 -5.91 -8.617 1 96.12 265 GLU B N 1
ATOM 5189 C CA . GLU B 1 265 ? 15.766 -6.977 -9.594 1 96.12 265 GLU B CA 1
ATOM 5190 C C . GLU B 1 265 ? 17.219 -7.023 -10.062 1 96.12 265 GLU B C 1
ATOM 5192 O O . GLU B 1 265 ? 17.688 -8.055 -10.547 1 96.12 265 GLU B O 1
ATOM 5197 N N . CYS B 1 266 ? 17.891 -5.906 -9.953 1 97.31 266 CYS B N 1
ATOM 5198 C CA . CYS B 1 266 ? 19.281 -5.859 -10.375 1 97.31 266 CYS B CA 1
ATOM 5199 C C . CYS B 1 266 ? 20.172 -6.676 -9.43 1 97.31 266 CYS B C 1
ATOM 5201 O O . CYS B 1 266 ? 21.312 -6.996 -9.766 1 97.31 266 CYS B O 1
ATOM 5203 N N . TYR B 1 267 ? 19.609 -7.105 -8.297 1 98.12 267 TYR B N 1
ATOM 5204 C CA . TYR B 1 267 ? 20.484 -7.668 -7.273 1 98.12 267 TYR B CA 1
ATOM 5205 C C . TYR B 1 267 ? 19.969 -9.023 -6.809 1 98.12 267 TYR B C 1
ATOM 5207 O O . TYR B 1 267 ? 20.75 -9.867 -6.344 1 98.12 267 TYR B O 1
ATOM 5215 N N . SER B 1 268 ? 18.688 -9.227 -6.855 1 98.44 268 SER B N 1
ATOM 5216 C CA . SER B 1 268 ? 18.109 -10.328 -6.082 1 98.44 268 SER B CA 1
ATOM 5217 C C . SER B 1 268 ? 17.359 -11.305 -6.98 1 98.44 268 SER B C 1
ATOM 5219 O O . SER B 1 268 ? 16.344 -11.867 -6.578 1 98.44 268 SER B O 1
ATOM 5221 N N . THR B 1 269 ? 17.797 -11.484 -8.211 1 97.94 269 THR B N 1
ATOM 5222 C CA . THR B 1 269 ? 17.156 -12.383 -9.164 1 97.94 269 THR B CA 1
ATOM 5223 C C . THR B 1 269 ? 18.141 -13.453 -9.641 1 97.94 269 THR B C 1
ATOM 5225 O O . THR B 1 269 ? 19.344 -13.375 -9.336 1 97.94 269 THR B O 1
ATOM 5228 N N . ILE B 1 270 ? 17.594 -14.406 -10.375 1 97.44 270 ILE B N 1
ATOM 5229 C CA . ILE B 1 270 ? 18.406 -15.461 -10.969 1 97.44 270 ILE B CA 1
ATOM 5230 C C . ILE B 1 270 ? 19.469 -14.844 -11.875 1 97.44 270 ILE B C 1
ATOM 5232 O O . ILE B 1 270 ? 20.641 -15.211 -11.805 1 97.44 270 ILE B O 1
ATOM 5236 N N . LYS B 1 271 ? 19.094 -13.875 -12.656 1 95.69 271 LYS B N 1
ATOM 5237 C CA . LYS B 1 271 ? 20.031 -13.219 -13.57 1 95.69 271 LYS B CA 1
ATOM 5238 C C . LYS B 1 271 ? 21.172 -12.555 -12.805 1 95.69 271 LYS B C 1
ATOM 5240 O O . LYS B 1 271 ? 22.328 -12.648 -13.211 1 95.69 271 LYS B O 1
ATOM 5245 N N . ALA B 1 272 ? 20.844 -11.859 -11.766 1 97.62 272 ALA B N 1
ATOM 5246 C CA . ALA B 1 272 ? 21.844 -11.18 -10.953 1 97.62 272 ALA B CA 1
ATOM 5247 C C . ALA B 1 272 ? 22.812 -12.172 -10.32 1 97.62 272 ALA B C 1
ATOM 5249 O O . ALA B 1 272 ? 24.016 -11.953 -10.305 1 97.62 272 ALA B O 1
ATOM 5250 N N . ILE B 1 273 ? 22.297 -13.258 -9.82 1 98.31 273 ILE B N 1
ATOM 5251 C CA . ILE B 1 273 ? 23.094 -14.289 -9.164 1 98.31 273 ILE B CA 1
ATOM 5252 C C . ILE B 1 273 ? 24.062 -14.906 -10.156 1 98.31 273 ILE B C 1
ATOM 5254 O O . ILE B 1 273 ? 25.25 -15.055 -9.867 1 98.31 273 ILE B O 1
ATOM 5258 N N . ILE B 1 274 ? 23.578 -15.211 -11.32 1 97.69 274 ILE B N 1
ATOM 5259 C CA . ILE B 1 274 ? 24.406 -15.828 -12.352 1 97.69 274 ILE B CA 1
ATOM 5260 C C . ILE B 1 274 ? 25.484 -14.844 -12.805 1 97.69 274 ILE B C 1
ATOM 5262 O O . ILE B 1 274 ? 26.641 -15.211 -12.961 1 97.69 274 ILE B O 1
ATOM 5266 N N . LYS B 1 275 ? 25.094 -13.602 -13.039 1 97.25 275 LYS B N 1
ATOM 5267 C CA . LYS B 1 275 ? 26.047 -12.555 -13.422 1 97.25 275 LYS B CA 1
ATOM 5268 C C . LYS B 1 275 ? 27.156 -12.422 -12.391 1 97.25 275 LYS B C 1
ATOM 5270 O O . LYS B 1 275 ? 28.344 -12.367 -12.75 1 97.25 275 LYS B O 1
ATOM 5275 N N . ASN B 1 276 ? 26.828 -12.414 -11.156 1 97.69 276 ASN B N 1
ATOM 5276 C CA . ASN B 1 276 ? 27.797 -12.188 -10.078 1 97.69 276 ASN B CA 1
ATOM 5277 C C . ASN B 1 276 ? 28.719 -13.383 -9.898 1 97.69 276 ASN B C 1
ATOM 5279 O O . ASN B 1 276 ? 29.922 -13.203 -9.688 1 97.69 276 ASN B O 1
ATOM 5283 N N . ILE B 1 277 ? 28.156 -14.57 -9.938 1 98 277 ILE B N 1
ATOM 5284 C CA . ILE B 1 277 ? 29 -15.742 -9.742 1 98 277 ILE B CA 1
ATOM 5285 C C . ILE B 1 277 ? 29.984 -15.867 -10.906 1 98 277 ILE B C 1
ATOM 5287 O O . ILE B 1 277 ? 31.141 -16.219 -10.711 1 98 277 ILE B O 1
ATOM 5291 N N . SER B 1 278 ? 29.5 -15.664 -12.102 1 97.75 278 SER B N 1
ATOM 5292 C CA . SER B 1 278 ? 30.359 -15.695 -13.281 1 97.75 278 SER B CA 1
ATOM 5293 C C . SER B 1 278 ? 31.516 -14.703 -13.148 1 97.75 278 SER B C 1
ATOM 5295 O O . SER B 1 278 ? 32.656 -15.047 -13.422 1 97.75 278 SER B O 1
ATOM 5297 N N . LYS B 1 279 ? 31.188 -13.484 -12.75 1 97.62 279 LYS B N 1
ATOM 5298 C CA . LYS B 1 279 ? 32.188 -12.438 -12.578 1 97.62 279 LYS B CA 1
ATOM 5299 C C . LYS B 1 279 ? 33.25 -12.844 -11.562 1 97.62 279 LYS B C 1
ATOM 5301 O O . LYS B 1 279 ? 34.438 -12.656 -11.789 1 97.62 279 LYS B O 1
ATOM 5306 N N . LYS B 1 280 ? 32.844 -13.414 -10.469 1 97.81 280 LYS B N 1
ATOM 5307 C CA . LYS B 1 280 ? 33.75 -13.781 -9.391 1 97.81 280 LYS B CA 1
ATOM 5308 C C . LYS B 1 280 ? 34.625 -14.953 -9.789 1 97.81 280 LYS B C 1
ATOM 5310 O O . LYS B 1 280 ? 35.812 -15 -9.43 1 97.81 280 LYS B O 1
ATOM 5315 N N . ILE B 1 281 ? 34.062 -15.906 -10.492 1 97.31 281 ILE B N 1
ATOM 5316 C CA . ILE B 1 281 ? 34.844 -17.047 -10.961 1 97.31 281 ILE B CA 1
ATOM 5317 C C . ILE B 1 281 ? 35.906 -16.562 -11.938 1 97.31 281 ILE B C 1
ATOM 5319 O O . ILE B 1 281 ? 37.062 -16.969 -11.844 1 97.31 281 ILE B O 1
ATOM 5323 N N . LYS B 1 282 ? 35.531 -15.695 -12.812 1 97.06 282 LYS B N 1
ATOM 5324 C CA . LYS B 1 282 ? 36.469 -15.148 -13.797 1 97.06 282 LYS B CA 1
ATOM 5325 C C . LYS B 1 282 ? 37.594 -14.359 -13.117 1 97.06 282 LYS B C 1
ATOM 5327 O O . LYS B 1 282 ? 38.688 -14.25 -13.648 1 97.06 282 LYS B O 1
ATOM 5332 N N . LYS B 1 283 ? 37.312 -13.891 -11.945 1 97.38 283 LYS B N 1
ATOM 5333 C CA . LYS B 1 283 ? 38.281 -13.148 -11.172 1 97.38 283 LYS B CA 1
ATOM 5334 C C . LYS B 1 283 ? 39.156 -14.086 -10.328 1 97.38 283 LYS B C 1
ATOM 5336 O O . LYS B 1 283 ? 39.969 -13.633 -9.531 1 97.38 283 LYS B O 1
ATOM 5341 N N . GLY B 1 284 ? 38.844 -15.32 -10.328 1 96.25 284 GLY B N 1
ATOM 5342 C CA . GLY B 1 284 ? 39.75 -16.297 -9.734 1 96.25 284 GLY B CA 1
ATOM 5343 C C . GLY B 1 284 ? 39.219 -16.922 -8.461 1 96.25 284 GLY B C 1
ATOM 5344 O O . GLY B 1 284 ? 39.906 -17.672 -7.789 1 96.25 284 GLY B O 1
ATOM 5345 N N . ARG B 1 285 ? 37.969 -16.625 -8.203 1 97.12 285 ARG B N 1
ATOM 5346 C CA . ARG B 1 285 ? 37.375 -17.234 -7 1 97.12 285 ARG B CA 1
ATOM 5347 C C . ARG B 1 285 ? 37.062 -18.703 -7.227 1 97.12 285 ARG B C 1
ATOM 5349 O O . ARG B 1 285 ? 36.562 -19.078 -8.297 1 97.12 285 ARG B O 1
ATOM 5356 N N . HIS B 1 286 ? 37.281 -19.453 -6.25 1 96.62 286 HIS B N 1
ATOM 5357 C CA . HIS B 1 286 ? 37.094 -20.906 -6.352 1 96.62 286 HIS B CA 1
ATOM 5358 C C . HIS B 1 286 ? 35.656 -21.281 -6.055 1 96.62 286 HIS B C 1
ATOM 5360 O O . HIS B 1 286 ? 35 -20.641 -5.242 1 96.62 286 HIS B O 1
ATOM 5366 N N . THR B 1 287 ? 35.125 -22.359 -6.719 1 98.06 287 THR B N 1
ATOM 5367 C CA . THR B 1 287 ? 33.812 -22.938 -6.48 1 98.06 287 THR B CA 1
ATOM 5368 C C . THR B 1 287 ? 33.812 -24.438 -6.707 1 98.06 287 THR B C 1
ATOM 5370 O O . THR B 1 287 ? 34.688 -24.953 -7.434 1 98.06 287 THR B O 1
ATOM 5373 N N . ILE B 1 288 ? 32.969 -25.094 -6.07 1 98.06 288 ILE B N 1
ATOM 5374 C CA . ILE B 1 288 ? 32.875 -26.547 -6.223 1 98.06 288 ILE B CA 1
ATOM 5375 C C . ILE B 1 288 ? 32.125 -26.891 -7.496 1 98.06 288 ILE B C 1
ATOM 5377 O O . ILE B 1 288 ? 32.094 -28.047 -7.93 1 98.06 288 ILE B O 1
ATOM 5381 N N . ILE B 1 289 ? 31.438 -25.906 -8.109 1 97.81 289 ILE B N 1
ATOM 5382 C CA . ILE B 1 289 ? 30.672 -26.141 -9.336 1 97.81 289 ILE B CA 1
ATOM 5383 C C . ILE B 1 289 ? 31.625 -26.547 -10.461 1 97.81 289 ILE B C 1
ATOM 5385 O O . ILE B 1 289 ? 32.5 -25.781 -10.852 1 97.81 289 ILE B O 1
ATOM 5389 N N . ASN B 1 290 ? 31.438 -27.75 -10.945 1 95.31 290 ASN B N 1
ATOM 5390 C CA . ASN B 1 290 ? 32.312 -28.297 -11.969 1 95.31 290 ASN B CA 1
ATOM 5391 C C . ASN B 1 290 ? 31.703 -28.188 -13.359 1 95.31 290 ASN B C 1
ATOM 5393 O O . ASN B 1 290 ? 31.438 -29.203 -14.008 1 95.31 290 ASN B O 1
ATOM 5397 N N . LYS B 1 291 ? 31.312 -27.047 -13.797 1 96.81 291 LYS B N 1
ATOM 5398 C CA . LYS B 1 291 ? 30.797 -26.703 -15.117 1 96.81 291 LYS B CA 1
ATOM 5399 C C . LYS B 1 291 ? 31.516 -25.484 -15.68 1 96.81 291 LYS B C 1
ATOM 5401 O O . LYS B 1 291 ? 32.031 -24.656 -14.922 1 96.81 291 LYS B O 1
ATOM 5406 N N . PRO B 1 292 ? 31.625 -25.516 -17.016 1 96.44 292 PRO B N 1
ATOM 5407 C CA . PRO B 1 292 ? 32.062 -24.234 -17.578 1 96.44 292 PRO B CA 1
ATOM 5408 C C . PRO B 1 292 ? 31.188 -23.062 -17.125 1 96.44 292 PRO B C 1
ATOM 5410 O O . PRO B 1 292 ? 29.969 -23.203 -17 1 96.44 292 PRO B O 1
ATOM 5413 N N . VAL B 1 293 ? 31.875 -21.953 -16.875 1 96 293 VAL B N 1
ATOM 5414 C CA . VAL B 1 293 ? 31.219 -20.781 -16.312 1 96 293 VAL B CA 1
ATOM 5415 C C . VAL B 1 293 ? 29.969 -20.438 -17.109 1 96 293 VAL B C 1
ATOM 5417 O O . VAL B 1 293 ? 28.938 -20.062 -16.547 1 96 293 VAL B O 1
ATOM 5420 N N . GLU B 1 294 ? 29.984 -20.578 -18.406 1 94.5 294 GLU B N 1
ATOM 5421 C CA . GLU B 1 294 ? 28.891 -20.203 -19.297 1 94.5 294 GLU B CA 1
ATOM 5422 C C . GLU B 1 294 ? 27.719 -21.156 -19.188 1 94.5 294 GLU B C 1
ATOM 5424 O O . GLU B 1 294 ? 26.609 -20.859 -19.625 1 94.5 294 GLU B O 1
ATOM 5429 N N . GLU B 1 295 ? 27.891 -22.266 -18.531 1 96.12 295 GLU B N 1
ATOM 5430 C CA . GLU B 1 295 ? 26.859 -23.297 -18.422 1 96.12 295 GLU B CA 1
ATOM 5431 C C . GLU B 1 295 ? 26.281 -23.359 -17.016 1 96.12 295 GLU B C 1
ATOM 5433 O O . GLU B 1 295 ? 25.328 -24.109 -16.781 1 96.12 295 GLU B O 1
ATOM 5438 N N . ILE B 1 296 ? 26.828 -22.578 -16.156 1 96.94 296 ILE B N 1
ATOM 5439 C CA . ILE B 1 296 ? 26.344 -22.562 -14.781 1 96.94 296 ILE B CA 1
ATOM 5440 C C . ILE B 1 296 ? 24.938 -21.969 -14.742 1 96.94 296 ILE B C 1
ATOM 5442 O O . ILE B 1 296 ? 24.688 -20.906 -15.32 1 96.94 296 ILE B O 1
ATOM 5446 N N . ASP B 1 297 ? 24.016 -22.672 -14.148 1 95.56 297 ASP B N 1
ATOM 5447 C CA . ASP B 1 297 ? 22.672 -22.141 -13.945 1 95.56 297 ASP B CA 1
ATOM 5448 C C . ASP B 1 297 ? 22.391 -21.922 -12.461 1 95.56 297 ASP B C 1
ATOM 5450 O O . ASP B 1 297 ? 23.219 -22.25 -11.609 1 95.56 297 ASP B O 1
ATOM 5454 N N . TYR B 1 298 ? 21.25 -21.359 -12.188 1 96.75 298 TYR B N 1
ATOM 5455 C CA . TYR B 1 298 ? 20.953 -20.938 -10.82 1 96.75 298 TYR B CA 1
ATOM 5456 C C . TYR B 1 298 ? 20.844 -22.141 -9.898 1 96.75 298 TYR B C 1
ATOM 5458 O O . TYR B 1 298 ? 21.141 -22.047 -8.703 1 96.75 298 TYR B O 1
ATOM 5466 N N . LYS B 1 299 ? 20.391 -23.281 -10.43 1 97.5 299 LYS B N 1
ATOM 5467 C CA . LYS B 1 299 ? 20.266 -24.5 -9.609 1 97.5 299 LYS B CA 1
ATOM 5468 C C . LYS B 1 299 ? 21.625 -24.969 -9.125 1 97.5 299 LYS B C 1
ATOM 5470 O O . LYS B 1 299 ? 21.766 -25.453 -7.996 1 97.5 299 LYS B O 1
ATOM 5475 N N . ASP B 1 300 ? 22.594 -24.828 -9.977 1 98.25 300 ASP B N 1
ATOM 5476 C CA . ASP B 1 300 ? 23.953 -25.172 -9.594 1 98.25 300 ASP B CA 1
ATOM 5477 C C . ASP B 1 300 ? 24.422 -24.312 -8.414 1 98.25 300 ASP B C 1
ATOM 5479 O O . ASP B 1 300 ? 25.016 -24.828 -7.465 1 98.25 300 ASP B O 1
ATOM 5483 N N . VAL B 1 301 ? 24.172 -23.031 -8.492 1 98.69 301 VAL B N 1
ATOM 5484 C CA . VAL B 1 301 ? 24.609 -22.094 -7.469 1 98.69 301 VAL B CA 1
ATOM 5485 C C . VAL B 1 301 ? 23.891 -22.391 -6.152 1 98.69 301 VAL B C 1
ATOM 5487 O O . VAL B 1 301 ? 24.531 -22.406 -5.09 1 98.69 301 VAL B O 1
ATOM 5490 N N . CYS B 1 302 ? 22.594 -22.625 -6.23 1 98.56 302 CYS B N 1
ATOM 5491 C CA . CYS B 1 302 ? 21.812 -22.938 -5.035 1 98.56 302 CYS B CA 1
ATOM 5492 C C . CYS B 1 302 ? 22.297 -24.219 -4.379 1 98.56 302 CYS B C 1
ATOM 5494 O O . CYS B 1 302 ? 22.5 -24.266 -3.162 1 98.56 302 CYS B O 1
ATOM 5496 N N . LEU B 1 303 ? 22.469 -25.172 -5.203 1 98.19 303 LEU B N 1
ATOM 5497 C CA . LEU B 1 303 ? 22.938 -26.469 -4.684 1 98.19 303 LEU B CA 1
ATOM 5498 C C . LEU B 1 303 ? 24.312 -26.344 -4.062 1 98.19 303 LEU B C 1
ATOM 5500 O O . LEU B 1 303 ? 24.578 -26.906 -2.994 1 98.19 303 LEU B O 1
ATOM 5504 N N . ALA B 1 304 ? 25.188 -25.672 -4.719 1 98.62 304 ALA B N 1
ATOM 5505 C CA . ALA B 1 304 ? 26.547 -25.469 -4.203 1 98.62 304 ALA B CA 1
ATOM 5506 C C . ALA B 1 304 ? 26.516 -24.75 -2.857 1 98.62 304 ALA B C 1
ATOM 5508 O O . ALA B 1 304 ? 27.297 -25.094 -1.955 1 98.62 304 ALA B O 1
ATOM 5509 N N . ALA B 1 305 ? 25.703 -23.734 -2.721 1 98.62 305 ALA B N 1
ATOM 5510 C CA . ALA B 1 305 ? 25.562 -23.016 -1.455 1 98.62 305 ALA B CA 1
ATOM 5511 C C . ALA B 1 305 ? 25.125 -23.953 -0.334 1 98.62 305 ALA B C 1
ATOM 5513 O O . ALA B 1 305 ? 25.672 -23.906 0.773 1 98.62 305 ALA B O 1
ATOM 5514 N N . GLU B 1 306 ? 24.172 -24.844 -0.651 1 97.94 306 GLU B N 1
ATOM 5515 C CA . GLU B 1 306 ? 23.688 -25.797 0.339 1 97.94 306 GLU B CA 1
ATOM 5516 C C . GLU B 1 306 ? 24.75 -26.812 0.712 1 97.94 306 GLU B C 1
ATOM 5518 O O . GLU B 1 306 ? 24.734 -27.375 1.805 1 97.94 306 GLU B O 1
ATOM 5523 N N . MET B 1 307 ? 25.719 -26.953 -0.162 1 98.06 307 MET B N 1
ATOM 5524 C CA . MET B 1 307 ? 26.797 -27.906 0.062 1 98.06 307 MET B CA 1
ATOM 5525 C C . MET B 1 307 ? 28 -27.219 0.705 1 98.06 307 MET B C 1
ATOM 5527 O O . MET B 1 307 ? 29.047 -27.844 0.885 1 98.06 307 MET B O 1
ATOM 5531 N N . GLY B 1 308 ? 27.891 -25.938 0.95 1 98.06 308 GLY B N 1
ATOM 5532 C CA . GLY B 1 308 ? 28.906 -25.266 1.724 1 98.06 308 GLY B CA 1
ATOM 5533 C C . GLY B 1 308 ? 29.922 -24.531 0.861 1 98.06 308 GLY B C 1
ATOM 5534 O O . GLY B 1 308 ? 30.969 -24.094 1.351 1 98.06 308 GLY B O 1
ATOM 5535 N N . ASP B 1 309 ? 29.656 -24.422 -0.437 1 98.5 309 ASP B N 1
ATOM 5536 C CA . ASP B 1 309 ? 30.531 -23.641 -1.312 1 98.5 309 ASP B CA 1
ATOM 5537 C C . ASP B 1 309 ? 30.547 -22.156 -0.9 1 98.5 309 ASP B C 1
ATOM 5539 O O . ASP B 1 309 ? 29.531 -21.469 -1.027 1 98.5 309 ASP B O 1
ATOM 5543 N N . GLU B 1 310 ? 31.672 -21.703 -0.509 1 98.44 310 GLU B N 1
ATOM 5544 C CA . GLU B 1 310 ? 31.797 -20.391 0.088 1 98.44 310 GLU B CA 1
ATOM 5545 C C . GLU B 1 310 ? 31.375 -19.297 -0.898 1 98.44 310 GLU B C 1
ATOM 5547 O O . GLU B 1 310 ? 30.688 -18.344 -0.524 1 98.44 310 GLU B O 1
ATOM 5552 N N . LEU B 1 311 ? 31.812 -19.422 -2.098 1 98.44 311 LEU B N 1
ATOM 5553 C CA . LEU B 1 311 ? 31.469 -18.422 -3.105 1 98.44 311 LEU B CA 1
ATOM 5554 C C . LEU B 1 311 ? 29.953 -18.359 -3.32 1 98.44 311 LEU B C 1
ATOM 5556 O O . LEU B 1 311 ? 29.375 -17.266 -3.32 1 98.44 311 LEU B O 1
ATOM 5560 N N . SER B 1 312 ? 29.344 -19.531 -3.512 1 98.75 312 SER B N 1
ATOM 5561 C CA . SER B 1 312 ? 27.906 -19.594 -3.729 1 98.75 312 SER B CA 1
ATOM 5562 C C . SER B 1 312 ? 27.141 -19.078 -2.512 1 98.75 312 SER B C 1
ATOM 5564 O O . SER B 1 312 ? 26.109 -18.422 -2.652 1 98.75 312 SER B O 1
ATOM 5566 N N . ILE B 1 313 ? 27.625 -19.391 -1.342 1 98.81 313 ILE B N 1
ATOM 5567 C CA . ILE B 1 313 ? 27 -18.906 -0.113 1 98.81 313 ILE B CA 1
ATOM 5568 C C . ILE B 1 313 ? 27.031 -17.375 -0.093 1 98.81 313 ILE B C 1
ATOM 5570 O O . ILE B 1 313 ? 26.016 -16.734 0.193 1 98.81 313 ILE B O 1
ATOM 5574 N N . ASP B 1 314 ? 28.172 -16.812 -0.428 1 98.62 314 ASP B N 1
ATOM 5575 C CA . ASP B 1 314 ? 28.328 -15.367 -0.45 1 98.62 314 ASP B CA 1
ATOM 5576 C C . ASP B 1 314 ? 27.344 -14.727 -1.431 1 98.62 314 ASP B C 1
ATOM 5578 O O . ASP B 1 314 ? 26.688 -13.742 -1.101 1 98.62 314 ASP B O 1
ATOM 5582 N N . ILE B 1 315 ? 27.266 -15.266 -2.586 1 98.56 315 ILE B N 1
ATOM 5583 C CA . ILE B 1 315 ? 26.453 -14.719 -3.66 1 98.56 315 ILE B CA 1
ATOM 5584 C C . ILE B 1 315 ? 24.984 -14.781 -3.271 1 98.56 315 ILE B C 1
ATOM 5586 O O . ILE B 1 315 ? 24.25 -13.797 -3.406 1 98.56 315 ILE B O 1
ATOM 5590 N N . ILE B 1 316 ? 24.562 -15.93 -2.779 1 98.81 316 ILE B N 1
ATOM 5591 C CA . ILE B 1 316 ? 23.172 -16.141 -2.387 1 98.81 316 ILE B CA 1
ATOM 5592 C C . ILE B 1 316 ? 22.828 -15.227 -1.205 1 98.81 316 ILE B C 1
ATOM 5594 O O . ILE B 1 316 ? 21.766 -14.602 -1.181 1 98.81 316 ILE B O 1
ATOM 5598 N N . THR B 1 317 ? 23.703 -15.164 -0.273 1 98.81 317 THR B N 1
ATOM 5599 C CA . THR B 1 317 ? 23.484 -14.352 0.919 1 98.81 317 THR B CA 1
ATOM 5600 C C . THR B 1 317 ? 23.344 -12.875 0.551 1 98.81 317 THR B C 1
ATOM 5602 O O . THR B 1 317 ? 22.438 -12.195 1.023 1 98.81 317 THR B O 1
ATOM 5605 N N . ASP B 1 318 ? 24.234 -12.391 -0.296 1 98.38 318 ASP B N 1
ATOM 5606 C CA . ASP B 1 318 ? 24.203 -10.992 -0.716 1 98.38 318 ASP B CA 1
ATOM 5607 C C . ASP B 1 318 ? 22.859 -10.664 -1.386 1 98.38 318 ASP B C 1
ATOM 5609 O O . ASP B 1 318 ? 22.25 -9.648 -1.073 1 98.38 318 ASP B O 1
ATOM 5613 N N . ALA B 1 319 ? 22.453 -11.508 -2.303 1 98.62 319 ALA B N 1
ATOM 5614 C CA . ALA B 1 319 ? 21.188 -11.305 -3.014 1 98.62 319 ALA B CA 1
ATOM 5615 C C . ALA B 1 319 ? 20 -11.32 -2.049 1 98.62 319 ALA B C 1
ATOM 5617 O O . ALA B 1 319 ? 19.094 -10.484 -2.152 1 98.62 319 ALA B O 1
ATOM 5618 N N . ALA B 1 320 ? 20.031 -12.234 -1.1 1 98.81 320 ALA B N 1
ATOM 5619 C CA . ALA B 1 320 ? 18.938 -12.414 -0.145 1 98.81 320 ALA B CA 1
ATOM 5620 C C . ALA B 1 320 ? 18.859 -11.234 0.826 1 98.81 320 ALA B C 1
ATOM 5622 O O . ALA B 1 320 ? 17.766 -10.805 1.202 1 98.81 320 ALA B O 1
ATOM 5623 N N . LEU B 1 321 ? 20.031 -10.742 1.256 1 98.38 321 LEU B N 1
ATOM 5624 C CA . LEU B 1 321 ? 20.078 -9.594 2.152 1 98.38 321 LEU B CA 1
ATOM 5625 C C . LEU B 1 321 ? 19.391 -8.383 1.521 1 98.38 321 LEU B C 1
ATOM 5627 O O . LEU B 1 321 ? 18.609 -7.691 2.18 1 98.38 321 LEU B O 1
ATOM 5631 N N . ILE B 1 322 ? 19.688 -8.188 0.284 1 98.25 322 ILE B N 1
ATOM 5632 C CA . ILE B 1 322 ? 19.125 -7.039 -0.429 1 98.25 322 ILE B CA 1
ATOM 5633 C C . ILE B 1 322 ? 17.625 -7.223 -0.605 1 98.25 322 ILE B C 1
ATOM 5635 O O . ILE B 1 322 ? 16.844 -6.281 -0.403 1 98.25 322 ILE B O 1
ATOM 5639 N N . LEU B 1 323 ? 17.172 -8.414 -0.972 1 98.69 323 LEU B N 1
ATOM 5640 C CA . LEU B 1 323 ? 15.742 -8.672 -1.067 1 98.69 323 LEU B CA 1
ATOM 5641 C C . LEU B 1 323 ? 15.047 -8.406 0.265 1 98.69 323 LEU B C 1
ATOM 5643 O O . LEU B 1 323 ? 13.945 -7.852 0.298 1 98.69 323 LEU B O 1
ATOM 5647 N N . GLY B 1 324 ? 15.695 -8.875 1.345 1 98.38 324 GLY B N 1
ATOM 5648 C CA . GLY B 1 324 ? 15.141 -8.641 2.668 1 98.38 324 GLY B CA 1
ATOM 5649 C C . GLY B 1 324 ? 14.922 -7.168 2.973 1 98.38 324 GLY B C 1
ATOM 5650 O O . GLY B 1 324 ? 13.906 -6.793 3.557 1 98.38 324 GLY B O 1
ATOM 5651 N N . SER B 1 325 ? 15.867 -6.328 2.584 1 97.38 325 SER B N 1
ATOM 5652 C CA . SER B 1 325 ? 15.719 -4.887 2.748 1 97.38 325 SER B CA 1
ATOM 5653 C C . SER B 1 325 ? 14.508 -4.367 1.971 1 97.38 325 SER B C 1
ATOM 5655 O O . SER B 1 325 ? 13.742 -3.547 2.479 1 97.38 325 SER B O 1
ATOM 5657 N N . GLY B 1 326 ? 14.383 -4.828 0.742 1 97.75 326 GLY B N 1
ATOM 5658 C CA . GLY B 1 326 ? 13.227 -4.461 -0.053 1 97.75 326 GLY B CA 1
ATOM 5659 C C . GLY B 1 326 ? 11.914 -4.914 0.561 1 97.75 326 GLY B C 1
ATOM 5660 O O . GLY B 1 326 ? 10.93 -4.168 0.561 1 97.75 326 GLY B O 1
ATOM 5661 N N . LEU B 1 327 ? 11.898 -6.121 1.06 1 98 327 LEU B N 1
ATOM 5662 C CA . LEU B 1 327 ? 10.703 -6.668 1.694 1 98 327 LEU B CA 1
ATOM 5663 C C . LEU B 1 327 ? 10.312 -5.84 2.912 1 98 327 LEU B C 1
ATOM 5665 O O . LEU B 1 327 ? 9.125 -5.648 3.182 1 98 327 LEU B O 1
ATOM 5669 N N . SER B 1 328 ? 11.289 -5.426 3.676 1 96.69 328 SER B N 1
ATOM 5670 C CA . SER B 1 328 ? 10.984 -4.586 4.828 1 96.69 328 SER B CA 1
ATOM 5671 C C . SER B 1 328 ? 10.297 -3.293 4.402 1 96.69 328 SER B C 1
ATOM 5673 O O . SER B 1 328 ? 9.367 -2.83 5.07 1 96.69 328 SER B O 1
ATOM 5675 N N . ASN B 1 329 ? 10.781 -2.633 3.305 1 96.12 329 ASN B N 1
ATOM 5676 C CA . ASN B 1 329 ? 10.109 -1.46 2.754 1 96.12 329 ASN B CA 1
ATOM 5677 C C . ASN B 1 329 ? 8.641 -1.754 2.432 1 96.12 329 ASN B C 1
ATOM 5679 O O . ASN B 1 329 ? 7.758 -0.967 2.773 1 96.12 329 ASN B O 1
ATOM 5683 N N . TYR B 1 330 ? 8.422 -2.895 1.781 1 95.81 330 TYR B N 1
ATOM 5684 C CA . TYR B 1 330 ? 7.086 -3.314 1.38 1 95.81 330 TYR B CA 1
ATOM 5685 C C . TYR B 1 330 ? 6.176 -3.471 2.594 1 95.81 330 TYR B C 1
ATOM 5687 O O . TYR B 1 330 ? 5.051 -2.961 2.605 1 95.81 330 TYR B O 1
ATOM 5695 N N . ILE B 1 331 ? 6.656 -4.137 3.6 1 95.19 331 ILE B N 1
ATOM 5696 C CA . ILE B 1 331 ? 5.883 -4.461 4.793 1 95.19 331 ILE B CA 1
ATOM 5697 C C . ILE B 1 331 ? 5.582 -3.184 5.574 1 95.19 331 ILE B C 1
ATOM 5699 O O . ILE B 1 331 ? 4.488 -3.027 6.125 1 95.19 331 ILE B O 1
ATOM 5703 N N . LYS B 1 332 ? 6.484 -2.283 5.598 1 92.25 332 LYS B N 1
ATOM 5704 C CA . LYS B 1 332 ? 6.262 -1.006 6.27 1 92.25 332 LYS B CA 1
ATOM 5705 C C . LYS B 1 332 ? 5.07 -0.269 5.668 1 92.25 332 LYS B C 1
ATOM 5707 O O . LYS B 1 332 ? 4.277 0.34 6.391 1 92.25 332 LYS B O 1
ATOM 5712 N N . LEU B 1 333 ? 4.945 -0.368 4.422 1 91.38 333 LEU B N 1
ATOM 5713 C CA . LEU B 1 333 ? 3.939 0.423 3.721 1 91.38 333 LEU B CA 1
ATOM 5714 C C . LEU B 1 333 ? 2.6 -0.304 3.695 1 91.38 333 LEU B C 1
ATOM 5716 O O . LEU B 1 333 ? 1.55 0.313 3.893 1 91.38 333 LEU B O 1
ATOM 5720 N N . LEU B 1 334 ? 2.637 -1.619 3.488 1 91.5 334 LEU B N 1
ATOM 5721 C CA . LEU B 1 334 ? 1.39 -2.311 3.184 1 91.5 334 LEU B CA 1
ATOM 5722 C C . LEU B 1 334 ? 0.953 -3.186 4.355 1 91.5 334 LEU B C 1
ATOM 5724 O O . LEU B 1 334 ? -0.202 -3.611 4.422 1 91.5 334 LEU B O 1
ATOM 5728 N N . SER B 1 335 ? 1.798 -3.561 5.207 1 91.12 335 SER B N 1
ATOM 5729 C CA . SER B 1 335 ? 1.545 -4.254 6.465 1 91.12 335 SER B CA 1
ATOM 5730 C C . SER B 1 335 ? 0.779 -5.555 6.234 1 91.12 335 SER B C 1
ATOM 5732 O O . SER B 1 335 ? -0.244 -5.801 6.875 1 91.12 335 SER B O 1
ATOM 5734 N N . PRO B 1 336 ? 1.267 -6.398 5.426 1 94.81 336 PRO B N 1
ATOM 5735 C CA . PRO B 1 336 ? 0.639 -7.719 5.336 1 94.81 336 PRO B CA 1
ATOM 5736 C C . PRO B 1 336 ? 0.808 -8.539 6.613 1 94.81 336 PRO B C 1
ATOM 5738 O O . PRO B 1 336 ? 1.821 -8.406 7.305 1 94.81 336 PRO B O 1
ATOM 5741 N N . LYS B 1 337 ? -0.172 -9.328 6.91 1 96.44 337 LYS B N 1
ATOM 5742 C CA . LYS B 1 337 ? -0.076 -10.242 8.039 1 96.44 337 LYS B CA 1
ATOM 5743 C C . LYS B 1 337 ? 0.686 -11.508 7.66 1 96.44 337 LYS B C 1
ATOM 5745 O O . LYS B 1 337 ? 1.333 -12.133 8.508 1 96.44 337 LYS B O 1
ATOM 5750 N N . LEU B 1 338 ? 0.601 -11.891 6.449 1 98.31 338 LEU B N 1
ATOM 5751 C CA . LEU B 1 338 ? 1.259 -13.078 5.922 1 98.31 338 LEU B CA 1
ATOM 5752 C C . LEU B 1 338 ? 2.055 -12.75 4.664 1 98.31 338 LEU B C 1
ATOM 5754 O O . LEU B 1 338 ? 1.533 -12.117 3.744 1 98.31 338 LEU B O 1
ATOM 5758 N N . VAL B 1 339 ? 3.303 -13.141 4.684 1 98.69 339 VAL B N 1
ATOM 5759 C CA . VAL B 1 339 ? 4.184 -12.984 3.531 1 98.69 339 VAL B CA 1
ATOM 5760 C C . VAL B 1 339 ? 4.617 -14.359 3.02 1 98.69 339 VAL B C 1
ATOM 5762 O O . VAL B 1 339 ? 5.301 -15.102 3.727 1 98.69 339 VAL B O 1
ATOM 5765 N N . ILE B 1 340 ? 4.191 -14.656 1.843 1 98.81 340 ILE B N 1
ATOM 5766 C CA . ILE B 1 340 ? 4.555 -15.922 1.216 1 98.81 340 ILE B CA 1
ATOM 5767 C C . ILE B 1 340 ? 5.695 -15.703 0.226 1 98.81 340 ILE B C 1
ATOM 5769 O O . ILE B 1 340 ? 5.559 -14.922 -0.722 1 98.81 340 ILE B O 1
ATOM 5773 N N . LEU B 1 341 ? 6.832 -16.344 0.442 1 98.81 341 LEU B N 1
ATOM 5774 C CA . LEU B 1 341 ? 7.953 -16.328 -0.49 1 98.81 341 LEU B CA 1
ATOM 5775 C C . LEU B 1 341 ? 8.047 -17.641 -1.251 1 98.81 341 LEU B C 1
ATOM 5777 O O . LEU B 1 341 ? 8.031 -18.719 -0.646 1 98.81 341 LEU B O 1
ATOM 5781 N N . THR B 1 342 ? 8.078 -17.516 -2.525 1 98.12 342 THR B N 1
ATOM 5782 C CA . THR B 1 342 ? 8.172 -18.703 -3.371 1 98.12 342 THR B CA 1
ATOM 5783 C C . THR B 1 342 ? 8.977 -18.406 -4.637 1 98.12 342 THR B C 1
ATOM 5785 O O . THR B 1 342 ? 9.805 -17.484 -4.652 1 98.12 342 THR B O 1
ATOM 5788 N N . GLY B 1 343 ? 8.867 -19.328 -5.617 1 96.75 343 GLY B N 1
ATOM 5789 C CA . GLY B 1 343 ? 9.609 -19.188 -6.855 1 96.75 343 GLY B CA 1
ATOM 5790 C C . GLY B 1 343 ? 10.883 -20.016 -6.887 1 96.75 343 GLY B C 1
ATOM 5791 O O . GLY B 1 343 ? 11.258 -20.609 -5.879 1 96.75 343 GLY B O 1
ATOM 5792 N N . PRO B 1 344 ? 11.539 -19.969 -8.023 1 96.5 344 PRO B N 1
ATOM 5793 C CA . PRO B 1 344 ? 12.688 -20.859 -8.242 1 96.5 344 PRO B CA 1
ATOM 5794 C C . PRO B 1 344 ? 13.789 -20.672 -7.207 1 96.5 344 PRO B C 1
ATOM 5796 O O . PRO B 1 344 ? 14.359 -21.641 -6.711 1 96.5 344 PRO B O 1
ATOM 5799 N N . LEU B 1 345 ? 14.094 -19.484 -6.832 1 98 345 LEU B N 1
ATOM 5800 C CA . LEU B 1 345 ? 15.188 -19.234 -5.898 1 98 345 LEU B CA 1
ATOM 5801 C C . LEU B 1 345 ? 14.828 -19.719 -4.5 1 98 345 LEU B C 1
ATOM 5803 O O . LEU B 1 345 ? 15.656 -20.328 -3.814 1 98 345 LEU B O 1
ATOM 5807 N N . ILE B 1 346 ? 13.586 -19.469 -4.102 1 98.38 346 ILE B N 1
ATOM 5808 C CA . ILE B 1 346 ? 13.133 -19.875 -2.773 1 98.38 346 ILE B CA 1
ATOM 5809 C C . ILE B 1 346 ? 13.039 -21.391 -2.689 1 98.38 346 ILE B C 1
ATOM 5811 O O . ILE B 1 346 ? 13.469 -21.984 -1.7 1 98.38 346 ILE B O 1
ATOM 5815 N N . ILE B 1 347 ? 12.516 -21.984 -3.697 1 96.62 347 ILE B N 1
ATOM 5816 C CA . ILE B 1 347 ? 12.281 -23.438 -3.725 1 96.62 347 ILE B CA 1
ATOM 5817 C C . ILE B 1 347 ? 13.617 -24.172 -3.705 1 96.62 347 ILE B C 1
ATOM 5819 O O . ILE B 1 347 ? 13.758 -25.188 -3.025 1 96.62 347 ILE B O 1
ATOM 5823 N N . ASN B 1 348 ? 14.656 -23.656 -4.352 1 97.12 348 ASN B N 1
ATOM 5824 C CA . ASN B 1 348 ? 15.906 -24.375 -4.535 1 97.12 348 ASN B CA 1
ATOM 5825 C C . ASN B 1 348 ? 16.969 -23.953 -3.518 1 97.12 348 ASN B C 1
ATOM 5827 O O . ASN B 1 348 ? 18.031 -24.562 -3.445 1 97.12 348 ASN B O 1
ATOM 5831 N N . SER B 1 349 ? 16.672 -22.969 -2.711 1 98.31 349 SER B N 1
ATOM 5832 C CA . SER B 1 349 ? 17.672 -22.5 -1.752 1 98.31 349 SER B CA 1
ATOM 5833 C C . SER B 1 349 ? 17.031 -22.156 -0.412 1 98.31 349 SER B C 1
ATOM 5835 O O . SER B 1 349 ? 16.406 -21.109 -0.27 1 98.31 349 SER B O 1
ATOM 5837 N N . LYS B 1 350 ? 17.234 -22.969 0.523 1 98.25 350 LYS B N 1
ATOM 5838 C CA . LYS B 1 350 ? 16.797 -22.688 1.888 1 98.25 350 LYS B CA 1
ATOM 5839 C C . LYS B 1 350 ? 17.562 -21.484 2.457 1 98.25 350 LYS B C 1
ATOM 5841 O O . LYS B 1 350 ? 16.984 -20.672 3.189 1 98.25 350 LYS B O 1
ATOM 5846 N N . LEU B 1 351 ? 18.781 -21.438 2.088 1 98.75 351 LEU B N 1
ATOM 5847 C CA . LEU B 1 351 ? 19.625 -20.328 2.535 1 98.75 351 LEU B CA 1
ATOM 5848 C C . LEU B 1 351 ? 19.062 -18.984 2.088 1 98.75 351 LEU B C 1
ATOM 5850 O O . LEU B 1 351 ? 18.984 -18.047 2.877 1 98.75 351 LEU B O 1
ATOM 5854 N N . PHE B 1 352 ? 18.656 -18.906 0.836 1 98.81 352 PHE B N 1
ATOM 5855 C CA . PHE B 1 352 ? 18.094 -17.672 0.293 1 98.81 352 PHE B CA 1
ATOM 5856 C C . PHE B 1 352 ? 16.875 -17.234 1.104 1 98.81 352 PHE B C 1
ATOM 5858 O O . PHE B 1 352 ? 16.766 -16.062 1.48 1 98.81 352 PHE B O 1
ATOM 5865 N N . TYR B 1 353 ? 16.031 -18.141 1.404 1 98.75 353 TYR B N 1
ATOM 5866 C CA . TYR B 1 353 ? 14.828 -17.859 2.172 1 98.75 353 TYR B CA 1
ATOM 5867 C C . TYR B 1 353 ? 15.172 -17.375 3.574 1 98.75 353 TYR B C 1
ATOM 5869 O O . TYR B 1 353 ? 14.672 -16.344 4.02 1 98.75 353 TYR B O 1
ATOM 5877 N N . GLU B 1 354 ? 15.977 -18.125 4.273 1 98.75 354 GLU B N 1
ATOM 5878 C CA . GLU B 1 354 ? 16.297 -17.844 5.672 1 98.75 354 GLU B CA 1
ATOM 5879 C C . GLU B 1 354 ? 16.969 -16.5 5.828 1 98.75 354 GLU B C 1
ATOM 5881 O O . GLU B 1 354 ? 16.641 -15.719 6.723 1 98.75 354 GLU B O 1
ATOM 5886 N N . VAL B 1 355 ? 17.906 -16.234 4.953 1 98.75 355 VAL B N 1
ATOM 5887 C CA . VAL B 1 355 ? 18.641 -14.977 5.02 1 98.75 355 VAL B CA 1
ATOM 5888 C C . VAL B 1 355 ? 17.703 -13.812 4.699 1 98.75 355 VAL B C 1
ATOM 5890 O O . VAL B 1 355 ? 17.766 -12.758 5.336 1 98.75 355 VAL B O 1
ATOM 5893 N N . CYS B 1 356 ? 16.859 -14.016 3.713 1 98.62 356 CYS B N 1
ATOM 5894 C CA . CYS B 1 356 ? 15.891 -12.992 3.336 1 98.62 356 CYS B CA 1
ATOM 5895 C C . CYS B 1 356 ? 14.992 -12.633 4.512 1 98.62 356 CYS B C 1
ATOM 5897 O O . CYS B 1 356 ? 14.805 -11.453 4.816 1 98.62 356 CYS B O 1
ATOM 5899 N N . VAL B 1 357 ? 14.43 -13.617 5.164 1 98.62 357 VAL B N 1
ATOM 5900 C CA . VAL B 1 357 ? 13.523 -13.414 6.289 1 98.62 357 VAL B CA 1
ATOM 5901 C C . VAL B 1 357 ? 14.266 -12.734 7.434 1 98.62 357 VAL B C 1
ATOM 5903 O O . VAL B 1 357 ? 13.766 -11.766 8.023 1 98.62 357 VAL B O 1
ATOM 5906 N N . LYS B 1 358 ? 15.438 -13.227 7.742 1 98.06 358 LYS B N 1
ATOM 5907 C CA . LYS B 1 358 ? 16.25 -12.641 8.812 1 98.06 358 LYS B CA 1
ATOM 5908 C C . LYS B 1 358 ? 16.547 -11.18 8.531 1 98.06 358 LYS B C 1
ATOM 5910 O O . LYS B 1 358 ? 16.453 -10.336 9.43 1 98.06 358 LYS B O 1
ATOM 5915 N N . SER B 1 359 ? 16.984 -10.945 7.293 1 97.56 359 SER B N 1
ATOM 5916 C CA . SER B 1 359 ? 17.266 -9.57 6.883 1 97.56 359 SER B CA 1
ATOM 5917 C C . SER B 1 359 ? 16.047 -8.68 7.008 1 97.56 359 SER B C 1
ATOM 5919 O O . SER B 1 359 ? 16.141 -7.543 7.473 1 97.56 359 SER B O 1
ATOM 5921 N N . THR B 1 360 ? 14.891 -9.172 6.559 1 97.94 360 THR B N 1
ATOM 5922 C CA . THR B 1 360 ? 13.641 -8.414 6.637 1 97.94 360 THR B CA 1
ATOM 5923 C C . THR B 1 360 ? 13.32 -8.047 8.078 1 97.94 360 THR B C 1
ATOM 5925 O O . THR B 1 360 ? 13.062 -6.879 8.391 1 97.94 360 THR B O 1
ATOM 5928 N N . LEU B 1 361 ? 13.359 -9.008 8.961 1 96.44 361 LEU B N 1
ATOM 5929 C CA . LEU B 1 361 ? 12.992 -8.82 10.359 1 96.44 361 LEU B CA 1
ATOM 5930 C C . LEU B 1 361 ? 13.961 -7.867 11.055 1 96.44 361 LEU B C 1
ATOM 5932 O O . LEU B 1 361 ? 13.555 -7.078 11.914 1 96.44 361 LEU B O 1
ATOM 5936 N N . LYS B 1 362 ? 15.219 -7.953 10.68 1 94.75 362 LYS B N 1
ATOM 5937 C CA . LYS B 1 362 ? 16.219 -7.055 11.234 1 94.75 362 LYS B CA 1
ATOM 5938 C C . LYS B 1 362 ? 15.922 -5.602 10.883 1 94.75 362 LYS B C 1
ATOM 5940 O O . LYS B 1 362 ? 16.203 -4.691 11.664 1 94.75 362 LYS B O 1
ATOM 5945 N N . ASN B 1 363 ? 15.336 -5.387 9.711 1 93.94 363 ASN B N 1
ATOM 5946 C CA . ASN B 1 363 ? 15.094 -4.043 9.203 1 93.94 363 ASN B CA 1
ATOM 5947 C C . ASN B 1 363 ? 13.719 -3.523 9.617 1 93.94 363 ASN B C 1
ATOM 5949 O O . ASN B 1 363 ? 13.352 -2.398 9.281 1 93.94 363 ASN B O 1
ATOM 5953 N N . LEU B 1 364 ? 12.922 -4.297 10.305 1 91.81 364 LEU B N 1
ATOM 5954 C CA . LEU B 1 364 ? 11.609 -3.885 10.805 1 91.81 364 LEU B CA 1
ATOM 5955 C C . LEU B 1 364 ? 11.664 -3.57 12.297 1 91.81 364 LEU B C 1
ATOM 5957 O O . LEU B 1 364 ? 12.469 -4.156 13.031 1 91.81 364 LEU B O 1
ATOM 5961 N N . ASN B 1 365 ? 10.859 -2.582 12.656 1 83.5 365 ASN B N 1
ATOM 5962 C CA . ASN B 1 365 ? 10.703 -2.41 14.102 1 83.5 365 ASN B CA 1
ATOM 5963 C C . ASN B 1 365 ? 10.094 -3.648 14.75 1 83.5 365 ASN B C 1
ATOM 5965 O O . ASN B 1 365 ? 9.477 -4.469 14.07 1 83.5 365 ASN B O 1
ATOM 5969 N N . SER B 1 366 ? 10.297 -3.783 16.047 1 77.94 366 SER B N 1
ATOM 5970 C CA . SER B 1 366 ? 9.93 -4.996 16.766 1 77.94 366 SER B CA 1
ATOM 5971 C C . SER B 1 366 ? 8.43 -5.266 16.672 1 77.94 366 SER B C 1
ATOM 5973 O O . SER B 1 366 ? 8.008 -6.41 16.484 1 77.94 366 SE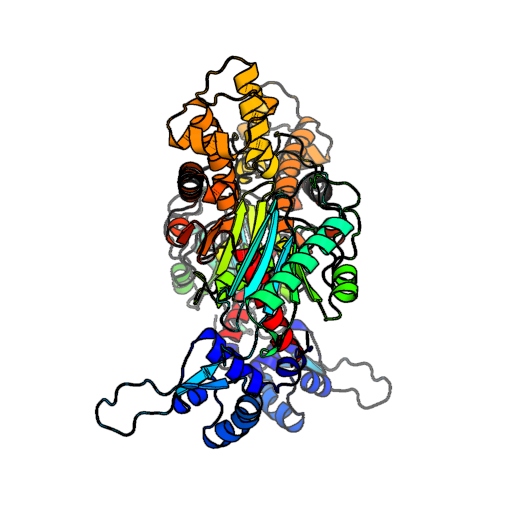R B O 1
ATOM 5975 N N . THR B 1 367 ? 7.68 -4.27 16.734 1 78.06 367 THR B N 1
ATOM 5976 C CA . THR B 1 367 ? 6.234 -4.449 16.719 1 78.06 367 THR B CA 1
ATOM 5977 C C . THR B 1 367 ? 5.77 -4.973 15.367 1 78.06 367 THR B C 1
ATOM 5979 O O . THR B 1 367 ? 5.02 -5.953 15.297 1 78.06 367 THR B O 1
ATOM 5982 N N . LYS B 1 368 ? 6.234 -4.359 14.344 1 78.12 368 LYS B N 1
ATOM 5983 C CA . LYS B 1 368 ? 5.863 -4.805 13 1 78.12 368 LYS B CA 1
ATOM 5984 C C . LYS B 1 368 ? 6.418 -6.195 12.711 1 78.12 368 LYS B C 1
ATOM 5986 O O . LYS B 1 368 ? 5.742 -7.02 12.094 1 78.12 368 LYS B O 1
ATOM 5991 N N . GLY B 1 369 ? 7.625 -6.398 13.148 1 83.25 369 GLY B N 1
ATOM 5992 C CA . GLY B 1 369 ? 8.227 -7.703 12.93 1 83.25 369 GLY B CA 1
ATOM 5993 C C . GLY B 1 369 ? 7.445 -8.836 13.57 1 83.25 369 GLY B C 1
ATOM 5994 O O . GLY B 1 369 ? 7.312 -9.914 12.977 1 83.25 369 GLY B O 1
ATOM 5995 N N . LYS B 1 370 ? 6.871 -8.547 14.688 1 83.75 370 LYS B N 1
ATOM 5996 C CA . LYS B 1 370 ? 6.125 -9.578 15.406 1 83.75 370 LYS B CA 1
ATOM 5997 C C . LYS B 1 370 ? 4.75 -9.797 14.789 1 83.75 370 LYS B C 1
ATOM 5999 O O . LYS B 1 370 ? 4.109 -10.82 15.031 1 83.75 370 LYS B O 1
ATOM 6004 N N . SER B 1 371 ? 4.418 -8.938 13.961 1 88.06 371 SER B N 1
ATOM 6005 C CA . SER B 1 371 ? 3.055 -8.984 13.445 1 88.06 371 SER B CA 1
ATOM 6006 C C . SER B 1 371 ? 3.002 -9.695 12.094 1 88.06 371 SER B C 1
ATOM 6008 O O . SER B 1 371 ? 1.919 -9.992 11.586 1 88.06 371 SER B O 1
ATOM 6010 N N . VAL B 1 372 ? 4.148 -10.016 11.547 1 95 372 VAL B N 1
ATOM 6011 C CA . VAL B 1 372 ? 4.156 -10.594 10.211 1 95 372 VAL B CA 1
ATOM 6012 C C . VAL B 1 372 ? 4.555 -12.062 10.281 1 95 372 VAL B C 1
ATOM 6014 O O . VAL B 1 372 ? 5.504 -12.422 10.984 1 95 372 VAL B O 1
ATOM 6017 N N . ILE B 1 373 ? 3.832 -12.922 9.617 1 97.44 373 ILE B N 1
ATOM 6018 C CA . ILE B 1 373 ? 4.141 -14.344 9.484 1 97.44 373 ILE B CA 1
ATOM 6019 C C . ILE B 1 373 ? 4.762 -14.609 8.117 1 97.44 373 ILE B C 1
ATOM 6021 O O . ILE B 1 373 ? 4.238 -14.172 7.094 1 97.44 373 ILE B O 1
ATOM 6025 N N . PHE B 1 374 ? 5.883 -15.273 8.141 1 98.44 374 PHE B N 1
ATOM 6026 C CA . PHE B 1 374 ? 6.523 -15.664 6.891 1 98.44 374 PHE B CA 1
ATOM 6027 C C . PHE B 1 374 ? 6.258 -17.125 6.582 1 98.44 374 PHE B C 1
ATOM 6029 O O . PHE B 1 374 ? 6.254 -17.969 7.484 1 98.44 374 PHE B O 1
ATOM 6036 N N . ASN B 1 375 ? 5.988 -17.406 5.344 1 98.69 375 ASN B N 1
ATOM 6037 C CA . ASN B 1 375 ? 5.789 -18.781 4.871 1 98.69 375 ASN B CA 1
ATOM 6038 C C . ASN B 1 375 ? 6.637 -19.078 3.637 1 98.69 375 ASN B C 1
ATOM 6040 O O . ASN B 1 375 ? 6.691 -18.266 2.709 1 98.69 375 ASN B O 1
ATOM 6044 N N . ARG B 1 376 ? 7.352 -20.188 3.656 1 98.62 376 ARG B N 1
ATOM 6045 C CA . ARG B 1 376 ? 8.164 -20.609 2.518 1 98.62 376 ARG B CA 1
ATOM 6046 C C . ARG B 1 376 ? 7.355 -21.469 1.555 1 98.62 376 ARG B C 1
ATOM 6048 O O . ARG B 1 376 ? 6.805 -22.5 1.95 1 98.62 376 ARG B O 1
ATOM 6055 N N . CYS B 1 377 ? 7.203 -21.047 0.332 1 98.12 377 CYS B N 1
ATOM 6056 C CA . CYS B 1 377 ? 6.715 -21.812 -0.804 1 98.12 377 CYS B CA 1
ATOM 6057 C C . CYS B 1 377 ? 5.191 -21.844 -0.833 1 98.12 377 CYS B C 1
ATOM 6059 O O . CYS B 1 377 ? 4.594 -22.188 -1.855 1 98.12 377 CYS B O 1
ATOM 6061 N N . GLY B 1 378 ? 4.523 -21.406 0.292 1 97.94 378 GLY B N 1
ATOM 6062 C CA . GLY B 1 378 ? 3.07 -21.469 0.311 1 97.94 378 GLY B CA 1
ATOM 6063 C C . GLY B 1 378 ? 2.541 -22.891 0.298 1 97.94 378 GLY B C 1
ATOM 6064 O O . GLY B 1 378 ? 3.305 -23.844 0.464 1 97.94 378 GLY B O 1
ATOM 6065 N N . TYR B 1 379 ? 1.251 -23.016 0.167 1 97.44 379 TYR B N 1
ATOM 6066 C CA . TYR B 1 379 ? 0.592 -24.312 0.118 1 97.44 379 TYR B CA 1
ATOM 6067 C C . TYR B 1 379 ? 0.808 -24.984 -1.233 1 97.44 379 TYR B C 1
ATOM 6069 O O . TYR B 1 379 ? 0.988 -26.203 -1.307 1 97.44 379 TYR B O 1
ATOM 6077 N N . PHE B 1 380 ? 0.844 -24.156 -2.238 1 97.31 380 PHE B N 1
ATOM 6078 C CA . PHE B 1 380 ? 0.823 -24.719 -3.586 1 97.31 380 PHE B CA 1
ATOM 6079 C C . PHE B 1 380 ? 2.225 -24.75 -4.18 1 97.31 380 PHE B C 1
ATOM 6081 O O . PHE B 1 380 ? 2.436 -25.297 -5.262 1 97.31 380 PHE B O 1
ATOM 6088 N N . SER B 1 381 ? 3.191 -24.109 -3.578 1 95.62 381 SER B N 1
ATOM 6089 C CA . SER B 1 381 ? 4.582 -24.078 -4.02 1 95.62 381 SER B CA 1
ATOM 6090 C C . SER B 1 381 ? 4.684 -23.734 -5.5 1 95.62 381 SER B C 1
ATOM 6092 O O . SER B 1 381 ? 4.125 -22.719 -5.949 1 95.62 381 SER B O 1
ATOM 6094 N N . GLY B 1 382 ? 5.293 -24.625 -6.25 1 95.06 382 GLY B N 1
ATOM 6095 C CA . GLY B 1 382 ? 5.559 -24.359 -7.652 1 95.06 382 GLY B CA 1
ATOM 6096 C C . GLY B 1 382 ? 4.309 -24.359 -8.508 1 95.06 382 GLY B C 1
ATOM 6097 O O . GLY B 1 382 ? 4.332 -23.906 -9.656 1 95.06 382 GLY B O 1
ATOM 6098 N N . ASP B 1 383 ? 3.162 -24.719 -7.961 1 97.94 383 ASP B N 1
ATOM 6099 C CA . ASP B 1 383 ? 1.933 -24.828 -8.734 1 97.94 383 ASP B CA 1
ATOM 6100 C C . ASP B 1 383 ? 1.015 -23.641 -8.5 1 97.94 383 ASP B C 1
ATOM 6102 O O . ASP B 1 383 ? -0.093 -23.578 -9.039 1 97.94 383 ASP B O 1
ATOM 6106 N N . ALA B 1 384 ? 1.442 -22.688 -7.75 1 98.12 384 ALA B N 1
ATOM 6107 C CA . ALA B 1 384 ? 0.578 -21.609 -7.266 1 98.12 384 ALA B CA 1
ATOM 6108 C C . ALA B 1 384 ? -0.027 -20.828 -8.43 1 98.12 384 ALA B C 1
ATOM 6110 O O . ALA B 1 384 ? -1.22 -20.516 -8.414 1 98.12 384 ALA B O 1
ATOM 6111 N N . ILE B 1 385 ? 0.737 -20.547 -9.438 1 98.31 385 ILE B N 1
ATOM 6112 C CA . ILE B 1 385 ? 0.273 -19.703 -10.531 1 98.31 385 ILE B CA 1
ATOM 6113 C C . ILE B 1 385 ? -0.731 -20.469 -11.383 1 98.31 385 ILE B C 1
ATOM 6115 O O . ILE B 1 385 ? -1.801 -19.953 -11.711 1 98.31 385 ILE B O 1
ATOM 6119 N N . SER B 1 386 ? -0.441 -21.734 -11.734 1 98.69 386 SER B N 1
ATOM 6120 C CA . SER B 1 386 ? -1.366 -22.516 -12.547 1 98.69 386 SER B CA 1
ATOM 6121 C C . SER B 1 386 ? -2.66 -22.797 -11.797 1 98.69 386 SER B C 1
ATOM 6123 O O . SER B 1 386 ? -3.75 -22.703 -12.359 1 98.69 386 SER B O 1
ATOM 6125 N N . ILE B 1 387 ? -2.551 -23.109 -10.539 1 98.56 387 ILE B N 1
ATOM 6126 C CA . ILE B 1 387 ? -3.734 -23.312 -9.719 1 98.56 387 ILE B CA 1
ATOM 6127 C C . ILE B 1 387 ? -4.5 -22.016 -9.555 1 98.56 387 ILE B C 1
ATOM 6129 O O . ILE B 1 387 ? -5.73 -21.984 -9.609 1 98.56 387 ILE B O 1
ATOM 6133 N N . GLY B 1 388 ? -3.736 -20.969 -9.344 1 98.56 388 GLY B N 1
ATOM 6134 C CA . GLY B 1 388 ? -4.359 -19.656 -9.273 1 98.56 388 GLY B CA 1
ATOM 6135 C C . GLY B 1 388 ? -5.129 -19.297 -10.531 1 98.56 388 GLY B C 1
ATOM 6136 O O . GLY B 1 388 ? -6.191 -18.688 -10.461 1 98.56 388 GLY B O 1
ATOM 6137 N N . ALA B 1 389 ? -4.562 -19.641 -11.648 1 98.5 389 ALA B N 1
ATOM 6138 C CA . ALA B 1 389 ? -5.254 -19.406 -12.914 1 98.5 389 ALA B CA 1
ATOM 6139 C C . ALA B 1 389 ? -6.59 -20.141 -12.953 1 98.5 389 ALA B C 1
ATOM 6141 O O . ALA B 1 389 ? -7.594 -19.609 -13.414 1 98.5 389 ALA B O 1
ATOM 6142 N N . SER B 1 390 ? -6.621 -21.359 -12.469 1 97.81 390 SER B N 1
ATOM 6143 C CA . SER B 1 390 ? -7.863 -22.109 -12.352 1 97.81 390 SER B CA 1
ATOM 6144 C C . SER B 1 390 ? -8.836 -21.422 -11.398 1 97.81 390 SER B C 1
ATOM 6146 O O . SER B 1 390 ? -10.023 -21.297 -11.703 1 97.81 390 SER B O 1
ATOM 6148 N N . ALA B 1 391 ? -8.312 -21 -10.312 1 96.81 391 ALA B N 1
ATOM 6149 C CA . ALA B 1 391 ? -9.133 -20.344 -9.297 1 96.81 391 ALA B CA 1
ATOM 6150 C C . ALA B 1 391 ? -9.773 -19.062 -9.852 1 96.81 391 ALA B C 1
ATOM 6152 O O . ALA B 1 391 ? -10.914 -18.75 -9.516 1 96.81 391 ALA B O 1
ATOM 6153 N N . MET B 1 392 ? -9.086 -18.391 -10.672 1 96.25 392 MET B N 1
ATOM 6154 C CA . MET B 1 392 ? -9.578 -17.141 -11.242 1 96.25 392 MET B CA 1
ATOM 6155 C C . MET B 1 392 ? -10.805 -17.391 -12.125 1 96.25 392 MET B C 1
ATOM 6157 O O . MET B 1 392 ? -11.672 -16.531 -12.234 1 96.25 392 MET B O 1
ATOM 6161 N N . VAL B 1 393 ? -10.867 -18.516 -12.711 1 95.19 393 VAL B N 1
ATOM 6162 C CA . VAL B 1 393 ? -12.031 -18.875 -13.516 1 95.19 393 VAL B CA 1
ATOM 6163 C C . VAL B 1 393 ? -13.281 -18.875 -12.641 1 95.19 393 VAL B C 1
ATOM 6165 O O . VAL B 1 393 ? -14.305 -18.312 -13.008 1 95.19 393 VAL B O 1
ATOM 6168 N N . ILE B 1 394 ? -13.141 -19.469 -11.477 1 92.62 394 ILE B N 1
ATOM 6169 C CA . ILE B 1 394 ? -14.266 -19.531 -10.555 1 92.62 394 ILE B CA 1
ATOM 6170 C C . ILE B 1 394 ? -14.625 -18.109 -10.078 1 92.62 394 ILE B C 1
ATOM 6172 O O . ILE B 1 394 ? -15.797 -17.719 -10.094 1 92.62 394 ILE B O 1
ATOM 6176 N N . GLU B 1 395 ? -13.648 -17.391 -9.719 1 91.69 395 GLU B N 1
ATOM 6177 C CA . GLU B 1 395 ? -13.875 -16.062 -9.172 1 91.69 395 GLU B CA 1
ATOM 6178 C C . GLU B 1 395 ? -14.562 -15.156 -10.188 1 91.69 395 GLU B C 1
ATOM 6180 O O . GLU B 1 395 ? -15.453 -14.383 -9.836 1 91.69 395 GLU B O 1
ATOM 6185 N N . ARG B 1 396 ? -14.164 -15.25 -11.367 1 89.94 396 ARG B N 1
ATOM 6186 C CA . ARG B 1 396 ? -14.75 -14.422 -12.422 1 89.94 396 ARG B CA 1
ATOM 6187 C C . ARG B 1 396 ? -16.203 -14.812 -12.68 1 89.94 396 ARG B C 1
ATOM 6189 O O . ARG B 1 396 ? -17.047 -13.961 -12.953 1 89.94 396 ARG B O 1
ATOM 6196 N N . CYS B 1 397 ? -16.422 -16.047 -12.633 1 86.88 397 CYS B N 1
ATOM 6197 C CA . CYS B 1 397 ? -17.781 -16.531 -12.828 1 86.88 397 CYS B CA 1
ATOM 6198 C C . CYS B 1 397 ? -18.703 -16.062 -11.703 1 86.88 397 CYS B C 1
ATOM 6200 O O . CYS B 1 397 ? -19.875 -15.781 -11.93 1 86.88 397 CYS B O 1
ATOM 6202 N N . LEU B 1 398 ? -18.156 -16.016 -10.523 1 86.25 398 LEU B N 1
ATOM 6203 C CA . LEU B 1 398 ? -18.953 -15.625 -9.359 1 86.25 398 LEU B CA 1
ATOM 6204 C C . LEU B 1 398 ? -19.172 -14.117 -9.32 1 86.25 398 LEU B C 1
ATOM 6206 O O . LEU B 1 398 ? -20.141 -13.641 -8.727 1 86.25 398 LEU B O 1
ATOM 6210 N N . GLU B 1 399 ? -18.234 -13.305 -9.727 1 76.94 399 GLU B N 1
ATOM 6211 C CA . GLU B 1 399 ? -18.344 -11.852 -9.758 1 76.94 399 GLU B CA 1
ATOM 6212 C C . GLU B 1 399 ? -19.406 -11.406 -10.766 1 76.94 399 GLU B C 1
ATOM 6214 O O . GLU B 1 399 ? -20.078 -10.391 -10.57 1 76.94 399 GLU B O 1
ATOM 6219 N N . SER B 1 400 ? -19.438 -11.852 -12.039 1 58.25 400 SER B N 1
ATOM 6220 C CA . SER B 1 400 ? -20.328 -11.438 -13.117 1 58.25 400 SER B CA 1
ATOM 6221 C C . SER B 1 400 ? -21.781 -11.477 -12.68 1 58.25 400 SER B C 1
ATOM 6223 O O . SER B 1 400 ? -22.641 -10.82 -13.289 1 58.25 400 SER B O 1
ATOM 6225 N N . GLY B 1 401 ? -22.188 -12.078 -11.672 1 42.94 401 GLY B N 1
ATOM 6226 C CA . GLY B 1 401 ? -23.578 -12.062 -11.266 1 42.94 401 GLY B CA 1
ATOM 6227 C C . GLY B 1 401 ? -23.953 -10.852 -10.43 1 42.94 401 GLY B C 1
ATOM 6228 O O . GLY B 1 401 ? -25.094 -10.727 -9.984 1 42.94 401 GLY B O 1
ATOM 6229 N N . ILE B 1 402 ? -23.094 -10.039 -9.977 1 36.25 402 ILE B N 1
ATOM 6230 C CA . ILE B 1 402 ? -23.562 -8.875 -9.234 1 36.25 402 ILE B CA 1
ATOM 6231 C C . ILE B 1 402 ? -23.672 -7.676 -10.172 1 36.25 402 ILE B C 1
ATOM 6233 O O . ILE B 1 402 ? -22.766 -7.406 -10.953 1 36.25 402 ILE B O 1
#